Protein 6KJG (pdb70)

Solvent-accessible surface area: 41870 Å² total; per-residue (Å²): 73,122,52,43,4,21,61,2,73,0,13,36,118,63,2,57,78,34,169,16,110,12,62,0,77,186,51,67,20,78,50,35,71,2,2,88,58,0,9,18,5,0,0,16,35,2,43,88,4,2,108,66,0,76,60,146,40,53,59,18,107,20,15,58,38,11,8,0,23,39,17,0,37,96,26,33,90,69,22,68,2,105,124,26,44,115,127,112,84,146,100,18,125,152,34,18,78,114,0,30,22,0,1,65,0,0,50,30,0,5,78,34,1,14,48,1,0,32,44,169,21,128,8,76,57,33,0,72,126,100,81,0,16,44,69,8,97,80,1,15,9,17,38,26,1,13,47,1,0,0,26,0,0,88,16,2,13,62,97,110,192,103,1,56,0,0,2,2,24,8,12,35,1,11,12,0,28,31,0,1,67,37,14,0,77,129,26,79,82,27,22,58,34,1,17,0,0,12,114,47,84,68,50,22,118,54,0,84,93,81,0,141,131,3,96,91,71,7,38,42,51,54,3,38,7,59,74,65,0,44,75,44,56,10,145,71,82,28,4,14,0,0,0,0,13,38,26,0,10,40,5,42,136,3,55,40,0,0,43,8,0,21,76,0,2,75,75,27,3,1,0,0,1,1,0,6,16,92,37,3,24,1,14,5,0,0,26,0,0,26,69,34,11,14,33,0,10,110,74,35,15,28,109,9,0,16,22,34,15,122,87,1,43,49,25,0,26,46,13,12,0,1,0,29,32,5,19,0,39,8,12,103,52,120,26,83,3,2,1,0,0,0,1,19,1,6,45,171,117,111,49,41,3,15,60,3,72,0,15,48,132,60,2,60,78,32,169,16,93,9,78,1,73,168,51,67,18,80,48,30,73,5,4,82,55,0,17,18,4,0,0,36,36,3,52,109,5,3,105,67,1,63,69,146,31,53,56,22,109,21,23,63,39,11,9,0,23,36,21,1,39,91,12,37,90,82,32,67,4,117,136,18,53,124,131,145,121,126,80,44,122,152,42,20,77,98,0,34,37,1,0,72,0,0,48,32,0,3,82,29,1,13,58,1,0,28,41,160,23,128,9,82,62,13,0,64,131,104,82,0,19,65,70,9,110,94,3,15,11,17,62,27,0,19,40,1,0,0,26,0,0,91,21,0,11,77,106,97,193,81,1,82,0,0,2,3,21,6,14,51,3,24,12,0,38,34,0,0,68,40,14,0,67,121,23,78,90,18,14,47,21,0,17,0,0,11,113,43,81,64,48,20,113,52,0,92,83,90,4,106,108,10,119,109,21,19,34,52,53,54,3,40,6,60,75,64,0,44,73,46,59,10,154,70,82,38,8,6,0,0,0,0,14,38,28,0,12,48,7,36,161,4,59,65,0,0,43,7,0,30,77,0,1,79,75,27,4,1,0,0,1,2,0,8,12,99,32,3,20,0,13,3,0,0,27,0,0,24,70,42,13,12,32,0,21,107,72,36,14,26,109,7,0,14,22,34,15,123,88,1,42,51,27,0,27,54,14,20,0,0,0,29,30,4,18,0,38,8,16,102,49,107,24,84,2,1,1,0,1,0,1,19,0,5,31,152,114,124,121,51,43,3,13,59,2,73,0,15,48,135,63,2,60,84,33,163,15,99,15,67,1,79,189,50,67,11,80,49,33,81,2,3,70,54,0,12,18,5,0,0,24,32,2,51,109,5,2,103,67,1,62,63,144,30,54,56,17,106,21,16,44,39,10,8,0,23,34,16,0,35,91,15,34,90,81,25,75,4,105,124,20,80,131,117,140,178,111,29,145,124,26,20,86,60,0,32,26,0,0,64,0,0,47,45,0,3,79,33,0,16,50,2,0,32,43,167,19,121,7,78,52,48,0,71,167,114,79,0,16,55,70,8,102,88,1,16,8,18,71,31,1,14,44,1,0,0,21,0,0,90,19,0,9,74,100,86,203,100,2,96,0,0,1,2,22,7,15,49,2,16,12,0,38,22,0,0,62,38,14,0,68,127,21,74,102,18,18,48,28,0,16,0,0,12,113,45,78,71,46,18,104,56,0,76,69,92,4,144,109,11,80,113,37,17,36,42,53,55,3,43,7,57,72,64,0,45,74,45,56,11,158,73,85,39,7,10,0,0,0,0,16,36,29,0,11,44,5,33,102,4,59,62,0,0,42,6,0,32,74,0,2,77,71,25,3,1,0,0,1,2,0,7,11,94,33,3,19,0,11,4,0,0,23,0,0,23,66,39,14,8,35,0,20,74,65,35,14,30,107,8,0,16,25,34,15,124,87,1,44,48,26,0,24,49,12,20,0,1,0,27,31,4,18,0,37,9,12,103,49,114,23,88,4,1,0,0,0,0,0,20,1,6,33,153,118

Structure (mmCIF, N/CA/C/O backbone):
data_6KJG
#
_entry.id   6KJG
#
_cell.length_a   189.238
_cell.length_b   44.102
_cell.length_c   142.616
_cell.angle_alpha   90.00
_cell.angle_beta   93.59
_cell.angle_gamma   90.00
#
_symmetry.space_group_name_H-M   'C 1 2 1'
#
loop_
_entity.id
_entity.type
_entity.pdbx_description
1 polymer 'Dual-functional monooxygenase/methyltransferase psoF'
2 water water
#
loop_
_atom_site.group_PDB
_atom_site.id
_atom_site.type_symbol
_atom_site.label_atom_id
_atom_site.label_alt_id
_atom_site.label_comp_id
_atom_site.label_asym_id
_atom_site.label_entity_id
_atom_site.label_seq_id
_atom_site.pdbx_PDB_ins_code
_atom_site.Cartn_x
_atom_site.Cartn_y
_atom_site.Cartn_z
_atom_site.occupancy
_atom_site.B_iso_or_equiv
_atom_site.auth_seq_id
_atom_site.auth_comp_id
_atom_site.auth_asym_id
_atom_site.auth_atom_id
_atom_site.pdbx_PDB_model_num
ATOM 1 N N . SER A 1 12 ? -49.120 -13.930 16.801 1.00 60.18 548 SER A N 1
ATOM 2 C CA . SER A 1 12 ? -50.428 -13.827 17.436 1.00 66.28 548 SER A CA 1
ATOM 3 C C . SER A 1 12 ? -51.419 -13.064 16.575 1.00 62.80 548 SER A C 1
ATOM 4 O O . SER A 1 12 ? -51.571 -13.309 15.369 1.00 64.85 548 SER A O 1
ATOM 7 N N . LYS A 1 13 ? -52.148 -12.172 17.235 1.00 63.10 549 LYS A N 1
ATOM 8 C CA . LYS A 1 13 ? -52.905 -11.130 16.556 1.00 58.01 549 LYS A CA 1
ATOM 9 C C . LYS A 1 13 ? -52.159 -9.870 16.971 1.00 58.11 549 LYS A C 1
ATOM 10 O O . LYS A 1 13 ? -52.728 -8.775 17.057 1.00 54.78 549 LYS A O 1
ATOM 16 N N . GLN A 1 14 ? -50.867 -10.064 17.234 1.00 57.51 550 GLN A N 1
ATOM 17 C CA . GLN A 1 14 ? -49.965 -9.017 17.705 1.00 55.38 550 GLN A CA 1
ATOM 18 C C . GLN A 1 14 ? -49.979 -7.800 16.795 1.00 49.14 550 GLN A C 1
ATOM 19 O O . GLN A 1 14 ? -49.892 -7.929 15.574 1.00 50.38 550 GLN A O 1
ATOM 25 N N . THR A 1 15 ? -50.110 -6.623 17.401 1.00 45.29 551 THR A N 1
ATOM 26 C CA . THR A 1 15 ? -50.011 -5.382 16.661 1.00 44.65 551 THR A CA 1
ATOM 27 C C . THR A 1 15 ? -48.822 -4.532 17.135 1.00 39.67 551 THR A C 1
ATOM 28 O O . THR A 1 15 ? -48.389 -4.607 18.284 1.00 36.51 551 THR A O 1
ATOM 32 N N . VAL A 1 16 ? -48.298 -3.739 16.214 1.00 37.48 552 VAL A N 1
ATOM 33 C CA . VAL A 1 16 ? -47.280 -2.739 16.495 1.00 34.84 552 VAL A CA 1
ATOM 34 C C . VAL A 1 16 ? -47.700 -1.502 15.724 1.00 32.91 552 VAL A C 1
ATOM 35 O O . VAL A 1 16 ? -47.875 -1.568 14.517 1.00 34.43 552 VAL A O 1
ATOM 39 N N . GLY A 1 17 ? -47.857 -0.378 16.405 1.00 30.86 553 GLY A N 1
ATOM 40 C CA . GLY A 1 17 ? -48.342 0.818 15.744 1.00 34.04 553 GLY A CA 1
ATOM 41 C C . GLY A 1 17 ? -49.758 0.617 15.224 1.00 36.68 553 GLY A C 1
ATOM 42 O O . GLY A 1 17 ? -50.167 1.250 14.247 1.00 38.08 553 GLY A O 1
ATOM 43 N N . GLY A 1 18 ? -50.505 -0.271 15.877 1.00 35.49 554 GLY A N 1
ATOM 44 C CA . GLY A 1 18 ? -51.906 -0.464 15.550 1.00 42.67 554 GLY A CA 1
ATOM 45 C C . GLY A 1 18 ? -52.179 -1.437 14.415 1.00 42.95 554 GLY A C 1
ATOM 46 O O . GLY A 1 18 ? -53.330 -1.762 14.158 1.00 45.38 554 GLY A O 1
ATOM 47 N N . VAL A 1 19 ? -51.135 -1.914 13.741 1.00 41.54 555 VAL A N 1
ATOM 48 C CA . VAL A 1 19 ? -51.329 -2.879 12.658 1.00 40.77 555 VAL A CA 1
ATOM 49 C C . VAL A 1 19 ? -50.764 -4.244 13.044 1.00 43.76 555 VAL A C 1
ATOM 50 O O . VAL A 1 19 ? -49.795 -4.339 13.806 1.00 42.99 555 VAL A O 1
ATOM 54 N N . HIS A 1 20 ? -51.400 -5.300 12.546 1.00 44.87 556 HIS A N 1
ATOM 55 C CA . HIS A 1 20 ? -51.008 -6.668 12.874 1.00 47.59 556 HIS A CA 1
ATOM 56 C C . HIS A 1 20 ? -49.699 -7.070 12.198 1.00 46.84 556 HIS A C 1
ATOM 57 O O . HIS A 1 20 ? -49.571 -6.972 10.983 1.00 43.63 556 HIS A O 1
ATOM 64 N N . VAL A 1 21 ? -48.733 -7.528 12.988 1.00 46.57 557 VAL A N 1
ATOM 65 C CA . VAL A 1 21 ? -47.455 -7.980 12.440 1.00 42.04 557 VAL A CA 1
ATOM 66 C C . VAL A 1 21 ? -46.848 -9.016 13.385 1.00 40.82 557 VAL A C 1
ATOM 67 O O . VAL A 1 21 ? -47.028 -8.935 14.598 1.00 40.37 557 VAL A O 1
ATOM 71 N N . THR A 1 22 ? -46.179 -10.020 12.821 1.00 41.78 558 THR A N 1
ATOM 72 C CA . THR A 1 22 ? -45.515 -11.062 13.598 1.00 38.17 558 THR A CA 1
ATOM 73 C C . THR A 1 22 ? -44.112 -11.279 13.059 1.00 36.85 558 THR A C 1
ATOM 74 O O . THR A 1 22 ? -43.851 -10.997 11.887 1.00 40.48 558 THR A O 1
ATOM 78 N N . PRO A 1 23 ? -43.207 -11.807 13.893 1.00 36.78 559 PRO A N 1
ATOM 79 C CA . PRO A 1 23 ? -41.887 -12.139 13.339 1.00 38.62 559 PRO A CA 1
ATOM 80 C C . PRO A 1 23 ? -41.982 -13.113 12.155 1.00 44.21 559 PRO A C 1
ATOM 81 O O . PRO A 1 23 ? -41.291 -12.931 11.150 1.00 38.27 559 PRO A O 1
ATOM 85 N N . GLU A 1 24 ? -42.850 -14.117 12.276 1.00 44.16 560 GLU A N 1
ATOM 86 C CA . GLU A 1 24 ? -43.007 -15.149 11.253 1.00 41.71 560 GLU A CA 1
ATOM 87 C C . GLU A 1 24 ? -43.503 -14.540 9.953 1.00 41.23 560 GLU A C 1
ATOM 88 O O . GLU A 1 24 ? -43.112 -14.966 8.873 1.00 45.85 560 GLU A O 1
ATOM 94 N N . MET A 1 25 ? -44.361 -13.533 10.068 1.00 40.35 561 MET A N 1
ATOM 95 C CA . MET A 1 25 ? -44.843 -12.795 8.911 1.00 42.06 561 MET A CA 1
ATOM 96 C C . MET A 1 25 ? -43.710 -12.206 8.079 1.00 42.12 561 MET A C 1
ATOM 97 O O . MET A 1 25 ? -43.679 -12.356 6.860 1.00 44.79 561 MET A O 1
ATOM 102 N N . LEU A 1 26 ? -42.776 -11.531 8.743 1.00 40.75 562 LEU A N 1
ATOM 103 C CA . LEU A 1 26 ? -41.693 -10.855 8.036 1.00 39.88 562 LEU A CA 1
ATOM 104 C C . LEU A 1 26 ? -40.620 -11.844 7.645 1.00 35.40 562 LEU A C 1
ATOM 105 O O . LEU A 1 26 ? -40.152 -11.844 6.514 1.00 34.56 562 LEU A O 1
ATOM 110 N N . GLU A 1 27 ? -40.240 -12.692 8.589 1.00 36.76 563 GLU A N 1
ATOM 111 C CA . GLU A 1 27 ? -39.108 -13.595 8.389 1.00 38.39 563 GLU A CA 1
ATOM 112 C C . GLU A 1 27 ? -39.366 -14.635 7.290 1.00 47.76 563 GLU A C 1
ATOM 113 O O . GLU A 1 27 ? -38.426 -15.231 6.741 1.00 41.52 563 GLU A O 1
ATOM 119 N N . SER A 1 28 ? -40.640 -14.858 6.985 1.00 41.07 564 SER A N 1
ATOM 120 C CA . SER A 1 28 ? -41.020 -15.876 6.010 1.00 46.96 564 SER A CA 1
ATOM 121 C C . SER A 1 28 ? -40.842 -15.394 4.585 1.00 46.56 564 SER A C 1
ATOM 122 O O . SER A 1 28 ? -40.705 -16.200 3.661 1.00 56.03 564 SER A O 1
ATOM 125 N N . VAL A 1 29 ? -40.891 -14.078 4.413 1.00 40.64 565 VAL A N 1
ATOM 126 C CA . VAL A 1 29 ? -40.816 -13.460 3.100 1.00 45.49 565 VAL A CA 1
ATOM 127 C C . VAL A 1 29 ? -39.574 -13.926 2.346 1.00 53.41 565 VAL A C 1
ATOM 128 O O . VAL A 1 29 ? -38.472 -13.996 2.904 1.00 44.95 565 VAL A O 1
ATOM 132 N N . GLN A 1 30 ? -39.771 -14.284 1.083 1.00 54.10 566 GLN A N 1
ATOM 133 C CA . GLN A 1 30 ? -38.675 -14.706 0.229 1.00 53.31 566 GLN A CA 1
ATOM 134 C C . GLN A 1 30 ? -38.419 -13.621 -0.794 1.00 55.05 566 GLN A C 1
ATOM 135 O O . GLN A 1 30 ? -39.344 -13.152 -1.460 1.00 55.38 566 GLN A O 1
ATOM 141 N N . ILE A 1 31 ? -37.167 -13.196 -0.904 1.00 51.68 567 ILE A N 1
ATOM 142 C CA . ILE A 1 31 ? -36.825 -12.154 -1.857 1.00 53.87 567 ILE A CA 1
ATOM 143 C C . ILE A 1 31 ? -35.679 -12.624 -2.734 1.00 52.64 567 ILE A C 1
ATOM 144 O O . ILE A 1 31 ? -34.904 -13.504 -2.343 1.00 51.84 567 ILE A O 1
ATOM 149 N N . PRO A 1 32 ? -35.576 -12.052 -3.937 1.00 55.93 568 PRO A N 1
ATOM 150 C CA . PRO A 1 32 ? -34.454 -12.437 -4.793 1.00 56.54 568 PRO A CA 1
ATOM 151 C C . PRO A 1 32 ? -33.128 -11.998 -4.182 1.00 54.99 568 PRO A C 1
ATOM 152 O O . PRO A 1 32 ? -33.022 -10.887 -3.665 1.00 59.20 568 PRO A O 1
ATOM 156 N N . LEU A 1 33 ? -32.140 -12.881 -4.210 1.00 51.74 569 LEU A N 1
ATOM 157 C CA . LEU A 1 33 ? -30.799 -12.543 -3.756 1.00 51.16 569 LEU A CA 1
ATOM 158 C C . LEU A 1 33 ? -29.805 -12.868 -4.860 1.00 53.29 569 LEU A C 1
ATOM 159 O O . LEU A 1 33 ? -30.057 -13.763 -5.677 1.00 48.43 569 LEU A O 1
ATOM 164 N N . GLU A 1 34 ? -28.680 -12.158 -4.883 1.00 50.07 570 GLU A N 1
ATOM 165 C CA . GLU A 1 34 ? -27.616 -12.482 -5.824 1.00 48.78 570 GLU A CA 1
ATOM 166 C C . GLU A 1 34 ? -27.207 -13.940 -5.630 1.00 51.04 570 GLU A C 1
ATOM 167 O O . GLU A 1 34 ? -26.831 -14.619 -6.588 1.00 53.85 570 GLU A O 1
ATOM 173 N N . ALA A 1 35 ? -27.305 -14.415 -4.389 1.00 43.80 571 ALA A N 1
ATOM 174 C CA . ALA A 1 35 ? -27.006 -15.803 -4.046 1.00 50.13 571 ALA A CA 1
ATOM 175 C C . ALA A 1 35 ? -27.795 -16.821 -4.887 1.00 55.16 571 ALA A C 1
ATOM 176 O O . ALA A 1 35 ? -27.337 -17.950 -5.099 1.00 53.18 571 ALA A O 1
ATOM 178 N N . ASP A 1 36 ? -28.980 -16.420 -5.346 1.00 52.82 572 ASP A N 1
ATOM 179 C CA . ASP A 1 36 ? -29.842 -17.298 -6.124 1.00 53.26 572 ASP A CA 1
ATOM 180 C C . ASP A 1 36 ? -29.141 -17.704 -7.409 1.00 55.91 572 ASP A C 1
ATOM 181 O O . ASP A 1 36 ? -29.110 -18.881 -7.777 1.00 56.60 572 ASP A O 1
ATOM 186 N N . LYS A 1 37 ? -28.554 -16.716 -8.073 1.00 56.71 573 LYS A N 1
ATOM 187 C CA . LYS A 1 37 ? -27.970 -16.904 -9.393 1.00 57.06 573 LYS A CA 1
ATOM 188 C C . LYS A 1 37 ? -26.775 -17.848 -9.358 1.00 56.84 573 LYS A C 1
ATOM 189 O O . LYS A 1 37 ? -26.293 -18.292 -10.395 1.00 65.35 573 LYS A O 1
ATOM 195 N N . VAL A 1 38 ? -26.305 -18.153 -8.157 1.00 52.89 574 VAL A N 1
ATOM 196 C CA . VAL A 1 38 ? -25.171 -19.043 -7.968 1.00 55.96 574 VAL A CA 1
ATOM 197 C C . VAL A 1 38 ? -25.661 -20.321 -7.281 1.00 56.23 574 VAL A C 1
ATOM 198 O O . VAL A 1 38 ? -24.893 -21.242 -7.008 1.00 58.16 574 VAL A O 1
ATOM 202 N N . GLY A 1 39 ? -26.961 -20.377 -7.013 1.00 56.34 575 GLY A N 1
ATOM 203 C CA . GLY A 1 39 ? -27.556 -21.558 -6.409 1.00 52.21 575 GLY A CA 1
ATOM 204 C C . GLY A 1 39 ? -27.123 -21.797 -4.975 1.00 55.86 575 GLY A C 1
ATOM 205 O O . GLY A 1 39 ? -27.003 -22.943 -4.529 1.00 54.61 575 GLY A O 1
ATOM 206 N N . MET A 1 40 ? -26.885 -20.711 -4.247 1.00 52.96 576 MET A N 1
ATOM 207 C CA . MET A 1 40 ? -26.554 -20.797 -2.828 1.00 54.89 576 MET A CA 1
ATOM 208 C C . MET A 1 40 ? -27.745 -20.397 -1.974 1.00 46.60 576 MET A C 1
ATOM 209 O O . MET A 1 40 ? -28.532 -19.538 -2.370 1.00 43.22 576 MET A O 1
ATOM 214 N N . THR A 1 41 ? -27.872 -21.026 -0.807 1.00 49.49 577 THR A N 1
ATOM 215 C CA . THR A 1 41 ? -28.820 -20.574 0.208 1.00 45.01 577 THR A CA 1
ATOM 216 C C . THR A 1 41 ? -28.189 -19.375 0.898 1.00 50.03 577 THR A C 1
ATOM 217 O O . THR A 1 41 ? -26.958 -19.269 0.942 1.00 50.02 577 THR A O 1
ATOM 221 N N . PRO A 1 42 ? -29.017 -18.454 1.413 1.00 50.58 578 PRO A N 1
ATOM 222 C CA . PRO A 1 42 ? -28.445 -17.246 2.015 1.00 49.03 578 PRO A CA 1
ATOM 223 C C . PRO A 1 42 ? -27.482 -17.591 3.138 1.00 48.09 578 PRO A C 1
ATOM 224 O O . PRO A 1 42 ? -26.430 -16.966 3.229 1.00 46.89 578 PRO A O 1
ATOM 228 N N . ALA A 1 43 ? -27.826 -18.582 3.955 1.00 47.13 579 ALA A N 1
ATOM 229 C CA . ALA A 1 43 ? -26.941 -19.018 5.032 1.00 49.08 579 ALA A CA 1
ATOM 230 C C . ALA A 1 43 ? -25.649 -19.579 4.457 1.00 51.09 579 ALA A C 1
ATOM 231 O O . ALA A 1 43 ? -24.573 -19.350 4.992 1.00 46.43 579 ALA A O 1
ATOM 233 N N . GLU A 1 44 ? -25.770 -20.322 3.362 1.00 51.88 580 GLU A N 1
ATOM 234 C CA . GLU A 1 44 ? -24.601 -20.866 2.686 1.00 50.16 580 GLU A CA 1
ATOM 235 C C . GLU A 1 44 ? -23.685 -19.739 2.209 1.00 47.76 580 GLU A C 1
ATOM 236 O O . GLU A 1 44 ? -22.496 -19.741 2.514 1.00 47.00 580 GLU A O 1
ATOM 242 N N . LYS A 1 45 ? -24.245 -18.780 1.472 1.00 46.54 581 LYS A N 1
ATOM 243 C CA . LYS A 1 45 ? -23.468 -17.650 0.969 1.00 47.18 581 LYS A CA 1
ATOM 244 C C . LYS A 1 45 ? -22.834 -16.851 2.104 1.00 49.49 581 LYS A C 1
ATOM 245 O O . LYS A 1 45 ? -21.633 -16.569 2.074 1.00 47.14 581 LYS A O 1
ATOM 251 N N . SER A 1 46 ? -23.641 -16.489 3.101 1.00 45.26 582 SER A N 1
ATOM 252 C CA . SER A 1 46 ? -23.138 -15.735 4.239 1.00 45.28 582 SER A CA 1
ATOM 253 C C . SER A 1 46 ? -21.970 -16.485 4.886 1.00 45.92 582 SER A C 1
ATOM 254 O O . SER A 1 46 ? -20.958 -15.882 5.258 1.00 42.34 582 SER A O 1
ATOM 257 N N . LYS A 1 47 ? -22.102 -17.805 4.991 1.00 44.62 583 LYS A N 1
ATOM 258 C CA . LYS A 1 47 ? -21.017 -18.646 5.490 1.00 48.67 583 LYS A CA 1
ATOM 259 C C . LYS A 1 47 ? -19.755 -18.423 4.679 1.00 43.80 583 LYS A C 1
ATOM 260 O O . LYS A 1 47 ? -18.695 -18.123 5.222 1.00 47.69 583 LYS A O 1
ATOM 266 N N . LEU A 1 48 ? -19.900 -18.556 3.369 1.00 45.39 584 LEU A N 1
ATOM 267 C CA . LEU A 1 48 ? -18.785 -18.467 2.442 1.00 46.75 584 LEU A CA 1
ATOM 268 C C . LEU A 1 48 ? -18.193 -17.070 2.432 1.00 43.21 584 LEU A C 1
ATOM 269 O O . LEU A 1 48 ? -16.975 -16.913 2.382 1.00 44.72 584 LEU A O 1
ATOM 274 N N . VAL A 1 49 ? -19.063 -16.064 2.449 1.00 40.98 585 VAL A N 1
ATOM 275 C CA . VAL A 1 49 ? -18.620 -14.675 2.511 1.00 44.89 585 VAL A CA 1
ATOM 276 C C . VAL A 1 49 ? -17.676 -14.474 3.681 1.00 41.20 585 VAL A C 1
ATOM 277 O O . VAL A 1 49 ? -16.607 -13.883 3.545 1.00 35.83 585 VAL A O 1
ATOM 281 N N . ASN A 1 50 ? -18.054 -15.003 4.835 1.00 41.06 586 ASN A N 1
ATOM 282 C CA . ASN A 1 50 ? -17.235 -14.805 6.012 1.00 39.02 586 ASN A CA 1
ATOM 283 C C . ASN A 1 50 ? -16.028 -15.736 6.040 1.00 41.89 586 ASN A C 1
ATOM 284 O O . ASN A 1 50 ? -15.018 -15.438 6.687 1.00 40.40 586 ASN A O 1
ATOM 289 N N . ALA A 1 51 ? -16.111 -16.845 5.312 1.00 42.67 587 ALA A N 1
ATOM 290 C CA . ALA A 1 51 ? -14.960 -17.728 5.185 1.00 37.31 587 ALA A CA 1
ATOM 291 C C . ALA A 1 51 ? -13.930 -17.111 4.232 1.00 35.70 587 ALA A C 1
ATOM 292 O O . ALA A 1 51 ? -12.735 -17.118 4.508 1.00 37.54 587 ALA A O 1
ATOM 294 N N . ALA A 1 52 ? -14.399 -16.591 3.105 1.00 32.13 588 ALA A N 1
ATOM 295 C CA . ALA A 1 52 ? -13.524 -15.869 2.192 1.00 37.39 588 ALA A CA 1
ATOM 296 C C . ALA A 1 52 ? -12.906 -14.661 2.908 1.00 37.76 588 ALA A C 1
ATOM 297 O O . ALA A 1 52 ? -11.737 -14.348 2.720 1.00 35.92 588 ALA A O 1
ATOM 299 N N . THR A 1 53 ? -13.685 -14.014 3.767 1.00 35.69 589 THR A N 1
ATOM 300 C CA . THR A 1 53 ? -13.184 -12.871 4.516 1.00 30.62 589 THR A CA 1
ATOM 301 C C . THR A 1 53 ? -12.114 -13.317 5.498 1.00 35.74 589 THR A C 1
ATOM 302 O O . THR A 1 53 ? -11.065 -12.676 5.627 1.00 33.86 589 THR A O 1
ATOM 306 N N . ALA A 1 54 ? -12.370 -14.437 6.173 1.00 35.27 590 ALA A N 1
ATOM 307 C CA . ALA A 1 54 ? -11.454 -14.951 7.181 1.00 36.72 590 ALA A CA 1
ATOM 308 C C . ALA A 1 54 ? -10.060 -15.211 6.609 1.00 34.27 590 ALA A C 1
ATOM 309 O O . ALA A 1 54 ? -9.055 -15.033 7.295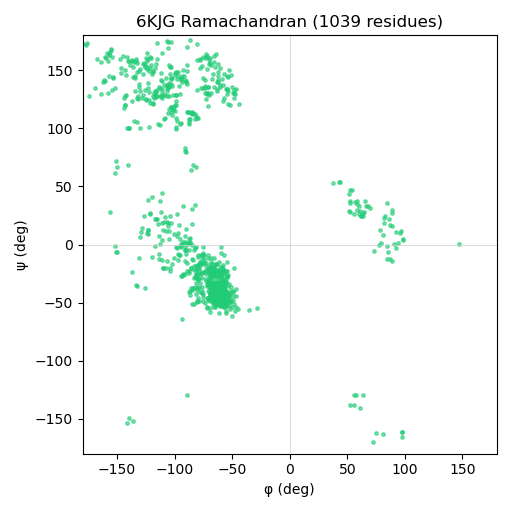 1.00 35.70 590 ALA A O 1
ATOM 311 N N . VAL A 1 55 ? -10.010 -15.662 5.361 1.00 35.90 591 VAL A N 1
ATOM 312 C CA . VAL A 1 55 ? -8.736 -15.907 4.690 1.00 35.14 591 VAL A CA 1
ATOM 313 C C . VAL A 1 55 ? -7.913 -14.631 4.653 1.00 34.40 591 VAL A C 1
ATOM 314 O O . VAL A 1 55 ? -6.741 -14.616 5.039 1.00 36.00 591 VAL A O 1
ATOM 318 N N . TYR A 1 56 ? -8.545 -13.553 4.202 1.00 33.94 592 TYR A N 1
ATOM 319 C CA . TYR A 1 56 ? -7.856 -12.272 4.087 1.00 34.58 592 TYR A CA 1
ATOM 320 C C . TYR A 1 56 ? -7.493 -11.698 5.438 1.00 32.28 592 TYR A C 1
ATOM 321 O O . TYR A 1 56 ? -6.441 -11.085 5.579 1.00 32.60 592 TYR A O 1
ATOM 330 N N . ILE A 1 57 ? -8.355 -11.903 6.435 1.00 33.63 593 ILE A N 1
ATOM 331 C CA . ILE A 1 57 ? -8.032 -11.477 7.783 1.00 31.46 593 ILE A CA 1
ATOM 332 C C . ILE A 1 57 ? -6.806 -12.230 8.241 1.00 30.97 593 ILE A C 1
ATOM 333 O O . ILE A 1 57 ? -5.842 -11.645 8.730 1.00 28.64 593 ILE A O 1
ATOM 338 N N . ASP A 1 58 ? -6.835 -13.546 8.063 1.00 35.49 594 ASP A N 1
ATOM 339 C CA . ASP A 1 58 ? -5.726 -14.364 8.536 1.00 33.89 594 ASP A CA 1
ATOM 340 C C . ASP A 1 58 ? -4.437 -13.956 7.850 1.00 32.32 594 ASP A C 1
ATOM 341 O O . ASP A 1 58 ? -3.374 -13.829 8.485 1.00 33.74 594 ASP A O 1
ATOM 346 N N . MET A 1 59 ? -4.539 -13.723 6.549 1.00 35.61 595 MET A N 1
ATOM 347 C CA . MET A 1 59 ? -3.385 -13.310 5.783 1.00 36.25 595 MET A CA 1
ATOM 348 C C . MET A 1 59 ? -2.830 -11.995 6.290 1.00 32.05 595 MET A C 1
ATOM 349 O O . MET A 1 59 ? -1.625 -11.846 6.424 1.00 34.45 595 MET A O 1
ATOM 354 N N . ALA A 1 60 ? -3.714 -11.044 6.587 1.00 32.51 596 ALA A N 1
ATOM 355 C CA . ALA A 1 60 ? -3.264 -9.733 7.044 1.00 29.69 596 ALA A CA 1
ATOM 356 C C . ALA A 1 60 ? -2.614 -9.828 8.422 1.00 30.00 596 ALA A C 1
ATOM 357 O O . ALA A 1 60 ? -1.572 -9.216 8.668 1.00 31.20 596 ALA A O 1
ATOM 359 N N . VAL A 1 61 ? -3.225 -10.596 9.322 1.00 30.82 597 VAL A N 1
ATOM 360 C CA . VAL A 1 61 ? -2.654 -10.769 10.651 1.00 26.29 597 VAL A CA 1
ATOM 361 C C . VAL A 1 61 ? -1.257 -11.393 10.570 1.00 29.29 597 VAL A C 1
ATOM 362 O O . VAL A 1 61 ? -0.310 -10.890 11.166 1.00 31.23 597 VAL A O 1
ATOM 366 N N . GLU A 1 62 ? -1.126 -12.462 9.804 1.00 33.81 598 GLU A N 1
ATOM 367 C CA . GLU A 1 62 ? 0.178 -13.089 9.641 1.00 38.08 598 GLU A CA 1
ATOM 368 C C . GLU A 1 62 ? 1.168 -12.152 8.959 1.00 34.83 598 GLU A C 1
ATOM 369 O O . GLU A 1 62 ? 2.337 -12.092 9.347 1.00 36.02 598 GLU A O 1
ATOM 375 N N . GLU A 1 63 ? 0.711 -11.415 7.946 1.00 33.29 599 GLU A N 1
ATOM 376 C CA . GLU A 1 63 ? 1.606 -10.474 7.287 1.00 31.69 599 GLU A CA 1
ATOM 377 C C . GLU A 1 63 ? 2.077 -9.367 8.221 1.00 31.41 599 GLU A C 1
ATOM 378 O O . GLU A 1 63 ? 3.268 -9.041 8.233 1.00 30.86 599 GLU A O 1
ATOM 384 N N . MET A 1 64 ? 1.153 -8.770 8.986 1.00 28.14 600 MET A N 1
ATOM 385 C CA . MET A 1 64 ? 1.529 -7.718 9.942 1.00 31.69 600 MET A CA 1
ATOM 386 C C . MET A 1 64 ? 2.572 -8.265 10.919 1.00 33.67 600 MET A C 1
ATOM 387 O O . MET A 1 64 ? 3.570 -7.610 11.241 1.00 30.94 600 MET A O 1
ATOM 392 N N . ARG A 1 65 ? 2.335 -9.485 11.377 1.00 32.56 601 ARG A N 1
ATOM 393 C CA . ARG A 1 65 ? 3.229 -10.086 12.352 1.00 37.90 601 ARG A CA 1
ATOM 394 C C . ARG A 1 65 ? 4.582 -10.442 11.727 1.00 35.18 601 ARG A C 1
ATOM 395 O O . ARG A 1 65 ? 5.626 -10.123 12.298 1.00 38.40 601 ARG A O 1
ATOM 403 N N . SER A 1 66 ? 4.563 -11.051 10.543 1.00 35.07 602 SER A N 1
ATOM 404 C CA . SER A 1 66 ? 5.803 -11.440 9.866 1.00 36.98 602 SER A CA 1
ATOM 405 C C . SER A 1 66 ? 6.708 -10.253 9.535 1.00 38.27 602 SER A C 1
ATOM 406 O O . SER A 1 66 ? 7.935 -10.366 9.582 1.00 38.77 602 SER A O 1
ATOM 409 N N . ARG A 1 67 ? 6.109 -9.114 9.206 1.00 31.28 603 ARG A N 1
ATOM 410 C CA . ARG A 1 67 ? 6.882 -7.966 8.739 1.00 32.44 603 ARG A CA 1
ATOM 411 C C . ARG A 1 67 ? 7.206 -7.028 9.884 1.00 34.39 603 ARG A C 1
ATOM 412 O O . ARG A 1 67 ? 7.888 -6.016 9.688 1.00 33.74 603 ARG A O 1
ATOM 420 N N . GLY A 1 68 ? 6.712 -7.367 11.075 1.00 36.34 604 GLY A N 1
ATOM 421 C CA . GLY A 1 68 ? 6.937 -6.558 12.259 1.00 32.71 604 GLY A CA 1
ATOM 422 C C . GLY A 1 68 ? 6.269 -5.207 12.180 1.00 31.75 604 GLY A C 1
ATOM 423 O O . GLY A 1 68 ? 6.768 -4.212 12.719 1.00 31.94 604 GLY A O 1
ATOM 424 N N . LEU A 1 69 ? 5.122 -5.168 11.510 1.00 32.92 605 LEU A N 1
ATOM 425 C CA . LEU A 1 69 ? 4.398 -3.919 11.330 1.00 33.64 605 LEU A CA 1
ATOM 426 C C . LEU A 1 69 ? 3.425 -3.672 12.477 1.00 35.04 605 LEU A C 1
ATOM 427 O O . LEU A 1 69 ? 2.873 -4.609 13.040 1.00 31.26 605 LEU A O 1
ATOM 432 N N . ALA A 1 70 ? 3.193 -2.404 12.785 1.00 32.98 606 ALA A N 1
ATOM 433 C CA . ALA A 1 70 ? 2.134 -2.042 13.714 1.00 38.27 606 ALA A CA 1
ATOM 434 C C . ALA A 1 70 ? 1.205 -1.061 13.008 1.00 34.71 606 ALA A C 1
ATOM 435 O O . ALA A 1 70 ? 1.650 -0.320 12.131 1.00 31.35 606 ALA A O 1
ATOM 437 N N . PRO A 1 71 ? -0.087 -1.052 13.381 1.00 31.38 607 PRO A N 1
ATOM 438 C CA . PRO A 1 71 ? -1.009 -0.097 12.772 1.00 25.33 607 PRO A CA 1
ATOM 439 C C . PRO A 1 71 ? -0.706 1.312 13.205 1.00 29.80 607 PRO A C 1
ATOM 440 O O . PRO A 1 71 ? -0.052 1.501 14.235 1.00 27.09 607 PRO A O 1
ATOM 444 N N . LYS A 1 72 ? -1.185 2.286 12.440 1.00 23.11 608 LYS A N 1
ATOM 445 C CA . LYS A 1 72 ? -1.197 3.671 12.895 1.00 29.03 608 LYS A CA 1
ATOM 446 C C . LYS A 1 72 ? -1.928 3.718 14.236 1.00 28.89 608 LYS A C 1
ATOM 447 O O . LYS A 1 72 ? -2.883 2.966 14.441 1.00 23.51 608 LYS A O 1
ATOM 453 N N . ALA A 1 73 ? -1.490 4.600 15.134 1.00 26.07 609 ALA A N 1
ATOM 454 C CA . ALA A 1 73 ? -2.037 4.630 16.486 1.00 27.36 609 ALA A CA 1
ATOM 455 C C . ALA A 1 73 ? -3.319 5.450 16.563 1.00 23.33 609 ALA A C 1
ATOM 456 O O . ALA A 1 73 ? -3.366 6.532 17.163 1.00 25.53 609 ALA A O 1
ATOM 458 N N . ASP A 1 74 ? -4.369 4.940 15.939 1.00 24.90 610 ASP A N 1
ATOM 459 C CA . ASP A 1 74 ? -5.666 5.563 16.075 1.00 24.51 610 ASP A CA 1
ATOM 460 C C . ASP A 1 74 ? -6.692 4.454 16.148 1.00 22.97 610 ASP A C 1
ATOM 461 O O . ASP A 1 74 ? -6.350 3.341 16.542 1.00 23.77 610 ASP A O 1
ATOM 466 N N . TYR A 1 75 ? -7.933 4.729 15.749 1.00 24.66 611 TYR A N 1
ATOM 467 C CA . TYR A 1 75 ? -9.006 3.739 15.892 1.00 23.13 611 TYR A CA 1
ATOM 468 C C . TYR A 1 75 ? -8.680 2.452 15.164 1.00 26.32 611 TYR A C 1
ATOM 469 O O . TYR A 1 75 ? -9.248 1.400 15.455 1.00 26.49 611 TYR A O 1
ATOM 478 N N . ARG A 1 76 ? -7.763 2.519 14.197 1.00 26.64 612 ARG A N 1
ATOM 479 C CA . ARG A 1 76 ? -7.429 1.332 13.420 1.00 24.31 612 ARG A CA 1
ATOM 480 C C . ARG A 1 76 ? -6.828 0.232 14.250 1.00 24.90 612 ARG A C 1
ATOM 481 O O . ARG A 1 76 ? -6.889 -0.933 13.879 1.00 24.62 612 ARG A O 1
ATOM 489 N N . VAL A 1 77 ? -6.208 0.595 15.370 1.00 24.00 613 VAL A N 1
ATOM 490 C CA . VAL A 1 77 ? -5.700 -0.410 16.296 1.00 20.98 613 VAL A CA 1
ATOM 491 C C . VAL A 1 77 ? -6.846 -1.282 16.819 1.00 20.87 613 VAL A C 1
ATOM 492 O O . VAL A 1 77 ? -6.688 -2.489 17.004 1.00 20.87 613 VAL A O 1
ATOM 496 N N . HIS A 1 78 ? -8.014 -0.676 17.036 1.00 22.68 614 HIS A N 1
ATOM 497 C CA . HIS A 1 78 ? -9.185 -1.456 17.462 1.00 23.18 614 HIS A CA 1
ATOM 498 C C . HIS A 1 78 ? -9.568 -2.486 16.381 1.00 24.57 614 HIS A C 1
ATOM 499 O O . HIS A 1 78 ? -9.900 -3.646 16.659 1.00 24.78 614 HIS A O 1
ATOM 506 N N . TRP A 1 79 ? -9.478 -2.063 15.135 1.00 22.16 615 TRP A N 1
ATOM 507 C CA . TRP A 1 79 ? -9.726 -2.958 14.004 1.00 23.08 615 TRP A CA 1
ATOM 508 C C . TRP A 1 79 ? -8.734 -4.124 13.994 1.00 21.91 615 TRP A C 1
ATOM 509 O O . TRP A 1 79 ? -9.095 -5.295 13.874 1.00 21.68 615 TRP A O 1
ATOM 520 N N . TRP A 1 80 ? -7.463 -3.775 14.132 1.00 21.20 616 TRP A N 1
ATOM 521 C CA . TRP A 1 80 ? -6.384 -4.755 14.246 1.00 22.54 616 TRP A CA 1
ATOM 522 C C . TRP A 1 80 ? -6.593 -5.748 15.403 1.00 23.93 616 TRP A C 1
ATOM 523 O O . TRP A 1 80 ? -6.401 -6.952 15.264 1.00 25.27 616 TRP A O 1
ATOM 534 N N . LYS A 1 81 ? -7.023 -5.237 16.544 1.00 24.63 617 LYS A N 1
ATOM 535 C CA . LYS A 1 81 ? -7.256 -6.099 17.702 1.00 27.70 617 LYS A CA 1
ATOM 536 C C . LYS A 1 81 ? -8.340 -7.129 17.424 1.00 24.46 617 LYS A C 1
ATOM 537 O O . LYS A 1 81 ? -8.209 -8.305 17.767 1.00 28.57 617 LYS A O 1
ATOM 543 N N . VAL A 1 82 ? -9.421 -6.696 16.796 1.00 21.91 618 VAL A N 1
ATOM 544 C CA . VAL A 1 82 ? -10.501 -7.635 16.512 1.00 27.26 618 VAL A CA 1
ATOM 545 C C . VAL A 1 82 ? -9.990 -8.713 15.574 1.00 26.71 618 VAL A C 1
ATOM 546 O O . VAL A 1 82 ? -10.260 -9.901 15.756 1.00 26.76 618 VAL A O 1
ATOM 550 N N . MET A 1 83 ? -9.236 -8.288 14.564 1.00 26.65 619 MET A N 1
ATOM 551 C CA . MET A 1 83 ? -8.668 -9.220 13.605 1.00 21.77 619 MET A CA 1
ATOM 552 C C . MET A 1 83 ? -7.739 -10.187 14.311 1.00 28.34 619 MET A C 1
ATOM 553 O O . MET A 1 83 ? -7.780 -11.386 14.067 1.00 31.87 619 MET A O 1
ATOM 558 N N . GLN A 1 84 ? -6.905 -9.652 15.193 1.00 26.36 620 GLN A N 1
ATOM 559 C CA . GLN A 1 84 ? -5.975 -10.491 15.933 1.00 33.08 620 GLN A CA 1
ATOM 560 C C . GLN A 1 84 ? -6.730 -11.517 16.760 1.00 37.57 620 GLN A C 1
ATOM 561 O O . GLN A 1 84 ? -6.398 -12.700 16.735 1.00 38.03 620 GLN A O 1
ATOM 567 N N . ASP A 1 85 ? -7.754 -11.063 17.482 1.00 33.95 621 ASP A N 1
ATOM 568 C CA . ASP A 1 85 ? -8.539 -11.985 18.308 1.00 38.54 621 ASP A CA 1
ATOM 569 C C . ASP A 1 85 ? -9.235 -13.015 17.467 1.00 42.38 621 ASP A C 1
ATOM 570 O O . ASP A 1 85 ? -9.407 -14.155 17.890 1.00 44.21 621 ASP A O 1
ATOM 575 N N . PHE A 1 86 ? -9.651 -12.612 16.278 1.00 33.71 622 PHE A N 1
ATOM 576 C CA . PHE A 1 86 ? -10.380 -13.520 15.416 1.00 38.90 622 PHE A CA 1
ATOM 577 C C . PHE A 1 86 ? -9.492 -14.693 15.019 1.00 44.75 622 PHE A C 1
ATOM 578 O O . PHE A 1 86 ? -9.950 -15.835 14.923 1.00 47.67 622 PHE A O 1
ATOM 586 N N . VAL A 1 87 ? -8.217 -14.405 14.800 1.00 41.14 623 VAL A N 1
ATOM 587 C CA . VAL A 1 87 ? -7.261 -15.435 14.417 1.00 42.95 623 VAL A CA 1
ATOM 588 C C . VAL A 1 87 ? -6.779 -16.221 15.640 1.00 45.29 623 VAL A C 1
ATOM 589 O O . VAL A 1 87 ? -6.814 -17.448 15.633 1.00 52.42 623 VAL A O 1
ATOM 593 N N . ASP A 1 88 ? -6.359 -15.511 16.688 1.00 44.51 624 ASP A N 1
ATOM 594 C CA . ASP A 1 88 ? -5.785 -16.128 17.886 1.00 47.18 624 ASP A CA 1
ATOM 595 C C . ASP A 1 88 ? -6.770 -16.938 18.731 1.00 47.23 624 ASP A C 1
ATOM 596 O O . ASP A 1 88 ? -6.353 -17.695 19.608 1.00 49.33 624 ASP A O 1
ATOM 601 N N . SER A 1 89 ? -8.063 -16.759 18.496 1.00 45.73 625 SER A N 1
ATOM 602 C CA . SER A 1 89 ? -9.075 -17.460 19.269 1.00 47.79 625 SER A CA 1
ATOM 603 C C . SER A 1 89 ? -9.411 -18.766 18.576 1.00 55.24 625 SER A C 1
ATOM 604 O O . SER A 1 89 ? -10.198 -19.569 19.079 1.00 58.47 625 SER A O 1
ATOM 607 N N . GLY A 1 90 ? -8.818 -18.963 17.404 1.00 49.65 626 GLY A N 1
ATOM 608 C CA . GLY A 1 90 ? -9.051 -20.162 16.629 1.00 55.58 626 GLY A CA 1
ATOM 609 C C . GLY A 1 90 ? -10.363 -20.079 15.887 1.00 60.74 626 GLY A C 1
ATOM 610 O O . GLY A 1 90 ? -10.759 -21.021 15.188 1.00 64.40 626 GLY A O 1
ATOM 611 N N . GLU A 1 91 ? -11.045 -18.947 16.046 1.00 57.47 627 GLU A N 1
ATOM 612 C CA . GLU A 1 91 ? -12.283 -18.701 15.321 1.00 57.39 627 GLU A CA 1
ATOM 613 C C . GLU A 1 91 ? -11.993 -18.723 13.835 1.00 59.20 627 GLU A C 1
ATOM 614 O O . GLU A 1 91 ? -12.805 -19.195 13.041 1.00 64.27 627 GLU A O 1
ATOM 620 N N . GLY A 1 92 ? -10.820 -18.214 13.471 1.00 55.27 628 GLY A N 1
ATOM 621 C CA . GLY A 1 92 ? -10.366 -18.245 12.094 1.00 60.45 628 GLY A CA 1
ATOM 622 C C . GLY A 1 92 ? -10.376 -19.664 11.559 1.00 61.54 628 GLY A C 1
ATOM 623 O O . GLY A 1 92 ? -11.058 -19.956 10.578 1.00 63.05 628 GLY A O 1
ATOM 624 N N . GLN A 1 93 ? -9.647 -20.550 12.234 1.00 65.20 629 GLN A N 1
ATOM 625 C CA . GLN A 1 93 ? -9.566 -21.956 11.841 1.00 67.19 629 GLN A CA 1
ATOM 626 C C . GLN A 1 93 ? -10.950 -22.600 11.698 1.00 70.32 629 GLN A C 1
ATOM 627 O O . GLN A 1 93 ? -11.228 -23.285 10.706 1.00 68.14 629 GLN A O 1
ATOM 633 N N . ARG A 1 94 ? -11.818 -22.352 12.674 1.00 69.21 630 ARG A N 1
ATOM 634 C CA . ARG A 1 94 ? -13.169 -22.900 12.663 1.00 68.61 630 ARG A CA 1
ATOM 635 C C . ARG A 1 94 ? -13.942 -22.482 11.425 1.00 71.32 630 ARG A C 1
ATOM 636 O O . ARG A 1 94 ? -14.578 -23.308 10.770 1.00 73.74 630 ARG A O 1
ATOM 644 N N . VAL A 1 95 ? -13.890 -21.192 11.112 1.00 68.70 631 VAL A N 1
ATOM 645 C CA . VAL A 1 95 ? -14.590 -20.670 9.950 1.00 64.99 631 VAL A CA 1
ATOM 646 C C . VAL A 1 95 ? -13.968 -21.239 8.668 1.00 66.65 631 VAL A C 1
ATOM 647 O O . VAL A 1 95 ? -14.677 -21.547 7.704 1.00 67.71 631 VAL A O 1
ATOM 651 N N . LEU A 1 96 ? -12.647 -21.405 8.672 1.00 64.58 632 LEU A N 1
ATOM 652 C CA . LEU A 1 96 ? -11.938 -21.905 7.497 1.00 68.31 632 LEU A CA 1
ATOM 653 C C . LEU A 1 96 ? -12.250 -23.375 7.189 1.00 73.88 632 LEU A C 1
ATOM 654 O O . LEU A 1 96 ? -12.347 -23.767 6.016 1.00 75.52 632 LEU A O 1
ATOM 659 N N . GLN A 1 97 ? -12.414 -24.184 8.235 1.00 73.83 633 GLN A N 1
ATOM 660 C CA . GLN A 1 97 ? -12.548 -25.634 8.064 1.00 74.35 633 GLN A CA 1
ATOM 661 C C . GLN A 1 97 ? -13.916 -26.071 7.532 1.00 77.94 633 GLN A C 1
ATOM 662 O O . GLN A 1 97 ? -14.144 -27.261 7.299 1.00 79.70 633 GLN A O 1
ATOM 668 N N . GLU A 1 98 ? -14.821 -25.115 7.339 1.00 76.09 634 GLU A N 1
ATOM 669 C CA . GLU A 1 98 ? -16.111 -25.417 6.725 1.00 74.13 634 GLU A CA 1
ATOM 670 C C . GLU A 1 98 ? -16.235 -24.804 5.331 1.00 74.73 634 GLU A C 1
ATOM 671 O O . GLU A 1 98 ? -15.277 -24.795 4.551 1.00 76.37 634 GLU A O 1
ATOM 677 N N . THR A 1 102 ? -9.613 -25.990 1.241 1.00 81.69 638 THR A N 1
ATOM 678 C CA . THR A 1 102 ? -10.705 -25.080 0.875 1.00 80.34 638 THR A CA 1
ATOM 679 C C . THR A 1 102 ? -10.263 -23.788 0.120 1.00 81.61 638 THR A C 1
ATOM 680 O O . THR A 1 102 ? -11.108 -22.957 -0.234 1.00 82.70 638 THR A O 1
ATOM 684 N N . ASN A 1 103 ? -8.960 -23.619 -0.131 1.00 79.08 639 ASN A N 1
ATOM 685 C CA . ASN A 1 103 ? -8.403 -22.269 -0.266 1.00 78.24 639 ASN A CA 1
ATOM 686 C C . ASN A 1 103 ? -7.635 -21.841 -1.572 1.00 80.26 639 ASN A C 1
ATOM 687 O O . ASN A 1 103 ? -6.627 -21.143 -1.450 1.00 82.47 639 ASN A O 1
ATOM 692 N N . GLN A 1 104 ? -8.061 -22.249 -2.778 1.00 78.49 640 GLN A N 1
ATOM 693 C CA . GLN A 1 104 ? -7.844 -21.419 -3.961 1.00 76.97 640 GLN A CA 1
ATOM 694 C C . GLN A 1 104 ? -8.904 -21.803 -5.004 1.00 73.98 640 GLN A C 1
ATOM 695 O O . GLN A 1 104 ? -8.715 -21.523 -6.223 1.00 72.07 640 GLN A O 1
ATOM 701 N N . GLU A 1 105 ? -10.061 -22.287 -4.508 1.00 72.21 641 GLU A N 1
ATOM 702 C CA . GLU A 1 105 ? -11.319 -21.964 -5.173 1.00 74.18 641 GLU A CA 1
ATOM 703 C C . GLU A 1 105 ? -11.692 -20.575 -4.640 1.00 69.30 641 GLU A C 1
ATOM 704 O O . GLU A 1 105 ? -12.702 -19.990 -5.045 1.00 65.36 641 GLU A O 1
ATOM 710 N N . LEU A 1 106 ? -10.855 -20.074 -3.718 1.00 70.99 642 LEU A N 1
ATOM 711 C CA . LEU A 1 106 ? -11.038 -18.766 -3.072 1.00 67.00 642 LEU A CA 1
ATOM 712 C C . LEU A 1 106 ? -11.412 -17.668 -4.073 1.00 61.95 642 LEU A C 1
ATOM 713 O O . LEU A 1 106 ? -12.453 -17.022 -3.938 1.00 63.08 642 LEU A O 1
ATOM 718 N N . GLU A 1 107 ? -10.590 -17.479 -5.096 1.00 60.41 643 GLU A N 1
ATOM 719 C CA . GLU A 1 107 ? -10.904 -16.460 -6.087 1.00 63.09 643 GLU A CA 1
ATOM 720 C C . GLU A 1 107 ? -12.122 -16.858 -6.915 1.00 62.71 643 GLU A C 1
ATOM 721 O O . GLU A 1 107 ? -12.848 -15.992 -7.408 1.00 60.28 643 GLU A O 1
ATOM 727 N N . ARG A 1 108 ? -12.358 -18.160 -7.050 1.00 58.43 644 ARG A N 1
ATOM 728 C CA . ARG A 1 108 ? -13.494 -18.618 -7.825 1.00 62.87 644 ARG A CA 1
ATOM 729 C C . ARG A 1 108 ? -14.751 -18.500 -6.973 1.00 56.80 644 ARG A C 1
ATOM 730 O O . ARG A 1 108 ? -15.821 -18.151 -7.470 1.00 55.88 644 ARG A O 1
ATOM 738 N N . VAL A 1 109 ? -14.615 -18.779 -5.681 1.00 59.69 645 VAL A N 1
ATOM 739 C CA . VAL A 1 109 ? -15.699 -18.521 -4.741 1.00 54.77 645 VAL A CA 1
ATOM 740 C C . VAL A 1 109 ? -16.049 -17.038 -4.752 1.00 54.18 645 VAL A C 1
ATOM 741 O O . VAL A 1 109 ? -17.202 -16.669 -4.957 1.00 54.13 645 VAL A O 1
ATOM 745 N N . ILE A 1 110 ? -15.037 -16.194 -4.563 1.00 52.24 646 ILE A N 1
ATOM 746 C CA . ILE A 1 110 ? -15.235 -14.751 -4.487 1.00 50.91 646 ILE A CA 1
ATOM 747 C C . ILE A 1 110 ? -15.935 -14.215 -5.733 1.00 50.43 646 ILE A C 1
ATOM 748 O O . ILE A 1 110 ? -16.783 -13.325 -5.646 1.00 46.06 646 ILE A O 1
ATOM 753 N N . ALA A 1 111 ? -15.616 -14.791 -6.887 1.00 51.65 647 ALA A N 1
ATOM 754 C CA . ALA A 1 111 ? -16.223 -14.359 -8.139 1.00 51.04 647 ALA A CA 1
ATOM 755 C C . ALA A 1 111 ? -17.731 -14.598 -8.143 1.00 49.03 647 ALA A C 1
ATOM 756 O O . ALA A 1 111 ? -18.476 -13.919 -8.849 1.00 46.52 647 ALA A O 1
ATOM 758 N N . LYS A 1 112 ? -18.172 -15.565 -7.349 1.00 49.86 648 LYS A N 1
ATOM 759 C CA . LYS A 1 112 ? -19.586 -15.911 -7.280 1.00 53.13 648 LYS A CA 1
ATOM 760 C C . LYS A 1 112 ? -20.294 -15.273 -6.076 1.00 52.26 648 LYS A C 1
ATOM 761 O O . LYS A 1 112 ? -21.505 -15.434 -5.907 1.00 51.09 648 LYS A O 1
ATOM 767 N N . LEU A 1 113 ? -19.550 -14.539 -5.252 1.00 46.75 649 LEU A N 1
ATOM 768 C CA . LEU A 1 113 ? -20.135 -13.942 -4.046 1.00 46.37 649 LEU A CA 1
ATOM 769 C C . LEU A 1 113 ? -20.712 -12.542 -4.260 1.00 43.97 649 LEU A C 1
ATOM 770 O O . LEU A 1 113 ? -21.004 -11.841 -3.288 1.00 42.45 649 LEU A O 1
ATOM 775 N N . GLY A 1 114 ? -20.876 -12.141 -5.521 1.00 43.41 650 GLY A N 1
ATOM 776 C CA . GLY A 1 114 ? -21.451 -10.847 -5.865 1.00 40.52 650 GLY A CA 1
ATOM 777 C C . GLY A 1 114 ? -20.808 -9.641 -5.184 1.00 45.14 650 GLY A C 1
ATOM 778 O O . GLY A 1 114 ? -19.582 -9.554 -5.069 1.00 42.90 650 GLY A O 1
ATOM 779 N N . ILE A 1 115 ? -21.645 -8.708 -4.738 1.00 44.31 651 ILE A N 1
ATOM 780 C CA . ILE A 1 115 ? -21.193 -7.475 -4.081 1.00 45.49 651 ILE A CA 1
ATOM 781 C C . ILE A 1 115 ? -20.273 -7.736 -2.888 1.00 38.18 651 ILE A C 1
ATOM 782 O O . ILE A 1 115 ? -19.260 -7.048 -2.724 1.00 42.09 651 ILE A O 1
ATOM 787 N N . GLU A 1 116 ? -20.607 -8.737 -2.076 1.00 34.17 652 GLU A N 1
ATOM 788 C CA . GLU A 1 116 ? -19.762 -9.119 -0.953 1.00 39.60 652 GLU A CA 1
ATOM 789 C C . GLU A 1 116 ? -18.408 -9.581 -1.451 1.00 40.78 652 GLU A C 1
ATOM 790 O O . GLU A 1 116 ? -17.396 -9.286 -0.832 1.00 36.98 652 GLU A O 1
ATOM 796 N N . GLY A 1 117 ? -18.397 -10.319 -2.561 1.00 38.76 653 GLY A N 1
ATOM 797 C CA . GLY A 1 117 ? -17.152 -10.778 -3.146 1.00 39.02 653 GLY A CA 1
ATOM 798 C C . GLY A 1 117 ? -16.346 -9.589 -3.627 1.00 38.00 653 GLY A C 1
ATOM 799 O O . GLY A 1 117 ? -15.122 -9.572 -3.549 1.00 38.31 653 GLY A O 1
ATOM 800 N N . GLU A 1 118 ? -17.047 -8.586 -4.135 1.00 33.77 654 GLU A N 1
ATOM 801 C CA . GLU A 1 118 ? -16.401 -7.374 -4.602 1.00 41.86 654 GLU A CA 1
ATOM 802 C C . GLU A 1 118 ? -15.746 -6.592 -3.459 1.00 39.18 654 GLU A C 1
ATOM 803 O O . GLU A 1 118 ? -14.640 -6.054 -3.593 1.00 34.06 654 GLU A O 1
ATOM 809 N N . VAL A 1 119 ? -16.447 -6.530 -2.335 1.00 35.80 655 VAL A N 1
ATOM 810 C CA . VAL A 1 119 ? -15.940 -5.856 -1.160 1.00 31.33 655 VAL A CA 1
ATOM 811 C C . VAL A 1 119 ? -14.734 -6.595 -0.658 1.00 31.65 655 VAL A C 1
ATOM 812 O O . VAL A 1 119 ? -13.709 -5.995 -0.327 1.00 32.41 655 VAL A O 1
ATOM 816 N N . ILE A 1 120 ? -14.862 -7.913 -0.595 1.00 30.48 656 ILE A N 1
ATOM 817 C CA . ILE A 1 120 ? -13.774 -8.734 -0.128 1.00 31.38 656 ILE A CA 1
ATOM 818 C C . ILE A 1 120 ? -12.576 -8.569 -1.059 1.00 30.61 656 ILE A C 1
ATOM 819 O O . ILE A 1 120 ? -11.443 -8.420 -0.604 1.00 32.37 656 ILE A O 1
ATOM 824 N N . ALA A 1 121 ? -12.838 -8.579 -2.359 1.00 32.81 657 ALA A N 1
ATOM 825 C CA . ALA A 1 121 ? -11.766 -8.443 -3.339 1.00 35.50 657 ALA A CA 1
ATOM 826 C C . ALA A 1 121 ? -11.120 -7.078 -3.214 1.00 35.03 657 ALA A C 1
ATOM 827 O O . ALA A 1 121 ? -9.908 -6.948 -3.374 1.00 37.55 657 ALA A O 1
ATOM 829 N N . ARG A 1 122 ? -11.918 -6.056 -2.919 1.00 32.59 658 ARG A N 1
ATOM 830 C CA . ARG A 1 122 ? -11.346 -4.726 -2.798 1.00 35.39 658 ARG A CA 1
ATOM 831 C C . ARG A 1 122 ? -10.647 -4.478 -1.473 1.00 36.04 658 ARG A C 1
ATOM 832 O O . ARG A 1 122 ? -9.520 -3.968 -1.457 1.00 32.95 658 ARG A O 1
ATOM 840 N N . MET A 1 123 ? -11.316 -4.815 -0.366 1.00 31.57 659 MET A N 1
ATOM 841 C CA . MET A 1 123 ? -10.812 -4.465 0.953 1.00 27.55 659 MET A CA 1
ATOM 842 C C . MET A 1 123 ? -9.814 -5.460 1.499 1.00 27.50 659 MET A C 1
ATOM 843 O O . MET A 1 123 ? -8.842 -5.065 2.152 1.00 26.33 659 MET A O 1
ATOM 848 N N . GLY A 1 124 ? -10.064 -6.747 1.264 1.00 25.62 660 GLY A N 1
ATOM 849 C CA . GLY A 1 124 ? -9.214 -7.797 1.802 1.00 26.35 660 GLY A CA 1
ATOM 850 C C . GLY A 1 124 ? -7.732 -7.638 1.527 1.00 27.66 660 GLY A C 1
ATOM 851 O O . GLY A 1 124 ? -6.912 -7.740 2.447 1.00 29.44 660 GLY A O 1
ATOM 852 N N . PRO A 1 125 ? -7.366 -7.392 0.258 1.00 27.21 661 PRO A N 1
ATOM 853 C CA . PRO A 1 125 ? -5.945 -7.185 -0.049 1.00 28.04 661 PRO A CA 1
ATOM 854 C C . PRO A 1 125 ? -5.390 -5.865 0.476 1.00 25.90 661 PRO A C 1
ATOM 855 O O . PRO A 1 125 ? -4.179 -5.675 0.417 1.00 29.36 661 PRO A O 1
ATOM 859 N N . GLU A 1 126 ? -6.243 -4.975 0.981 1.00 23.57 662 GLU A N 1
ATOM 860 C CA . GLU A 1 126 ? -5.803 -3.647 1.428 1.00 25.03 662 GLU A CA 1
ATOM 861 C C . GLU A 1 126 ? -5.729 -3.514 2.956 1.00 24.33 662 GLU A C 1
ATOM 862 O O . GLU A 1 126 ? -5.467 -2.424 3.468 1.00 23.26 662 GLU A O 1
ATOM 868 N N . ILE A 1 127 ? -5.972 -4.601 3.681 1.00 25.67 663 ILE A N 1
ATOM 869 C CA . ILE A 1 127 ? -6.003 -4.518 5.136 1.00 23.24 663 ILE A CA 1
ATOM 870 C C . ILE A 1 127 ? -4.713 -3.955 5.687 1.00 21.80 663 ILE A C 1
ATOM 871 O O . ILE A 1 127 ? -4.727 -3.010 6.468 1.00 25.20 663 ILE A O 1
ATOM 876 N N . VAL A 1 128 ? -3.592 -4.531 5.271 1.00 22.31 664 VAL A N 1
ATOM 877 C CA . VAL A 1 128 ? -2.309 -4.067 5.767 1.00 28.32 664 VAL A CA 1
ATOM 878 C C . VAL A 1 128 ? -2.077 -2.610 5.403 1.00 26.53 664 VAL A C 1
ATOM 879 O O . VAL A 1 128 ? -1.598 -1.829 6.226 1.00 25.48 664 VAL A O 1
ATOM 883 N N . ASN A 1 129 ? -2.440 -2.233 4.178 1.00 24.15 665 ASN A N 1
ATOM 884 C CA . ASN A 1 129 ? -2.262 -0.854 3.727 1.00 24.19 665 ASN A CA 1
ATOM 885 C C . ASN A 1 129 ? -3.091 0.115 4.538 1.00 22.87 665 ASN A C 1
ATOM 886 O O . ASN A 1 129 ? -2.653 1.220 4.850 1.00 26.83 665 ASN A O 1
ATOM 891 N N . ILE A 1 130 ? -4.304 -0.290 4.860 1.00 21.33 666 ILE A N 1
ATOM 892 C CA . ILE A 1 130 ? -5.147 0.567 5.673 1.00 23.99 666 ILE A CA 1
ATOM 893 C C . ILE A 1 130 ? -4.551 0.664 7.075 1.00 25.76 666 ILE A C 1
ATOM 894 O O . ILE A 1 130 ? -4.366 1.769 7.601 1.00 25.72 666 ILE A O 1
ATOM 899 N N . LEU A 1 131 ? -4.203 -0.477 7.663 1.00 27.54 667 LEU A N 1
ATOM 900 C CA . LEU A 1 131 ? -3.617 -0.459 9.008 1.00 25.15 667 LEU A CA 1
ATOM 901 C C . LEU A 1 131 ? -2.418 0.456 9.097 1.00 29.68 667 LEU A C 1
ATOM 902 O O . LEU A 1 131 ? -2.263 1.190 10.081 1.00 29.48 667 LEU A O 1
ATOM 907 N N . THR A 1 132 ? -1.564 0.398 8.073 1.00 25.05 668 THR A N 1
ATOM 908 C CA . THR A 1 132 ? -0.287 1.078 8.109 1.00 25.46 668 THR A CA 1
ATOM 909 C C . THR A 1 132 ? -0.369 2.474 7.508 1.00 27.58 668 THR A C 1
ATOM 910 O O . THR A 1 132 ? 0.634 3.167 7.437 1.00 29.97 668 THR A O 1
ATOM 914 N N . GLY A 1 133 ? -1.558 2.898 7.091 1.00 25.84 669 GLY A N 1
ATOM 915 C CA . GLY A 1 133 ? -1.728 4.254 6.586 1.00 26.99 669 GLY A CA 1
ATOM 916 C C . GLY A 1 133 ? -1.329 4.500 5.128 1.00 35.23 669 GLY A C 1
ATOM 917 O O . GLY A 1 133 ? -1.124 5.645 4.721 1.00 31.63 669 GLY A O 1
ATOM 918 N N . LYS A 1 134 ? -1.220 3.441 4.329 1.00 31.69 670 LYS A N 1
ATOM 919 C CA . LYS A 1 134 ? -0.941 3.622 2.905 1.00 33.36 670 LYS A CA 1
ATOM 920 C C . LYS A 1 134 ? -2.213 3.729 2.070 1.00 34.53 670 LYS A C 1
ATOM 921 O O . LYS A 1 134 ? -2.170 4.159 0.915 1.00 33.96 670 LYS A O 1
ATOM 927 N N . THR A 1 135 ? -3.345 3.357 2.653 1.00 29.24 671 THR A N 1
ATOM 928 C CA . THR A 1 135 ? -4.613 3.454 1.951 1.00 30.12 671 THR A CA 1
ATOM 929 C C . THR A 1 135 ? -5.642 4.152 2.811 1.00 32.53 671 THR A C 1
ATOM 930 O O . THR A 1 135 ? -5.806 3.825 3.979 1.00 32.10 671 THR A O 1
ATOM 934 N N . HIS A 1 136 ? -6.333 5.119 2.228 1.00 31.35 672 HIS A N 1
ATOM 935 C CA . HIS A 1 136 ? -7.429 5.786 2.904 1.00 33.06 672 HIS A CA 1
ATOM 936 C C . HIS A 1 136 ? -8.640 4.882 2.735 1.00 30.32 672 HIS A C 1
ATOM 937 O O . HIS A 1 136 ? -9.158 4.746 1.634 1.00 31.48 672 HIS A O 1
ATOM 944 N N . ALA A 1 137 ? -9.050 4.226 3.817 1.00 28.74 673 ALA A N 1
ATOM 945 C CA . ALA A 1 137 ? -10.098 3.209 3.763 1.00 27.77 673 ALA A CA 1
ATOM 946 C C . ALA A 1 137 ? -11.393 3.746 3.181 1.00 27.04 673 ALA A C 1
ATOM 947 O O . ALA A 1 137 ? -12.009 3.111 2.331 1.00 30.87 673 ALA A O 1
ATOM 949 N N . LEU A 1 138 ? -11.808 4.916 3.631 1.00 27.12 674 LEU A N 1
ATOM 950 C CA . LEU A 1 138 ? -13.077 5.458 3.164 1.00 27.56 674 LEU A CA 1
ATOM 951 C C . LEU A 1 138 ? -13.018 5.769 1.653 1.00 29.48 674 LEU A C 1
ATOM 952 O O . LEU A 1 138 ? -13.869 5.326 0.890 1.00 28.05 674 LEU A O 1
ATOM 957 N N . ALA A 1 139 ? -11.988 6.496 1.235 1.00 33.12 675 ALA A N 1
ATOM 958 C CA . ALA A 1 139 ? -11.749 6.746 -0.184 1.00 34.43 675 ALA A CA 1
ATOM 959 C C . ALA A 1 139 ? -11.723 5.438 -0.976 1.00 33.12 675 ALA A C 1
ATOM 960 O O . ALA A 1 139 ? -12.335 5.334 -2.036 1.00 33.55 675 ALA A O 1
ATOM 962 N N . HIS A 1 140 ? -11.041 4.431 -0.435 1.00 33.40 676 HIS A N 1
ATOM 963 C CA . HIS A 1 140 ? -10.875 3.162 -1.142 1.00 29.49 676 HIS A CA 1
ATOM 964 C C . HIS A 1 140 ? -12.186 2.441 -1.384 1.00 34.83 676 HIS A C 1
ATOM 965 O O . HIS A 1 140 ? -12.448 1.953 -2.485 1.00 32.92 676 HIS A O 1
ATOM 972 N N . ILE A 1 141 ? -13.019 2.365 -0.352 1.00 33.30 677 ILE A N 1
ATOM 973 C CA . ILE A 1 141 ? -14.241 1.595 -0.468 1.00 30.19 677 ILE A CA 1
ATOM 974 C C . ILE A 1 141 ? -15.356 2.397 -1.139 1.00 30.40 677 ILE A C 1
ATOM 975 O O . ILE A 1 141 ? -16.326 1.825 -1.637 1.00 31.93 677 ILE A O 1
ATOM 980 N N . MET A 1 142 ? -15.223 3.716 -1.165 1.00 31.75 678 MET A N 1
ATOM 981 C CA . MET A 1 142 ? -16.233 4.542 -1.825 1.00 36.30 678 MET A CA 1
ATOM 982 C C . MET A 1 142 ? -16.050 4.573 -3.335 1.00 39.97 678 MET A C 1
ATOM 983 O O . MET A 1 142 ? -16.985 4.883 -4.066 1.00 43.89 678 MET A O 1
ATOM 988 N N . ARG A 1 143 ? -14.845 4.252 -3.795 1.00 40.27 679 ARG A N 1
ATOM 989 C CA . ARG A 1 143 ? -14.552 4.212 -5.225 1.00 39.61 679 ARG A CA 1
ATOM 990 C C . ARG A 1 143 ? -15.620 3.385 -5.944 1.00 46.16 679 ARG A C 1
ATOM 991 O O . ARG A 1 143 ? -16.019 2.333 -5.451 1.00 43.46 679 ARG A O 1
ATOM 999 N N . ASP A 1 144 ? -16.116 3.879 -7.079 1.00 46.76 680 ASP A N 1
ATOM 1000 C CA . ASP A 1 144 ? -17.136 3.161 -7.848 1.00 45.60 680 ASP A CA 1
ATOM 1001 C C . ASP A 1 144 ? -18.410 2.936 -7.027 1.00 48.32 680 ASP A C 1
ATOM 1002 O O . ASP A 1 144 ? -19.132 1.961 -7.255 1.00 44.98 680 ASP A O 1
ATOM 1007 N N . ASP A 1 145 ? -18.652 3.816 -6.052 1.00 46.53 681 ASP A N 1
ATOM 1008 C CA . ASP A 1 145 ? -19.802 3.713 -5.148 1.00 46.94 681 ASP A CA 1
ATOM 1009 C C . ASP A 1 145 ? -19.938 2.340 -4.495 1.00 50.41 681 ASP A C 1
ATOM 1010 O O . ASP A 1 145 ? -21.055 1.917 -4.191 1.00 50.12 681 ASP A O 1
ATOM 1015 N N . LEU A 1 146 ? -18.821 1.639 -4.296 1.00 43.73 682 LEU A N 1
ATOM 1016 C CA . LEU A 1 146 ? -18.877 0.290 -3.744 1.00 42.29 682 LEU A CA 1
ATOM 1017 C C . LEU A 1 146 ? -19.468 0.303 -2.339 1.00 42.40 682 LEU A C 1
ATOM 1018 O O . LEU A 1 146 ? -20.292 -0.544 -1.999 1.00 43.90 682 LEU A O 1
ATOM 1023 N N . LEU A 1 147 ? -19.046 1.271 -1.533 1.00 40.18 683 LEU A N 1
ATOM 1024 C CA . LEU A 1 147 ? -19.538 1.394 -0.164 1.00 41.64 683 LEU A CA 1
ATOM 1025 C C . LEU A 1 147 ? -21.052 1.494 -0.160 1.00 46.03 683 LEU A C 1
ATOM 1026 O O . LEU A 1 147 ? -21.726 0.841 0.630 1.00 44.53 683 LEU A O 1
ATOM 1031 N N . PHE A 1 148 ? -21.577 2.316 -1.057 1.00 46.66 684 PHE A N 1
ATOM 1032 C CA . PHE A 1 148 ? -23.015 2.523 -1.141 1.00 51.43 684 PHE A CA 1
ATOM 1033 C C . PHE A 1 148 ? -23.711 1.241 -1.597 1.00 49.00 684 PHE A C 1
ATOM 1034 O O . PHE A 1 148 ? -24.813 0.925 -1.143 1.00 50.43 684 PHE A O 1
ATOM 1042 N N . ARG A 1 149 ? -23.054 0.488 -2.473 1.00 46.12 685 ARG A N 1
ATOM 1043 C CA . ARG A 1 149 ? -23.644 -0.737 -3.003 1.00 48.69 685 ARG A CA 1
ATOM 1044 C C . ARG A 1 149 ? -23.638 -1.878 -1.988 1.00 45.24 685 ARG A C 1
ATOM 1045 O O . ARG A 1 149 ? -24.453 -2.800 -2.089 1.00 45.65 685 ARG A O 1
ATOM 1053 N N . VAL A 1 150 ? -22.739 -1.820 -1.007 1.00 44.26 686 VAL A N 1
ATOM 1054 C CA . VAL A 1 150 ? -22.670 -2.885 -0.013 1.00 40.56 686 VAL A CA 1
ATOM 1055 C C . VAL A 1 150 ? -23.939 -2.865 0.820 1.00 41.57 686 VAL A C 1
ATOM 1056 O O . VAL A 1 150 ? -24.334 -3.891 1.364 1.00 40.58 686 VAL A O 1
ATOM 1060 N N . TYR A 1 151 ? -24.595 -1.707 0.887 1.00 40.09 687 TYR A N 1
ATOM 1061 C CA . TYR A 1 151 ? -25.847 -1.582 1.624 1.00 48.38 687 TYR A CA 1
ATOM 1062 C C . TYR A 1 151 ? -26.989 -2.258 0.890 1.00 46.41 687 TYR A C 1
ATOM 1063 O O . TYR A 1 151 ? -28.019 -2.565 1.477 1.00 51.94 687 TYR A O 1
ATOM 1072 N N . LEU A 1 152 ? -26.792 -2.489 -0.402 1.00 49.99 688 LEU A N 1
ATOM 1073 C CA . LEU A 1 152 ? -27.794 -3.136 -1.235 1.00 51.00 688 LEU A CA 1
ATOM 1074 C C . LEU A 1 152 ? -27.510 -4.625 -1.321 1.00 50.02 688 LEU A C 1
ATOM 1075 O O . LEU A 1 152 ? -28.249 -5.367 -1.964 1.00 52.20 688 LEU A O 1
ATOM 1080 N N . SER A 1 153 ? -26.433 -5.067 -0.679 1.00 45.73 689 SER A N 1
ATOM 1081 C CA . SER A 1 153 ? -25.995 -6.450 -0.850 1.00 47.77 689 SER A CA 1
ATOM 1082 C C . SER A 1 153 ? -26.907 -7.448 -0.127 1.00 47.04 689 SER A C 1
ATOM 1083 O O . SER A 1 153 ? -27.667 -7.078 0.778 1.00 41.80 689 SER A O 1
ATOM 1086 N N . ASP A 1 154 ? -26.824 -8.710 -0.551 1.00 45.49 690 ASP A N 1
ATOM 1087 C CA . ASP A 1 154 ? -27.592 -9.800 0.047 1.00 43.25 690 ASP A CA 1
ATOM 1088 C C . ASP A 1 154 ? -27.453 -9.845 1.566 1.00 44.14 690 ASP A C 1
ATOM 1089 O O . ASP A 1 154 ? -28.400 -10.171 2.281 1.00 39.61 690 ASP A O 1
ATOM 1094 N N . GLU A 1 155 ? -26.260 -9.527 2.053 1.00 41.52 691 GLU A N 1
ATOM 1095 C CA . GLU A 1 155 ? -25.953 -9.676 3.469 1.00 43.40 691 GLU A CA 1
ATOM 1096 C C . GLU A 1 155 ? -26.832 -8.790 4.362 1.00 39.16 691 GLU A C 1
ATOM 1097 O O . GLU A 1 155 ? -27.002 -9.076 5.551 1.00 43.90 691 GLU A O 1
ATOM 1103 N N . GLY A 1 156 ? -27.400 -7.729 3.789 1.00 36.01 692 GLY A N 1
ATOM 1104 C CA . GLY A 1 156 ? -28.272 -6.841 4.530 1.00 34.24 692 GLY A CA 1
ATOM 1105 C C . GLY A 1 156 ? -29.621 -6.532 3.907 1.00 39.18 692 GLY A C 1
ATOM 1106 O O . GLY A 1 156 ? -30.340 -5.647 4.380 1.00 39.81 692 GLY A O 1
ATOM 1107 N N . ARG A 1 157 ? -30.006 -7.245 2.852 1.00 40.72 693 ARG A N 1
ATOM 1108 C CA . ARG A 1 157 ? -31.224 -6.839 2.177 1.00 36.34 693 ARG A CA 1
ATOM 1109 C C . ARG A 1 157 ? -32.484 -7.387 2.850 1.00 33.35 693 ARG A C 1
ATOM 1110 O O . ARG A 1 157 ? -33.537 -6.755 2.778 1.00 35.19 693 ARG A O 1
ATOM 1118 N N . ARG A 1 158 ? -32.384 -8.538 3.515 1.00 34.25 694 ARG A N 1
ATOM 1119 C CA . ARG A 1 158 ? -33.571 -9.119 4.149 1.00 36.39 694 ARG A CA 1
ATOM 1120 C C . ARG A 1 158 ? -34.102 -8.259 5.291 1.00 34.79 694 ARG A C 1
ATOM 1121 O O . ARG A 1 158 ? -35.316 -8.054 5.412 1.00 30.17 694 ARG A O 1
ATOM 1129 N N . ALA A 1 159 ? -33.211 -7.731 6.128 1.00 34.89 695 ALA A N 1
ATOM 1130 C CA . ALA A 1 159 ? -33.675 -6.876 7.221 1.00 34.08 695 ALA A CA 1
ATOM 1131 C C . ALA A 1 159 ? -34.271 -5.578 6.670 1.00 31.98 695 ALA A C 1
ATOM 1132 O O . ALA A 1 159 ? -35.241 -5.049 7.220 1.00 28.22 695 ALA A O 1
ATOM 1134 N N . ASN A 1 160 ? -33.706 -5.068 5.579 1.00 32.57 696 ASN A N 1
ATOM 1135 C CA . ASN A 1 160 ? -34.238 -3.861 4.947 1.00 31.75 696 ASN A CA 1
ATOM 1136 C C . ASN A 1 160 ? -35.624 -4.115 4.368 1.00 32.20 696 ASN A C 1
ATOM 1137 O O . ASN A 1 160 ? -36.493 -3.248 4.383 1.00 33.22 696 ASN A O 1
ATOM 1142 N N . ARG A 1 161 ? -35.808 -5.310 3.833 1.00 38.71 697 ARG A N 1
ATOM 1143 C CA . ARG A 1 161 ? -37.102 -5.719 3.309 1.00 33.17 697 ARG A CA 1
ATOM 1144 C C . ARG A 1 161 ? -38.091 -5.892 4.464 1.00 32.72 697 ARG A C 1
ATOM 1145 O O . ARG A 1 161 ? -39.262 -5.551 4.325 1.00 33.44 697 ARG A O 1
ATOM 1153 N N . TYR A 1 162 ? -37.626 -6.394 5.613 1.00 33.08 698 TYR A N 1
ATOM 1154 C CA . TYR A 1 162 ? -38.515 -6.489 6.774 1.00 30.65 698 TYR A CA 1
ATOM 1155 C C . TYR A 1 162 ? -39.064 -5.110 7.097 1.00 27.85 698 TYR A C 1
ATOM 1156 O O . TYR A 1 162 ? -40.242 -4.947 7.367 1.00 28.63 698 TYR A O 1
ATOM 1165 N N . MET A 1 163 ? -38.181 -4.121 7.073 1.00 30.34 699 MET A N 1
ATOM 1166 C CA . MET A 1 163 ? -38.551 -2.751 7.394 1.00 26.28 699 MET A CA 1
ATOM 1167 C C . MET A 1 163 ? -39.554 -2.220 6.378 1.00 29.97 699 MET A C 1
ATOM 1168 O O . MET A 1 163 ? -40.536 -1.580 6.745 1.00 29.95 699 MET A O 1
ATOM 1173 N N . ALA A 1 164 ? -39.275 -2.488 5.101 1.00 33.76 700 ALA A N 1
ATOM 1174 C CA . ALA A 1 164 ? -40.154 -2.093 4.010 1.00 35.98 700 ALA A CA 1
ATOM 1175 C C . ALA A 1 164 ? -41.524 -2.712 4.208 1.00 31.10 700 ALA A C 1
ATOM 1176 O O . ALA A 1 164 ? -42.532 -2.011 4.157 1.00 35.12 700 ALA A O 1
ATOM 1178 N N . GLU A 1 165 ? -41.542 -4.022 4.449 1.00 34.56 701 GLU A N 1
ATOM 1179 C CA . GLU A 1 165 ? -42.785 -4.747 4.681 1.00 35.63 701 GLU A CA 1
ATOM 1180 C C . GLU A 1 165 ? -43.564 -4.138 5.831 1.00 37.08 701 GLU A C 1
ATOM 1181 O O . GLU A 1 165 ? -44.784 -3.983 5.736 1.00 38.26 701 GLU A O 1
ATOM 1187 N N . TYR A 1 166 ? -42.882 -3.788 6.925 1.00 32.63 702 TYR A N 1
ATOM 1188 C CA . TYR A 1 166 ? -43.617 -3.211 8.042 1.00 29.72 702 TYR A CA 1
ATOM 1189 C C . TYR A 1 166 ? -44.124 -1.827 7.681 1.00 33.65 702 TYR A C 1
ATOM 1190 O O . TYR A 1 166 ? -45.222 -1.441 8.084 1.00 35.14 702 TYR A O 1
ATOM 1199 N N . ALA A 1 167 ? -43.321 -1.058 6.954 1.00 30.86 703 ALA A N 1
ATOM 1200 C CA . ALA A 1 167 ? -43.768 0.279 6.560 1.00 35.29 703 ALA A CA 1
ATOM 1201 C C . ALA A 1 167 ? -44.982 0.177 5.607 1.00 36.35 703 ALA A C 1
ATOM 1202 O O . ALA A 1 167 ? -45.888 1.012 5.651 1.00 34.65 703 ALA A O 1
ATOM 1204 N N . ARG A 1 168 ? -44.994 -0.865 4.782 1.00 39.37 704 ARG A N 1
ATOM 1205 C CA . ARG A 1 168 ? -46.120 -1.126 3.887 1.00 39.46 704 ARG A CA 1
ATOM 1206 C C . ARG A 1 168 ? -47.364 -1.482 4.703 1.00 44.02 704 ARG A C 1
ATOM 1207 O O . ARG A 1 168 ? -48.420 -0.885 4.500 1.00 46.01 704 ARG A O 1
ATOM 1215 N N . LEU A 1 169 ? -47.239 -2.445 5.620 1.00 38.35 705 LEU A N 1
ATOM 1216 C CA . LEU A 1 169 ? -48.348 -2.785 6.524 1.00 44.05 705 LEU A CA 1
ATOM 1217 C C . LEU A 1 169 ? -48.942 -1.547 7.164 1.00 45.36 705 LEU A C 1
ATOM 1218 O O . LEU A 1 169 ? -50.155 -1.332 7.146 1.00 48.57 705 LEU A O 1
ATOM 1223 N N . LEU A 1 170 ? -48.071 -0.731 7.736 1.00 40.44 706 LEU A N 1
ATOM 1224 C CA . LEU A 1 170 ? -48.498 0.451 8.459 1.00 38.89 706 LEU A CA 1
ATOM 1225 C C . LEU A 1 170 ? -49.244 1.437 7.563 1.00 44.87 706 LEU A C 1
ATOM 1226 O O . LEU A 1 170 ? -50.407 1.769 7.815 1.00 42.98 706 LEU A O 1
ATOM 1231 N N . THR A 1 171 ? -48.570 1.886 6.508 1.00 41.00 707 THR A N 1
ATOM 1232 C CA . THR A 1 171 ? -49.091 2.935 5.634 1.00 46.26 707 THR A CA 1
ATOM 1233 C C . THR A 1 171 ? -50.282 2.510 4.767 1.00 49.99 707 THR A C 1
ATOM 1234 O O . THR A 1 171 ? -51.051 3.354 4.296 1.00 49.36 707 THR A O 1
ATOM 1238 N N . SER A 1 172 ? -50.413 1.211 4.530 1.00 45.30 708 SER A N 1
ATOM 1239 C CA . SER A 1 172 ? -51.524 0.707 3.744 1.00 48.19 708 SER A CA 1
ATOM 1240 C C . SER A 1 172 ? -52.768 0.635 4.619 1.00 54.17 708 SER A C 1
ATOM 1241 O O . SER A 1 172 ? -53.891 0.815 4.134 1.00 54.93 708 SER A O 1
ATOM 1244 N N . GLN A 1 173 ? -52.560 0.405 5.915 1.00 49.77 709 GLN A N 1
ATOM 1245 C CA . GLN A 1 173 ? -53.664 0.266 6.863 1.00 47.79 709 GLN A CA 1
ATOM 1246 C C . GLN A 1 173 ? -53.982 1.547 7.621 1.00 49.84 709 GLN A C 1
ATOM 1247 O O . GLN A 1 173 ? -55.022 1.646 8.281 1.00 49.98 709 GLN A O 1
ATOM 1253 N N . ARG A 1 174 ? -53.087 2.524 7.544 1.00 46.06 710 ARG A N 1
ATOM 1254 C CA . ARG A 1 174 ? -53.297 3.792 8.232 1.00 46.83 710 ARG A CA 1
ATOM 1255 C C . ARG A 1 174 ? -52.972 4.916 7.276 1.00 52.21 710 ARG A C 1
ATOM 1256 O O . ARG A 1 174 ? -52.056 4.800 6.461 1.00 49.10 710 ARG A O 1
ATOM 1264 N N . ARG A 1 175 ? -53.711 6.011 7.390 1.00 49.83 711 ARG A N 1
ATOM 1265 C CA . ARG A 1 175 ? -53.558 7.116 6.462 1.00 54.59 711 ARG A CA 1
ATOM 1266 C C . ARG A 1 175 ? -52.801 8.251 7.096 1.00 49.17 711 ARG A C 1
ATOM 1267 O O . ARG A 1 175 ? -52.837 8.426 8.312 1.00 49.38 711 ARG A O 1
ATOM 1275 N N . ASP A 1 176 ? -52.122 9.020 6.254 1.00 46.01 712 ASP A N 1
ATOM 1276 C CA . ASP A 1 176 ? -51.383 10.197 6.687 1.00 48.78 712 ASP A CA 1
ATOM 1277 C C . ASP A 1 176 ? -50.319 9.878 7.739 1.00 45.31 712 ASP A C 1
ATOM 1278 O O . ASP A 1 176 ? -50.057 10.680 8.630 1.00 46.07 712 ASP A O 1
ATOM 1283 N N . ILE A 1 177 ? -49.711 8.703 7.618 1.00 47.28 713 ILE A N 1
ATOM 1284 C CA . ILE A 1 177 ? -48.583 8.340 8.469 1.00 46.64 713 ILE A CA 1
ATOM 1285 C C . ILE A 1 177 ? -47.435 9.297 8.194 1.00 48.94 713 ILE A C 1
ATOM 1286 O O . ILE A 1 177 ? -47.146 9.591 7.033 1.00 47.93 713 ILE A O 1
ATOM 1291 N N . ARG A 1 178 ? -46.803 9.812 9.246 1.00 45.14 714 ARG A N 1
ATOM 1292 C CA . ARG A 1 178 ? -45.594 10.606 9.064 1.00 45.10 714 ARG A CA 1
ATOM 1293 C C . ARG A 1 178 ? -44.337 9.763 9.341 1.00 47.71 714 ARG A C 1
ATOM 1294 O O . ARG A 1 178 ? -44.162 9.218 10.439 1.00 38.07 714 ARG A O 1
ATOM 1302 N N . ILE A 1 179 ? -43.486 9.640 8.325 1.00 43.88 715 ILE A N 1
ATOM 1303 C CA . ILE A 1 179 ? -42.271 8.839 8.414 1.00 41.19 715 ILE A CA 1
ATOM 1304 C C . ILE A 1 179 ? -41.017 9.691 8.359 1.00 43.70 715 ILE A C 1
ATOM 1305 O O . ILE A 1 179 ? -40.905 10.585 7.512 1.00 43.18 715 ILE A O 1
ATOM 1310 N N . LEU A 1 180 ? -40.067 9.410 9.248 1.00 39.63 716 LEU A N 1
ATOM 1311 C CA . LEU A 1 180 ? -38.734 9.987 9.136 1.00 36.09 716 LEU A CA 1
ATOM 1312 C C . LEU A 1 180 ? -37.672 8.873 9.065 1.00 39.36 716 LEU A C 1
ATOM 1313 O O . LEU A 1 180 ? -37.717 7.899 9.826 1.00 35.07 716 LEU A O 1
ATOM 1318 N N . GLU A 1 181 ? -36.724 9.010 8.145 1.00 32.63 717 GLU A N 1
ATOM 1319 C CA . GLU A 1 181 ? -35.595 8.092 8.113 1.00 34.98 717 GLU A CA 1
ATOM 1320 C C . GLU A 1 181 ? -34.289 8.772 8.516 1.00 36.36 717 GLU A C 1
ATOM 1321 O O . GLU A 1 181 ? -33.898 9.799 7.935 1.00 33.86 717 GLU A O 1
ATOM 1327 N N . ILE A 1 182 ? -33.624 8.176 9.510 1.00 31.93 718 ILE A N 1
ATOM 1328 C CA . ILE A 1 182 ? -32.322 8.624 10.022 1.00 26.44 718 ILE A CA 1
ATOM 1329 C C . ILE A 1 182 ? -31.221 7.940 9.232 1.00 29.49 718 ILE A C 1
ATOM 1330 O O . ILE A 1 182 ? -31.325 6.749 8.929 1.00 28.06 718 ILE A O 1
ATOM 1335 N N . GLY A 1 183 ? -30.172 8.682 8.884 1.00 30.95 719 GLY A N 1
ATOM 1336 C CA . GLY A 1 183 ? -29.073 8.129 8.109 1.00 28.92 719 GLY A CA 1
ATOM 1337 C C . GLY A 1 183 ? -29.510 7.418 6.856 1.00 31.19 719 GLY A C 1
ATOM 1338 O O . GLY A 1 183 ? -29.017 6.337 6.536 1.00 28.92 719 GLY A O 1
ATOM 1339 N N . ALA A 1 184 ? -30.450 8.024 6.140 1.00 30.72 720 ALA A N 1
ATOM 1340 C CA . ALA A 1 184 ? -30.969 7.439 4.913 1.00 32.06 720 ALA A CA 1
ATOM 1341 C C . ALA A 1 184 ? -29.860 7.171 3.890 1.00 35.19 720 ALA A C 1
ATOM 1342 O O . ALA A 1 184 ? -29.928 6.203 3.120 1.00 36.93 720 ALA A O 1
ATOM 1344 N N . GLY A 1 185 ? -28.832 8.010 3.911 1.00 31.60 721 GLY A N 1
ATOM 1345 C CA . GLY A 1 185 ? -27.688 7.848 3.029 1.00 40.98 721 GLY A CA 1
ATOM 1346 C C . GLY A 1 185 ? -28.059 7.984 1.569 1.00 46.93 721 GLY A C 1
ATOM 1347 O O . GLY A 1 185 ? -28.720 8.948 1.181 1.00 48.71 721 GLY A O 1
ATOM 1348 N N . THR A 1 186 ? -27.645 7.015 0.758 1.00 48.31 722 THR A N 1
ATOM 1349 C CA . THR A 1 186 ? -27.978 7.017 -0.665 1.00 49.69 722 THR A CA 1
ATOM 1350 C C . THR A 1 186 ? -29.324 6.332 -0.902 1.00 51.86 722 THR A C 1
ATOM 1351 O O . THR A 1 186 ? -29.737 6.139 -2.042 1.00 49.43 722 THR A O 1
ATOM 1355 N N . GLY A 1 187 ? -29.989 5.948 0.186 1.00 47.02 723 GLY A N 1
ATOM 1356 C CA . GLY A 1 187 ? -31.373 5.509 0.133 1.00 45.41 723 GLY A CA 1
ATOM 1357 C C . GLY A 1 187 ? -31.629 4.058 -0.217 1.00 44.19 723 GLY A C 1
ATOM 1358 O O . GLY A 1 187 ? -32.615 3.742 -0.886 1.00 45.86 723 GLY A O 1
ATOM 1359 N N . GLY A 1 188 ? -30.751 3.169 0.236 1.00 46.50 724 GLY A N 1
ATOM 1360 C CA . GLY A 1 188 ? -30.928 1.745 0.016 1.00 44.84 724 GLY A CA 1
ATOM 1361 C C . GLY A 1 188 ? -32.152 1.192 0.729 1.00 47.52 724 GLY A C 1
ATOM 1362 O O . GLY A 1 188 ? -32.965 0.470 0.128 1.00 43.35 724 GLY A O 1
ATOM 1363 N N . THR A 1 189 ? -32.284 1.510 2.016 1.00 41.00 725 THR A N 1
ATOM 1364 C CA . THR A 1 189 ? -33.482 1.118 2.756 1.00 38.91 725 THR A CA 1
ATOM 1365 C C . THR A 1 189 ? -34.685 1.857 2.196 1.00 42.26 725 THR A C 1
ATOM 1366 O O . THR A 1 189 ? -35.732 1.257 1.945 1.00 37.37 725 THR A O 1
ATOM 1370 N N . THR A 1 190 ? -34.511 3.163 2.004 1.00 39.23 726 THR A N 1
ATOM 1371 C CA . THR A 1 190 ? -35.524 4.019 1.407 1.00 43.55 726 THR A CA 1
ATOM 1372 C C . THR A 1 190 ? -36.071 3.419 0.122 1.00 41.62 726 THR A C 1
ATOM 1373 O O . THR A 1 190 ? -37.277 3.399 -0.089 1.00 43.19 726 THR A O 1
ATOM 1377 N N . SER A 1 191 ? -35.174 2.912 -0.719 1.00 42.34 727 SER A N 1
ATOM 1378 C CA . SER A 1 191 ? -35.573 2.329 -1.994 1.00 48.47 727 SER A CA 1
ATOM 1379 C C . SER A 1 191 ? -36.418 1.068 -1.799 1.00 50.08 727 SER A C 1
ATOM 1380 O O . SER A 1 191 ? -37.445 0.908 -2.456 1.00 46.77 727 SER A O 1
ATOM 1383 N N . GLU A 1 192 ? -35.992 0.178 -0.903 1.00 42.36 728 GLU A N 1
ATOM 1384 C CA . GLU A 1 192 ? -36.784 -1.016 -0.588 1.00 45.77 728 GLU A CA 1
ATOM 1385 C C . GLU A 1 192 ? -38.170 -0.638 -0.084 1.00 44.61 728 GLU A C 1
ATOM 1386 O O . GLU A 1 192 ? -39.180 -1.252 -0.457 1.00 44.39 728 GLU A O 1
ATOM 1392 N N . VAL A 1 193 ? -38.205 0.398 0.744 1.00 40.36 729 VAL A N 1
ATOM 1393 C CA . VAL A 1 193 ? -39.447 0.884 1.325 1.00 42.57 729 VAL A CA 1
ATOM 1394 C C . VAL A 1 193 ? -40.368 1.445 0.240 1.00 46.05 729 VAL A C 1
ATOM 1395 O O . VAL A 1 193 ? -41.525 1.032 0.134 1.00 46.49 729 VAL A O 1
ATOM 1399 N N . LEU A 1 194 ? -39.855 2.375 -0.560 1.00 46.01 730 LEU A N 1
ATOM 1400 C CA . LEU A 1 194 ? -40.661 3.024 -1.595 1.00 46.75 730 LEU A CA 1
ATOM 1401 C C . LEU A 1 194 ? -41.166 2.033 -2.643 1.00 51.73 730 LEU A C 1
ATOM 1402 O O . LEU A 1 194 ? -42.344 2.045 -2.995 1.00 56.22 730 LEU A O 1
ATOM 1407 N N . ASN A 1 195 ? -40.278 1.165 -3.119 1.00 48.86 731 ASN A N 1
ATOM 1408 C CA . ASN A 1 195 ? -40.649 0.118 -4.062 1.00 50.81 731 ASN A CA 1
ATOM 1409 C C . ASN A 1 195 ? -41.786 -0.761 -3.548 1.00 57.56 731 ASN A C 1
ATOM 1410 O O . ASN A 1 195 ? -42.602 -1.251 -4.328 1.00 53.24 731 ASN A O 1
ATOM 1415 N N . LEU A 1 196 ? -41.844 -0.950 -2.232 1.00 51.95 732 LEU A N 1
ATOM 1416 C CA . LEU A 1 196 ? -42.901 -1.754 -1.625 1.00 51.98 732 LEU A CA 1
ATOM 1417 C C . LEU A 1 196 ? -44.158 -0.949 -1.300 1.00 51.29 732 LEU A C 1
ATOM 1418 O O . LEU A 1 196 ? -45.272 -1.424 -1.517 1.00 58.79 732 LEU A O 1
ATOM 1423 N N . CYS A 1 197 ? -43.988 0.264 -0.785 1.00 47.93 733 CYS A N 1
ATOM 1424 C CA . CYS A 1 197 ? -45.128 1.081 -0.363 1.00 50.62 733 CYS A CA 1
ATOM 1425 C C . CYS A 1 197 ? -45.754 1.899 -1.485 1.00 58.59 733 CYS A C 1
ATOM 1426 O O . CYS A 1 197 ? -46.890 2.364 -1.373 1.00 57.85 733 CYS A O 1
ATOM 1429 N N . SER A 1 198 ? -44.994 2.101 -2.550 1.00 55.98 734 SER A N 1
ATOM 1430 C CA . SER A 1 198 ? -45.399 3.023 -3.597 1.00 60.45 734 SER A CA 1
ATOM 1431 C C . SER A 1 198 ? -44.791 2.584 -4.922 1.00 60.76 734 SER A C 1
ATOM 1432 O O . SER A 1 198 ? -44.013 3.324 -5.519 1.00 58.10 734 SER A O 1
ATOM 1435 N N . PRO A 1 199 ? -45.154 1.369 -5.386 1.00 63.28 735 PRO A N 1
ATOM 1436 C CA . PRO A 1 199 ? -44.459 0.686 -6.489 1.00 63.30 735 PRO A CA 1
ATOM 1437 C C . PRO A 1 199 ? -44.476 1.452 -7.810 1.00 66.27 735 PRO A C 1
ATOM 1438 O O . PRO A 1 199 ? -43.617 1.200 -8.661 1.00 63.43 735 PRO A O 1
ATOM 1442 N N . ASN A 1 200 ? -45.444 2.349 -7.978 1.00 61.37 736 ASN A N 1
ATOM 1443 C CA . ASN A 1 200 ? -45.422 3.323 -9.067 1.00 66.00 736 ASN A CA 1
ATOM 1444 C C . ASN A 1 200 ? -45.928 4.691 -8.603 1.00 65.89 736 ASN A C 1
ATOM 1445 O O . ASN A 1 200 ? -47.015 5.137 -9.005 1.00 61.78 736 ASN A O 1
ATOM 1450 N N . GLY A 1 201 ? -45.141 5.342 -7.746 1.00 58.29 737 GLY A N 1
ATOM 1451 C CA . GLY A 1 201 ? -45.377 6.731 -7.386 1.00 53.71 737 GLY A CA 1
ATOM 1452 C C . GLY A 1 201 ? -46.558 6.988 -6.473 1.00 56.01 737 GLY A C 1
ATOM 1453 O O . GLY A 1 201 ? -46.749 8.126 -6.022 1.00 54.40 737 GLY A O 1
ATOM 1454 N N . GLU A 1 202 ? -47.327 5.934 -6.190 1.00 57.18 738 GLU A N 1
ATOM 1455 C CA . GLU A 1 202 ? -48.474 6.006 -5.292 1.00 56.22 738 GLU A CA 1
ATOM 1456 C C . GLU A 1 202 ? -48.093 6.811 -4.058 1.00 62.99 738 GLU A C 1
ATOM 1457 O O . GLU A 1 202 ? -47.120 6.465 -3.398 1.00 64.12 738 GLU A O 1
ATOM 1463 N N . SER A 1 203 ? -48.794 7.912 -3.780 1.00 63.53 739 SER A N 1
ATOM 1464 C CA . SER A 1 203 ? -48.432 8.744 -2.633 1.00 61.97 739 SER A CA 1
ATOM 1465 C C . SER A 1 203 ? -49.108 8.141 -1.408 1.00 64.66 739 SER A C 1
ATOM 1466 O O . SER A 1 203 ? -50.337 8.152 -1.313 1.00 58.98 739 SER A O 1
ATOM 1469 N N . PHE A 1 204 ? -48.297 7.636 -0.476 1.00 62.90 740 PHE A N 1
ATOM 1470 C CA . PHE A 1 204 ? -48.731 6.647 0.514 1.00 58.58 740 PHE A CA 1
ATOM 1471 C C . PHE A 1 204 ? -48.673 7.096 1.973 1.00 57.93 740 PHE A C 1
ATOM 1472 O O . PHE A 1 204 ? -49.024 6.328 2.873 1.00 60.08 740 PHE A O 1
ATOM 1480 N N . CYS A 1 205 ? -48.225 8.319 2.223 1.00 53.14 741 CYS A N 1
ATOM 1481 C CA . CYS A 1 205 ? -48.096 8.789 3.593 1.00 53.16 741 CYS A CA 1
ATOM 1482 C C . CYS A 1 205 ? -48.178 10.290 3.608 1.00 48.53 741 CYS A C 1
ATOM 1483 O O . CYS A 1 205 ? -48.088 10.918 2.568 1.00 55.37 741 CYS A O 1
ATOM 1486 N N . ALA A 1 206 ? -48.332 10.874 4.785 1.00 49.40 742 ALA A N 1
ATOM 1487 C CA . ALA A 1 206 ? -48.384 12.326 4.882 1.00 55.81 742 ALA A CA 1
ATOM 1488 C C . ALA A 1 206 ? -47.026 12.940 4.610 1.00 61.35 742 ALA A C 1
ATOM 1489 O O . ALA A 1 206 ? -46.928 14.107 4.227 1.00 58.87 742 ALA A O 1
ATOM 1491 N N . GLU A 1 207 ? -45.979 12.147 4.811 1.00 56.65 743 GLU A N 1
ATOM 1492 C CA . GLU A 1 207 ? -44.629 12.679 4.789 1.00 53.32 743 GLU A CA 1
ATOM 1493 C C . GLU A 1 207 ? -43.580 11.588 4.907 1.00 54.14 743 GLU A C 1
ATOM 1494 O O . GLU A 1 207 ? -43.625 10.763 5.823 1.00 46.32 743 GLU A O 1
ATOM 1500 N N . TYR A 1 208 ? -42.635 11.580 3.977 1.00 47.16 744 TYR A N 1
ATOM 1501 C CA . TYR A 1 208 ? -41.422 10.814 4.175 1.00 49.44 744 TYR A CA 1
ATOM 1502 C C . TYR A 1 208 ? -40.273 11.778 4.319 1.00 47.73 744 TYR A C 1
ATOM 1503 O O . TYR A 1 208 ? -39.807 12.337 3.328 1.00 48.43 744 TYR A O 1
ATOM 1512 N N . MET A 1 209 ? -39.825 11.982 5.553 1.00 44.84 745 MET A N 1
ATOM 1513 C CA . MET A 1 209 ? -38.686 12.846 5.818 1.00 42.14 745 MET A CA 1
ATOM 1514 C C . MET A 1 209 ? -37.356 12.075 5.729 1.00 45.41 745 MET A C 1
ATOM 1515 O O . MET A 1 209 ? -37.011 11.268 6.603 1.00 38.45 745 MET A O 1
ATOM 1520 N N . TYR A 1 210 ? -36.627 12.358 4.656 1.00 40.47 746 TYR A N 1
ATOM 1521 C CA . TYR A 1 210 ? -35.347 11.743 4.332 1.00 40.33 746 TYR A CA 1
ATOM 1522 C C . TYR A 1 210 ? -34.230 12.542 4.965 1.00 40.01 746 TYR A C 1
ATOM 1523 O O . TYR A 1 210 ? -34.014 13.694 4.607 1.00 42.87 746 TYR A O 1
ATOM 1532 N N . THR A 1 211 ? -33.529 11.950 5.928 1.00 35.86 747 THR A N 1
ATOM 1533 C CA . THR A 1 211 ? -32.495 12.691 6.627 1.00 34.27 747 THR A CA 1
ATOM 1534 C C . THR A 1 211 ? -31.135 12.003 6.601 1.00 38.87 747 THR A C 1
ATOM 1535 O O . THR A 1 211 ? -31.034 10.780 6.460 1.00 33.88 747 THR A O 1
ATOM 1539 N N . ASP A 1 212 ? -30.094 12.815 6.722 1.00 40.08 748 ASP A N 1
ATOM 1540 C CA . ASP A 1 212 ? -28.758 12.303 6.952 1.00 40.87 748 ASP A CA 1
ATOM 1541 C C . ASP A 1 212 ? -27.889 13.338 7.626 1.00 44.58 748 ASP A C 1
ATOM 1542 O O . ASP A 1 212 ? -28.268 14.505 7.730 1.00 46.72 748 ASP A O 1
ATOM 1547 N N . LEU A 1 213 ? -26.727 12.894 8.093 1.00 42.85 749 LEU A N 1
ATOM 1548 C CA . LEU A 1 213 ? -25.770 13.752 8.781 1.00 47.93 749 LEU A CA 1
ATOM 1549 C C . LEU A 1 213 ? -25.214 14.820 7.848 1.00 45.80 749 LEU A C 1
ATOM 1550 O O . LEU A 1 213 ? -24.935 15.940 8.267 1.00 49.88 749 LEU A O 1
ATOM 1555 N N . SER A 1 214 ? -25.043 14.451 6.589 1.00 47.40 750 SER A N 1
ATOM 1556 C CA . SER A 1 214 ? -24.519 15.363 5.576 1.00 54.35 750 SER A CA 1
ATOM 1557 C C . SER A 1 214 ? -25.492 15.482 4.414 1.00 48.85 750 SER A C 1
ATOM 1558 O O . SER A 1 214 ? -26.062 14.483 3.985 1.00 47.41 750 SER A O 1
ATOM 1561 N N . PRO A 1 215 ? -25.676 16.708 3.897 1.00 54.01 751 PRO A N 1
ATOM 1562 C CA . PRO A 1 215 ? -26.564 16.990 2.757 1.00 51.39 751 PRO A CA 1
ATOM 1563 C C . PRO A 1 215 ? -26.014 16.498 1.417 1.00 52.27 751 PRO A C 1
ATOM 1564 O O . PRO A 1 215 ? -26.764 16.406 0.444 1.00 54.78 751 PRO A O 1
ATOM 1568 N N . GLY A 1 216 ? -24.722 16.184 1.375 1.00 54.67 752 GLY A N 1
ATOM 1569 C CA . GLY A 1 216 ? -24.076 15.734 0.155 1.00 50.98 752 GLY A CA 1
ATOM 1570 C C . GLY A 1 216 ? -24.751 14.561 -0.528 1.00 55.58 752 GLY A C 1
ATOM 1571 O O . GLY A 1 216 ? -24.619 14.393 -1.739 1.00 57.53 752 GLY A O 1
ATOM 1572 N N . PHE A 1 217 ? -25.468 13.746 0.243 1.00 56.06 753 PHE A N 1
ATOM 1573 C CA . PHE A 1 217 ? -26.212 12.612 -0.304 1.00 54.00 753 PHE A CA 1
ATOM 1574 C C . PHE A 1 217 ? -27.428 13.006 -1.135 1.00 51.73 753 PHE A C 1
ATOM 1575 O O . PHE A 1 217 ? -27.805 12.284 -2.054 1.00 57.95 753 PHE A O 1
ATOM 1583 N N . PHE A 1 218 ? -28.055 14.129 -0.794 1.00 51.39 754 PHE A N 1
ATOM 1584 C CA . PHE A 1 218 ? -29.430 14.404 -1.234 1.00 54.42 754 PHE A CA 1
ATOM 1585 C C . PHE A 1 218 ? -29.617 14.444 -2.761 1.00 54.02 754 PHE A C 1
ATOM 1586 O O . PHE A 1 218 ? -30.566 13.852 -3.296 1.00 52.58 754 PHE A O 1
ATOM 1594 N N . ASN A 1 219 ? -28.710 15.121 -3.461 1.00 56.30 755 ASN A N 1
ATOM 1595 C CA . ASN A 1 219 ? -28.799 15.205 -4.915 1.00 54.47 755 ASN A CA 1
ATOM 1596 C C . ASN A 1 219 ? -28.793 13.814 -5.532 1.00 56.67 755 ASN A C 1
ATOM 1597 O O . ASN A 1 219 ? -29.649 13.482 -6.356 1.00 54.99 755 ASN A O 1
ATOM 1602 N N . ALA A 1 220 ? -27.834 12.996 -5.110 1.00 54.13 756 ALA A N 1
ATOM 1603 C CA . ALA A 1 220 ? -27.741 11.622 -5.597 1.00 57.17 756 ALA A CA 1
ATOM 1604 C C . ALA A 1 220 ? -29.018 10.856 -5.260 1.00 56.75 756 ALA A C 1
ATOM 1605 O O . ALA A 1 220 ? -29.511 10.056 -6.063 1.00 54.41 756 ALA A O 1
ATOM 1607 N N . ALA A 1 221 ? -29.545 11.121 -4.067 1.00 55.97 757 ALA A N 1
ATOM 1608 C CA . ALA A 1 221 ? -30.753 10.464 -3.579 1.00 55.07 757 ALA A CA 1
ATOM 1609 C C . ALA A 1 221 ? -31.947 10.838 -4.440 1.00 55.74 757 ALA A C 1
ATOM 1610 O O . ALA A 1 221 ? -32.647 9.959 -4.955 1.00 56.64 757 ALA A O 1
ATOM 1612 N N . LYS A 1 222 ? -32.169 12.143 -4.596 1.00 54.85 758 LYS A N 1
ATOM 1613 C CA . LYS A 1 222 ? -33.218 12.644 -5.487 1.00 59.72 758 LYS A CA 1
ATOM 1614 C C . LYS A 1 222 ? -33.147 11.989 -6.865 1.00 59.01 758 LYS A C 1
ATOM 1615 O O . LYS A 1 222 ? -34.170 11.644 -7.449 1.00 60.94 758 LYS A O 1
ATOM 1621 N N . THR A 1 223 ? -31.935 11.793 -7.371 1.00 57.41 759 THR A N 1
ATOM 1622 C CA . THR A 1 223 ? -31.766 11.169 -8.676 1.00 59.87 759 THR A CA 1
ATOM 1623 C C . THR A 1 223 ? -32.135 9.684 -8.651 1.00 61.02 759 THR A C 1
ATOM 1624 O O . THR A 1 223 ? -32.855 9.204 -9.526 1.00 62.49 759 THR A O 1
ATOM 1628 N N . THR A 1 224 ? -31.642 8.964 -7.646 1.00 61.40 760 THR A N 1
ATOM 1629 C CA . THR A 1 224 ? -31.904 7.533 -7.519 1.00 57.41 760 THR A CA 1
ATOM 1630 C C . THR A 1 224 ? -33.376 7.291 -7.201 1.00 55.99 760 THR A C 1
ATOM 1631 O O . THR A 1 224 ? -33.957 6.277 -7.597 1.00 57.75 760 THR A O 1
ATOM 1635 N N . LEU A 1 225 ? -33.987 8.243 -6.509 1.00 51.37 761 LEU A N 1
ATOM 1636 C CA . LEU A 1 225 ? -35.371 8.092 -6.091 1.00 55.15 761 LEU A CA 1
ATOM 1637 C C . LEU A 1 225 ? -36.295 9.074 -6.802 1.00 56.87 761 LEU A C 1
ATOM 1638 O O . LEU A 1 225 ? -37.244 9.579 -6.197 1.00 54.00 761 LEU A O 1
ATOM 1643 N N . LYS A 1 226 ? -36.033 9.344 -8.079 1.00 56.69 762 LYS A N 1
ATOM 1644 C CA . LYS A 1 226 ? -36.759 10.413 -8.762 1.00 58.68 762 LYS A CA 1
ATOM 1645 C C . LYS A 1 226 ? -38.253 10.093 -8.877 1.00 53.71 762 LYS A C 1
ATOM 1646 O O . LYS A 1 226 ? -39.086 10.999 -8.904 1.00 56.68 762 LYS A O 1
ATOM 1652 N N . LYS A 1 227 ? -38.584 8.805 -8.898 1.00 51.47 763 LYS A N 1
ATOM 1653 C CA . LYS A 1 227 ? -39.974 8.359 -8.908 1.00 53.36 763 LYS A CA 1
ATOM 1654 C C . LYS A 1 227 ? -40.775 8.938 -7.747 1.00 56.41 763 LYS A C 1
ATOM 1655 O O . LYS A 1 227 ? -41.987 9.099 -7.855 1.00 57.31 763 LYS A O 1
ATOM 1661 N N . TRP A 1 228 ? -40.096 9.263 -6.646 1.00 55.96 764 TRP A N 1
ATOM 1662 C CA . TRP A 1 228 ? -40.770 9.725 -5.438 1.00 53.12 764 TRP A CA 1
ATOM 1663 C C . TRP A 1 228 ? -40.294 11.094 -4.977 1.00 56.19 764 TRP A C 1
ATOM 1664 O O . TRP A 1 228 ? -40.600 11.509 -3.863 1.00 59.76 764 TRP A O 1
ATOM 1675 N N . GLU A 1 229 ? -39.554 11.775 -5.853 1.00 59.64 765 GLU A N 1
ATOM 1676 C CA . GLU A 1 229 ? -39.012 13.127 -5.647 1.00 63.47 765 GLU A CA 1
ATOM 1677 C C . GLU A 1 229 ? -39.799 14.045 -4.720 1.00 63.19 765 GLU A C 1
ATOM 1678 O O . GLU A 1 229 ? -39.256 14.609 -3.759 1.00 65.83 765 GLU A O 1
ATOM 1684 N N . SER A 1 230 ? -41.080 14.204 -5.032 1.00 66.14 766 SER A N 1
ATOM 1685 C CA . SER A 1 230 ? -41.915 15.230 -4.418 1.00 66.04 766 SER A CA 1
ATOM 1686 C C . SER A 1 230 ? -42.339 14.875 -3.001 1.00 65.05 766 SER A C 1
ATOM 1687 O O . SER A 1 230 ? -42.380 15.731 -2.116 1.00 65.16 766 SER A O 1
ATOM 1690 N N . HIS A 1 231 ? -42.665 13.600 -2.810 1.00 66.41 767 HIS A N 1
ATOM 1691 C CA . HIS A 1 231 ? -43.196 13.084 -1.552 1.00 63.92 767 HIS A CA 1
ATOM 1692 C C . HIS A 1 231 ? -42.094 12.953 -0.515 1.00 62.90 767 HIS A C 1
ATOM 1693 O O . HIS A 1 231 ? -42.351 12.969 0.688 1.00 63.91 767 HIS A O 1
ATOM 1700 N N . LEU A 1 232 ? -40.857 12.831 -0.984 1.00 57.87 768 LEU A N 1
ATOM 1701 C CA . LEU A 1 232 ? -39.717 12.866 -0.083 1.00 55.93 768 LEU A CA 1
ATOM 1702 C C . LEU A 1 232 ? -39.405 14.304 0.249 1.00 52.59 768 LEU A C 1
ATOM 1703 O O . LEU A 1 232 ? -39.350 15.145 -0.638 1.00 53.84 768 LEU A O 1
ATOM 1708 N N . ALA A 1 233 ? -39.215 14.589 1.525 1.00 43.83 769 ALA A N 1
ATOM 1709 C CA . ALA A 1 233 ? -38.586 15.831 1.922 1.00 44.42 769 ALA A CA 1
ATOM 1710 C C . ALA A 1 233 ? -37.148 15.504 2.315 1.00 52.21 769 ALA A C 1
ATOM 1711 O O . ALA A 1 233 ? -36.849 14.375 2.724 1.00 48.17 769 ALA A O 1
ATOM 1713 N N . PHE A 1 234 ? -36.261 16.481 2.179 1.00 48.86 770 PHE A N 1
ATOM 1714 C CA . PHE A 1 234 ? -34.855 16.274 2.484 1.00 48.40 770 PHE A CA 1
ATOM 1715 C C . PHE A 1 234 ? -34.391 17.304 3.490 1.00 48.70 770 PHE A C 1
ATOM 1716 O O . PHE A 1 234 ? -34.538 18.505 3.278 1.00 49.26 770 PHE A O 1
ATOM 1724 N N . GLN A 1 235 ? -33.839 16.826 4.598 1.00 41.01 771 GLN A N 1
ATOM 1725 C CA . GLN A 1 235 ? -33.352 17.717 5.634 1.00 36.44 771 GLN A CA 1
ATOM 1726 C C . GLN A 1 235 ? -32.245 17.030 6.404 1.00 44.14 771 GLN A C 1
ATOM 1727 O O . GLN A 1 235 ? -32.295 15.823 6.627 1.00 43.69 771 GLN A O 1
ATOM 1733 N N . VAL A 1 236 ? -31.238 17.798 6.797 1.00 41.62 772 VAL A N 1
ATOM 1734 C CA . VAL A 1 236 ? -30.133 17.260 7.562 1.00 43.01 772 VAL A CA 1
ATOM 1735 C C . VAL A 1 236 ? -30.571 16.923 8.977 1.00 48.10 772 VAL A C 1
ATOM 1736 O O . VAL A 1 236 ? -31.281 17.692 9.626 1.00 43.83 772 VAL A O 1
ATOM 1740 N N . LEU A 1 237 ? -30.149 15.761 9.454 1.00 36.72 773 LEU A N 1
ATOM 1741 C CA . LEU A 1 237 ? -30.391 15.419 10.837 1.00 41.75 773 LEU A CA 1
ATOM 1742 C C . LEU A 1 237 ? -29.205 14.648 11.353 1.00 40.36 773 LEU A C 1
ATOM 1743 O O . LEU A 1 237 ? -28.847 13.587 10.826 1.00 34.31 773 LEU A O 1
ATOM 1748 N N . ASN A 1 238 ? -28.572 15.255 12.340 1.00 32.50 774 ASN A N 1
ATOM 1749 C CA . ASN A 1 238 ? -27.602 14.605 13.175 1.00 38.83 774 ASN A CA 1
ATOM 1750 C C . ASN A 1 238 ? -28.314 14.104 14.419 1.00 37.94 774 ASN A C 1
ATOM 1751 O O . ASN A 1 238 ? -28.635 14.877 15.313 1.00 35.92 774 ASN A O 1
ATOM 1756 N N . ILE A 1 239 ? -28.548 12.803 14.473 1.00 35.84 775 ILE A N 1
ATOM 1757 C CA . ILE A 1 239 ? -29.345 12.232 15.552 1.00 37.18 775 ILE A CA 1
ATOM 1758 C C . ILE A 1 239 ? -28.645 12.319 16.911 1.00 35.52 775 ILE A C 1
ATOM 1759 O O . ILE A 1 239 ? -29.292 12.201 17.951 1.00 37.43 775 ILE A O 1
ATOM 1764 N N . GLU A 1 240 ? -27.333 12.554 16.926 1.00 33.65 776 GLU A N 1
ATOM 1765 C CA . GLU A 1 240 ? -26.639 12.700 18.204 1.00 34.54 776 GLU A CA 1
ATOM 1766 C C . GLU A 1 240 ? -26.896 14.055 18.866 1.00 37.28 776 GLU A C 1
ATOM 1767 O O . GLU A 1 240 ? -26.586 14.252 20.039 1.00 37.08 776 GLU A O 1
ATOM 1773 N N . ASP A 1 241 ? -27.470 14.985 18.116 1.00 41.61 777 ASP A N 1
ATOM 1774 C CA . ASP A 1 241 ? -27.809 16.292 18.673 1.00 42.78 777 ASP A CA 1
ATOM 1775 C C . ASP A 1 241 ? -29.319 16.432 18.774 1.00 38.24 777 ASP A C 1
ATOM 1776 O O . ASP A 1 241 ? -30.048 15.673 18.148 1.00 37.01 777 ASP A O 1
ATOM 1781 N N . ASP A 1 242 ? -29.782 17.414 19.535 1.00 45.23 778 ASP A N 1
ATOM 1782 C CA . ASP A 1 242 ? -31.218 17.666 19.660 1.00 39.78 778 ASP A CA 1
ATOM 1783 C C . ASP A 1 242 ? -31.893 17.936 18.326 1.00 43.70 778 ASP A C 1
ATOM 1784 O O . ASP A 1 242 ? -31.496 18.834 17.595 1.00 48.35 778 ASP A O 1
ATOM 1789 N N . PRO A 1 243 ? -32.919 17.140 17.996 1.00 41.50 779 PRO A N 1
ATOM 1790 C CA . PRO A 1 243 ? -33.623 17.249 16.716 1.00 43.62 779 PRO A CA 1
ATOM 1791 C C . PRO A 1 243 ? -34.375 18.576 16.553 1.00 46.63 779 PRO A C 1
ATOM 1792 O O . PRO A 1 243 ? -34.554 19.035 15.425 1.00 46.58 779 PRO A O 1
ATOM 1796 N N . ALA A 1 244 ? -34.813 19.173 17.659 1.00 48.28 780 ALA A N 1
ATOM 1797 C CA . ALA A 1 244 ? -35.577 20.413 17.588 1.00 49.86 780 ALA A CA 1
ATOM 1798 C C . ALA A 1 244 ? -34.713 21.513 16.978 1.00 44.97 780 ALA A C 1
ATOM 1799 O O . ALA A 1 244 ? -35.116 22.154 16.001 1.00 48.06 780 ALA A O 1
ATOM 1801 N N . GLY A 1 245 ? -33.514 21.692 17.533 1.00 47.13 781 GLY A N 1
ATOM 1802 C CA . GLY A 1 245 ? -32.549 22.666 17.037 1.00 47.58 781 GLY A CA 1
ATOM 1803 C C . GLY A 1 245 ? -32.191 22.540 15.559 1.00 50.03 781 GLY A C 1
ATOM 1804 O O . GLY A 1 245 ? -31.626 23.463 14.972 1.00 50.55 781 GLY A O 1
ATOM 1805 N N . GLN A 1 246 ? -32.536 21.409 14.951 1.00 46.60 782 GLN A N 1
ATOM 1806 C CA . GLN A 1 246 ? -32.229 21.153 13.548 1.00 46.54 782 GLN A CA 1
ATOM 1807 C C . GLN A 1 246 ? -33.488 21.267 12.699 1.00 45.21 782 GLN A C 1
ATOM 1808 O O . GLN A 1 246 ? -33.537 20.813 11.546 1.00 44.45 782 GLN A O 1
ATOM 1814 N N . GLY A 1 247 ? -34.517 21.877 13.281 1.00 47.97 783 GLY A N 1
ATOM 1815 C CA . GLY A 1 247 ? -35.716 22.217 12.539 1.00 46.62 783 GLY A CA 1
ATOM 1816 C C . GLY A 1 247 ? -36.736 21.107 12.375 1.00 50.15 783 GLY A C 1
ATOM 1817 O O . GLY A 1 247 ? -37.534 21.128 11.430 1.00 50.35 783 GLY A O 1
ATOM 1818 N N . PHE A 1 248 ? -36.728 20.140 13.288 1.00 45.25 784 PHE A N 1
ATOM 1819 C CA . PHE A 1 248 ? -37.746 19.090 13.253 1.00 47.00 784 PHE A CA 1
ATOM 1820 C C . PHE A 1 248 ? -38.807 19.338 14.320 1.00 38.87 784 PHE A C 1
ATOM 1821 O O . PHE A 1 248 ? -38.501 19.808 15.402 1.00 42.47 784 PHE A O 1
ATOM 1829 N N . LYS A 1 249 ? -40.062 19.053 13.995 1.00 49.88 785 LYS A N 1
ATOM 1830 C CA . LYS A 1 249 ? -41.123 19.202 14.977 1.00 48.00 785 LYS A CA 1
ATOM 1831 C C . LYS A 1 249 ? -41.196 17.948 15.829 1.00 44.05 785 LYS A C 1
ATOM 1832 O O . LYS A 1 249 ? -41.546 16.867 15.345 1.00 48.86 785 LYS A O 1
ATOM 1838 N N . GLU A 1 250 ? -40.870 18.105 17.100 1.00 38.69 786 GLU A N 1
ATOM 1839 C CA . GLU A 1 250 ? -40.910 17.011 18.047 1.00 44.37 786 GLU A CA 1
ATOM 1840 C C . GLU A 1 250 ? -42.238 16.288 18.055 1.00 50.66 786 GLU A C 1
ATOM 1841 O O . GLU A 1 250 ? -43.282 16.869 17.753 1.00 43.63 786 GLU A O 1
ATOM 1847 N N . HIS A 1 251 ? -42.170 15.002 18.377 1.00 47.26 787 HIS A N 1
ATOM 1848 C CA . HIS A 1 251 ? -43.351 14.207 18.658 1.00 45.31 787 HIS A CA 1
ATOM 1849 C C . HIS A 1 251 ? -44.395 14.294 17.575 1.00 44.34 787 HIS A C 1
ATOM 1850 O O . HIS A 1 251 ? -45.587 14.275 17.859 1.00 47.70 787 HIS A O 1
ATOM 1857 N N . THR A 1 252 ? -43.945 14.383 16.327 1.00 44.04 788 THR A N 1
ATOM 1858 C CA . THR A 1 252 ? -44.864 14.504 15.218 1.00 41.30 788 THR A CA 1
ATOM 1859 C C . THR A 1 252 ? -44.836 13.283 14.329 1.00 44.02 788 THR A C 1
ATOM 1860 O O . THR A 1 252 ? -45.710 13.108 13.493 1.00 41.76 788 THR A O 1
ATOM 1864 N N . TYR A 1 253 ? -43.841 12.424 14.523 1.00 38.29 789 TYR A N 1
ATOM 1865 C CA . TYR A 1 253 ? -43.696 11.281 13.642 1.00 38.51 789 TYR A CA 1
ATOM 1866 C C . TYR A 1 253 ? -44.363 10.015 14.182 1.00 35.15 789 TYR A C 1
ATOM 1867 O O . TYR A 1 253 ? -44.363 9.763 15.385 1.00 38.60 789 TYR A O 1
ATOM 1876 N N . ASP A 1 254 ? -44.944 9.241 13.266 1.00 38.26 790 ASP A N 1
ATOM 1877 C CA . ASP A 1 254 ? -45.553 7.952 13.579 1.00 39.49 790 ASP A CA 1
ATOM 1878 C C . ASP A 1 254 ? -44.584 6.806 13.387 1.00 37.10 790 ASP A C 1
ATOM 1879 O O . ASP A 1 254 ? -44.753 5.753 13.991 1.00 31.02 790 ASP A O 1
ATOM 1884 N N . LEU A 1 255 ? -43.617 6.990 12.493 1.00 30.26 791 LEU A N 1
ATOM 1885 C CA . LEU A 1 255 ? -42.640 5.947 12.224 1.00 32.67 791 LEU A CA 1
ATOM 1886 C C . LEU A 1 255 ? -41.274 6.540 11.981 1.00 32.70 791 LEU A C 1
ATOM 1887 O O . LEU A 1 255 ? -41.104 7.451 11.168 1.00 37.47 791 LEU A O 1
ATOM 1892 N N . ILE A 1 256 ? -40.292 6.033 12.700 1.00 27.70 792 ILE A N 1
ATOM 1893 C CA . ILE A 1 256 ? -38.915 6.421 12.426 1.00 26.57 792 ILE A CA 1
ATOM 1894 C C . ILE A 1 256 ? -38.161 5.204 11.965 1.00 29.16 792 ILE A C 1
ATOM 1895 O O . ILE A 1 256 ? -38.269 4.127 12.557 1.00 28.31 792 ILE A O 1
ATOM 1900 N N . ILE A 1 257 ? -37.449 5.360 10.858 1.00 23.80 793 ILE A N 1
ATOM 1901 C CA . ILE A 1 257 ? -36.678 4.275 10.301 1.00 26.03 793 ILE A CA 1
ATOM 1902 C C . ILE A 1 257 ? -35.216 4.603 10.503 1.00 28.50 793 ILE A C 1
ATOM 1903 O O . ILE A 1 257 ? -34.767 5.700 10.185 1.00 28.34 793 ILE A O 1
ATOM 1908 N N . ALA A 1 258 ? -34.473 3.668 11.061 1.00 24.07 794 ALA A N 1
ATOM 1909 C CA . ALA A 1 258 ? -33.048 3.892 11.257 1.00 26.59 794 ALA A CA 1
ATOM 1910 C C . ALA A 1 258 ? -32.332 2.604 10.972 1.00 28.03 794 ALA A C 1
ATOM 1911 O O . ALA A 1 258 ? -32.323 1.708 11.810 1.00 24.61 794 ALA A O 1
ATOM 1913 N N . ALA A 1 259 ? -31.758 2.501 9.778 1.00 24.81 795 ALA A N 1
ATOM 1914 C CA . ALA A 1 259 ? -31.136 1.269 9.339 1.00 26.43 795 ALA A CA 1
ATOM 1915 C C . ALA A 1 259 ? -29.623 1.384 9.435 1.00 28.04 795 ALA A C 1
ATOM 1916 O O . ALA A 1 259 ? -28.997 2.176 8.724 1.00 26.26 795 ALA A O 1
ATOM 1918 N N . ASN A 1 260 ? -29.058 0.582 10.324 1.00 27.24 796 ASN A N 1
ATOM 1919 C CA . ASN A 1 260 ? -27.628 0.557 10.601 1.00 28.60 796 ASN A CA 1
ATOM 1920 C C . ASN A 1 260 ? -26.983 1.926 10.690 1.00 25.00 796 ASN A C 1
ATOM 1921 O O . ASN A 1 260 ? -25.991 2.229 10.016 1.00 28.85 796 ASN A O 1
ATOM 1926 N N . VAL A 1 261 ? -27.555 2.748 11.550 1.00 23.16 797 VAL A N 1
ATOM 1927 C CA . VAL A 1 261 ? -27.024 4.078 11.760 1.00 26.88 797 VAL A CA 1
ATOM 1928 C C . VAL A 1 261 ? -26.926 4.338 13.254 1.00 24.43 797 VAL A C 1
ATOM 1929 O O . VAL A 1 261 ? -25.972 4.953 13.718 1.00 23.70 797 VAL A O 1
ATOM 1933 N N . ILE A 1 262 ? -27.878 3.828 14.029 1.00 22.82 798 ILE A N 1
ATOM 1934 C CA . ILE A 1 262 ? -27.916 4.161 15.448 1.00 21.42 798 ILE A CA 1
ATOM 1935 C C . ILE A 1 262 ? -26.640 3.700 16.170 1.00 24.19 798 ILE A C 1
ATOM 1936 O O . ILE A 1 262 ? -26.127 4.409 17.011 1.00 20.75 798 ILE A O 1
ATOM 1941 N N . HIS A 1 263 ? -26.102 2.544 15.799 1.00 22.15 799 HIS A N 1
ATOM 1942 C CA . HIS A 1 263 ? -24.881 2.066 16.439 1.00 25.71 799 HIS A CA 1
ATOM 1943 C C . HIS A 1 263 ? -23.678 2.975 16.165 1.00 25.78 799 HIS A C 1
ATOM 1944 O O . HIS A 1 263 ? -22.738 3.012 16.953 1.00 26.59 799 HIS A O 1
ATOM 1951 N N . ALA A 1 264 ? -23.709 3.706 15.055 1.00 25.32 800 ALA A N 1
ATOM 1952 C CA . ALA A 1 264 ? -22.577 4.549 14.651 1.00 26.34 800 ALA A CA 1
ATOM 1953 C C . ALA A 1 264 ? -22.604 5.890 15.389 1.00 28.18 800 ALA A C 1
ATOM 1954 O O . ALA A 1 264 ? -22.245 6.928 14.852 1.00 31.47 800 ALA A O 1
ATOM 1956 N N . THR A 1 265 ? -23.063 5.875 16.625 1.00 30.76 801 THR A N 1
ATOM 1957 C CA . THR A 1 265 ? -23.093 7.089 17.403 1.00 30.71 801 THR A CA 1
ATOM 1958 C C . THR A 1 265 ? -22.327 6.848 18.692 1.00 27.67 801 THR A C 1
ATOM 1959 O O . THR A 1 265 ? -22.044 5.700 19.047 1.00 28.63 801 THR A O 1
ATOM 1963 N N . ALA A 1 266 ? -21.983 7.924 19.394 1.00 30.21 802 ALA A N 1
ATOM 1964 C CA . ALA A 1 266 ? -21.096 7.829 20.538 1.00 29.34 802 ALA A CA 1
ATOM 1965 C C . ALA A 1 266 ? -21.766 7.274 21.780 1.00 28.77 802 ALA A C 1
ATOM 1966 O O . ALA A 1 266 ? -21.171 6.486 22.513 1.00 29.01 802 ALA A O 1
ATOM 1968 N N . ARG A 1 267 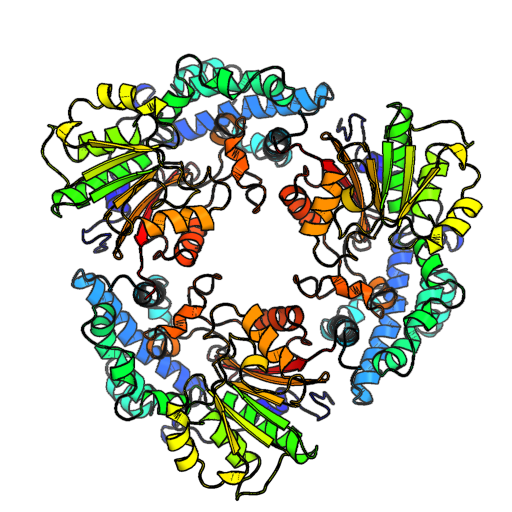? -22.992 7.700 22.043 1.00 28.53 803 ARG A N 1
ATOM 1969 C CA . ARG A 1 267 ? -23.659 7.290 23.273 1.00 30.75 803 ARG A CA 1
ATOM 1970 C C . ARG A 1 267 ? -25.084 6.893 22.954 1.00 25.96 803 ARG A C 1
ATOM 1971 O O . ARG A 1 267 ? -25.938 7.729 22.683 1.00 24.62 803 ARG A O 1
ATOM 1979 N N . LEU A 1 268 ? -25.316 5.595 22.984 1.00 24.62 804 LEU A N 1
ATOM 1980 C CA . LEU A 1 268 ? -26.586 5.055 22.518 1.00 25.73 804 LEU A CA 1
ATOM 1981 C C . LEU A 1 268 ? -27.795 5.601 23.274 1.00 27.01 804 LEU A C 1
ATOM 1982 O O . LEU A 1 268 ? -28.806 5.885 22.660 1.00 26.59 804 LEU A O 1
ATOM 1987 N N . THR A 1 269 ? -27.712 5.768 24.592 1.00 24.44 805 THR A N 1
ATOM 1988 C CA . THR A 1 269 ? -28.889 6.289 25.294 1.00 27.20 805 THR A CA 1
ATOM 1989 C C . THR A 1 269 ? -29.169 7.736 24.877 1.00 28.47 805 THR A C 1
ATOM 1990 O O . THR A 1 269 ? -30.331 8.151 24.789 1.00 29.55 805 THR A O 1
ATOM 1994 N N . ASN A 1 270 ? -28.123 8.504 24.584 1.00 30.08 806 ASN A N 1
ATOM 1995 C CA . ASN A 1 270 ? -28.328 9.866 24.086 1.00 32.11 806 ASN A CA 1
ATOM 1996 C C . ASN A 1 270 ? -28.975 9.868 22.708 1.00 31.32 806 ASN A C 1
ATOM 1997 O O . ASN A 1 270 ? -29.930 10.599 22.449 1.00 31.70 806 ASN A O 1
ATOM 2002 N N . THR A 1 271 ? -28.440 9.041 21.819 1.00 28.78 807 THR A N 1
ATOM 2003 C CA . THR A 1 271 ? -29.005 8.870 20.492 1.00 28.94 807 THR A CA 1
ATOM 2004 C C . THR A 1 271 ? -30.470 8.446 20.557 1.00 30.21 807 THR A C 1
ATOM 2005 O O . THR A 1 271 ? -31.326 9.024 19.884 1.00 24.21 807 THR A O 1
ATOM 2009 N N . LEU A 1 272 ? -30.749 7.427 21.362 1.00 28.20 808 LEU A N 1
ATOM 2010 C CA . LEU A 1 272 ? -32.109 6.899 21.424 1.00 29.37 808 LEU A CA 1
ATOM 2011 C C . LEU A 1 272 ? -33.059 7.927 22.021 1.00 26.98 808 LEU A C 1
ATOM 2012 O O . LEU A 1 272 ? -34.213 8.038 21.597 1.00 25.41 808 LEU A O 1
ATOM 2017 N N . SER A 1 273 ? -32.569 8.679 23.007 1.00 28.62 809 SER A N 1
ATOM 2018 C CA . SER A 1 273 ? -33.370 9.737 23.616 1.00 33.70 809 SER A CA 1
ATOM 2019 C C . SER A 1 273 ? -33.787 10.725 22.556 1.00 33.29 809 SER A C 1
ATOM 2020 O O . SER A 1 273 ? -34.922 11.209 22.550 1.00 34.43 809 SER A O 1
ATOM 2023 N N . ASN A 1 274 ? -32.877 11.006 21.628 1.00 31.28 810 ASN A N 1
ATOM 2024 C CA . ASN A 1 274 ? -33.197 11.934 20.552 1.00 29.68 810 ASN A CA 1
ATOM 2025 C C . ASN A 1 274 ? -34.177 11.363 19.566 1.00 31.94 810 ASN A C 1
ATOM 2026 O O . ASN A 1 274 ? -34.990 12.096 18.977 1.00 33.40 810 ASN A O 1
ATOM 2031 N N . VAL A 1 275 ? -34.111 10.054 19.369 1.00 27.76 811 VAL A N 1
ATOM 2032 C CA . VAL A 1 275 ? -35.092 9.411 18.510 1.00 26.39 811 VAL A CA 1
ATOM 2033 C C . VAL A 1 275 ? -36.454 9.573 19.163 1.00 29.12 811 VAL A C 1
ATOM 2034 O O . VAL A 1 275 ? -37.449 9.883 18.502 1.00 30.83 811 VAL A O 1
ATOM 2038 N N . HIS A 1 276 ? -36.476 9.403 20.478 1.00 30.64 812 HIS A N 1
ATOM 2039 C CA . HIS A 1 276 ? -37.720 9.485 21.234 1.00 35.32 812 HIS A CA 1
ATOM 2040 C C . HIS A 1 276 ? -38.372 10.855 21.075 1.00 36.12 812 HIS A C 1
ATOM 2041 O O . HIS A 1 276 ? -39.583 10.964 20.897 1.00 35.20 812 HIS A O 1
ATOM 2048 N N . LYS A 1 277 ? -37.558 11.898 21.118 1.00 33.85 813 LYS A N 1
ATOM 2049 C CA . LYS A 1 277 ? -38.058 13.265 20.961 1.00 40.55 813 LYS A CA 1
ATOM 2050 C C . LYS A 1 277 ? -38.843 13.506 19.679 1.00 37.74 813 LYS A C 1
ATOM 2051 O O . LYS A 1 277 ? -39.687 14.393 19.628 1.00 43.01 813 LYS A O 1
ATOM 2057 N N . LEU A 1 278 ? -38.573 12.718 18.647 1.00 34.27 814 LEU A N 1
ATOM 2058 C CA . LEU A 1 278 ? -39.194 12.925 17.354 1.00 37.15 814 LEU A CA 1
ATOM 2059 C C . LEU A 1 278 ? -40.521 12.206 17.223 1.00 41.78 814 LEU A C 1
ATOM 2060 O O . LEU A 1 278 ? -41.375 12.593 16.420 1.00 35.69 814 LEU A O 1
ATOM 2065 N N . LEU A 1 279 ? -40.688 11.153 18.014 1.00 36.70 815 LEU A N 1
ATOM 2066 C CA . LEU A 1 279 ? -41.833 10.278 17.874 1.00 37.31 815 LEU A CA 1
ATOM 2067 C C . LEU A 1 279 ? -42.991 10.746 18.729 1.00 34.56 815 LEU A C 1
ATOM 2068 O O . LEU A 1 279 ? -42.811 11.208 19.851 1.00 34.94 815 LEU A O 1
ATOM 2073 N N . LYS A 1 280 ? -44.188 10.641 1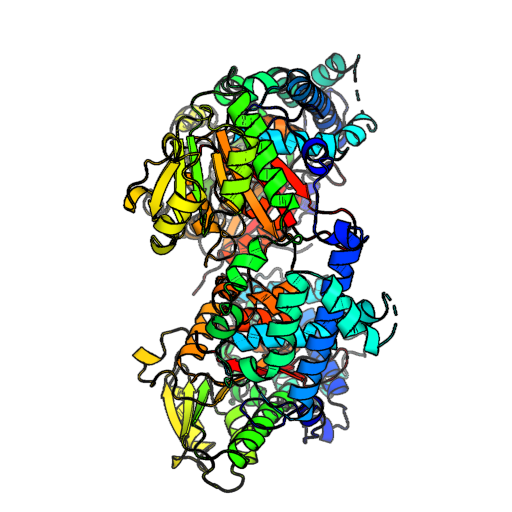8.191 1.00 37.96 816 LYS A N 1
ATOM 2074 C CA . LYS A 1 280 ? -45.331 10.897 19.030 1.00 42.74 816 LYS A CA 1
ATOM 2075 C C . LYS A 1 280 ? -45.515 9.665 19.919 1.00 35.39 816 LYS A C 1
ATOM 2076 O O . LYS A 1 280 ? -45.077 8.566 19.558 1.00 29.82 816 LYS A O 1
ATOM 2082 N N . PRO A 1 281 ? -46.112 9.854 21.100 1.00 39.12 817 PRO A N 1
ATOM 2083 C CA . PRO A 1 281 ? -46.483 8.705 21.935 1.00 35.36 817 PRO A CA 1
ATOM 2084 C C . PRO A 1 281 ? -47.244 7.677 21.112 1.00 34.29 817 PRO A C 1
ATOM 2085 O O . PRO A 1 281 ? -48.171 8.025 20.381 1.00 38.43 817 PRO A O 1
ATOM 2089 N N . GLY A 1 282 ? -46.829 6.420 21.191 1.00 30.43 818 GLY A N 1
ATOM 2090 C CA . GLY A 1 282 ? -47.406 5.395 20.337 1.00 30.50 818 GLY A CA 1
ATOM 2091 C C . GLY A 1 282 ? -46.755 5.241 18.975 1.00 26.48 818 GLY A C 1
ATOM 2092 O O . GLY A 1 282 ? -47.026 4.273 18.270 1.00 28.86 818 GLY A O 1
ATOM 2093 N N . GLY A 1 283 ? -45.907 6.184 18.584 1.00 29.52 819 GLY A N 1
ATOM 2094 C CA . GLY A 1 283 ? -45.189 6.041 17.325 1.00 29.40 819 GLY A CA 1
ATOM 2095 C C . GLY A 1 283 ? -44.204 4.874 17.341 1.00 28.02 819 GLY A C 1
ATOM 2096 O O . GLY A 1 283 ? -43.777 4.412 18.413 1.00 27.35 819 GLY A O 1
ATOM 2097 N N . VAL A 1 284 ? -43.859 4.377 16.159 1.00 27.99 820 VAL A N 1
ATOM 2098 C CA . VAL A 1 284 ? -43.029 3.184 16.070 1.00 26.89 820 VAL A CA 1
ATOM 2099 C C . VAL A 1 284 ? -41.615 3.544 15.629 1.00 27.73 820 VAL A C 1
ATOM 2100 O O . VAL A 1 284 ? -41.406 4.399 14.754 1.00 27.33 820 VAL A O 1
ATOM 2104 N N . PHE A 1 285 ? -40.644 2.922 16.285 1.00 23.17 821 PHE A N 1
ATOM 2105 C CA . PHE A 1 285 ? -39.243 3.067 15.925 1.00 23.13 821 PHE A CA 1
ATOM 2106 C C . PHE A 1 285 ? -38.862 1.785 15.218 1.00 23.64 821 PHE A C 1
ATOM 2107 O O . PHE A 1 285 ? -38.923 0.708 15.815 1.00 25.31 821 PHE A O 1
ATOM 2115 N N . GLY A 1 286 ? -38.495 1.902 13.943 1.00 21.51 822 GLY A N 1
ATOM 2116 C CA . GLY A 1 286 ? -38.004 0.783 13.170 1.00 23.27 822 GLY A CA 1
ATOM 2117 C C . GLY A 1 286 ? -36.492 0.808 13.151 1.00 28.20 822 GLY A C 1
ATOM 2118 O O . GLY A 1 286 ? -35.875 1.633 12.472 1.00 24.99 822 GLY A O 1
ATOM 2119 N N . LEU A 1 287 ? -35.901 -0.108 13.911 1.00 23.34 823 LEU A N 1
ATOM 2120 C CA . LEU A 1 287 ? -34.470 -0.156 14.108 1.00 24.82 823 LEU A CA 1
ATOM 2121 C C . LEU A 1 287 ? -33.923 -1.362 13.380 1.00 24.83 823 LEU A C 1
ATOM 2122 O O . LEU A 1 287 ? -34.172 -2.500 13.791 1.00 26.98 823 LEU A O 1
ATOM 2127 N N . VAL A 1 288 ? -33.216 -1.114 12.279 1.00 23.18 824 VAL A N 1
ATOM 2128 C CA . VAL A 1 288 ? -32.558 -2.170 11.532 1.00 24.04 824 VAL A CA 1
ATOM 2129 C C . VAL A 1 288 ? -31.091 -2.191 11.926 1.00 27.35 824 VAL A C 1
ATOM 2130 O O . VAL A 1 288 ? -30.365 -1.188 11.762 1.00 26.69 824 VAL A O 1
ATOM 2134 N N . GLU A 1 289 ? -30.652 -3.326 12.460 1.00 23.76 825 GLU A N 1
ATOM 2135 C CA . GLU A 1 289 ? -29.324 -3.394 13.065 1.00 25.00 825 GLU A CA 1
ATOM 2136 C C . GLU A 1 289 ? -28.728 -4.766 12.859 1.00 28.36 825 GLU A C 1
ATOM 2137 O O . GLU A 1 289 ? -29.455 -5.751 12.749 1.00 30.65 825 GLU A O 1
ATOM 2143 N N . LEU A 1 290 ? -27.405 -4.823 12.809 1.00 25.00 826 LEU A N 1
ATOM 2144 C CA . LEU A 1 290 ? -26.694 -6.091 12.876 1.00 26.04 826 LEU A CA 1
ATOM 2145 C C . LEU A 1 290 ? -26.884 -6.694 14.257 1.00 27.88 826 LEU A C 1
ATOM 2146 O O . LEU A 1 290 ? -26.907 -5.972 15.266 1.00 29.90 826 LEU A O 1
ATOM 2151 N N . THR A 1 291 ? -27.030 -8.011 14.327 1.00 30.37 827 THR A N 1
ATOM 2152 C CA . THR A 1 291 ? -27.240 -8.640 15.631 1.00 30.99 827 THR A CA 1
ATOM 2153 C C . THR A 1 291 ? -25.913 -8.998 16.280 1.00 29.29 827 THR A C 1
ATOM 2154 O O . THR A 1 291 ? -25.841 -9.184 17.489 1.00 30.15 827 THR A O 1
ATOM 2158 N N . ARG A 1 292 ? -24.882 -9.140 15.464 1.00 31.13 828 ARG A N 1
ATOM 2159 C CA . ARG A 1 292 ? -23.588 -9.597 15.949 1.00 38.39 828 ARG A CA 1
ATOM 2160 C C . ARG A 1 292 ? -22.494 -9.306 14.946 1.00 33.40 828 ARG A C 1
ATOM 2161 O O . ARG A 1 292 ? -22.735 -9.185 13.743 1.00 30.57 828 ARG A O 1
ATOM 2169 N N . LEU A 1 293 ? -21.280 -9.230 15.456 1.00 32.53 829 LEU A N 1
ATOM 2170 C CA . LEU A 1 293 ? -20.129 -8.999 14.617 1.00 32.93 829 LEU A CA 1
ATOM 2171 C C . LEU A 1 293 ? -19.811 -10.239 13.793 1.00 36.57 829 LEU A C 1
ATOM 2172 O O . LEU A 1 293 ? -19.750 -11.341 14.318 1.00 39.23 829 LEU A O 1
ATOM 2177 N N . THR A 1 294 ? -19.626 -10.067 12.495 1.00 29.39 830 THR A N 1
ATOM 2178 C CA . THR A 1 294 ? -19.141 -11.163 11.667 1.00 35.57 830 THR A CA 1
ATOM 2179 C C . THR A 1 294 ? -17.835 -10.705 11.027 1.00 38.38 830 THR A C 1
ATOM 2180 O O . THR A 1 294 ? -17.567 -9.502 10.984 1.00 31.76 830 THR A O 1
ATOM 2184 N N . PRO A 1 295 ? -17.005 -11.650 10.562 1.00 40.30 831 PRO A N 1
ATOM 2185 C CA . PRO A 1 295 ? -15.749 -11.215 9.945 1.00 37.49 831 PRO A CA 1
ATOM 2186 C C . PRO A 1 295 ? -15.996 -10.255 8.784 1.00 35.30 831 PRO A C 1
ATOM 2187 O O . PRO A 1 295 ? -15.284 -9.261 8.666 1.00 36.18 831 PRO A O 1
ATOM 2191 N N . PHE A 1 296 ? -17.017 -10.516 7.975 1.00 35.33 832 PHE A N 1
ATOM 2192 C CA . PHE A 1 296 ? -17.307 -9.654 6.840 1.00 33.77 832 PHE A CA 1
ATOM 2193 C C . PHE A 1 296 ? -17.600 -8.215 7.253 1.00 36.06 832 PHE A C 1
ATOM 2194 O O . PHE A 1 296 ? -17.108 -7.264 6.625 1.00 30.43 832 PHE A O 1
ATOM 2202 N N . TYR A 1 297 ? -18.408 -8.048 8.294 1.00 31.64 833 TYR A N 1
ATOM 2203 C CA . TYR A 1 297 ? -18.698 -6.698 8.762 1.00 32.68 833 TYR A CA 1
ATOM 2204 C C . TYR A 1 297 ? -17.466 -6.041 9.363 1.00 27.01 833 TYR A C 1
ATOM 2205 O O . TYR A 1 297 ? -17.254 -4.853 9.143 1.00 23.63 833 TYR A O 1
ATOM 2214 N N . ASN A 1 298 ? -16.638 -6.790 10.090 1.00 26.47 834 ASN A N 1
ATOM 2215 C CA . ASN A 1 298 ? -15.420 -6.173 10.606 1.00 29.30 834 ASN A CA 1
ATOM 2216 C C . ASN A 1 298 ? -14.503 -5.733 9.456 1.00 27.12 834 ASN A C 1
ATOM 2217 O O . ASN A 1 298 ? -13.932 -4.652 9.495 1.00 26.50 834 ASN A O 1
ATOM 2222 N N . LEU A 1 299 ? -14.369 -6.572 8.439 1.00 27.86 835 LEU A N 1
ATOM 2223 C CA . LEU A 1 299 ? -13.579 -6.200 7.253 1.00 29.63 835 LEU A CA 1
ATOM 2224 C C . LEU A 1 299 ? -14.087 -4.920 6.587 1.00 27.12 835 LEU A C 1
ATOM 2225 O O . LEU A 1 299 ? -13.335 -3.983 6.315 1.00 25.56 835 LEU A O 1
ATOM 2230 N N . THR A 1 300 ? -15.382 -4.895 6.349 1.00 25.96 836 THR A N 1
ATOM 2231 C CA . THR A 1 300 ? -16.010 -3.884 5.521 1.00 26.54 836 THR A CA 1
ATOM 2232 C C . THR A 1 300 ? -16.148 -2.538 6.222 1.00 28.32 836 THR A C 1
ATOM 2233 O O . THR A 1 300 ? -15.899 -1.497 5.631 1.00 25.26 836 THR A O 1
ATOM 2237 N N . PHE A 1 301 ? -16.552 -2.557 7.487 1.00 24.87 837 PHE A N 1
ATOM 2238 C CA . PHE A 1 301 ? -16.827 -1.312 8.171 1.00 27.28 837 PHE A CA 1
ATOM 2239 C C . PHE A 1 301 ? -15.814 -1.002 9.246 1.00 25.70 837 PHE A C 1
ATOM 2240 O O . PHE A 1 301 ? -15.687 0.146 9.655 1.00 28.22 837 PHE A O 1
ATOM 2248 N N . GLY A 1 302 ? -15.089 -2.009 9.715 1.00 25.46 838 GLY A N 1
ATOM 2249 C CA . GLY A 1 302 ? -14.145 -1.774 10.803 1.00 28.97 838 GLY A CA 1
ATOM 2250 C C . GLY A 1 302 ? -12.988 -0.838 10.453 1.00 28.18 838 GLY A C 1
ATOM 2251 O O . GLY A 1 302 ? -12.377 -0.248 11.330 1.00 29.66 838 GLY A O 1
ATOM 2252 N N . SER A 1 303 ? -12.695 -0.682 9.168 1.00 27.43 839 SER A N 1
ATOM 2253 C CA . SER A 1 303 ? -11.640 0.242 8.737 1.00 27.39 839 SER A CA 1
ATOM 2254 C C . SER A 1 303 ? -12.066 1.708 8.811 1.00 31.71 839 SER A C 1
ATOM 2255 O O . SER A 1 303 ? -11.246 2.612 8.603 1.00 31.55 839 SER A O 1
ATOM 2258 N N . LEU A 1 304 ? -13.349 1.937 9.095 1.00 30.23 840 LEU A N 1
ATOM 2259 C CA . LEU A 1 304 ? -13.929 3.277 9.071 1.00 28.40 840 LEU A CA 1
ATOM 2260 C C . LEU A 1 304 ? -14.116 3.818 10.475 1.00 30.70 840 LEU A C 1
ATOM 2261 O O . LEU A 1 304 ? -14.578 3.099 11.353 1.00 28.75 840 LEU A O 1
ATOM 2266 N N . SER A 1 305 ? -13.790 5.089 10.677 1.00 33.66 841 SER A N 1
ATOM 2267 C CA . SER A 1 305 ? -13.753 5.648 12.025 1.00 35.09 841 SER A CA 1
ATOM 2268 C C . SER A 1 305 ? -15.082 5.496 12.761 1.00 31.81 841 SER A C 1
ATOM 2269 O O . SER A 1 305 ? -15.089 5.207 13.957 1.00 30.73 841 SER A O 1
ATOM 2272 N N . GLY A 1 306 ? -16.196 5.649 12.046 1.00 27.64 842 GLY A N 1
ATOM 2273 C CA . GLY A 1 306 ? -17.521 5.591 12.656 1.00 29.13 842 GLY A CA 1
ATOM 2274 C C . GLY A 1 306 ? -17.899 4.292 13.348 1.00 27.12 842 GLY A C 1
ATOM 2275 O O . GLY A 1 306 ? -18.749 4.265 14.232 1.00 29.85 842 GLY A O 1
ATOM 2276 N N . TRP A 1 307 ? -17.263 3.202 12.949 1.00 27.28 843 TRP A N 1
ATOM 2277 C CA . TRP A 1 307 ? -17.451 1.897 13.586 1.00 26.05 843 TRP A CA 1
ATOM 2278 C C . TRP A 1 307 ? -16.996 1.908 15.043 1.00 25.74 843 TRP A C 1
ATOM 2279 O O . TRP A 1 307 ? -17.429 1.074 15.856 1.00 25.32 843 TRP A O 1
ATOM 2290 N N . TRP A 1 308 ? -16.119 2.851 15.372 1.00 24.58 844 TRP A N 1
ATOM 2291 C CA . TRP A 1 308 ? -15.494 2.874 16.701 1.00 27.84 844 TRP A CA 1
ATOM 2292 C C . TRP A 1 308 ? -16.021 4.037 17.510 1.00 26.12 844 TRP A C 1
ATOM 2293 O O . TRP A 1 308 ? -15.420 4.443 18.487 1.00 25.28 844 TRP A O 1
ATOM 2304 N N . ALA A 1 309 ? -17.169 4.563 17.099 1.00 24.77 845 ALA A N 1
ATOM 2305 C CA . ALA A 1 309 ? -17.779 5.687 17.799 1.00 28.16 845 ALA A CA 1
ATOM 2306 C C . ALA A 1 309 ? -18.172 5.363 19.241 1.00 25.13 845 ALA A C 1
ATOM 2307 O O . ALA A 1 309 ? -18.283 6.260 20.058 1.00 26.53 845 ALA A O 1
ATOM 2309 N N . GLY A 1 310 ? -18.392 4.090 19.555 1.00 24.61 846 GLY A N 1
ATOM 2310 C CA . GLY A 1 310 ? -18.919 3.735 20.872 1.00 25.06 846 GLY A CA 1
ATOM 2311 C C . GLY A 1 310 ? -17.846 3.295 21.861 1.00 26.85 846 GLY A C 1
ATOM 2312 O O . GLY A 1 310 ? -18.134 2.836 22.981 1.00 23.18 846 GLY A O 1
ATOM 2313 N N . VAL A 1 311 ? -16.595 3.440 21.447 1.00 24.77 847 VAL A N 1
ATOM 2314 C CA . VAL A 1 311 ? -15.475 2.936 22.234 1.00 26.14 847 VAL A CA 1
ATOM 2315 C C . VAL A 1 311 ? -15.445 3.538 23.643 1.00 26.37 847 VAL A C 1
ATOM 2316 O O . VAL A 1 311 ? -15.221 2.831 24.626 1.00 25.42 847 VAL A O 1
ATOM 2320 N N . ASP A 1 312 ? -15.715 4.832 23.742 1.00 26.05 848 ASP A N 1
ATOM 2321 C CA . ASP A 1 312 ? -15.657 5.510 25.029 1.00 28.53 848 ASP A CA 1
ATOM 2322 C C . ASP A 1 312 ? -16.708 4.997 26.009 1.00 33.86 848 ASP A C 1
ATOM 2323 O O . ASP A 1 312 ? -16.513 5.088 27.224 1.00 32.26 848 ASP A O 1
ATOM 2328 N N . GLU A 1 313 ? -17.811 4.431 25.513 1.00 28.25 849 GLU A N 1
ATOM 2329 C CA . GLU A 1 313 ? -18.784 3.865 26.451 1.00 29.00 849 GLU A CA 1
ATOM 2330 C C . GLU A 1 313 ? -18.747 2.343 26.466 1.00 29.29 849 GLU A C 1
ATOM 2331 O O . GLU A 1 313 ? -19.677 1.707 26.941 1.00 33.93 849 GLU A O 1
ATOM 2337 N N . GLY A 1 314 ? -17.656 1.757 25.980 1.00 24.92 850 GLY A N 1
ATOM 2338 C CA . GLY A 1 314 ? -17.424 0.334 26.150 1.00 26.23 850 GLY A CA 1
ATOM 2339 C C . GLY A 1 314 ? -17.803 -0.540 24.968 1.00 29.96 850 GLY A C 1
ATOM 2340 O O . GLY A 1 314 ? -17.723 -1.776 25.029 1.00 26.54 850 GLY A O 1
ATOM 2341 N N . ARG A 1 315 ? -18.207 0.088 23.870 1.00 25.53 851 ARG A N 1
ATOM 2342 C CA . ARG A 1 315 ? -18.437 -0.668 22.645 1.00 23.65 851 ARG A CA 1
ATOM 2343 C C . ARG A 1 315 ? -17.146 -0.704 21.837 1.00 25.09 851 ARG A C 1
ATOM 2344 O O . ARG A 1 315 ? -16.965 0.079 20.896 1.00 22.97 851 ARG A O 1
ATOM 2352 N N . THR A 1 316 ? -16.271 -1.645 22.189 1.00 25.83 852 THR A N 1
ATOM 2353 C CA . THR A 1 316 ? -14.875 -1.633 21.740 1.00 27.09 852 THR A CA 1
ATOM 2354 C C . THR A 1 316 ? -14.539 -2.724 20.752 1.00 23.01 852 THR A C 1
ATOM 2355 O O . THR A 1 316 ? -13.561 -2.623 20.025 1.00 27.57 852 THR A O 1
ATOM 2359 N N . GLU A 1 317 ? -15.341 -3.777 20.716 1.00 24.82 853 GLU A N 1
ATOM 2360 C CA . GLU A 1 317 ? -15.143 -4.805 19.720 1.00 26.28 853 GLU A CA 1
ATOM 2361 C C . GLU A 1 317 ? -15.762 -4.364 18.394 1.00 25.08 853 GLU A C 1
ATOM 2362 O O . GLU A 1 317 ? -15.316 -4.745 17.309 1.00 21.95 853 GLU A O 1
ATOM 2368 N N . SER A 1 318 ? -16.792 -3.541 18.511 1.00 24.72 854 SER A N 1
ATOM 2369 C CA . SER A 1 318 ? -17.599 -3.094 17.381 1.00 24.66 854 SER A CA 1
ATOM 2370 C C . SER A 1 318 ? -18.588 -2.126 17.998 1.00 22.93 854 SER A C 1
ATOM 2371 O O . SER A 1 318 ? -18.687 -2.065 19.219 1.00 22.52 854 SER A O 1
ATOM 2374 N N . PRO A 1 319 ? -19.361 -1.412 17.173 1.00 23.17 855 PRO A N 1
ATOM 2375 C CA . PRO A 1 319 ? -20.342 -0.500 17.763 1.00 21.84 855 PRO A CA 1
ATOM 2376 C C . PRO A 1 319 ? -21.650 -1.215 18.069 1.00 20.22 855 PRO A C 1
ATOM 2377 O O . PRO A 1 319 ? -22.606 -0.601 18.536 1.00 20.09 855 PRO A O 1
ATOM 2381 N N . LEU A 1 320 ? -21.694 -2.510 17.791 1.00 19.91 856 LEU A N 1
ATOM 2382 C CA . LEU A 1 320 ? -22.970 -3.207 17.730 1.00 22.88 856 LEU A CA 1
ATOM 2383 C C . LEU A 1 320 ? -23.509 -3.588 19.101 1.00 26.02 856 LEU A C 1
ATOM 2384 O O . LEU A 1 320 ? -22.767 -3.667 20.084 1.00 23.37 856 LEU A O 1
ATOM 2389 N N . GLN A 1 321 ? -24.819 -3.805 19.149 1.00 21.06 857 GLN A N 1
ATOM 2390 C CA . GLN A 1 321 ? -25.482 -4.309 20.351 1.00 22.36 857 GLN A CA 1
ATOM 2391 C C . GLN A 1 321 ? -26.350 -5.496 19.952 1.00 24.48 857 GLN A C 1
ATOM 2392 O O . GLN A 1 321 ? -26.830 -5.570 18.817 1.00 23.64 857 GLN A O 1
ATOM 2398 N N . SER A 1 322 ? -26.555 -6.420 20.880 1.00 25.21 858 SER A N 1
ATOM 2399 C CA . SER A 1 322 ? -27.468 -7.525 20.652 1.00 24.49 858 SER A CA 1
ATOM 2400 C C . SER A 1 322 ? -28.910 -7.022 20.756 1.00 21.24 858 SER A C 1
ATOM 2401 O O . SER A 1 322 ? -29.164 -5.964 21.347 1.00 21.98 858 SER A O 1
ATOM 2404 N N . PRO A 1 323 ? -29.859 -7.783 20.205 1.00 25.84 859 PRO A N 1
ATOM 2405 C CA . PRO A 1 323 ? -31.273 -7.418 20.370 1.00 24.67 859 PRO A CA 1
ATOM 2406 C C . PRO A 1 323 ? -31.643 -7.242 21.845 1.00 24.80 859 PRO A C 1
ATOM 2407 O O . PRO A 1 323 ? -32.422 -6.362 22.205 1.00 23.23 859 PRO A O 1
ATOM 2411 N N . GLN A 1 324 ? -31.050 -8.062 22.712 1.00 25.89 860 GLN A N 1
ATOM 2412 C CA . GLN A 1 324 ? -31.337 -7.976 24.140 1.00 26.14 860 GLN A CA 1
ATOM 2413 C C . GLN A 1 324 ? -30.819 -6.662 24.724 1.00 24.27 860 GLN A C 1
ATOM 2414 O O . GLN A 1 324 ? -31.451 -6.037 25.578 1.00 22.62 860 GLN A O 1
ATOM 2420 N N . GLN A 1 325 ? -29.655 -6.238 24.248 1.00 25.24 861 GLN A N 1
ATOM 2421 C CA . GLN A 1 325 ? -29.115 -4.974 24.698 1.00 24.65 861 GLN A CA 1
ATOM 2422 C C . GLN A 1 325 ? -29.957 -3.819 24.175 1.00 20.72 861 GLN A C 1
ATOM 2423 O O . GLN A 1 325 ? -30.264 -2.892 24.910 1.00 22.05 861 GLN A O 1
ATOM 2429 N N . TRP A 1 326 ? -30.371 -3.885 22.909 1.00 22.93 862 TRP A N 1
ATOM 2430 C CA . TRP A 1 326 ? -31.224 -2.811 22.395 1.00 20.22 862 TRP A CA 1
ATOM 2431 C C . TRP A 1 326 ? -32.513 -2.750 23.178 1.00 18.86 862 TRP A C 1
ATOM 2432 O O . TRP A 1 326 ? -33.030 -1.676 23.459 1.00 22.14 862 TRP A O 1
ATOM 2443 N N . ASN A 1 327 ? -33.053 -3.916 23.507 1.00 20.54 863 ASN A N 1
ATOM 2444 C CA . ASN A 1 327 ? -34.282 -3.959 24.288 1.00 22.26 863 ASN A CA 1
ATOM 2445 C C . ASN A 1 327 ? -34.148 -3.143 25.576 1.00 23.54 863 ASN A C 1
ATOM 2446 O O . ASN A 1 327 ? -34.999 -2.293 25.909 1.00 19.58 863 ASN A O 1
ATOM 2451 N N . SER A 1 328 ? -33.051 -3.362 26.295 1.00 24.26 864 SER A N 1
ATOM 2452 C CA . SER A 1 328 ? -32.869 -2.665 27.559 1.00 23.44 864 SER A CA 1
ATOM 2453 C C . SER A 1 328 ? -32.652 -1.181 27.347 1.00 23.47 864 SER A C 1
ATOM 2454 O O . SER A 1 328 ? -33.200 -0.369 28.085 1.00 22.36 864 SER A O 1
ATOM 2457 N N . LEU A 1 329 ? -31.856 -0.834 26.335 1.00 24.30 865 LEU A N 1
ATOM 2458 C CA . LEU A 1 329 ? -31.580 0.565 26.011 1.00 22.93 865 LEU A CA 1
ATOM 2459 C C . LEU A 1 329 ? -32.847 1.305 25.610 1.00 22.38 865 LEU A C 1
ATOM 2460 O O . LEU A 1 329 ? -33.060 2.447 26.006 1.00 21.46 865 LEU A O 1
ATOM 2465 N N . LEU A 1 330 ? -33.670 0.656 24.785 1.00 19.68 866 LEU A N 1
ATOM 2466 C CA . LEU A 1 330 ? -34.977 1.210 24.435 1.00 20.26 866 LEU A CA 1
ATOM 2467 C C . LEU A 1 330 ? -35.833 1.511 25.674 1.00 22.77 866 LEU A C 1
ATOM 2468 O O . LEU A 1 330 ? -36.357 2.607 25.803 1.00 26.26 866 LEU A O 1
ATOM 2473 N N . LYS A 1 331 ? -35.956 0.562 26.596 1.00 21.08 867 LYS A N 1
ATOM 2474 C CA . LYS A 1 331 ? -36.800 0.802 27.775 1.00 26.40 867 LYS A CA 1
ATOM 2475 C C . LYS A 1 331 ? -36.247 1.976 28.601 1.00 28.84 867 LYS A C 1
ATOM 2476 O O . LYS A 1 331 ? -37.014 2.812 29.121 1.00 29.41 867 LYS A O 1
ATOM 2482 N N . GLN A 1 332 ? -34.917 2.073 28.660 1.00 26.79 868 GLN A N 1
ATOM 2483 C CA . GLN A 1 332 ? -34.266 3.144 29.416 1.00 28.69 868 GLN A CA 1
ATOM 2484 C C . GLN A 1 332 ? -34.450 4.511 28.801 1.00 25.76 868 GLN A C 1
ATOM 2485 O O . GLN A 1 332 ? -34.226 5.515 29.466 1.00 31.02 868 GLN A O 1
ATOM 2491 N N . THR A 1 333 ? -34.831 4.566 27.533 1.00 25.64 869 THR A N 1
ATOM 2492 C CA . THR A 1 333 ? -34.870 5.850 26.839 1.00 24.97 869 THR A CA 1
ATOM 2493 C C . THR A 1 333 ? -36.278 6.224 26.396 1.00 28.74 869 THR A C 1
ATOM 2494 O O . THR A 1 333 ? -36.457 7.026 25.483 1.00 29.00 869 THR A O 1
ATOM 2498 N N . GLY A 1 334 ? -37.274 5.640 27.059 1.00 28.76 870 GLY A N 1
ATOM 2499 C CA . GLY A 1 334 ? -38.658 6.036 26.867 1.00 28.04 870 GLY A CA 1
ATOM 2500 C C . GLY A 1 334 ? -39.439 5.194 25.877 1.00 29.30 870 GLY A C 1
ATOM 2501 O O . GLY A 1 334 ? -40.550 5.569 25.498 1.00 26.70 870 GLY A O 1
ATOM 2502 N N . PHE A 1 335 ? -38.861 4.073 25.440 1.00 26.28 871 PHE A N 1
ATOM 2503 C CA . PHE A 1 335 ? -39.567 3.163 24.537 1.00 25.65 871 PHE A CA 1
ATOM 2504 C C . PHE A 1 335 ? -40.094 1.934 25.286 1.00 26.67 871 PHE A C 1
ATOM 2505 O O . PHE A 1 335 ? -39.804 1.751 26.476 1.00 24.69 871 PHE A O 1
ATOM 2513 N N . SER A 1 336 ? -40.848 1.103 24.568 1.00 23.80 872 SER A N 1
ATOM 2514 C CA . SER A 1 336 ? -41.414 -0.147 25.085 1.00 27.09 872 SER A CA 1
ATOM 2515 C C . SER A 1 336 ? -40.386 -1.263 25.196 1.00 28.42 872 SER A C 1
ATOM 2516 O O . SER A 1 336 ? -40.612 -2.266 25.874 1.00 28.09 872 SER A O 1
ATOM 2519 N N . GLY A 1 337 ? -39.256 -1.082 24.515 1.00 24.44 873 GLY A N 1
ATOM 2520 C CA . GLY A 1 337 ? -38.295 -2.146 24.324 1.00 21.73 873 GLY A CA 1
ATOM 2521 C C . GLY A 1 337 ? -38.533 -2.761 22.966 1.00 24.09 873 GLY A C 1
ATOM 2522 O O . GLY A 1 337 ? -39.172 -2.151 22.111 1.00 24.36 873 GLY A O 1
ATOM 2523 N N . VAL A 1 338 ? -38.031 -3.966 22.740 1.00 26.27 874 VAL A N 1
ATOM 2524 C CA . VAL A 1 338 ? -38.257 -4.584 21.441 1.00 21.79 874 VAL A CA 1
ATOM 2525 C C . VAL A 1 338 ? -39.639 -5.234 21.444 1.00 26.61 874 VAL A C 1
ATOM 2526 O O . VAL A 1 338 ? -39.873 -6.192 22.178 1.00 24.60 874 VAL A O 1
ATOM 2530 N N . ASP A 1 339 ? -40.560 -4.690 20.655 1.00 26.05 875 ASP A N 1
ATOM 2531 C CA . ASP A 1 339 ? -41.904 -5.267 20.557 1.00 30.38 875 ASP A CA 1
ATOM 2532 C C . ASP A 1 339 ? -41.913 -6.428 19.598 1.00 30.88 875 ASP A C 1
ATOM 2533 O O . ASP A 1 339 ? -42.740 -7.329 19.686 1.00 31.78 875 ASP A O 1
ATOM 2538 N N . LEU A 1 340 ? -40.979 -6.398 18.665 1.00 26.58 876 LEU A N 1
ATOM 2539 C CA . LEU A 1 340 ? -40.917 -7.414 17.641 1.00 29.12 876 LEU A CA 1
ATOM 2540 C C . LEU A 1 340 ? -39.518 -7.458 17.070 1.00 25.93 876 LEU A C 1
ATOM 2541 O O . LEU A 1 340 ? -38.962 -6.434 16.678 1.00 27.32 876 LEU A O 1
ATOM 2546 N N . ALA A 1 341 ? -38.959 -8.650 17.000 1.00 25.30 877 ALA A N 1
ATOM 2547 C CA . ALA A 1 341 ? -37.683 -8.839 16.325 1.00 28.37 877 ALA A CA 1
ATOM 2548 C C . ALA A 1 341 ? -37.887 -9.763 15.129 1.00 29.19 877 ALA A C 1
ATOM 2549 O O . ALA A 1 341 ? -38.474 -10.838 15.266 1.00 29.47 877 ALA A O 1
ATOM 2551 N N . ALA A 1 342 ? -37.420 -9.345 13.958 1.00 26.00 878 ALA A N 1
ATOM 2552 C CA . ALA A 1 342 ? -37.436 -10.214 12.790 1.00 29.15 878 ALA A CA 1
ATOM 2553 C C . ALA A 1 342 ? -36.010 -10.381 12.295 1.00 33.02 878 ALA A C 1
ATOM 2554 O O . ALA A 1 342 ? -35.350 -9.389 11.977 1.00 26.94 878 ALA A O 1
ATOM 2556 N N . TYR A 1 343 ? -35.537 -11.624 12.237 1.00 30.20 879 TYR A N 1
ATOM 2557 C CA . TYR A 1 343 ? -34.132 -11.896 11.942 1.00 32.33 879 TYR A CA 1
ATOM 2558 C C . TYR A 1 343 ? -33.943 -12.288 10.490 1.00 36.67 879 TYR A C 1
ATOM 2559 O O . TYR A 1 343 ? -34.839 -12.884 9.857 1.00 40.29 879 TYR A O 1
ATOM 2568 N N . ASP A 1 344 ? -32.791 -11.924 9.940 1.00 31.85 880 ASP A N 1
ATOM 2569 C CA . ASP A 1 344 ? -32.567 -12.182 8.539 1.00 31.33 880 ASP A CA 1
ATOM 2570 C C . ASP A 1 344 ? -32.533 -13.684 8.292 1.00 34.29 880 ASP A C 1
ATOM 2571 O O . ASP A 1 344 ? -33.128 -14.165 7.335 1.00 37.31 880 ASP A O 1
ATOM 2576 N N . LEU A 1 345 ? -31.883 -14.421 9.180 1.00 35.04 881 LEU A N 1
ATOM 2577 C CA . LEU A 1 345 ? -31.710 -15.862 8.995 1.00 40.35 881 LEU A CA 1
ATOM 2578 C C . LEU A 1 345 ? -31.864 -16.604 10.307 1.00 39.57 881 LEU A C 1
ATOM 2579 O O . LEU A 1 345 ? -31.698 -16.019 11.372 1.00 39.34 881 LEU A O 1
ATOM 2584 N N . PRO A 1 346 ? -32.177 -17.907 10.235 1.00 41.23 882 PRO A N 1
ATOM 2585 C CA . PRO A 1 346 ? -32.075 -18.745 11.430 1.00 39.31 882 PRO A CA 1
ATOM 2586 C C . PRO A 1 346 ? -30.676 -19.342 11.534 1.00 44.50 882 PRO A C 1
ATOM 2587 O O . PRO A 1 346 ? -29.886 -19.231 10.599 1.00 45.49 882 PRO A O 1
ATOM 2591 N N . GLY A 1 347 ? -30.359 -19.964 12.657 1.00 47.11 883 GLY A N 1
ATOM 2592 C CA . GLY A 1 347 ? -29.128 -20.722 12.744 1.00 47.78 883 GLY A CA 1
ATOM 2593 C C . GLY A 1 347 ? -27.910 -19.865 13.017 1.00 51.63 883 GLY A C 1
ATOM 2594 O O . GLY A 1 347 ? -28.029 -18.709 13.434 1.00 51.05 883 GLY A O 1
ATOM 2595 N N . PRO A 1 348 ? -26.722 -20.428 12.769 1.00 50.78 884 PRO A N 1
ATOM 2596 C CA . PRO A 1 348 ? -25.460 -19.764 13.105 1.00 52.15 884 PRO A CA 1
ATOM 2597 C C . PRO A 1 348 ? -25.200 -18.510 12.269 1.00 48.45 884 PRO A C 1
ATOM 2598 O O . PRO A 1 348 ? -24.526 -17.606 12.761 1.00 46.15 884 PRO A O 1
ATOM 2602 N N . GLU A 1 349 ? -25.733 -18.453 11.048 1.00 45.02 885 GLU A N 1
ATOM 2603 C CA . GLU A 1 349 ? -25.416 -17.363 10.135 1.00 45.50 885 GLU A CA 1
ATOM 2604 C C . GLU A 1 349 ? -26.239 -16.098 10.359 1.00 44.51 885 GLU A C 1
ATOM 2605 O O . GLU A 1 349 ? -26.014 -15.086 9.694 1.00 43.66 885 GLU A O 1
ATOM 2611 N N . ARG A 1 350 ? -27.197 -16.158 11.278 1.00 41.25 886 ARG A N 1
ATOM 2612 C CA . ARG A 1 350 ? -28.026 -14.999 11.581 1.00 40.36 886 ARG A CA 1
ATOM 2613 C C . ARG A 1 350 ? -27.135 -13.818 11.963 1.00 37.70 886 ARG A C 1
ATOM 2614 O O . ARG A 1 350 ? -26.199 -13.983 12.741 1.00 38.22 886 ARG A O 1
ATOM 2622 N N . HIS A 1 351 ? -27.395 -12.640 11.408 1.00 34.68 887 HIS A N 1
ATOM 2623 C CA . HIS A 1 351 ? -26.524 -11.508 11.729 1.00 39.72 887 HIS A CA 1
ATOM 2624 C C . HIS A 1 351 ? -27.195 -10.145 11.673 1.00 35.09 887 HIS A C 1
ATOM 2625 O O . HIS A 1 351 ? -26.575 -9.144 12.013 1.00 30.01 887 HIS A O 1
ATOM 2632 N N . SER A 1 352 ? -28.442 -10.087 11.227 1.00 29.78 888 SER A N 1
ATOM 2633 C CA . SER A 1 352 ? -29.115 -8.799 11.145 1.00 28.19 888 SER A CA 1
ATOM 2634 C C . SER A 1 352 ? -30.589 -8.937 11.466 1.00 32.54 888 SER A C 1
ATOM 2635 O O . SER A 1 352 ? -31.140 -10.034 11.426 1.00 30.55 888 SER A O 1
ATOM 2638 N N . CYS A 1 353 ? -31.228 -7.817 11.785 1.00 26.18 889 CYS A N 1
ATOM 2639 C CA . CYS A 1 353 ? -32.624 -7.863 12.183 1.00 25.98 889 CYS A CA 1
ATOM 2640 C C . CYS A 1 353 ? -33.330 -6.536 12.029 1.00 30.48 889 CYS A C 1
ATOM 2641 O O . CYS A 1 353 ? -32.706 -5.466 11.938 1.00 25.75 889 CYS A O 1
ATOM 2644 N N . LEU A 1 354 ? -34.652 -6.633 11.989 1.00 28.85 890 LEU A N 1
ATOM 2645 C CA . LEU A 1 354 ? -35.526 -5.518 12.260 1.00 23.41 890 LEU A CA 1
ATOM 2646 C C . LEU A 1 354 ? -36.020 -5.606 13.700 1.00 26.24 890 LEU A C 1
ATOM 2647 O O . LEU A 1 354 ? -36.524 -6.648 14.145 1.00 23.29 890 LEU A O 1
ATOM 2652 N N . LEU A 1 355 ? -35.872 -4.518 14.437 1.00 22.27 891 LEU A N 1
ATOM 2653 C CA . LEU A 1 355 ? -36.477 -4.420 15.755 1.00 23.74 891 LEU A CA 1
ATOM 2654 C C . LEU A 1 355 ? -37.485 -3.312 15.711 1.00 21.94 891 LEU A C 1
ATOM 2655 O O . LEU A 1 355 ? -37.146 -2.193 15.338 1.00 23.12 891 LEU A O 1
ATOM 2660 N N . LEU A 1 356 ? -38.711 -3.601 16.122 1.00 22.79 892 LEU A N 1
ATOM 2661 C CA . LEU A 1 356 ? -39.709 -2.561 16.256 1.00 22.37 892 LEU A CA 1
ATOM 2662 C C . LEU A 1 356 ? -39.944 -2.229 17.716 1.00 25.21 892 LEU A C 1
ATOM 2663 O O . LEU A 1 356 ? -40.044 -3.117 18.565 1.00 22.97 892 LEU A O 1
ATOM 2668 N N . SER A 1 357 ? -40.034 -0.935 18.000 1.00 20.20 893 SER A N 1
ATOM 2669 C CA . SER A 1 357 ? -40.249 -0.468 19.346 1.00 23.05 893 SER A CA 1
ATOM 2670 C C . SER A 1 357 ? -41.295 0.627 19.359 1.00 23.72 893 SER A C 1
ATOM 2671 O O . SER A 1 357 ? -41.477 1.337 18.374 1.00 26.16 893 SER A O 1
ATOM 2674 N N . THR A 1 358 ? -41.997 0.760 20.476 1.00 23.37 894 THR A N 1
ATOM 2675 C CA . THR A 1 358 ? -42.981 1.827 20.607 1.00 20.92 894 THR A CA 1
ATOM 2676 C C . THR A 1 358 ? -42.500 2.927 21.535 1.00 25.24 894 THR A C 1
ATOM 2677 O O . THR A 1 358 ? -41.999 2.666 22.632 1.00 23.43 894 THR A O 1
ATOM 2681 N N . ALA A 1 359 ? -42.636 4.166 21.081 1.00 21.99 895 ALA A N 1
ATOM 2682 C CA . ALA A 1 359 ? -42.336 5.310 21.905 1.00 23.92 895 ALA A CA 1
ATOM 2683 C C . ALA A 1 359 ? -43.422 5.498 22.952 1.00 27.71 895 ALA A C 1
ATOM 2684 O O . ALA A 1 359 ? -44.613 5.494 22.632 1.00 27.97 895 ALA A O 1
ATOM 2686 N N . LEU A 1 360 ? -43.000 5.653 24.205 1.00 28.16 896 LEU A N 1
ATOM 2687 C CA . LEU A 1 360 ? -43.924 5.849 25.314 1.00 33.17 896 LEU A CA 1
ATOM 2688 C C . LEU A 1 360 ? -43.925 7.297 25.785 1.00 35.96 896 LEU A C 1
ATOM 2689 O O . LEU A 1 360 ? -42.881 7.939 25.874 1.00 32.52 896 LEU A O 1
ATOM 2694 N N . SER A 1 361 ? -45.111 7.809 26.079 1.00 31.33 897 SER A N 1
ATOM 2695 C CA . SER A 1 361 ? -45.225 9.068 26.793 1.00 37.37 897 SER A CA 1
ATOM 2696 C C . SER A 1 361 ? -44.700 8.895 28.204 1.00 41.64 897 SER A C 1
ATOM 2697 O O . SER A 1 361 ? -44.847 7.822 28.781 1.00 42.43 897 SER A O 1
ATOM 2700 N N . ASN A 1 362 ? -44.098 9.941 28.765 1.00 49.29 898 ASN A N 1
ATOM 2701 C CA . ASN A 1 362 ? -43.672 9.899 30.166 1.00 55.25 898 ASN A CA 1
ATOM 2702 C C . ASN A 1 362 ? -44.129 11.118 30.971 1.00 56.00 898 ASN A C 1
ATOM 2703 O O . ASN A 1 362 ? -45.325 11.387 31.090 1.00 55.08 898 ASN A O 1
ATOM 2708 N N . SER B 1 12 ? -24.251 -15.188 66.025 1.00 67.50 548 SER B N 1
ATOM 2709 C CA . SER B 1 12 ? -23.054 -14.359 66.135 1.00 64.75 548 SER B CA 1
ATOM 2710 C C . SER B 1 12 ? -23.192 -13.365 67.295 1.00 57.47 548 SER B C 1
ATOM 2711 O O . SER B 1 12 ? -24.159 -13.421 68.055 1.00 56.30 548 SER B O 1
ATOM 2714 N N . LYS B 1 13 ? -22.222 -12.463 67.429 1.00 57.18 549 LYS B N 1
ATOM 2715 C CA . LYS B 1 13 ? -22.290 -11.394 68.425 1.00 51.76 549 LYS B CA 1
ATOM 2716 C C . LYS B 1 13 ? -22.373 -10.030 67.709 1.00 47.86 549 LYS B C 1
ATOM 2717 O O . LYS B 1 13 ? -22.064 -8.978 68.275 1.00 47.43 549 LYS B O 1
ATOM 2723 N N . GLN B 1 14 ? -22.817 -10.075 66.454 1.00 54.51 550 GLN B N 1
ATOM 2724 C CA . GLN B 1 14 ? -22.954 -8.900 65.582 1.00 43.65 550 GLN B CA 1
ATOM 2725 C C . GLN B 1 14 ? -23.644 -7.712 66.262 1.00 44.76 550 GLN B C 1
ATOM 2726 O O . GLN B 1 14 ? -24.647 -7.888 66.957 1.00 45.09 550 GLN B O 1
ATOM 2732 N N . THR B 1 15 ? -23.082 -6.513 66.107 1.00 43.79 551 THR B N 1
ATOM 2733 C CA . THR B 1 15 ? -23.805 -5.296 66.482 1.00 38.92 551 THR B CA 1
ATOM 2734 C C . THR B 1 15 ? -24.034 -4.357 65.293 1.00 38.70 551 THR B C 1
ATOM 2735 O O . THR B 1 15 ? -23.236 -4.295 64.355 1.00 35.82 551 THR B O 1
ATOM 2739 N N . VAL B 1 16 ? -25.143 -3.633 65.357 1.00 35.83 552 VAL B N 1
ATOM 2740 C CA . VAL B 1 16 ? -25.477 -2.592 64.397 1.00 34.02 552 VAL B CA 1
ATOM 2741 C C . VAL B 1 16 ? -25.893 -1.364 65.185 1.00 32.92 552 VAL B C 1
ATOM 2742 O O . VAL B 1 16 ? -26.758 -1.444 66.075 1.00 32.71 552 VAL B O 1
ATOM 2746 N N . GLY B 1 17 ? -25.274 -0.231 64.880 1.00 27.31 553 GLY B N 1
ATOM 2747 C CA . GLY B 1 17 ? -25.507 0.972 65.656 1.00 32.50 553 GLY B CA 1
ATOM 2748 C C . GLY B 1 17 ? -25.156 0.757 67.131 1.00 37.54 553 GLY B C 1
ATOM 2749 O O . GLY B 1 17 ? -25.762 1.359 68.020 1.00 35.70 553 GLY B O 1
ATOM 2750 N N . GLY B 1 18 ? -24.200 -0.130 67.390 1.00 32.83 554 GLY B N 1
ATOM 2751 C CA . GLY B 1 18 ? -23.699 -0.326 68.738 1.00 34.91 554 GLY B CA 1
ATOM 2752 C C . GLY B 1 18 ? -24.556 -1.210 69.619 1.00 40.77 554 GLY B C 1
ATOM 2753 O O . GLY B 1 18 ? -24.306 -1.305 70.824 1.00 42.66 554 GLY B O 1
ATOM 2754 N N . VAL B 1 19 ? -25.577 -1.845 69.050 1.00 36.84 555 VAL B N 1
ATOM 2755 C CA . VAL B 1 19 ? -26.371 -2.794 69.824 1.00 35.82 555 VAL B CA 1
ATOM 2756 C C . VAL B 1 19 ? -26.333 -4.134 69.133 1.00 41.79 555 VAL B C 1
ATOM 2757 O O . VAL B 1 19 ? -26.217 -4.197 67.910 1.00 36.99 555 VAL B O 1
ATOM 2761 N N . HIS B 1 20 ? -26.426 -5.198 69.925 1.00 34.27 556 HIS B N 1
ATOM 2762 C CA . HIS B 1 20 ? -26.401 -6.568 69.421 1.00 38.73 556 HIS B CA 1
ATOM 2763 C C . HIS B 1 20 ? -27.699 -6.878 68.696 1.00 38.49 556 HIS B C 1
ATOM 2764 O O . HIS B 1 20 ? -28.775 -6.641 69.233 1.00 36.65 556 HIS B O 1
ATOM 2771 N N . VAL B 1 21 ? -27.590 -7.395 67.476 1.00 37.91 557 VAL B N 1
ATOM 2772 C CA . VAL B 1 21 ? -28.752 -7.764 66.673 1.00 31.80 557 VAL B CA 1
ATOM 2773 C C . VAL B 1 21 ? -28.285 -8.703 65.554 1.00 36.23 557 VAL B C 1
ATOM 2774 O O . VAL B 1 21 ? -27.215 -8.512 65.001 1.00 34.33 557 VAL B O 1
ATOM 2778 N N . THR B 1 22 ? -29.072 -9.730 65.252 1.00 36.07 558 THR B N 1
ATOM 2779 C CA . THR B 1 22 ? -28.741 -10.715 64.221 1.00 35.85 558 THR B CA 1
ATOM 2780 C C . THR B 1 22 ? -29.971 -10.928 63.366 1.00 32.46 558 THR B C 1
ATOM 2781 O O . THR B 1 22 ? -31.078 -10.670 63.832 1.00 35.97 558 THR B O 1
ATOM 2785 N N . PRO B 1 23 ? -29.792 -11.409 62.122 1.00 34.49 559 PRO B N 1
ATOM 2786 C CA . PRO B 1 23 ? -30.969 -11.759 61.329 1.00 35.29 559 PRO B CA 1
ATOM 2787 C C . PRO B 1 23 ? -31.876 -12.714 62.098 1.00 39.63 559 PRO B C 1
ATOM 2788 O O . PRO B 1 23 ? -33.083 -12.483 62.174 1.00 36.60 559 PRO B O 1
ATOM 2792 N N . GLU B 1 24 ? -31.293 -13.761 62.675 1.00 38.12 560 GLU B N 1
ATOM 2793 C CA . GLU B 1 24 ? -32.081 -14.771 63.388 1.00 41.81 560 GLU B CA 1
ATOM 2794 C C . GLU B 1 24 ? -32.905 -14.145 64.507 1.00 36.43 560 GLU B C 1
ATOM 2795 O O . GLU B 1 24 ? -34.056 -14.518 64.726 1.00 41.87 560 GLU B O 1
ATOM 2801 N N . MET B 1 25 ? -32.308 -13.181 65.195 1.00 36.96 561 MET B N 1
ATOM 2802 C CA . MET B 1 25 ? -32.977 -12.456 66.265 1.00 38.51 561 MET B CA 1
ATOM 2803 C C . MET B 1 25 ? -34.279 -11.834 65.778 1.00 42.73 561 MET B C 1
ATOM 2804 O O . MET B 1 25 ? -35.311 -11.932 66.435 1.00 41.18 561 MET B O 1
ATOM 2809 N N . LEU B 1 26 ? -34.230 -11.187 64.617 1.00 36.94 562 LEU B N 1
ATOM 2810 C CA . LEU B 1 26 ? -35.415 -10.527 64.093 1.00 38.18 562 LEU B CA 1
ATOM 2811 C C . LEU B 1 26 ? -36.343 -11.523 63.405 1.00 35.93 562 LEU B C 1
ATOM 2812 O O . LEU B 1 26 ? -37.562 -11.433 63.527 1.00 35.68 562 LEU B O 1
ATOM 2817 N N . GLU B 1 27 ? -35.772 -12.478 62.675 1.00 36.91 563 GLU B N 1
ATOM 2818 C CA . GLU B 1 27 ? -36.595 -13.382 61.864 1.00 38.35 563 GLU B CA 1
ATOM 2819 C C . GLU B 1 27 ? -37.370 -14.402 62.709 1.00 39.94 563 GLU B C 1
ATOM 2820 O O . GLU B 1 27 ? -38.374 -14.954 62.259 1.00 40.45 563 GLU B O 1
ATOM 2826 N N . SER B 1 28 ? -36.900 -14.650 63.928 1.00 42.10 564 SER B N 1
ATOM 2827 C CA . SER B 1 28 ? -37.542 -15.623 64.811 1.00 40.37 564 SER B CA 1
ATOM 2828 C C . SER B 1 28 ? -38.778 -15.043 65.490 1.00 46.57 564 SER B C 1
ATOM 2829 O O . SER B 1 28 ? -39.608 -15.784 66.021 1.00 47.98 564 SER B O 1
ATOM 2832 N N . VAL B 1 29 ? -38.890 -13.718 65.495 1.00 46.66 565 VAL B N 1
ATOM 2833 C CA . VAL B 1 29 ? -40.055 -13.070 66.080 1.00 46.32 565 VAL B CA 1
ATOM 2834 C C . VAL B 1 29 ? -41.338 -13.563 65.416 1.00 49.43 565 VAL B C 1
ATOM 2835 O O . VAL B 1 29 ? -41.475 -13.550 64.194 1.00 50.32 565 VAL B O 1
ATOM 2839 N N . GLN B 1 30 ? -42.271 -14.029 66.235 1.00 55.24 566 GLN B N 1
ATOM 2840 C CA . GLN B 1 30 ? -43.544 -14.524 65.731 1.00 56.39 566 GLN B CA 1
ATOM 2841 C C . GLN B 1 30 ? -44.627 -13.466 65.927 1.00 58.09 566 GLN B C 1
ATOM 2842 O O . GLN B 1 30 ? -44.770 -12.917 67.015 1.00 57.89 566 GLN B O 1
ATOM 2848 N N . ILE B 1 31 ? -45.363 -13.144 64.865 1.00 56.34 567 ILE B N 1
ATOM 2849 C CA . ILE B 1 31 ? -46.409 -12.125 64.965 1.00 59.12 567 ILE B CA 1
ATOM 2850 C C . ILE B 1 31 ? -47.693 -12.537 64.255 1.00 52.57 567 ILE B C 1
ATOM 2851 O O . ILE B 1 31 ? -47.657 -13.172 63.202 1.00 53.78 567 ILE B O 1
ATOM 2856 N N . PRO B 1 32 ? -48.843 -12.156 64.827 1.00 59.10 568 PRO B N 1
ATOM 2857 C CA . PRO B 1 32 ? -50.127 -12.520 64.220 1.00 60.57 568 PRO B CA 1
ATOM 2858 C C . PRO B 1 32 ? -50.323 -11.919 62.826 1.00 55.17 568 PRO B C 1
ATOM 2859 O O . PRO B 1 32 ? -49.924 -10.791 62.553 1.00 53.51 568 PRO B O 1
ATOM 2863 N N . LEU B 1 33 ? -50.917 -12.710 61.940 1.00 51.74 569 LEU B N 1
ATOM 2864 C CA . LEU B 1 33 ? -51.209 -12.275 60.581 1.00 50.61 569 LEU B CA 1
ATOM 2865 C C . LEU B 1 33 ? -52.598 -12.746 60.221 1.00 49.24 569 LEU B C 1
ATOM 2866 O O . LEU B 1 33 ? -53.095 -13.707 60.801 1.00 46.65 569 LEU B O 1
ATOM 2871 N N . GLU B 1 34 ? -53.211 -12.100 59.240 1.00 47.95 570 GLU B N 1
ATOM 2872 C CA . GLU B 1 34 ? -54.550 -12.482 58.816 1.00 52.21 570 GLU B CA 1
ATOM 2873 C C . GLU B 1 34 ? -54.586 -13.918 58.294 1.00 50.87 570 GLU B C 1
ATOM 2874 O O . GLU B 1 34 ? -55.623 -14.583 58.359 1.00 49.13 570 GLU B O 1
ATOM 2880 N N . ALA B 1 35 ? -53.452 -14.400 57.794 1.00 42.22 571 ALA B N 1
ATOM 2881 C CA . ALA B 1 35 ? -53.368 -15.781 57.319 1.00 48.19 571 ALA B CA 1
ATOM 2882 C C . ALA B 1 35 ? -53.677 -16.780 58.448 1.00 42.87 571 ALA B C 1
ATOM 2883 O O . ALA B 1 35 ? -54.215 -17.865 58.200 1.00 45.44 571 ALA B O 1
ATOM 2885 N N . ASP B 1 36 ? -53.318 -16.405 59.672 1.00 43.36 572 ASP B N 1
ATOM 2886 C CA . ASP B 1 36 ? -53.567 -17.240 60.851 1.00 48.97 572 ASP B CA 1
ATOM 2887 C C . ASP B 1 36 ? -55.048 -17.558 60.977 1.00 49.10 572 ASP B C 1
ATOM 2888 O O . ASP B 1 36 ? -55.447 -18.721 61.047 1.00 50.04 572 ASP B O 1
ATOM 2893 N N . LYS B 1 37 ? -55.858 -16.505 60.974 1.00 47.59 573 LYS B N 1
ATOM 2894 C CA . LYS B 1 37 ? -57.297 -16.620 61.170 1.00 47.70 573 LYS B CA 1
ATOM 2895 C C . LYS B 1 37 ? -57.945 -17.529 60.138 1.00 51.75 573 LYS B C 1
ATOM 2896 O O . LYS B 1 37 ? -59.049 -18.022 60.337 1.00 55.57 573 LYS B O 1
ATOM 2902 N N . VAL B 1 38 ? -57.234 -17.770 59.045 1.00 46.42 574 VAL B N 1
ATOM 2903 C CA . VAL B 1 38 ? -57.733 -18.593 57.968 1.00 41.26 574 VAL B CA 1
ATOM 2904 C C . VAL B 1 38 ? -56.930 -19.900 57.925 1.00 46.78 574 VAL B C 1
ATOM 2905 O O . VAL B 1 38 ? -57.129 -20.757 57.062 1.00 50.51 574 VAL B O 1
ATOM 2909 N N . GLY B 1 39 ? -56.030 -20.053 58.892 1.00 48.23 575 GLY B N 1
ATOM 2910 C CA . GLY B 1 39 ? -55.285 -21.290 59.058 1.00 51.38 575 GLY B CA 1
ATOM 2911 C C . GLY B 1 39 ? -54.271 -21.556 57.963 1.00 52.82 575 GLY B C 1
ATOM 2912 O O . GLY B 1 39 ? -54.001 -22.709 57.613 1.00 50.71 575 GLY B O 1
ATOM 2913 N N . MET B 1 40 ? -53.715 -20.482 57.410 1.00 50.77 576 MET B N 1
ATOM 2914 C CA . MET B 1 40 ? -52.682 -20.601 56.394 1.00 44.96 576 MET B CA 1
ATOM 2915 C C . MET B 1 40 ? -51.353 -20.135 56.964 1.00 43.28 576 MET B C 1
ATOM 2916 O O . MET B 1 40 ? -51.308 -19.155 57.710 1.00 38.57 576 MET B O 1
ATOM 2921 N N . THR B 1 41 ? -50.270 -20.825 56.616 1.00 41.04 577 THR B N 1
ATOM 2922 C CA . THR B 1 41 ? -48.949 -20.331 56.975 1.00 44.68 577 THR B CA 1
ATOM 2923 C C . THR B 1 41 ? -48.696 -19.083 56.130 1.00 43.79 577 THR B C 1
ATOM 2924 O O . THR B 1 41 ? -49.334 -18.903 55.096 1.00 41.79 577 THR B O 1
ATOM 2928 N N . PRO B 1 42 ? -47.807 -18.193 56.589 1.00 42.82 578 PRO B N 1
ATOM 2929 C CA . PRO B 1 42 ? -47.558 -16.978 55.800 1.00 48.19 578 PRO B CA 1
ATOM 2930 C C . PRO B 1 42 ? -47.117 -17.295 54.373 1.00 42.31 578 PRO B C 1
ATOM 2931 O O . PRO B 1 42 ? -47.584 -16.650 53.435 1.00 45.25 578 PRO B O 1
ATOM 2935 N N . ALA B 1 43 ? -46.257 -18.299 54.218 1.00 45.80 579 ALA B N 1
ATOM 2936 C CA . ALA B 1 43 ? -45.756 -18.704 52.903 1.00 46.54 579 ALA B CA 1
ATOM 2937 C C . ALA B 1 43 ? -46.865 -19.295 52.049 1.00 47.57 579 ALA B C 1
ATOM 2938 O O . ALA B 1 43 ? -46.920 -19.072 50.840 1.00 40.78 579 ALA B O 1
ATOM 2940 N N . GLU B 1 44 ? -47.737 -20.069 52.686 1.00 44.83 580 GLU B N 1
ATOM 2941 C CA . GLU B 1 44 ? -48.901 -20.628 52.017 1.00 43.69 580 GLU B CA 1
ATOM 2942 C C . GLU B 1 44 ? -49.806 -19.521 51.476 1.00 41.21 580 GLU B C 1
ATOM 2943 O O . GLU B 1 44 ? -50.286 -19.597 50.337 1.00 41.19 580 GLU B O 1
ATOM 2949 N N . LYS B 1 45 ? -50.044 -18.502 52.299 1.00 38.40 581 LYS B N 1
ATOM 2950 C CA . LYS B 1 45 ? -50.885 -17.388 51.880 1.00 43.43 581 LYS B CA 1
ATOM 2951 C C . LYS B 1 45 ? -50.220 -16.624 50.738 1.00 41.16 581 LYS B C 1
ATOM 2952 O O . LYS B 1 45 ? -50.840 -16.376 49.707 1.00 35.56 581 LYS B O 1
ATOM 2958 N N . SER B 1 46 ? -48.955 -16.261 50.930 1.00 40.37 582 SER B N 1
ATOM 2959 C CA . SER B 1 46 ? -48.224 -15.508 49.917 1.00 44.07 582 SER B CA 1
ATOM 2960 C C . SER B 1 46 ? -48.300 -16.230 48.563 1.00 41.84 582 SER B C 1
ATOM 2961 O O . SER B 1 46 ? -48.545 -15.601 47.516 1.00 40.97 582 SER B O 1
ATOM 2964 N N . LYS B 1 47 ? -48.151 -17.555 48.588 1.00 41.64 583 LYS B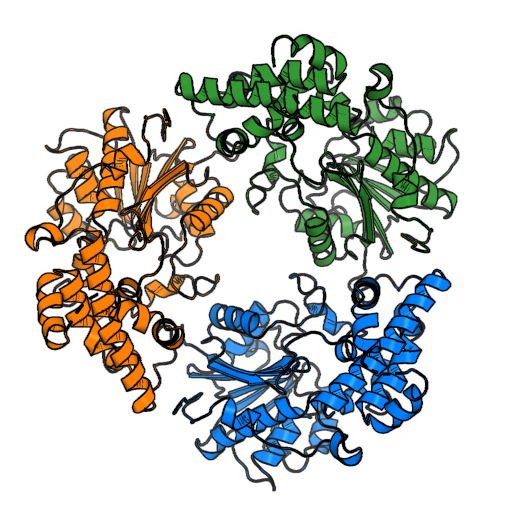 N 1
ATOM 2965 C CA . LYS B 1 47 ? -48.240 -18.350 47.364 1.00 40.37 583 LYS B CA 1
ATOM 2966 C C . LYS B 1 47 ? -49.632 -18.316 46.746 1.00 42.29 583 LYS B C 1
ATOM 2967 O O . LYS B 1 47 ? -49.774 -18.189 45.530 1.00 47.30 583 LYS B O 1
ATOM 2973 N N . LEU B 1 48 ? -50.661 -18.451 47.575 1.00 43.61 584 LEU B N 1
ATOM 2974 C CA . LEU B 1 48 ? -52.033 -18.402 47.077 1.00 41.83 584 LEU B CA 1
ATOM 2975 C C . LEU B 1 48 ? -52.360 -17.021 46.524 1.00 37.19 584 LEU B C 1
ATOM 2976 O O . LEU B 1 48 ? -53.103 -16.904 45.551 1.00 37.90 584 LEU B O 1
ATOM 2981 N N . VAL B 1 49 ? -51.836 -15.985 47.175 1.00 33.97 585 VAL B N 1
ATOM 2982 C CA . VAL B 1 49 ? -52.017 -14.615 46.708 1.00 38.91 585 VAL B CA 1
ATOM 2983 C C . VAL B 1 49 ? -51.499 -14.474 45.281 1.00 41.51 585 VAL B C 1
ATOM 2984 O O . VAL B 1 49 ? -52.146 -13.880 44.408 1.00 38.18 585 VAL B O 1
ATOM 2988 N N . ASN B 1 50 ? -50.335 -15.054 45.026 1.00 39.23 586 ASN B N 1
ATOM 2989 C CA . ASN B 1 50 ? -49.751 -14.915 43.707 1.00 37.90 586 ASN B CA 1
ATOM 2990 C C . ASN B 1 50 ? -50.339 -15.888 42.695 1.00 38.31 586 ASN B C 1
ATOM 2991 O O . ASN B 1 50 ? -50.360 -15.601 41.499 1.00 41.00 586 ASN B O 1
ATOM 2996 N N . ALA B 1 51 ? -50.866 -17.014 43.169 1.00 41.08 587 ALA B N 1
ATOM 2997 C CA . ALA B 1 51 ? -51.580 -17.930 42.285 1.00 43.52 587 ALA B CA 1
ATOM 2998 C C . ALA B 1 51 ? -52.886 -17.298 41.802 1.00 37.58 587 ALA B C 1
ATOM 2999 O O . ALA B 1 51 ? -53.210 -17.339 40.615 1.00 41.63 587 ALA B O 1
ATOM 3001 N N . ALA B 1 52 ? -53.631 -16.709 42.730 1.00 37.56 588 ALA B N 1
ATOM 3002 C CA . ALA B 1 52 ? -54.859 -16.001 42.383 1.00 38.79 588 ALA B CA 1
ATOM 3003 C C . ALA B 1 52 ? -54.563 -14.808 41.479 1.00 39.99 588 ALA B C 1
ATOM 3004 O O . ALA B 1 52 ? -55.333 -14.489 40.574 1.00 40.39 588 ALA B O 1
ATOM 3006 N N . THR B 1 53 ? -53.460 -14.121 41.739 1.00 38.61 589 THR B N 1
ATOM 3007 C CA . THR B 1 53 ? -53.079 -13.024 40.868 1.00 38.14 589 THR B CA 1
ATOM 3008 C C . THR B 1 53 ? -52.829 -13.566 39.469 1.00 35.50 589 THR B C 1
ATOM 3009 O O . THR B 1 53 ? -53.273 -12.977 38.486 1.00 38.60 589 THR B O 1
ATOM 3013 N N . ALA B 1 54 ? -52.136 -14.700 39.386 1.00 37.55 590 ALA B N 1
ATOM 3014 C CA . ALA B 1 54 ? -51.724 -15.246 38.093 1.00 40.86 590 ALA B CA 1
ATOM 3015 C C . ALA B 1 54 ? -52.935 -15.524 37.213 1.00 41.52 590 ALA B C 1
ATOM 3016 O O . ALA B 1 54 ? -52.923 -15.229 36.022 1.00 42.04 590 ALA B O 1
ATOM 3018 N N . VAL B 1 55 ? -53.980 -16.080 37.818 1.00 43.38 591 VAL B N 1
ATOM 3019 C CA . VAL B 1 55 ? -55.235 -16.332 37.121 1.00 42.63 591 VAL B CA 1
ATOM 3020 C C . VAL B 1 55 ? -55.669 -15.109 36.315 1.00 40.77 591 VAL B C 1
ATOM 3021 O O . VAL B 1 55 ? -55.901 -15.201 35.110 1.00 43.70 591 VAL B O 1
ATOM 3025 N N . TYR B 1 56 ? -55.741 -13.964 36.987 1.00 37.60 592 TYR B N 1
ATOM 3026 C CA . TYR B 1 56 ? -56.189 -12.723 36.369 1.00 39.97 592 TYR B CA 1
ATOM 3027 C C . TYR B 1 56 ? -55.199 -12.148 35.352 1.00 40.71 592 TYR B C 1
ATOM 3028 O O . TYR B 1 56 ? -55.602 -11.538 34.355 1.00 37.64 592 TYR B O 1
ATOM 3037 N N . ILE B 1 57 ? -53.908 -12.340 35.592 1.00 39.28 593 ILE B N 1
ATOM 3038 C CA . ILE B 1 57 ? -52.914 -11.910 34.615 1.00 36.90 593 ILE B CA 1
ATOM 3039 C C . ILE B 1 57 ? -53.084 -12.713 33.344 1.00 39.18 593 ILE B C 1
ATOM 3040 O O . ILE B 1 57 ? -53.138 -12.160 32.241 1.00 41.17 593 ILE B O 1
ATOM 3045 N N . ASP B 1 58 ? -53.165 -14.030 33.512 1.00 40.68 594 ASP B N 1
ATOM 3046 C CA . ASP B 1 58 ? -53.337 -14.944 32.396 1.00 43.82 594 ASP B CA 1
ATOM 3047 C C . ASP B 1 58 ? -54.580 -14.576 31.586 1.00 45.87 594 ASP B C 1
ATOM 3048 O O . ASP B 1 58 ? -54.535 -14.534 30.356 1.00 42.07 594 ASP B O 1
ATOM 3053 N N . MET B 1 59 ? -55.671 -14.287 32.294 1.00 43.30 595 MET B N 1
ATOM 3054 C CA . MET B 1 59 ? -56.922 -13.862 31.674 1.00 46.07 595 MET B CA 1
ATOM 3055 C C . MET B 1 59 ? -56.735 -12.573 30.884 1.00 45.90 595 MET B C 1
ATOM 3056 O O . MET B 1 59 ? -57.161 -12.457 29.730 1.00 44.80 595 MET B O 1
ATOM 3061 N N . ALA B 1 60 ? -56.108 -11.601 31.535 1.00 41.36 596 ALA B N 1
ATOM 3062 C CA . ALA B 1 60 ? -55.866 -10.291 30.949 1.00 41.43 596 ALA B CA 1
ATOM 3063 C C . ALA B 1 60 ? -55.023 -10.400 29.685 1.00 40.59 596 ALA B C 1
ATOM 3064 O O . ALA B 1 60 ? -55.348 -9.806 28.657 1.00 43.12 596 ALA B O 1
ATOM 3066 N N . VAL B 1 61 ? -53.944 -11.167 29.763 1.00 39.37 597 VAL B N 1
ATOM 3067 C CA . VAL B 1 61 ? -53.082 -11.364 28.605 1.00 43.67 597 VAL B CA 1
ATOM 3068 C C . VAL B 1 61 ? -53.873 -12.023 27.483 1.00 47.26 597 VAL B C 1
ATOM 3069 O O . VAL B 1 61 ? -53.741 -11.652 26.316 1.00 44.45 597 VAL B O 1
ATOM 3073 N N . GLU B 1 62 ? -54.699 -12.998 27.846 1.00 47.38 598 GLU B N 1
ATOM 3074 C CA . GLU B 1 62 ? -55.531 -13.681 26.860 1.00 49.83 598 GLU B CA 1
ATOM 3075 C C . GLU B 1 62 ? -56.499 -12.715 26.187 1.00 45.91 598 GLU B C 1
ATOM 3076 O O . GLU B 1 62 ? -56.611 -12.696 24.961 1.00 47.53 598 GLU B O 1
ATOM 3082 N N . GLU B 1 63 ? -57.186 -11.908 26.986 1.00 42.52 599 GLU B N 1
ATOM 3083 C CA . GLU B 1 63 ? -58.145 -10.958 26.441 1.00 43.59 599 GLU B CA 1
ATOM 3084 C C . GLU B 1 63 ? -57.480 -9.920 25.533 1.00 50.68 599 GLU B C 1
ATOM 3085 O O . GLU B 1 63 ? -57.953 -9.674 24.419 1.00 49.08 599 GLU B O 1
ATOM 3091 N N . MET B 1 64 ? -56.395 -9.308 26.004 1.00 45.42 600 MET B N 1
ATOM 3092 C CA . MET B 1 64 ? -55.662 -8.347 25.176 1.00 46.32 600 MET B CA 1
ATOM 3093 C C . MET B 1 64 ? -55.267 -8.959 23.836 1.00 43.33 600 MET B C 1
ATOM 3094 O O . MET B 1 64 ? -55.440 -8.338 22.791 1.00 46.92 600 MET B O 1
ATOM 3099 N N . ARG B 1 65 ? -54.753 -10.184 23.862 1.00 42.07 601 ARG B N 1
ATOM 3100 C CA . ARG B 1 65 ? -54.276 -10.832 22.641 1.00 43.76 601 ARG B CA 1
ATOM 3101 C C . ARG B 1 65 ? -55.412 -11.292 21.718 1.00 52.35 601 ARG B C 1
ATOM 3102 O O . ARG B 1 65 ? -55.408 -10.989 20.515 1.00 50.02 601 ARG B O 1
ATOM 3110 N N . SER B 1 66 ? -56.382 -12.010 22.279 1.00 49.61 602 SER B N 1
ATOM 3111 C CA . SER B 1 66 ? -57.536 -12.469 21.510 1.00 49.36 602 SER B CA 1
ATOM 3112 C C . SER B 1 66 ? -58.289 -11.310 20.855 1.00 51.11 602 SER B C 1
ATOM 3113 O O . SER B 1 66 ? -58.728 -11.423 19.710 1.00 54.44 602 SER B O 1
ATOM 3116 N N . ARG B 1 67 ? -58.443 -10.204 21.581 1.00 49.17 603 ARG B N 1
ATOM 3117 C CA . ARG B 1 67 ? -59.175 -9.048 21.062 1.00 47.61 603 ARG B CA 1
ATOM 3118 C C . ARG B 1 67 ? -58.284 -8.081 20.271 1.00 54.39 603 ARG B C 1
ATOM 3119 O O . ARG B 1 67 ? -58.760 -7.052 19.782 1.00 51.58 603 ARG B O 1
ATOM 3127 N N . GLY B 1 68 ? -57.000 -8.411 20.151 1.00 54.92 604 GLY B N 1
ATOM 3128 C CA . GLY B 1 68 ? -56.064 -7.578 19.409 1.00 53.40 604 GLY B CA 1
ATOM 3129 C C . GLY B 1 68 ? -55.972 -6.162 19.949 1.00 50.21 604 GLY B C 1
ATOM 3130 O O . GLY B 1 68 ? -55.842 -5.208 19.183 1.00 50.11 604 GLY B O 1
ATOM 3131 N N . LEU B 1 69 ? -56.042 -6.027 21.272 1.00 46.23 605 LEU B N 1
ATOM 3132 C CA . LEU B 1 69 ? -55.967 -4.726 21.925 1.00 43.05 605 LEU B CA 1
ATOM 3133 C C . LEU B 1 69 ? -54.533 -4.343 22.248 1.00 42.69 605 LEU B C 1
ATOM 3134 O O . LEU B 1 69 ? -53.675 -5.207 22.429 1.00 39.04 605 LEU B O 1
ATOM 3139 N N . ALA B 1 70 ? -54.285 -3.041 22.337 1.00 45.14 606 ALA B N 1
ATOM 3140 C CA . ALA B 1 70 ? -52.987 -2.542 22.773 1.00 43.53 606 ALA B CA 1
ATOM 3141 C C . ALA B 1 70 ? -53.182 -1.555 23.914 1.00 40.91 606 ALA B C 1
ATOM 3142 O O . ALA B 1 70 ? -54.188 -0.842 23.969 1.00 40.84 606 ALA B O 1
ATOM 3144 N N . PRO B 1 71 ? -52.224 -1.519 24.851 1.00 34.91 607 PRO B N 1
ATOM 3145 C CA . PRO B 1 71 ? -52.358 -0.540 25.928 1.00 32.68 607 PRO B CA 1
ATOM 3146 C C . PRO B 1 71 ? -52.092 0.884 25.444 1.00 38.10 607 PRO B C 1
ATOM 3147 O O . PRO B 1 71 ? -51.543 1.073 24.354 1.00 37.98 607 PRO B O 1
ATOM 3151 N N . LYS B 1 72 ? -52.498 1.871 26.234 1.00 32.91 608 LYS B N 1
ATOM 3152 C CA . LYS B 1 72 ? -52.078 3.236 25.985 1.00 35.23 608 LYS B CA 1
ATOM 3153 C C . LYS B 1 72 ? -50.551 3.279 26.029 1.00 36.54 608 LYS B C 1
ATOM 3154 O O . LYS B 1 72 ? -49.921 2.583 26.836 1.00 30.25 608 LYS B O 1
ATOM 3160 N N . ALA B 1 73 ? -49.956 4.086 25.156 1.00 37.68 609 ALA B N 1
ATOM 3161 C CA . ALA B 1 73 ? -48.502 4.112 25.035 1.00 34.09 609 ALA B CA 1
ATOM 3162 C C . ALA B 1 73 ? -47.865 4.988 26.116 1.00 32.60 609 ALA B C 1
ATOM 3163 O O . ALA B 1 73 ? -47.314 6.051 25.827 1.00 36.01 609 ALA B O 1
ATOM 3165 N N . ASP B 1 74 ? -47.976 4.558 27.370 1.00 31.72 610 ASP B N 1
ATOM 3166 C CA . ASP B 1 74 ? -47.218 5.196 28.445 1.00 33.17 610 ASP B CA 1
ATOM 3167 C C . ASP B 1 74 ? -46.627 4.121 29.337 1.00 26.75 610 ASP B C 1
ATOM 3168 O O . ASP B 1 74 ? -46.370 3.013 28.872 1.00 30.20 610 ASP B O 1
ATOM 3173 N N . TYR B 1 75 ? -46.413 4.428 30.611 1.00 27.01 611 TYR B N 1
ATOM 3174 C CA . TYR B 1 75 ? -45.789 3.456 31.510 1.00 33.78 611 TYR B CA 1
ATOM 3175 C C . TYR B 1 75 ? -46.590 2.151 31.585 1.00 32.21 611 TYR B C 1
ATOM 3176 O O . TYR B 1 75 ? -46.057 1.118 31.960 1.00 31.66 611 TYR B O 1
ATOM 3185 N N . ARG B 1 76 ? -47.876 2.203 31.238 1.00 29.50 612 ARG B N 1
ATOM 3186 C CA . ARG B 1 76 ? -48.729 1.022 31.317 1.00 30.45 612 ARG B CA 1
ATOM 3187 C C . ARG B 1 76 ? -48.226 -0.088 30.434 1.00 30.60 612 ARG B C 1
ATOM 3188 O O . ARG B 1 76 ? -48.509 -1.252 30.678 1.00 32.38 612 ARG B O 1
ATOM 3196 N N . VAL B 1 77 ? -47.503 0.281 29.377 1.00 27.44 613 VAL B N 1
ATOM 3197 C CA . VAL B 1 77 ? -46.882 -0.719 28.527 1.00 25.74 613 VAL B CA 1
ATOM 3198 C C . VAL B 1 77 ? -45.889 -1.562 29.321 1.00 25.34 613 VAL B C 1
ATOM 3199 O O . VAL B 1 77 ? -45.776 -2.766 29.105 1.00 26.35 613 VAL B O 1
ATOM 3203 N N . HIS B 1 78 ? -45.169 -0.937 30.244 1.00 26.89 614 HIS B N 1
ATOM 3204 C CA . HIS B 1 78 ? -44.243 -1.692 31.101 1.00 27.36 614 HIS B CA 1
ATOM 3205 C C . HIS B 1 78 ? -45.014 -2.689 31.977 1.00 28.75 614 HIS B C 1
ATOM 3206 O O . HIS B 1 78 ? -44.593 -3.836 32.200 1.00 25.74 614 HIS B O 1
ATOM 3213 N N . TRP B 1 79 ? -46.143 -2.225 32.485 1.00 26.50 615 TRP B N 1
ATOM 3214 C CA . TRP B 1 79 ? -47.025 -3.071 33.270 1.00 27.08 615 TRP B CA 1
ATOM 3215 C C . TRP B 1 79 ? -47.433 -4.265 32.405 1.00 30.11 615 TRP B C 1
ATOM 3216 O O . TRP B 1 79 ? -47.266 -5.425 32.798 1.00 27.11 615 TRP B O 1
ATOM 3227 N N . TRP B 1 80 ? -47.922 -3.968 31.203 1.00 27.07 616 TRP B N 1
ATOM 3228 C CA . TRP B 1 80 ? -48.281 -4.991 30.223 1.00 29.20 616 TRP B CA 1
ATOM 3229 C C . TRP B 1 80 ? -47.116 -5.937 29.903 1.00 29.40 616 TRP B C 1
ATOM 3230 O O . TRP B 1 80 ? -47.296 -7.148 29.824 1.00 28.00 616 TRP B O 1
ATOM 3241 N N . LYS B 1 81 ? -45.914 -5.392 29.728 1.00 27.19 617 LYS B N 1
ATOM 3242 C CA . LYS B 1 81 ? -44.773 -6.241 29.390 1.00 30.33 617 LYS B CA 1
ATOM 3243 C C . LYS B 1 81 ? -44.493 -7.272 30.494 1.00 27.03 617 LYS B C 1
ATOM 3244 O O . LYS B 1 81 ? -44.191 -8.430 30.224 1.00 27.58 617 LYS B O 1
ATOM 3250 N N . VAL B 1 82 ? -44.605 -6.854 31.746 1.00 28.33 618 VAL B N 1
ATOM 3251 C CA . VAL B 1 82 ? -44.374 -7.789 32.845 1.00 26.68 618 VAL B CA 1
ATOM 3252 C C . VAL B 1 82 ? -45.414 -8.904 32.790 1.00 27.11 618 VAL B C 1
ATOM 3253 O O . VAL B 1 82 ? -45.103 -10.079 32.961 1.00 27.14 618 VAL B O 1
ATOM 3257 N N . MET B 1 83 ? -46.650 -8.533 32.503 1.00 29.28 619 MET B N 1
ATOM 3258 C CA . MET B 1 83 ? -47.721 -9.517 32.460 1.00 28.40 619 MET B CA 1
ATOM 3259 C C . MET B 1 83 ? -47.486 -10.492 31.313 1.00 30.66 619 MET B C 1
ATOM 3260 O O . MET B 1 83 ? -47.628 -11.700 31.476 1.00 35.25 619 MET B O 1
ATOM 3265 N N . GLN B 1 84 ? -47.083 -9.963 30.161 1.00 33.25 620 GLN B N 1
ATOM 3266 C CA . GLN B 1 84 ? -46.783 -10.813 29.013 1.00 36.89 620 GLN B CA 1
ATOM 3267 C C . GLN B 1 84 ? -45.653 -11.795 29.311 1.00 39.43 620 GLN B C 1
ATOM 3268 O O . GLN B 1 84 ? -45.749 -12.988 28.991 1.00 40.50 620 GLN B O 1
ATOM 3274 N N . ASP B 1 85 ? -44.579 -11.294 29.914 1.00 34.72 621 ASP B N 1
ATOM 3275 C CA . ASP B 1 85 ? -43.421 -12.144 30.200 1.00 35.98 621 ASP B CA 1
ATOM 3276 C C . ASP B 1 85 ? -43.806 -13.224 31.191 1.00 40.47 621 ASP B C 1
ATOM 3277 O O . ASP B 1 85 ? -43.340 -14.362 31.118 1.00 40.68 621 ASP B O 1
ATOM 3282 N N . PHE B 1 86 ? -44.668 -12.850 32.123 1.00 37.40 622 PHE B N 1
ATOM 3283 C CA . PHE B 1 86 ? -45.118 -13.770 33.146 1.00 43.19 622 PHE B CA 1
ATOM 3284 C C . PHE B 1 86 ? -45.848 -14.948 32.499 1.00 41.34 622 PHE B C 1
ATOM 3285 O O . PHE B 1 86 ? -45.718 -16.087 32.939 1.00 47.49 622 PHE B O 1
ATOM 3293 N N . VAL B 1 87 ? -46.590 -14.675 31.433 1.00 43.32 623 VAL B N 1
ATOM 3294 C CA . VAL B 1 87 ? -47.291 -15.742 30.719 1.00 45.73 623 VAL B CA 1
ATOM 3295 C C . VAL B 1 87 ? -46.377 -16.462 29.727 1.00 45.37 623 VAL B C 1
ATOM 3296 O O . VAL B 1 87 ? -46.275 -17.684 29.749 1.00 51.01 623 VAL B O 1
ATOM 3300 N N . ASP B 1 88 ? -45.691 -15.708 28.878 1.00 46.73 624 ASP B N 1
ATOM 3301 C CA . ASP B 1 88 ? -44.869 -16.296 27.816 1.00 46.49 624 ASP B CA 1
ATOM 3302 C C . ASP B 1 88 ? -43.710 -17.150 28.318 1.00 53.14 624 ASP B C 1
ATOM 3303 O O . ASP B 1 88 ? -43.214 -18.015 27.592 1.00 51.99 624 ASP B O 1
ATOM 3308 N N . SER B 1 89 ? -43.269 -16.890 29.546 1.00 51.30 625 SER B N 1
ATOM 3309 C CA . SER B 1 89 ? -42.140 -17.596 30.129 1.00 49.45 625 SER B CA 1
ATOM 3310 C C . SER B 1 89 ? -42.594 -18.898 30.760 1.00 52.46 625 SER B C 1
ATOM 3311 O O . SER B 1 89 ? -41.779 -19.750 31.106 1.00 52.27 625 SER B O 1
ATOM 3314 N N . GLY B 1 90 ? -43.905 -19.043 30.913 1.00 53.56 626 GLY B N 1
ATOM 3315 C CA . GLY B 1 90 ? -44.461 -20.203 31.577 1.00 53.77 626 GLY B CA 1
ATOM 3316 C C . GLY B 1 90 ? -44.492 -20.070 33.085 1.00 59.83 626 GLY B C 1
ATOM 3317 O O . GLY B 1 90 ? -44.949 -20.987 33.782 1.00 63.15 626 GLY B O 1
ATOM 3318 N N . GLU B 1 91 ? -43.998 -18.939 33.592 1.00 60.20 627 GLU B N 1
ATOM 3319 C CA . GLU B 1 91 ? -44.046 -18.658 35.025 1.00 53.64 627 GLU B CA 1
ATOM 3320 C C . GLU B 1 91 ? -45.473 -18.782 35.521 1.00 57.57 627 GLU B C 1
ATOM 3321 O O . GLU B 1 91 ? -45.728 -19.369 36.567 1.00 60.16 627 GLU B O 1
ATOM 3327 N N . GLY B 1 92 ? -46.405 -18.233 34.747 1.00 57.70 628 GLY B N 1
ATOM 3328 C CA . GLY B 1 92 ? -47.823 -18.311 35.062 1.00 56.04 628 GLY B CA 1
ATOM 3329 C C . GLY B 1 92 ? -48.332 -19.728 35.276 1.00 63.49 628 GLY B C 1
ATOM 3330 O O . GLY B 1 92 ? -48.952 -20.025 36.302 1.00 64.70 628 GLY B O 1
ATOM 3331 N N . GLN B 1 93 ? -48.070 -20.606 34.310 1.00 65.90 629 GLN B N 1
ATOM 3332 C CA . GLN B 1 93 ? -48.567 -21.980 34.379 1.00 69.09 629 GLN B CA 1
ATOM 3333 C C . GLN B 1 93 ? -47.902 -22.799 35.481 1.00 68.82 629 GLN B C 1
ATOM 3334 O O . GLN B 1 93 ? -48.536 -23.660 36.078 1.00 72.73 629 GLN B O 1
ATOM 3340 N N . ARG B 1 94 ? -46.633 -22.529 35.763 1.00 67.18 630 ARG B N 1
ATOM 3341 C CA . ARG B 1 94 ? -45.984 -23.215 36.868 1.00 67.43 630 ARG B CA 1
ATOM 3342 C C . ARG B 1 94 ? -46.657 -22.770 38.173 1.00 70.75 630 ARG B C 1
ATOM 3343 O O . ARG B 1 94 ? -46.919 -23.593 39.058 1.00 70.00 630 ARG B O 1
ATOM 3351 N N . VAL B 1 95 ? -46.972 -21.477 38.268 1.00 68.93 631 VAL B N 1
ATOM 3352 C CA . VAL B 1 95 ? -47.576 -20.927 39.472 1.00 65.13 631 VAL B CA 1
ATOM 3353 C C . VAL B 1 95 ? -48.963 -21.522 39.715 1.00 67.89 631 VAL B C 1
ATOM 3354 O O . VAL B 1 95 ? -49.332 -21.828 40.857 1.00 69.12 631 VAL B O 1
ATOM 3358 N N . LEU B 1 96 ? -49.710 -21.714 38.633 1.00 67.14 632 LEU B N 1
ATOM 3359 C CA . LEU B 1 96 ? -51.077 -22.212 38.734 1.00 70.27 632 LEU B CA 1
ATOM 3360 C C . LEU B 1 96 ? -51.147 -23.664 39.241 1.00 74.53 632 LEU B C 1
ATOM 3361 O O . LEU B 1 96 ? -52.018 -23.997 40.056 1.00 74.10 632 LEU B O 1
ATOM 3366 N N . GLN B 1 97 ? -50.211 -24.504 38.793 1.00 72.93 633 GLN B N 1
ATOM 3367 C CA . GLN B 1 97 ? -50.242 -25.924 39.127 1.00 72.15 633 GLN B CA 1
ATOM 3368 C C . GLN B 1 97 ? -49.282 -26.273 40.256 1.00 70.32 633 GLN B C 1
ATOM 3369 O O . GLN B 1 97 ? -49.082 -27.464 40.546 1.00 72.97 633 GLN B O 1
ATOM 3375 N N . GLU B 1 98 ? -48.704 -25.252 40.893 1.00 68.65 634 GLU B N 1
ATOM 3376 C CA . GLU B 1 98 ? -48.114 -25.437 42.208 1.00 66.05 634 GLU B CA 1
ATOM 3377 C C . GLU B 1 98 ? -49.168 -25.108 43.257 1.00 68.07 634 GLU B C 1
ATOM 3378 O O . GLU B 1 98 ? -50.360 -25.008 42.952 1.00 70.95 634 GLU B O 1
ATOM 3384 N N . THR B 1 102 ? -59.749 -26.518 43.009 1.00 85.36 638 THR B N 1
ATOM 3385 C CA . THR B 1 102 ? -59.898 -26.520 41.560 1.00 89.43 638 THR B CA 1
ATOM 3386 C C . THR B 1 102 ? -60.123 -25.075 41.054 1.00 90.17 638 THR B C 1
ATOM 3387 O O . THR B 1 102 ? -59.367 -24.171 41.422 1.00 88.79 638 THR B O 1
ATOM 3391 N N . ASN B 1 103 ? -61.160 -24.867 40.243 1.00 87.72 639 ASN B N 1
ATOM 3392 C CA . ASN B 1 103 ? -61.424 -23.620 39.532 1.00 85.17 639 ASN B CA 1
ATOM 3393 C C . ASN B 1 103 ? -62.367 -22.687 40.301 1.00 83.15 639 ASN B C 1
ATOM 3394 O O . ASN B 1 103 ? -61.976 -21.580 40.665 1.00 80.90 639 ASN B O 1
ATOM 3399 N N . GLN B 1 104 ? -63.610 -23.126 40.507 1.00 83.90 640 GLN B N 1
ATOM 3400 C CA . GLN B 1 104 ? -64.627 -22.350 41.229 1.00 82.74 640 GLN B CA 1
ATOM 3401 C C . GLN B 1 104 ? -64.046 -21.783 42.514 1.00 81.80 640 GLN B C 1
ATOM 3402 O O . GLN B 1 104 ? -64.228 -20.602 42.819 1.00 80.99 640 GLN B O 1
ATOM 3408 N N . GLU B 1 105 ? -63.303 -22.617 43.231 1.00 82.25 641 GLU B N 1
ATOM 3409 C CA . GLU B 1 105 ? -62.701 -22.230 44.500 1.00 78.79 641 GLU B CA 1
ATOM 3410 C C . GLU B 1 105 ? -61.729 -21.040 44.419 1.00 75.01 641 GLU B C 1
ATOM 3411 O O . GLU B 1 105 ? -61.178 -20.610 45.433 1.00 70.36 641 GLU B O 1
ATOM 3417 N N . LEU B 1 106 ? -61.501 -20.526 43.213 1.00 74.39 642 LEU B N 1
ATOM 3418 C CA . LEU B 1 106 ? -60.731 -19.297 43.055 1.00 68.76 642 LEU B CA 1
ATOM 3419 C C . LEU B 1 106 ? -61.343 -18.180 43.881 1.00 66.97 642 LEU B C 1
ATOM 3420 O O . LEU B 1 106 ? -60.640 -17.500 44.623 1.00 63.41 642 LEU B O 1
ATOM 3425 N N . GLU B 1 107 ? -62.657 -18.004 43.762 1.00 68.54 643 GLU B N 1
ATOM 3426 C CA . GLU B 1 107 ? -63.340 -16.946 44.500 1.00 66.75 643 GLU B CA 1
ATOM 3427 C C . GLU B 1 107 ? -63.315 -17.249 45.993 1.00 63.57 643 GLU B C 1
ATOM 3428 O O . GLU B 1 107 ? -63.182 -16.342 46.816 1.00 63.86 643 GLU B O 1
ATOM 3434 N N . ARG B 1 108 ? -63.441 -18.529 46.335 1.00 65.08 644 ARG B N 1
ATOM 3435 C CA . ARG B 1 108 ? -63.371 -18.952 47.728 1.00 62.65 644 ARG B CA 1
ATOM 3436 C C . ARG B 1 108 ? -61.987 -18.662 48.301 1.00 59.58 644 ARG B C 1
ATOM 3437 O O . ARG B 1 108 ? -61.867 -18.168 49.424 1.00 57.28 644 ARG B O 1
ATOM 3445 N N . VAL B 1 109 ? -60.946 -18.967 47.531 1.00 58.92 645 VAL B N 1
ATOM 3446 C CA . VAL B 1 109 ? -59.585 -18.642 47.943 1.00 54.80 645 VAL B CA 1
ATOM 3447 C C . VAL B 1 109 ? -59.442 -17.139 48.156 1.00 52.86 645 VAL B C 1
ATOM 3448 O O . VAL B 1 109 ? -58.968 -16.707 49.207 1.00 51.16 645 VAL B O 1
ATOM 3452 N N . ILE B 1 110 ? -59.882 -16.352 47.174 1.00 51.27 646 ILE B N 1
ATOM 3453 C CA . ILE B 1 110 ? -59.788 -14.898 47.261 1.00 48.85 646 ILE B CA 1
ATOM 3454 C C . ILE B 1 110 ? -60.463 -14.374 48.524 1.00 50.55 646 ILE B C 1
ATOM 3455 O O . ILE B 1 110 ? -59.917 -13.512 49.210 1.00 46.90 646 ILE B O 1
ATOM 3460 N N . ALA B 1 111 ? -61.635 -14.922 48.842 1.00 54.25 647 ALA B N 1
ATOM 3461 C CA . ALA B 1 111 ? -62.383 -14.542 50.040 1.00 50.70 647 ALA B CA 1
ATOM 3462 C C . ALA B 1 111 ? -61.552 -14.733 51.303 1.00 49.35 647 ALA B C 1
ATOM 3463 O O . ALA B 1 111 ? -61.697 -13.997 52.280 1.00 45.56 647 ALA B O 1
ATOM 3465 N N . LYS B 1 112 ? -60.670 -15.726 51.266 1.00 49.44 648 LYS B N 1
ATOM 3466 C CA . LYS B 1 112 ? -59.834 -16.065 52.409 1.00 47.49 648 LYS B CA 1
ATOM 3467 C C . LYS B 1 112 ? -58.486 -15.324 52.422 1.00 50.97 648 LYS B C 1
ATOM 3468 O O . LYS B 1 112 ? -57.727 -15.432 53.389 1.00 47.85 648 LYS B O 1
ATOM 3474 N N . LEU B 1 113 ? -58.197 -14.561 51.367 1.00 46.00 649 LEU B N 1
ATOM 3475 C CA . LEU B 1 113 ? -56.890 -13.903 51.242 1.00 42.54 649 LEU B CA 1
ATOM 3476 C C . LEU B 1 113 ? -56.820 -12.499 51.830 1.00 44.25 649 LEU B C 1
ATOM 3477 O O . LEU B 1 113 ? -55.810 -11.813 51.673 1.00 44.87 649 LEU B O 1
ATOM 3482 N N . GLY B 1 114 ? -57.873 -12.075 52.522 1.00 43.80 650 GLY B N 1
ATOM 3483 C CA . GLY B 1 114 ? -57.852 -10.794 53.212 1.00 40.21 650 GLY B CA 1
ATOM 3484 C C . GLY B 1 114 ? -57.654 -9.582 52.314 1.00 40.97 650 GLY B C 1
ATOM 3485 O O . GLY B 1 114 ? -58.203 -9.509 51.215 1.00 39.41 650 GLY B O 1
ATOM 3486 N N . ILE B 1 115 ? -56.871 -8.623 52.794 1.00 42.31 651 ILE B N 1
ATOM 3487 C CA . ILE B 1 115 ? -56.628 -7.381 52.071 1.00 44.42 651 ILE B CA 1
ATOM 3488 C C . ILE B 1 115 ? -55.994 -7.629 50.692 1.00 42.00 651 ILE B C 1
ATOM 3489 O O . ILE B 1 115 ? -56.395 -7.013 49.703 1.00 40.98 651 ILE B O 1
ATOM 3494 N N . GLU B 1 116 ? -55.024 -8.537 50.624 1.00 43.43 652 GLU B N 1
ATOM 3495 C CA . GLU B 1 116 ? -54.421 -8.907 49.342 1.00 42.88 652 GLU B CA 1
ATOM 3496 C C . GLU B 1 116 ? -55.503 -9.450 48.417 1.00 44.62 652 GLU B C 1
ATOM 3497 O O . GLU B 1 116 ? -55.536 -9.142 47.218 1.00 38.71 652 GLU B O 1
ATOM 3503 N N . GLY B 1 117 ? -56.401 -10.254 48.982 1.00 43.10 653 GLY B N 1
ATOM 3504 C CA . GLY B 1 117 ? -57.519 -10.778 48.215 1.00 39.79 653 GLY B CA 1
ATOM 3505 C C . GLY B 1 117 ? -58.431 -9.662 47.732 1.00 39.76 653 GLY B C 1
ATOM 3506 O O . GLY B 1 117 ? -58.964 -9.721 46.622 1.00 39.47 653 GLY B O 1
ATOM 3507 N N . GLU B 1 118 ? -58.611 -8.642 48.570 1.00 40.80 654 GLU B N 1
ATOM 3508 C CA . GLU B 1 118 ? -59.363 -7.450 48.175 1.00 42.67 654 GLU B CA 1
ATOM 3509 C C . GLU B 1 118 ? -58.710 -6.775 46.971 1.00 41.74 654 GLU B C 1
ATOM 3510 O O . GLU B 1 118 ? -59.366 -6.470 45.972 1.00 38.32 654 GLU B O 1
ATOM 3516 N N . VAL B 1 119 ? -57.409 -6.533 47.081 1.00 41.81 655 VAL B N 1
ATOM 3517 C CA . VAL B 1 119 ? -56.664 -5.949 45.973 1.00 39.69 655 VAL B CA 1
ATOM 3518 C C . VAL B 1 119 ? -56.852 -6.763 44.696 1.00 38.05 655 VAL B C 1
ATOM 3519 O O . VAL B 1 119 ? -57.150 -6.203 43.629 1.00 40.24 655 VAL B O 1
ATOM 3523 N N . ILE B 1 120 ? -56.694 -8.081 44.801 1.00 35.86 656 ILE B N 1
ATOM 3524 C CA . ILE B 1 120 ? -56.797 -8.945 43.633 1.00 35.57 656 ILE B CA 1
ATOM 3525 C C . ILE B 1 120 ? -58.169 -8.828 42.965 1.00 43.23 656 ILE B C 1
ATOM 3526 O O . ILE B 1 120 ? -58.269 -8.786 41.733 1.00 38.18 656 ILE B O 1
ATOM 3531 N N . ALA B 1 121 ? -59.217 -8.766 43.785 1.00 42.61 657 ALA B N 1
ATOM 3532 C CA . ALA B 1 121 ? -60.589 -8.661 43.296 1.00 41.92 657 ALA B CA 1
ATOM 3533 C C . ALA B 1 121 ? -60.874 -7.288 42.686 1.00 36.75 657 ALA B C 1
ATOM 3534 O O . ALA B 1 121 ? -61.633 -7.163 41.732 1.00 43.79 657 ALA B O 1
ATOM 3536 N N . ARG B 1 122 ? -60.269 -6.255 43.242 1.00 39.23 658 ARG B N 1
ATOM 3537 C CA . ARG B 1 122 ? -60.394 -4.925 42.662 1.00 43.24 658 ARG B CA 1
ATOM 3538 C C . ARG B 1 122 ? -59.617 -4.775 41.340 1.00 44.51 658 ARG B C 1
ATOM 3539 O O . ARG B 1 122 ? -60.180 -4.390 40.303 1.00 40.01 658 ARG B O 1
ATOM 3547 N N . MET B 1 123 ? -58.324 -5.092 41.380 1.00 41.55 659 MET B N 1
ATOM 3548 C CA . MET B 1 123 ? -57.427 -4.824 40.255 1.00 37.74 659 MET B CA 1
ATOM 3549 C C . MET B 1 123 ? -57.499 -5.862 39.151 1.00 37.74 659 MET B C 1
ATOM 3550 O O . MET B 1 123 ? -57.492 -5.517 37.964 1.00 40.11 659 MET B O 1
ATOM 3555 N N . GLY B 1 124 ? -57.554 -7.134 39.532 1.00 35.14 660 GLY B N 1
ATOM 3556 C CA . GLY B 1 124 ? -57.537 -8.231 38.577 1.00 32.78 660 GLY B CA 1
ATOM 3557 C C . GLY B 1 124 ? -58.463 -8.138 37.371 1.00 41.27 660 GLY B C 1
ATOM 3558 O O . GLY B 1 124 ? -58.016 -8.229 36.217 1.00 40.09 660 GLY B O 1
ATOM 3559 N N . PRO B 1 125 ? -59.770 -7.992 37.613 1.00 40.84 661 PRO B N 1
ATOM 3560 C CA . PRO B 1 125 ? -60.671 -7.890 36.454 1.00 40.34 661 PRO B CA 1
ATOM 3561 C C . PRO B 1 125 ? -60.599 -6.531 35.753 1.00 38.26 661 PRO B C 1
ATOM 3562 O O . PRO B 1 125 ? -61.153 -6.384 34.669 1.00 42.17 661 PRO B O 1
ATOM 3566 N N . GLU B 1 126 ? -59.912 -5.567 36.355 1.00 39.35 662 GLU B N 1
ATOM 3567 C CA . GLU B 1 126 ? -59.830 -4.222 35.807 1.00 37.89 662 GLU B CA 1
ATOM 3568 C C . GLU B 1 126 ? -58.596 -4.005 34.914 1.00 41.12 662 GLU B C 1
ATOM 3569 O O . GLU B 1 126 ? -58.383 -2.906 34.378 1.00 39.07 662 GLU B O 1
ATOM 3575 N N . ILE B 1 127 ? -57.797 -5.052 34.749 1.00 35.61 663 ILE B N 1
ATOM 3576 C CA . ILE B 1 127 ? -56.539 -4.935 34.032 1.00 38.08 663 ILE B CA 1
ATOM 3577 C C . ILE B 1 127 ? -56.726 -4.414 32.607 1.00 36.76 663 ILE B C 1
ATOM 3578 O O . ILE B 1 127 ? -56.106 -3.431 32.219 1.00 34.25 663 ILE B O 1
ATOM 3583 N N . VAL B 1 128 ? -57.588 -5.061 31.835 1.00 39.40 664 VAL B N 1
ATOM 3584 C CA . VAL B 1 128 ? -57.748 -4.664 30.442 1.00 39.98 664 VAL B CA 1
ATOM 3585 C C . VAL B 1 128 ? -58.276 -3.236 30.329 1.00 38.72 664 VAL B C 1
ATOM 3586 O O . VAL B 1 128 ? -57.881 -2.486 29.421 1.00 40.27 664 VAL B O 1
ATOM 3590 N N . ASN B 1 129 ? -59.140 -2.848 31.260 1.00 36.64 665 ASN B N 1
ATOM 3591 C CA . ASN B 1 129 ? -59.718 -1.504 31.261 1.00 40.91 665 ASN B CA 1
ATOM 3592 C C . ASN B 1 129 ? -58.672 -0.437 31.534 1.00 42.43 665 ASN B C 1
ATOM 3593 O O . ASN B 1 129 ? -58.655 0.627 30.898 1.00 40.34 665 ASN B O 1
ATOM 3598 N N . ILE B 1 130 ? -57.828 -0.707 32.522 1.00 36.94 666 ILE B N 1
ATOM 3599 C CA . ILE B 1 130 ? -56.753 0.209 32.855 1.00 38.46 666 ILE B CA 1
ATOM 3600 C C . ILE B 1 130 ? -55.769 0.308 31.684 1.00 35.37 666 ILE B C 1
ATOM 3601 O O . ILE B 1 130 ? -55.354 1.403 31.309 1.00 36.28 666 ILE B O 1
ATOM 3606 N N . LEU B 1 131 ? -55.419 -0.834 31.096 1.00 35.05 667 LEU B N 1
ATOM 3607 C CA . LEU B 1 131 ? -54.460 -0.853 29.992 1.00 34.77 667 LEU B CA 1
ATOM 3608 C C . LEU B 1 131 ? -54.964 -0.045 28.798 1.00 43.68 667 LEU B C 1
ATOM 3609 O O . LEU B 1 131 ? -54.210 0.726 28.188 1.00 37.95 667 LEU B O 1
ATOM 3614 N N . THR B 1 132 ? -56.242 -0.227 28.470 1.00 38.60 668 THR B N 1
ATOM 3615 C CA . THR B 1 132 ? -56.832 0.414 27.303 1.00 39.85 668 THR B CA 1
ATOM 3616 C C . THR B 1 132 ? -57.345 1.810 27.621 1.00 41.38 668 THR B C 1
ATOM 3617 O O . THR B 1 132 ? -57.970 2.453 26.778 1.00 46.64 668 THR B O 1
ATOM 3621 N N . GLY B 1 133 ? -57.083 2.283 28.832 1.00 36.06 669 GLY B N 1
ATOM 3622 C CA . GLY B 1 133 ? -57.460 3.638 29.200 1.00 40.05 669 GLY B CA 1
ATOM 3623 C C . GLY B 1 133 ? -58.928 3.845 29.547 1.00 46.11 669 GLY B C 1
ATOM 3624 O O . GLY B 1 133 ? -59.377 4.982 29.666 1.00 47.64 669 GLY B O 1
ATOM 3625 N N . LYS B 1 134 ? -59.673 2.755 29.732 1.00 45.92 670 LYS B N 1
ATOM 3626 C CA . LYS B 1 134 ? -61.078 2.842 30.152 1.00 49.15 670 LYS B CA 1
ATOM 3627 C C . LYS B 1 134 ? -61.243 3.125 31.648 1.00 49.69 670 LYS B C 1
ATOM 3628 O O . LYS B 1 134 ? -62.316 3.549 32.087 1.00 50.01 670 LYS B O 1
ATOM 3634 N N . THR B 1 135 ? -60.187 2.894 32.426 1.00 48.38 671 THR B N 1
ATOM 3635 C CA . THR B 1 135 ? -60.252 3.038 33.881 1.00 42.77 671 THR B CA 1
ATOM 3636 C C . THR B 1 135 ? -59.061 3.785 34.450 1.00 47.39 671 THR B C 1
ATOM 3637 O O . THR B 1 135 ? -57.919 3.479 34.114 1.00 43.17 671 THR B O 1
ATOM 3641 N N . HIS B 1 136 ? -59.319 4.761 35.318 1.00 45.24 672 HIS B N 1
ATOM 3642 C CA . HIS B 1 136 ? -58.230 5.479 35.970 1.00 49.39 672 HIS B CA 1
ATOM 3643 C C . HIS B 1 136 ? -57.706 4.655 37.152 1.00 50.18 672 HIS B C 1
ATOM 3644 O O . HIS B 1 136 ? -58.381 4.528 38.176 1.00 46.48 672 HIS B O 1
ATOM 3651 N N . ALA B 1 137 ? -56.497 4.111 36.997 1.00 46.05 673 ALA B N 1
ATOM 3652 C CA . ALA B 1 137 ? -55.938 3.147 37.944 1.00 41.17 673 ALA B CA 1
ATOM 3653 C C . ALA B 1 137 ? -55.872 3.657 39.381 1.00 43.03 673 ALA B C 1
ATOM 3654 O O . ALA B 1 137 ? -56.282 2.954 40.303 1.00 39.51 673 ALA B O 1
ATOM 3656 N N . LEU B 1 138 ? -55.353 4.867 39.573 1.00 42.30 674 LEU B N 1
ATOM 3657 C CA . LEU B 1 138 ? -55.183 5.407 40.917 1.00 43.77 674 LEU B CA 1
ATOM 3658 C C . LEU B 1 138 ? -56.523 5.609 41.628 1.00 47.84 674 LEU B C 1
ATOM 3659 O O . LEU B 1 138 ? -56.686 5.174 42.764 1.00 46.61 674 LEU B O 1
ATOM 3664 N N . ALA B 1 139 ? -57.474 6.261 40.963 1.00 47.23 675 ALA B N 1
ATOM 3665 C CA . ALA B 1 139 ? -58.808 6.438 41.543 1.00 49.11 675 ALA B CA 1
ATOM 3666 C C . ALA B 1 139 ? -59.438 5.088 41.851 1.00 49.10 675 ALA B C 1
ATOM 3667 O O . ALA B 1 139 ? -60.097 4.918 42.875 1.00 50.77 675 ALA B O 1
ATOM 3669 N N . HIS B 1 140 ? -59.213 4.125 40.964 1.00 47.31 676 HIS B N 1
ATOM 3670 C CA . HIS B 1 140 ? -59.767 2.788 41.127 1.00 50.10 676 HIS B CA 1
ATOM 3671 C C . HIS B 1 140 ? -59.238 2.093 42.385 1.00 48.84 676 HIS B C 1
ATOM 3672 O O . HIS B 1 140 ? -60.015 1.547 43.165 1.00 49.38 676 HIS B O 1
ATOM 3679 N N . ILE B 1 141 ? -57.925 2.117 42.589 1.00 45.25 677 ILE B N 1
ATOM 3680 C CA . ILE B 1 141 ? -57.341 1.443 43.750 1.00 46.13 677 ILE B CA 1
ATOM 3681 C C . ILE B 1 141 ? -57.424 2.281 45.036 1.00 49.27 677 ILE B C 1
ATOM 3682 O O . ILE B 1 141 ? -57.351 1.738 46.146 1.00 45.56 677 ILE B O 1
ATOM 3687 N N . MET B 1 142 ? -57.571 3.599 44.893 1.00 50.33 678 MET B N 1
ATOM 3688 C CA . MET B 1 142 ? -57.733 4.474 46.055 1.00 51.94 678 MET B CA 1
ATOM 3689 C C . MET B 1 142 ? -59.110 4.307 46.694 1.00 54.60 678 MET B C 1
ATOM 3690 O O . MET B 1 142 ? -59.301 4.652 47.860 1.00 55.85 678 MET B O 1
ATOM 3695 N N . ARG B 1 143 ? -60.066 3.802 45.915 1.00 54.03 679 ARG B N 1
ATOM 3696 C CA . ARG B 1 143 ? -61.413 3.508 46.408 1.00 55.37 679 ARG B CA 1
ATOM 3697 C C . ARG B 1 143 ? -61.373 2.711 47.708 1.00 58.09 679 ARG B C 1
ATOM 3698 O O . ARG B 1 143 ? -60.671 1.701 47.791 1.00 57.51 679 ARG B O 1
ATOM 3706 N N . ASP B 1 144 ? -62.122 3.172 48.712 1.00 59.88 680 ASP B N 1
ATOM 3707 C CA . ASP B 1 144 ? -62.181 2.536 50.035 1.00 59.40 680 ASP B CA 1
ATOM 3708 C C . ASP B 1 144 ? -60.829 2.526 50.744 1.00 59.63 680 ASP B C 1
ATOM 3709 O O . ASP B 1 144 ? -60.589 1.676 51.599 1.00 58.60 680 ASP B O 1
ATOM 3714 N N . ASP B 1 145 ? -59.957 3.466 50.383 1.00 59.36 681 ASP B N 1
ATOM 3715 C CA . ASP B 1 145 ? -58.606 3.560 50.948 1.00 60.27 681 ASP B CA 1
ATOM 3716 C C . ASP B 1 145 ? -57.809 2.266 50.784 1.00 54.44 681 ASP B C 1
ATOM 3717 O O . ASP B 1 145 ? -56.899 1.986 51.565 1.00 56.57 681 ASP B O 1
ATOM 3722 N N . LEU B 1 146 ? -58.160 1.486 49.768 1.00 53.31 682 LEU B N 1
ATOM 3723 C CA . LEU B 1 146 ? -57.565 0.176 49.554 1.00 49.57 682 LEU B CA 1
ATOM 3724 C C . LEU B 1 146 ? -56.057 0.255 49.326 1.00 49.81 682 LEU B C 1
ATOM 3725 O O . LEU B 1 146 ? -55.310 -0.593 49.814 1.00 48.58 682 LEU B O 1
ATOM 3730 N N . LEU B 1 147 ? -55.607 1.270 48.593 1.00 47.11 683 LEU B N 1
ATOM 3731 C CA . LEU B 1 147 ? -54.174 1.446 48.345 1.00 49.62 683 LEU B CA 1
ATOM 3732 C C . LEU B 1 147 ? -53.419 1.692 49.646 1.00 51.48 683 LEU B C 1
ATOM 3733 O O . LEU B 1 147 ? -52.320 1.173 49.845 1.00 49.89 683 LEU B O 1
ATOM 3738 N N . PHE B 1 148 ? -54.003 2.484 50.537 1.00 52.01 684 PHE B N 1
ATOM 3739 C CA . PHE B 1 148 ? -53.369 2.726 51.827 1.00 54.53 684 PHE B CA 1
ATOM 3740 C C . PHE B 1 148 ? -53.411 1.470 52.673 1.00 50.91 684 PHE B C 1
ATOM 3741 O O . PHE B 1 148 ? -52.470 1.168 53.406 1.00 51.87 684 PHE B O 1
ATOM 3749 N N . ARG B 1 149 ? -54.504 0.727 52.559 1.00 49.16 685 ARG B N 1
ATOM 3750 C CA . ARG B 1 149 ? -54.673 -0.466 53.373 1.00 52.58 685 ARG B CA 1
ATOM 3751 C C . ARG B 1 149 ? -53.726 -1.593 52.969 1.00 49.78 685 ARG B C 1
ATOM 3752 O O . ARG B 1 149 ? -53.317 -2.386 53.816 1.00 45.90 685 ARG B O 1
ATOM 3760 N N . VAL B 1 150 ? -53.335 -1.649 51.697 1.00 44.94 686 VAL B N 1
ATOM 3761 C CA . VAL B 1 150 ? -52.471 -2.737 51.259 1.00 45.82 686 VAL B CA 1
ATOM 3762 C C . VAL B 1 150 ? -51.111 -2.659 51.971 1.00 41.91 686 VAL B C 1
ATOM 3763 O O . VAL B 1 150 ? -50.453 -3.672 52.186 1.00 40.47 686 VAL B O 1
ATOM 3767 N N . TYR B 1 151 ? -50.723 -1.458 52.387 1.00 45.14 687 TYR B N 1
ATOM 3768 C CA . TYR B 1 151 ? -49.494 -1.274 53.151 1.00 47.48 687 TYR B CA 1
ATOM 3769 C C . TYR B 1 151 ? -49.556 -1.944 54.527 1.00 50.89 687 TYR B C 1
ATOM 3770 O O . TYR B 1 151 ? -48.520 -2.208 55.145 1.00 47.51 687 TYR B O 1
ATOM 3779 N N . LEU B 1 152 ? -50.771 -2.217 54.995 1.00 48.00 688 LEU B N 1
ATOM 3780 C CA . LEU B 1 152 ? -50.988 -2.806 56.318 1.00 51.41 688 LEU B CA 1
ATOM 3781 C C . LEU B 1 152 ? -51.144 -4.327 56.233 1.00 52.05 688 LEU B C 1
ATOM 3782 O O . LEU B 1 152 ? -51.147 -5.025 57.245 1.00 49.92 688 LEU B O 1
ATOM 3787 N N . SER B 1 153 ? -51.255 -4.835 55.012 1.00 46.24 689 SER B N 1
ATOM 3788 C CA . SER B 1 153 ? -51.491 -6.250 54.791 1.00 46.39 689 SER B CA 1
ATOM 3789 C C . SER B 1 153 ? -50.333 -7.123 55.277 1.00 48.50 689 SER B C 1
ATOM 3790 O O . SER B 1 153 ? -49.229 -6.633 55.537 1.00 49.00 689 SER B O 1
ATOM 3793 N N . ASP B 1 154 ? -50.606 -8.419 55.411 1.00 44.81 690 ASP B N 1
ATOM 3794 C CA . ASP B 1 154 ? -49.611 -9.409 55.820 1.00 41.72 690 ASP B CA 1
ATOM 3795 C C . ASP B 1 154 ? -48.307 -9.310 55.030 1.00 46.01 690 ASP B C 1
ATOM 3796 O O . ASP B 1 154 ? -47.203 -9.430 55.588 1.00 42.69 690 ASP B O 1
ATOM 3801 N N . GLU B 1 155 ? -48.457 -9.083 53.727 1.00 45.94 691 GLU B N 1
ATOM 3802 C CA . GLU B 1 155 ? -47.360 -9.147 52.768 1.00 45.17 691 GLU B CA 1
ATOM 3803 C C . GLU B 1 155 ? -46.190 -8.231 53.177 1.00 46.99 691 GLU B C 1
ATOM 3804 O O . GLU B 1 155 ? -45.047 -8.478 52.787 1.00 45.52 691 GLU B O 1
ATOM 3810 N N . GLY B 1 156 ? -46.467 -7.206 53.991 1.00 40.11 692 GLY B N 1
ATOM 3811 C CA . GLY B 1 156 ? -45.421 -6.322 54.489 1.00 38.52 692 GLY B CA 1
ATOM 3812 C C . GLY B 1 156 ? -45.304 -6.184 56.003 1.00 43.54 692 GLY B C 1
ATOM 3813 O O . GLY B 1 156 ? -44.568 -5.334 56.511 1.00 40.02 692 GLY B O 1
ATOM 3814 N N . ARG B 1 157 ? -46.010 -7.022 56.753 1.00 43.69 693 ARG B N 1
ATOM 3815 C CA . ARG B 1 157 ? -46.072 -6.804 58.197 1.00 42.21 693 ARG B CA 1
ATOM 3816 C C . ARG B 1 157 ? -44.814 -7.293 58.925 1.00 39.93 693 ARG B C 1
ATOM 3817 O O . ARG B 1 157 ? -44.361 -6.660 59.883 1.00 35.14 693 ARG B O 1
ATOM 3825 N N . ARG B 1 158 ? -44.232 -8.398 58.471 1.00 35.38 694 ARG B N 1
ATOM 3826 C CA . ARG B 1 158 ? -43.067 -8.940 59.169 1.00 37.26 694 ARG B CA 1
ATOM 3827 C C . ARG B 1 158 ? -41.854 -8.004 59.068 1.00 35.30 694 ARG B C 1
ATOM 3828 O O . ARG B 1 158 ? -41.144 -7.810 60.051 1.00 31.45 694 ARG B O 1
ATOM 3836 N N . ALA B 1 159 ? -41.629 -7.412 57.895 1.00 30.67 695 ALA B N 1
ATOM 3837 C CA . ALA B 1 159 ? -40.475 -6.526 57.709 1.00 31.46 695 ALA B CA 1
ATOM 3838 C C . ALA B 1 159 ? -40.630 -5.253 58.538 1.00 32.47 695 ALA B C 1
ATOM 3839 O O . ALA B 1 159 ? -39.648 -4.708 59.051 1.00 31.31 695 ALA B O 1
ATOM 3841 N N . ASN B 1 160 ? -41.869 -4.788 58.682 1.00 35.93 696 ASN B N 1
ATOM 3842 C CA . ASN B 1 160 ? -42.153 -3.626 59.518 1.00 36.52 696 ASN B CA 1
ATOM 3843 C C . ASN B 1 160 ? -41.851 -3.943 60.978 1.00 33.13 696 ASN B C 1
ATOM 3844 O O . ASN B 1 160 ? -41.221 -3.159 61.707 1.00 30.43 696 ASN B O 1
ATOM 3849 N N . ARG B 1 161 ? -42.282 -5.123 61.399 1.00 36.92 697 ARG B N 1
ATOM 3850 C CA . ARG B 1 161 ? -41.960 -5.611 62.729 1.00 34.49 697 ARG B CA 1
ATOM 3851 C C . ARG B 1 161 ? -40.448 -5.674 62.918 1.00 31.10 697 ARG B C 1
ATOM 3852 O O . ARG B 1 161 ? -39.938 -5.303 63.979 1.00 32.16 697 ARG B O 1
ATOM 3860 N N . TYR B 1 162 ? -39.725 -6.139 61.897 1.00 31.03 698 TYR B N 1
ATOM 3861 C CA . TYR B 1 162 ? -38.269 -6.224 62.031 1.00 30.21 698 TYR B CA 1
ATOM 3862 C C . TYR B 1 162 ? -37.722 -4.840 62.326 1.00 24.87 698 TYR B C 1
ATOM 3863 O O . TYR B 1 162 ? -36.908 -4.675 63.216 1.00 29.27 698 TYR B O 1
ATOM 3872 N N . MET B 1 163 ? -38.204 -3.843 61.588 1.00 25.49 699 MET B N 1
ATOM 3873 C CA . MET B 1 163 ? -37.725 -2.473 61.737 1.00 24.13 699 MET B CA 1
ATOM 3874 C C . MET B 1 163 ? -38.017 -1.996 63.156 1.00 29.29 699 MET B C 1
ATOM 3875 O O . MET B 1 163 ? -37.155 -1.409 63.815 1.00 29.85 699 MET B O 1
ATOM 3880 N N . ALA B 1 164 ? -39.233 -2.285 63.616 1.00 28.81 700 ALA B N 1
ATOM 3881 C CA . ALA B 1 164 ? -39.655 -1.928 64.969 1.00 33.70 700 ALA B CA 1
ATOM 3882 C C . ALA B 1 164 ? -38.794 -2.622 66.016 1.00 28.30 700 ALA B C 1
ATOM 3883 O O . ALA B 1 164 ? -38.353 -1.991 66.968 1.00 33.39 700 ALA B O 1
ATOM 3885 N N . GLU B 1 165 ? -38.562 -3.923 65.845 1.00 33.88 701 GLU B N 1
ATOM 3886 C CA . GLU B 1 165 ? -37.708 -4.668 66.775 1.00 32.22 701 GLU B CA 1
ATOM 3887 C C . GLU B 1 165 ? -36.330 -4.045 66.839 1.00 34.21 701 GLU B C 1
ATOM 3888 O O . GLU B 1 165 ? -35.789 -3.880 67.917 1.00 35.14 701 GLU B O 1
ATOM 3894 N N . TYR B 1 166 ? -35.747 -3.682 65.698 1.00 30.50 702 TYR B N 1
ATOM 3895 C CA . TYR B 1 166 ? -34.404 -3.117 65.771 1.00 29.07 702 TYR B CA 1
ATOM 3896 C C . TYR B 1 166 ? -34.460 -1.769 66.463 1.00 28.68 702 TYR B C 1
ATOM 3897 O O . TYR B 1 166 ? -33.604 -1.452 67.300 1.00 30.22 702 TYR B O 1
ATOM 3906 N N . ALA B 1 167 ? -35.474 -0.980 66.126 1.00 30.77 703 ALA B N 1
ATOM 3907 C CA . ALA B 1 167 ? -35.610 0.342 66.728 1.00 33.94 703 ALA B CA 1
ATOM 3908 C C . ALA B 1 167 ? -35.811 0.220 68.262 1.00 34.17 703 ALA B C 1
ATOM 3909 O O . ALA B 1 167 ? -35.289 1.029 69.029 1.00 30.00 703 ALA B O 1
ATOM 3911 N N . ARG B 1 168 ? -36.521 -0.818 68.694 1.00 32.95 704 ARG B N 1
ATOM 3912 C CA . ARG B 1 168 ? -36.669 -1.089 70.125 1.00 35.26 704 ARG B CA 1
ATOM 3913 C C . ARG B 1 168 ? -35.303 -1.439 70.740 1.00 40.28 704 ARG B C 1
ATOM 3914 O O . ARG B 1 168 ? -34.929 -0.903 71.784 1.00 36.32 704 ARG B O 1
ATOM 3922 N N . LEU B 1 169 ? -34.559 -2.334 70.088 1.00 36.68 705 LEU B N 1
ATOM 3923 C CA . LEU B 1 169 ? -33.219 -2.682 70.555 1.00 36.17 705 LEU B CA 1
ATOM 3924 C C . LEU B 1 169 ? -32.360 -1.439 70.675 1.00 39.39 705 LEU B C 1
ATOM 3925 O O . LEU B 1 169 ? -31.646 -1.257 71.659 1.00 39.88 705 LEU B O 1
ATOM 3930 N N . LEU B 1 170 ? -32.444 -0.568 69.681 1.00 31.91 706 LEU B N 1
ATOM 3931 C CA . LEU B 1 170 ? -31.592 0.604 69.661 1.00 35.51 706 LEU B CA 1
ATOM 3932 C C . LEU B 1 170 ? -31.976 1.593 70.758 1.00 37.71 706 LEU B C 1
ATOM 3933 O O . LEU B 1 170 ? -31.154 1.933 71.604 1.00 41.39 706 LEU B O 1
ATOM 3938 N N . THR B 1 171 ? -33.222 2.051 70.746 1.00 36.11 707 THR B N 1
ATOM 3939 C CA . THR B 1 171 ? -33.624 3.156 71.619 1.00 39.76 707 THR B CA 1
ATOM 3940 C C . THR B 1 171 ? -33.683 2.769 73.102 1.00 43.38 707 THR B C 1
ATOM 3941 O O . THR B 1 171 ? -33.558 3.634 73.981 1.00 44.57 707 THR B O 1
ATOM 3945 N N . SER B 1 172 ? -33.865 1.478 73.373 1.00 45.82 708 SER B N 1
ATOM 3946 C CA . SER B 1 172 ? -33.886 0.974 74.744 1.00 44.70 708 SER B CA 1
ATOM 3947 C C . SER B 1 172 ? -32.481 0.864 75.337 1.00 48.73 708 SER B C 1
ATOM 3948 O O . SER B 1 172 ? -32.319 0.934 76.554 1.00 47.33 708 SER B O 1
ATOM 3951 N N . GLN B 1 173 ? -31.467 0.706 74.487 1.00 41.59 709 GLN B N 1
ATOM 3952 C CA . GLN B 1 173 ? -30.096 0.546 74.969 1.00 43.53 709 GLN B CA 1
ATOM 3953 C C . GLN B 1 173 ? -29.255 1.814 74.841 1.00 43.85 709 GLN B C 1
ATOM 3954 O O . GLN B 1 173 ? -28.205 1.931 75.460 1.00 47.39 709 GLN B O 1
ATOM 3960 N N . ARG B 1 174 ? -29.715 2.757 74.037 1.00 42.33 710 ARG B N 1
ATOM 3961 C CA . ARG B 1 174 ? -29.005 4.014 73.834 1.00 44.30 710 ARG B CA 1
ATOM 3962 C C . ARG B 1 174 ? -29.992 5.159 73.997 1.00 47.82 710 ARG B C 1
ATOM 3963 O O . ARG B 1 174 ? -31.126 5.085 73.507 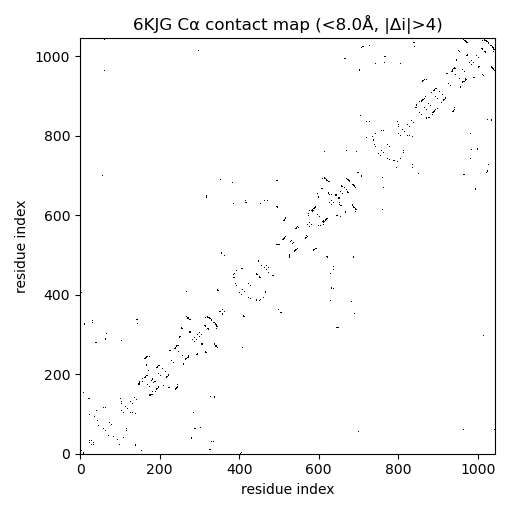1.00 45.64 710 ARG B O 1
ATOM 3971 N N . ARG B 1 175 ? -29.565 6.222 74.669 1.00 50.94 711 ARG B N 1
ATOM 3972 C CA . ARG B 1 175 ? -30.474 7.313 74.995 1.00 49.02 711 ARG B CA 1
ATOM 3973 C C . ARG B 1 175 ? -30.217 8.530 74.104 1.00 50.28 711 ARG B C 1
ATOM 3974 O O . ARG B 1 175 ? -29.124 8.688 73.547 1.00 51.37 711 ARG B O 1
ATOM 3982 N N . ASP B 1 176 ? -31.257 9.349 73.935 1.00 43.09 712 ASP B N 1
ATOM 3983 C CA . ASP B 1 176 ? -31.241 10.522 73.058 1.00 48.25 712 ASP B CA 1
ATOM 3984 C C . ASP B 1 176 ? -31.068 10.179 71.578 1.00 40.30 712 ASP B C 1
ATOM 3985 O O . ASP B 1 176 ? -30.550 10.982 70.818 1.00 38.12 712 ASP B O 1
ATOM 3990 N N . ILE B 1 177 ? -31.504 8.993 71.182 1.00 40.86 713 ILE B N 1
ATOM 3991 C CA . ILE B 1 177 ? -31.449 8.604 69.776 1.00 38.32 713 ILE B CA 1
ATOM 3992 C C . ILE B 1 177 ? -32.344 9.528 68.965 1.00 40.46 713 ILE B C 1
ATOM 3993 O O . ILE B 1 177 ? -33.487 9.784 69.360 1.00 37.87 713 ILE B O 1
ATOM 3998 N N . ARG B 1 178 ? -31.812 10.051 67.858 1.00 35.47 714 ARG B N 1
ATOM 3999 C CA . ARG B 1 178 ? -32.584 10.880 66.942 1.00 37.11 714 ARG B CA 1
ATOM 4000 C C . ARG B 1 178 ? -32.972 10.062 65.714 1.00 39.89 714 ARG B C 1
ATOM 4001 O O . ARG B 1 178 ? -32.101 9.574 64.972 1.00 30.03 714 ARG B O 1
ATOM 4009 N N . ILE B 1 179 ? -34.281 9.919 65.519 1.00 34.67 715 ILE B N 1
ATOM 4010 C CA . ILE B 1 179 ? -34.854 9.120 64.437 1.00 34.85 715 ILE B CA 1
ATOM 4011 C C . ILE B 1 179 ? -35.545 9.984 63.394 1.00 34.75 715 ILE B C 1
ATOM 4012 O O . ILE B 1 179 ? -36.312 10.882 63.756 1.00 35.42 715 ILE B O 1
ATOM 4017 N N . LEU B 1 180 ? -35.286 9.724 62.110 1.00 31.05 716 LEU B N 1
ATOM 4018 C CA . LEU B 1 180 ? -36.087 10.315 61.040 1.00 33.69 716 LEU B CA 1
ATOM 4019 C C . LEU B 1 180 ? -36.686 9.203 60.184 1.00 36.86 716 LEU B C 1
ATOM 4020 O O . LEU B 1 180 ? -35.970 8.287 59.758 1.00 29.60 716 LEU B O 1
ATOM 4025 N N . GLU B 1 181 ? -37.989 9.280 59.922 1.00 29.48 717 GLU B N 1
ATOM 4026 C CA . GLU B 1 181 ? -38.581 8.365 58.963 1.00 31.72 717 GLU B CA 1
ATOM 4027 C C . GLU B 1 181 ? -38.888 9.059 57.633 1.00 34.26 717 GLU B C 1
ATOM 4028 O O . GLU B 1 181 ? -39.527 10.122 57.593 1.00 32.71 717 GLU B O 1
ATOM 4034 N N . ILE B 1 182 ? -38.400 8.455 56.545 1.00 31.14 718 ILE B N 1
ATOM 4035 C CA . ILE B 1 182 ? -38.660 8.932 55.186 1.00 28.97 718 ILE B CA 1
ATOM 4036 C C . ILE B 1 182 ? -39.905 8.244 54.648 1.00 30.08 718 ILE B C 1
ATOM 4037 O O . ILE B 1 182 ? -40.119 7.059 54.906 1.00 29.27 718 ILE B O 1
ATOM 4042 N N . GLY B 1 183 ? -40.730 8.988 53.913 1.00 28.03 719 GLY B N 1
ATOM 4043 C CA . GLY B 1 183 ? -41.943 8.436 53.330 1.00 32.18 719 GLY B CA 1
ATOM 4044 C C . GLY B 1 183 ? -42.844 7.761 54.341 1.00 32.75 719 GLY B C 1
ATOM 4045 O O . GLY B 1 183 ? -43.304 6.645 54.128 1.00 33.21 719 GLY B O 1
ATOM 4046 N N . ALA B 1 184 ? -43.091 8.422 55.464 1.00 32.38 720 ALA B N 1
ATOM 4047 C CA . ALA B 1 184 ? -43.850 7.787 56.537 1.00 35.81 720 ALA B CA 1
ATOM 4048 C C . ALA B 1 184 ? -45.313 7.543 56.142 1.00 37.31 720 ALA B C 1
ATOM 4049 O O . ALA B 1 184 ? -45.992 6.697 56.733 1.00 38.26 720 ALA B O 1
ATOM 4051 N N . GLY B 1 185 ? -45.791 8.276 55.144 1.00 35.49 721 GLY B N 1
ATOM 4052 C CA . GLY B 1 185 ? -47.132 8.054 54.618 1.00 42.57 721 GLY B CA 1
ATOM 4053 C C . GLY B 1 185 ? -48.178 8.159 55.715 1.00 45.24 721 GLY B C 1
ATOM 4054 O O . GLY B 1 185 ? -48.164 9.110 56.497 1.00 43.46 721 GLY B O 1
ATOM 4055 N N . THR B 1 186 ? -49.055 7.162 55.804 1.00 46.45 722 THR B N 1
ATOM 4056 C CA . THR B 1 186 ? -50.093 7.149 56.829 1.00 50.18 722 THR B CA 1
ATOM 4057 C C . THR B 1 186 ? -49.603 6.565 58.151 1.00 48.81 722 THR B C 1
ATOM 4058 O O . THR B 1 186 ? -50.372 6.472 59.103 1.00 46.85 722 THR B O 1
ATOM 4062 N N . GLY B 1 187 ? -48.340 6.144 58.196 1.00 44.58 723 GLY B N 1
ATOM 4063 C CA . GLY B 1 187 ? -47.717 5.731 59.443 1.00 38.70 723 GLY B CA 1
ATOM 4064 C C . GLY B 1 187 ? -47.858 4.273 59.839 1.00 42.15 723 GLY B C 1
ATOM 4065 O O . GLY B 1 187 ? -47.869 3.954 61.032 1.00 43.87 723 GLY B O 1
ATOM 4066 N N . GLY B 1 188 ? -47.959 3.381 58.858 1.00 41.47 724 GLY B N 1
ATOM 4067 C CA . GLY B 1 188 ? -48.006 1.956 59.148 1.00 40.77 724 GLY B CA 1
ATOM 4068 C C . GLY B 1 188 ? -46.737 1.482 59.835 1.00 39.82 724 GLY B C 1
ATOM 4069 O O . GLY B 1 188 ? -46.776 0.810 60.876 1.00 38.66 724 GLY B O 1
ATOM 4070 N N . THR B 1 189 ? -45.592 1.836 59.258 1.00 39.50 725 THR B N 1
ATOM 4071 C CA . THR B 1 189 ? -44.312 1.475 59.867 1.00 39.01 725 THR B CA 1
ATOM 4072 C C . THR B 1 189 ? -44.109 2.195 61.188 1.00 38.31 725 THR B C 1
ATOM 4073 O O . THR B 1 189 ? -43.706 1.590 62.186 1.00 34.90 725 THR B O 1
ATOM 4077 N N . THR B 1 190 ? -44.374 3.497 61.167 1.00 36.72 726 THR B N 1
ATOM 4078 C CA . THR B 1 190 ? -44.328 4.340 62.356 1.00 37.81 726 THR B CA 1
ATOM 4079 C C . THR B 1 190 ? -45.100 3.754 63.527 1.00 37.30 726 THR B C 1
ATOM 4080 O O . THR B 1 190 ? -44.606 3.709 64.656 1.00 40.47 726 THR B O 1
ATOM 4084 N N . SER B 1 191 ? -46.325 3.318 63.258 1.00 37.97 727 SER B N 1
ATOM 4085 C CA . SER B 1 191 ? -47.153 2.756 64.314 1.00 42.12 727 SER B CA 1
ATOM 4086 C C . SER B 1 191 ? -46.479 1.535 64.912 1.00 41.26 727 SER B C 1
ATOM 4087 O O . SER B 1 191 ? -46.445 1.363 66.118 1.00 35.37 727 SER B O 1
ATOM 4090 N N . GLU B 1 192 ? -45.930 0.689 64.055 1.00 41.45 728 GLU B N 1
ATOM 4091 C CA . GLU B 1 192 ? -45.262 -0.507 64.522 1.00 39.21 728 GLU B CA 1
ATOM 4092 C C . GLU B 1 192 ? -44.044 -0.145 65.351 1.00 38.61 728 GLU B C 1
ATOM 4093 O O . GLU B 1 192 ? -43.787 -0.754 66.392 1.00 37.76 728 GLU B O 1
ATOM 4099 N N . VAL B 1 193 ? -43.295 0.850 64.887 1.00 37.67 729 VAL B N 1
ATOM 4100 C CA . VAL B 1 193 ? -42.099 1.276 65.596 1.00 37.12 729 VAL B CA 1
ATOM 4101 C C . VAL B 1 193 ? -42.479 1.857 66.958 1.00 38.58 729 VAL B C 1
ATOM 4102 O O . VAL B 1 193 ? -41.875 1.528 67.974 1.00 33.60 729 VAL B O 1
ATOM 4106 N N . LEU B 1 194 ? -43.483 2.720 66.982 1.00 39.37 730 LEU B N 1
ATOM 4107 C CA . LEU B 1 194 ? -43.838 3.384 68.241 1.00 41.54 730 LEU B CA 1
ATOM 4108 C C . LEU B 1 194 ? -44.421 2.410 69.274 1.00 43.46 730 LEU B C 1
ATOM 4109 O O . LEU B 1 194 ? -44.039 2.432 70.449 1.00 46.27 730 LEU B O 1
ATOM 4114 N N . ASN B 1 195 ? -45.334 1.546 68.842 1.00 42.06 731 ASN B N 1
ATOM 4115 C CA . ASN B 1 195 ? -45.920 0.566 69.757 1.00 43.81 731 ASN B CA 1
ATOM 4116 C C . ASN B 1 195 ? -44.894 -0.367 70.405 1.00 46.55 731 ASN B C 1
ATOM 4117 O O . ASN B 1 195 ? -45.068 -0.785 71.554 1.00 43.68 731 ASN B O 1
ATOM 4122 N N . LEU B 1 196 ? -43.823 -0.691 69.678 1.00 40.99 732 LEU B N 1
ATOM 4123 C CA . LEU B 1 196 ? -42.791 -1.565 70.225 1.00 42.64 732 LEU B CA 1
ATOM 4124 C C . LEU B 1 196 ? -41.769 -0.816 71.081 1.00 44.41 732 LEU B C 1
ATOM 4125 O O . LEU B 1 196 ? -41.291 -1.340 72.088 1.00 42.26 732 LEU B O 1
ATOM 4130 N N . CYS B 1 197 ? -41.423 0.399 70.663 1.00 41.98 733 CYS B N 1
ATOM 4131 C CA . CYS B 1 197 ? -40.438 1.212 71.370 1.00 38.97 733 CYS B CA 1
ATOM 4132 C C . CYS B 1 197 ? -41.003 1.924 72.584 1.00 43.53 733 CYS B C 1
ATOM 4133 O O . CYS B 1 197 ? -40.262 2.265 73.511 1.00 40.98 733 CYS B O 1
ATOM 4136 N N . SER B 1 198 ? -42.309 2.168 72.553 1.00 42.68 734 SER B N 1
ATOM 4137 C CA . SER B 1 198 ? -42.965 2.999 73.557 1.00 50.46 734 SER B CA 1
ATOM 4138 C C . SER B 1 198 ? -44.404 2.531 73.743 1.00 40.30 734 SER B C 1
ATOM 4139 O O . SER B 1 198 ? -45.337 3.240 73.396 1.00 39.29 734 SER B O 1
ATOM 4142 N N . PRO B 1 199 ? -44.581 1.307 74.278 1.00 45.34 735 PRO B N 1
ATOM 4143 C CA . PRO B 1 199 ? -45.913 0.696 74.336 1.00 47.20 735 PRO B CA 1
ATOM 4144 C C . PRO B 1 199 ? -46.920 1.557 75.079 1.00 51.64 735 PRO B C 1
ATOM 4145 O O . PRO B 1 199 ? -48.119 1.429 74.834 1.00 51.29 735 PRO B O 1
ATOM 4149 N N . ASN B 1 200 ? -46.430 2.426 75.956 1.00 49.81 736 ASN B N 1
ATOM 4150 C CA . ASN B 1 200 ? -47.286 3.226 76.824 1.00 53.80 736 ASN B CA 1
ATOM 4151 C C . ASN B 1 200 ? -47.062 4.724 76.676 1.00 53.13 736 ASN B C 1
ATOM 4152 O O . ASN B 1 200 ? -47.579 5.503 77.479 1.00 53.75 736 ASN B O 1
ATOM 4157 N N . GLY B 1 201 ? -46.279 5.130 75.679 1.00 47.68 737 GLY B N 1
ATOM 4158 C CA . GLY B 1 201 ? -45.991 6.542 75.492 1.00 48.49 737 GLY B CA 1
ATOM 4159 C C . GLY B 1 201 ? -44.749 7.019 76.222 1.00 44.35 737 GLY B C 1
ATOM 4160 O O . GLY B 1 201 ? -44.385 8.192 76.136 1.00 48.64 737 GLY B O 1
ATOM 4161 N N . GLU B 1 202 ? -44.080 6.110 76.922 1.00 47.05 738 GLU B N 1
ATOM 4162 C CA . GLU B 1 202 ? -42.932 6.494 77.736 1.00 50.38 738 GLU B CA 1
ATOM 4163 C C . GLU B 1 202 ? -41.848 7.063 76.838 1.00 52.83 738 GLU B C 1
ATOM 4164 O O . GLU B 1 202 ? -41.817 6.750 75.642 1.00 52.32 738 GLU B O 1
ATOM 4170 N N . SER B 1 203 ? -40.977 7.908 77.383 1.00 49.12 739 SER B N 1
ATOM 4171 C CA . SER B 1 203 ? -39.968 8.549 76.544 1.00 51.35 739 SER B CA 1
ATOM 4172 C C . SER B 1 203 ? -38.939 7.508 76.086 1.00 48.62 739 SER B C 1
ATOM 4173 O O . SER B 1 203 ? -38.407 6.746 76.898 1.00 50.84 739 SER B O 1
ATOM 4176 N N . PHE B 1 204 ? -38.684 7.450 74.781 1.00 51.32 740 PHE B N 1
ATOM 4177 C CA . PHE B 1 204 ? -37.792 6.421 74.252 1.00 49.00 740 PHE B CA 1
ATOM 4178 C C . PHE B 1 204 ? -36.719 6.971 73.311 1.00 45.25 740 PHE B C 1
ATOM 4179 O O . PHE B 1 204 ? -35.777 6.262 72.964 1.00 44.93 740 PHE B O 1
ATOM 4187 N N . CYS B 1 205 ? -36.855 8.227 72.900 1.00 45.30 741 CYS B N 1
ATOM 4188 C CA . CYS B 1 205 ? -35.888 8.826 71.985 1.00 44.82 741 CYS B CA 1
ATOM 4189 C C . CYS B 1 205 ? -35.893 10.341 72.126 1.00 41.77 741 CYS B C 1
ATOM 4190 O O . CYS B 1 205 ? -36.807 10.906 72.714 1.00 46.02 741 CYS B O 1
ATOM 4193 N N . ALA B 1 206 ? -34.873 10.992 71.579 1.00 43.13 742 ALA B N 1
ATOM 4194 C CA . ALA B 1 206 ? -34.772 12.448 71.631 1.00 39.48 742 ALA B CA 1
ATOM 4195 C C . ALA B 1 206 ? -35.667 13.090 70.605 1.00 47.26 742 ALA B C 1
ATOM 4196 O O . ALA B 1 206 ? -36.134 14.212 70.787 1.00 46.53 742 ALA B O 1
ATOM 4198 N N . GLU B 1 207 ? -35.897 12.375 69.512 1.00 44.94 743 GLU B N 1
ATOM 4199 C CA . GLU B 1 207 ? -36.655 12.917 68.399 1.00 44.20 743 GLU B CA 1
ATOM 4200 C C . GLU B 1 207 ? -37.120 11.814 67.449 1.00 43.57 743 GLU B C 1
ATOM 4201 O O . GLU B 1 207 ? -36.328 10.967 67.027 1.00 38.49 743 GLU B O 1
ATOM 4207 N N . TYR B 1 208 ? -38.407 11.820 67.130 1.00 39.17 744 TYR B N 1
ATOM 4208 C CA . TYR B 1 208 ? -38.888 11.068 65.990 1.00 37.17 744 TYR B CA 1
ATOM 4209 C C . TYR B 1 208 ? -39.402 12.062 64.975 1.00 39.80 744 TYR B C 1
ATOM 4210 O O . TYR B 1 208 ? -40.489 12.629 65.142 1.00 41.74 744 TYR B O 1
ATOM 4219 N N . MET B 1 209 ? -38.604 12.280 63.932 1.00 34.79 745 MET B N 1
ATOM 4220 C CA . MET B 1 209 ? -38.979 13.141 62.824 1.00 37.70 745 MET B CA 1
ATOM 4221 C C . MET B 1 209 ? -39.753 12.353 61.761 1.00 40.51 745 MET B C 1
ATOM 4222 O O . MET B 1 209 ? -39.178 11.579 60.983 1.00 34.30 745 MET B O 1
ATOM 4227 N N . TYR B 1 210 ? -41.065 12.562 61.753 1.00 35.82 746 TYR B N 1
ATOM 4228 C CA . TYR B 1 210 ? -41.989 11.940 60.819 1.00 37.37 746 TYR B CA 1
ATOM 4229 C C . TYR B 1 210 ? -42.023 12.758 59.534 1.00 38.64 746 TYR B C 1
ATOM 4230 O O . TYR B 1 210 ? -42.485 13.902 59.550 1.00 40.02 746 TYR B O 1
ATOM 4239 N N . THR B 1 211 ? -41.516 12.213 58.427 1.00 33.34 747 THR B N 1
ATOM 4240 C CA . THR B 1 211 ? -41.542 12.979 57.185 1.00 33.18 747 THR B CA 1
ATOM 4241 C C . THR B 1 211 ? -42.239 12.269 56.039 1.00 39.34 747 THR B C 1
ATOM 4242 O O . THR B 1 211 ? -42.382 11.051 56.026 1.00 37.65 747 THR B O 1
ATOM 4246 N N . ASP B 1 212 ? -42.683 13.062 55.073 1.00 39.08 748 ASP B N 1
ATOM 4247 C CA . ASP B 1 212 ? -43.201 12.523 53.836 1.00 40.20 748 ASP B CA 1
ATOM 4248 C C . ASP B 1 212 ? -43.091 13.578 52.767 1.00 40.04 748 ASP B C 1
ATOM 4249 O O . ASP B 1 212 ? -42.900 14.761 53.069 1.00 43.04 748 ASP B O 1
ATOM 4254 N N . LEU B 1 213 ? -43.189 13.143 51.516 1.00 41.63 749 LEU B N 1
ATOM 4255 C CA . LEU B 1 213 ? -43.169 14.048 50.384 1.00 43.81 749 LEU B CA 1
ATOM 4256 C C . LEU B 1 213 ? -44.351 15.004 50.473 1.00 46.02 749 LEU B C 1
ATOM 4257 O O . LEU B 1 213 ? -44.247 16.164 50.092 1.00 45.29 749 LEU B O 1
ATOM 4262 N N . SER B 1 214 ? -45.471 14.514 50.995 1.00 47.01 750 SER B N 1
ATOM 4263 C CA . SER B 1 214 ? -46.683 15.323 51.068 1.00 50.58 750 SER B CA 1
ATOM 4264 C C . SER B 1 214 ? -47.167 15.560 52.490 1.00 49.06 750 SER B C 1
ATOM 4265 O O . SER B 1 214 ? -47.403 14.612 53.242 1.00 46.93 750 SER B O 1
ATOM 4268 N N . PRO B 1 215 ? -47.351 16.841 52.852 1.00 51.15 751 PRO B N 1
ATOM 4269 C CA . PRO B 1 215 ? -47.822 17.225 54.188 1.00 48.07 751 PRO B CA 1
ATOM 4270 C C . PRO B 1 215 ? -49.231 16.731 54.448 1.00 49.38 751 PRO B C 1
ATOM 4271 O O . PRO B 1 215 ? -49.654 16.686 55.597 1.00 51.75 751 PRO B O 1
ATOM 4275 N N . GLY B 1 216 ? -49.937 16.363 53.382 1.00 49.81 752 GLY B N 1
ATOM 4276 C CA . GLY B 1 216 ? -51.324 15.943 53.472 1.00 53.91 752 GLY B CA 1
ATOM 4277 C C . GLY B 1 216 ? -51.572 14.803 54.443 1.00 56.41 752 GLY B C 1
ATOM 4278 O O . GLY B 1 216 ? -52.644 14.724 55.043 1.00 61.61 752 GLY B O 1
ATOM 4279 N N . PHE B 1 217 ? -50.584 13.922 54.603 1.00 53.83 753 PHE B N 1
ATOM 4280 C CA . PHE B 1 217 ? -50.691 12.804 55.539 1.00 54.50 753 PHE B CA 1
ATOM 4281 C C . PHE B 1 217 ? -50.690 13.235 57.006 1.00 50.98 753 PHE B C 1
ATOM 4282 O O . PHE B 1 217 ? -51.261 12.552 57.854 1.00 53.22 753 PHE B O 1
ATOM 4290 N N . PHE B 1 218 ? -50.048 14.364 57.301 1.00 48.97 754 PHE B N 1
ATOM 4291 C CA . PHE B 1 218 ? -49.655 14.685 58.676 1.00 51.43 754 PHE B CA 1
ATOM 4292 C C . PHE B 1 218 ? -50.827 14.811 59.647 1.00 53.22 754 PHE B C 1
ATOM 4293 O O . PHE B 1 218 ? -50.750 14.340 60.777 1.00 52.05 754 PHE B O 1
ATOM 4301 N N . ASN B 1 219 ? -51.912 15.432 59.203 1.00 52.52 755 ASN B N 1
ATOM 4302 C CA . ASN B 1 219 ? -53.092 15.582 60.050 1.00 55.15 755 ASN B CA 1
ATOM 4303 C C . ASN B 1 219 ? -53.585 14.236 60.564 1.00 54.14 755 ASN B C 1
ATOM 4304 O O . ASN B 1 219 ? -53.639 14.003 61.773 1.00 55.75 755 ASN B O 1
ATOM 4309 N N . ALA B 1 220 ? -53.919 13.353 59.629 1.00 52.53 756 ALA B N 1
ATOM 4310 C CA . ALA B 1 220 ? -54.318 11.987 59.944 1.00 53.97 756 ALA B CA 1
ATOM 4311 C C . ALA B 1 220 ? -53.255 11.325 60.798 1.00 57.07 756 ALA B C 1
ATOM 4312 O O . ALA B 1 220 ? -53.558 10.714 61.827 1.00 58.65 756 ALA B O 1
ATOM 4314 N N . ALA B 1 221 ? -52.005 11.483 60.370 1.00 54.86 757 ALA B N 1
ATOM 4315 C CA . ALA B 1 221 ? -50.852 10.885 61.034 1.00 55.19 757 ALA B CA 1
ATOM 4316 C C . ALA B 1 221 ? -50.787 11.302 62.513 1.00 56.11 757 ALA B C 1
ATOM 4317 O O . ALA B 1 221 ? -50.677 10.451 63.411 1.00 59.09 757 ALA B O 1
ATOM 4319 N N . LYS B 1 222 ? -50.877 12.617 62.757 1.00 57.62 758 LYS B N 1
ATOM 4320 C CA . LYS B 1 222 ? -51.001 13.159 64.132 1.00 56.62 758 LYS B CA 1
ATOM 4321 C C . LYS B 1 222 ? -52.120 12.425 64.884 1.00 60.44 758 LYS B C 1
ATOM 4322 O O . LYS B 1 222 ? -51.816 11.761 65.873 1.00 62.84 758 LYS B O 1
ATOM 4328 N N . THR B 1 223 ? -53.375 12.498 64.411 1.00 58.88 759 THR B N 1
ATOM 4329 C CA . THR B 1 223 ? -54.481 11.802 65.092 1.00 61.61 759 THR B CA 1
ATOM 4330 C C . THR B 1 223 ? -54.210 10.309 65.323 1.00 57.63 759 THR B C 1
ATOM 4331 O O . THR B 1 223 ? -54.294 9.806 66.439 1.00 59.23 759 THR B O 1
ATOM 4335 N N . THR B 1 224 ? -53.844 9.602 64.262 1.00 60.67 760 THR B N 1
ATOM 4336 C CA . THR B 1 224 ? -53.626 8.157 64.376 1.00 59.31 760 THR B CA 1
ATOM 4337 C C . THR B 1 224 ? -52.512 7.820 65.379 1.00 58.00 760 THR B C 1
ATOM 4338 O O . THR B 1 224 ? -52.445 6.700 65.882 1.00 61.99 760 THR B O 1
ATOM 4342 N N . LEU B 1 225 ? -51.659 8.798 65.682 1.00 55.60 761 LEU B N 1
ATOM 4343 C CA . LEU B 1 225 ? -50.507 8.586 66.558 1.00 58.47 761 LEU B CA 1
ATOM 4344 C C . LEU B 1 225 ? -50.420 9.558 67.741 1.00 58.18 761 LEU B C 1
ATOM 4345 O O . LEU B 1 225 ? -49.347 9.769 68.248 1.00 55.18 761 LEU B O 1
ATOM 4350 N N . LYS B 1 226 ? -51.531 10.143 68.200 1.00 61.95 762 LYS B N 1
ATOM 4351 C CA . LYS B 1 226 ? -51.402 11.188 69.238 1.00 60.65 762 LYS B CA 1
ATOM 4352 C C . LYS B 1 226 ? -51.001 10.585 70.567 1.00 54.24 762 LYS B C 1
ATOM 4353 O O . LYS B 1 226 ? -50.565 11.338 71.431 1.00 58.70 762 LYS B O 1
ATOM 4359 N N . LYS B 1 227 ? -51.042 9.257 70.716 1.00 52.26 763 LYS B N 1
ATOM 4360 C CA . LYS B 1 227 ? -50.421 8.623 71.890 1.00 51.70 763 LYS B CA 1
ATOM 4361 C C . LYS B 1 227 ? -48.943 9.003 72.020 1.00 55.95 763 LYS B C 1
ATOM 4362 O O . LYS B 1 227 ? -48.368 8.933 73.118 1.00 53.25 763 LYS B O 1
ATOM 4368 N N . TRP B 1 228 ? -48.347 9.399 70.891 1.00 53.85 764 TRP B N 1
ATOM 4369 C CA . TRP B 1 228 ? -46.960 9.846 70.857 1.00 56.22 764 TRP B CA 1
ATOM 4370 C C . TRP B 1 228 ? -46.802 11.283 70.328 1.00 57.43 764 TRP B C 1
ATOM 4371 O O . TRP B 1 228 ? -45.743 11.617 69.801 1.00 61.33 764 TRP B O 1
ATOM 4382 N N . GLU B 1 229 ? -47.843 12.106 70.483 1.00 62.63 765 GLU B N 1
ATOM 4383 C CA . GLU B 1 229 ? -47.782 13.555 70.274 1.00 64.99 765 GLU B CA 1
ATOM 4384 C C . GLU B 1 229 ? -46.463 14.202 70.689 1.00 61.85 765 GLU B C 1
ATOM 4385 O O . GLU B 1 229 ? -45.815 14.893 69.908 1.00 62.12 765 GLU B O 1
ATOM 4391 N N . SER B 1 230 ? -46.097 14.000 71.951 1.00 65.10 766 SER B N 1
ATOM 4392 C CA . SER B 1 230 ? -44.885 14.589 72.523 1.00 67.51 766 SER B CA 1
ATOM 4393 C C . SER B 1 230 ? -43.604 14.169 71.822 1.00 68.20 766 SER B C 1
ATOM 4394 O O . SER B 1 230 ? -42.684 14.971 71.661 1.00 67.55 766 SER B O 1
ATOM 4397 N N . HIS B 1 231 ? -43.551 12.904 71.429 1.00 64.40 767 HIS B N 1
ATOM 4398 C CA . HIS B 1 231 ? -42.385 12.334 70.780 1.00 59.41 767 HIS B CA 1
ATOM 4399 C C . HIS B 1 231 ? -42.183 12.790 69.340 1.00 54.85 767 HIS B C 1
ATOM 4400 O O . HIS B 1 231 ? -41.046 12.860 68.857 1.00 52.21 767 HIS B O 1
ATOM 4407 N N . LEU B 1 232 ? -43.282 13.069 68.647 1.00 50.86 768 LEU B N 1
ATOM 4408 C CA . LEU B 1 232 ? -43.230 13.179 67.195 1.00 48.28 768 LEU B CA 1
ATOM 4409 C C . LEU B 1 232 ? -43.043 14.596 66.714 1.00 50.95 768 LEU B C 1
ATOM 4410 O O . LEU B 1 232 ? -43.559 15.542 67.308 1.00 52.93 768 LEU B O 1
ATOM 4415 N N . ALA B 1 233 ? -42.276 14.730 65.638 1.00 43.25 769 ALA B N 1
ATOM 4416 C CA . ALA B 1 233 ? -42.203 15.973 64.891 1.00 43.18 769 ALA B CA 1
ATOM 4417 C C . ALA B 1 233 ? -42.616 15.685 63.455 1.00 45.74 769 ALA B C 1
ATOM 4418 O O . ALA B 1 233 ? -42.445 14.566 62.972 1.00 45.65 769 ALA B O 1
ATOM 4420 N N . PHE B 1 234 ? -43.155 16.688 62.771 1.00 45.14 770 PHE B N 1
ATOM 4421 C CA . PHE B 1 234 ? -43.675 16.504 61.419 1.00 44.74 770 PHE B CA 1
ATOM 4422 C C . PHE B 1 234 ? -43.115 17.516 60.445 1.00 45.67 770 PHE B C 1
ATOM 4423 O O . PHE B 1 234 ? -43.228 18.719 60.657 1.00 45.95 770 PHE B O 1
ATOM 4431 N N . GLN B 1 235 ? -42.546 17.025 59.352 1.00 41.44 771 GLN B N 1
ATOM 4432 C CA . GLN B 1 235 ? -41.932 17.908 58.384 1.00 37.22 771 GLN B CA 1
ATOM 4433 C C . GLN B 1 235 ? -41.862 17.260 57.020 1.00 45.09 771 GLN B C 1
ATOM 4434 O O . GLN B 1 235 ? -41.673 16.054 56.907 1.00 44.35 771 GLN B O 1
ATOM 4440 N N . VAL B 1 236 ? -42.022 18.064 55.981 1.00 39.94 772 VAL B N 1
ATOM 4441 C CA . VAL B 1 236 ? -41.992 17.570 54.620 1.00 41.73 772 VAL B CA 1
ATOM 4442 C C . VAL B 1 236 ? -40.570 17.267 54.176 1.00 42.48 772 VAL B C 1
ATOM 4443 O O . VAL B 1 236 ? -39.665 18.062 54.414 1.00 42.98 772 VAL B O 1
ATOM 4447 N N . LEU B 1 237 ? -40.376 16.117 53.534 1.00 33.09 773 LEU B N 1
ATOM 4448 C CA . LEU B 1 237 ? -39.076 15.777 52.972 1.00 34.38 773 LEU B CA 1
ATOM 4449 C C . LEU B 1 237 ? -39.239 15.038 51.661 1.00 37.00 773 LEU B C 1
ATOM 4450 O O . LEU B 1 237 ? -39.876 13.988 51.603 1.00 35.27 773 LEU B O 1
ATOM 4455 N N . ASN B 1 238 ? -38.682 15.617 50.608 1.00 33.83 774 ASN B N 1
ATOM 4456 C CA . ASN B 1 238 ? -38.496 14.945 49.342 1.00 38.99 774 ASN B CA 1
ATOM 4457 C C . ASN B 1 238 ? -37.058 14.472 49.309 1.00 37.51 774 ASN B C 1
ATOM 4458 O O . ASN B 1 238 ? -36.154 15.264 49.051 1.00 34.44 774 ASN B O 1
ATOM 4463 N N . ILE B 1 239 ? -36.857 13.184 49.577 1.00 32.98 775 ILE B N 1
ATOM 4464 C CA . ILE B 1 239 ? -35.513 12.613 49.673 1.00 33.84 775 ILE B CA 1
ATOM 4465 C C . ILE B 1 239 ? -34.744 12.708 48.349 1.00 32.99 775 ILE B C 1
ATOM 4466 O O . ILE B 1 239 ? -33.521 12.564 48.314 1.00 36.61 775 ILE B O 1
ATOM 4471 N N . GLU B 1 240 ? -35.436 12.954 47.242 1.00 30.86 776 GLU B N 1
ATOM 4472 C CA . GLU B 1 240 ? -34.703 13.140 45.995 1.00 30.55 776 GLU B CA 1
ATOM 4473 C C . GLU B 1 240 ? -34.051 14.513 45.920 1.00 30.05 776 GLU B C 1
ATOM 4474 O O . GLU B 1 240 ? -33.246 14.763 45.039 1.00 35.55 776 GLU B O 1
ATOM 4480 N N . ASP B 1 241 ? -34.381 15.392 46.860 1.00 35.00 777 ASP B N 1
ATOM 4481 C CA . ASP B 1 241 ? -33.764 16.713 46.891 1.00 39.76 777 ASP B CA 1
ATOM 4482 C C . ASP B 1 241 ? -32.935 16.903 48.160 1.00 41.45 777 ASP B C 1
ATOM 4483 O O . ASP B 1 241 ? -33.177 16.255 49.182 1.00 37.68 777 ASP B O 1
ATOM 4488 N N . ASP B 1 242 ? -31.959 17.799 48.084 1.00 41.39 778 ASP B N 1
ATOM 4489 C CA . ASP B 1 242 ? -31.069 18.056 49.208 1.00 39.97 778 ASP B CA 1
ATOM 4490 C C . ASP B 1 242 ? -31.802 18.342 50.508 1.00 40.09 778 ASP B C 1
ATOM 4491 O O . ASP B 1 242 ? -32.572 19.292 50.589 1.00 42.19 778 ASP B O 1
ATOM 4496 N N . PRO B 1 243 ? -31.565 17.515 51.536 1.00 37.77 779 PRO B N 1
ATOM 4497 C CA . PRO B 1 243 ? -32.313 17.641 52.789 1.00 40.32 779 PRO B CA 1
ATOM 4498 C C . PRO B 1 243 ? -32.076 18.965 53.542 1.00 42.19 779 PRO B C 1
ATOM 4499 O O . PRO B 1 243 ? -32.996 19.457 54.208 1.00 41.08 779 PRO B O 1
ATOM 4503 N N . ALA B 1 244 ? -30.881 19.533 53.436 1.00 40.47 780 ALA B N 1
ATOM 4504 C CA . ALA B 1 244 ? -30.592 20.790 54.129 1.00 44.94 780 ALA B CA 1
ATOM 4505 C C . ALA B 1 244 ? -31.520 21.889 53.610 1.00 45.32 780 ALA B C 1
ATOM 4506 O O . ALA B 1 244 ? -32.138 22.615 54.400 1.00 45.28 780 ALA B O 1
ATOM 4508 N N . GLY B 1 245 ? -31.645 21.961 52.284 1.00 39.35 781 GLY B N 1
ATOM 4509 C CA . GLY B 1 245 ? -32.507 22.919 51.615 1.00 43.73 781 GLY B CA 1
ATOM 4510 C C . GLY B 1 245 ? -33.983 22.821 51.972 1.00 48.70 781 GLY B C 1
ATOM 4511 O O . GLY B 1 245 ? -34.787 23.671 51.573 1.00 46.64 781 GLY B O 1
ATOM 4512 N N . GLN B 1 246 ? -34.338 21.783 52.724 1.00 44.49 782 GLN B N 1
ATOM 4513 C CA . GLN B 1 246 ? -35.711 21.561 53.169 1.00 41.21 782 GLN B CA 1
ATOM 4514 C C . GLN B 1 246 ? -35.790 21.691 54.685 1.00 40.97 782 GLN B C 1
ATOM 4515 O O . GLN B 1 246 ? -36.745 21.234 55.322 1.00 42.26 782 GLN B O 1
ATOM 4521 N N . GLY B 1 247 ? -34.770 22.318 55.265 1.00 44.93 783 GLY B N 1
ATOM 4522 C CA . GLY B 1 247 ? -34.785 22.642 56.680 1.00 41.61 783 GLY B CA 1
ATOM 4523 C C . GLY B 1 247 ? -34.387 21.532 57.629 1.00 42.86 783 GLY B C 1
ATOM 4524 O O . GLY B 1 247 ? -34.749 21.568 58.803 1.00 43.22 783 GLY B O 1
ATOM 4525 N N . PHE B 1 248 ? -33.641 20.545 57.143 1.00 41.16 784 PHE B N 1
ATOM 4526 C CA . PHE B 1 248 ? -33.183 19.479 58.027 1.00 41.58 784 PHE B CA 1
ATOM 4527 C C . PHE B 1 248 ? -31.730 19.700 58.399 1.00 39.53 784 PHE B C 1
ATOM 4528 O O . PHE B 1 248 ? -30.944 20.176 57.591 1.00 38.75 784 PHE B O 1
ATOM 4536 N N . LYS B 1 249 ? -31.380 19.374 59.633 1.00 40.80 785 LYS B N 1
ATOM 4537 C CA . LYS B 1 249 ? -29.995 19.530 60.046 1.00 45.95 785 LYS B CA 1
ATOM 4538 C C . LYS B 1 249 ? -29.195 18.294 59.659 1.00 41.81 785 LYS B C 1
ATOM 4539 O O . LYS B 1 249 ? -29.403 17.199 60.193 1.00 40.28 785 LYS B O 1
ATOM 4545 N N . GLU B 1 250 ? -28.273 18.497 58.727 1.00 35.23 786 GLU B N 1
ATOM 4546 C CA . GLU B 1 250 ? -27.431 17.431 58.220 1.00 42.27 786 GLU B CA 1
ATOM 4547 C C . GLU B 1 250 ? -26.711 16.689 59.330 1.00 41.72 786 GLU B C 1
ATOM 4548 O O . GLU B 1 250 ? -26.319 17.273 60.344 1.00 39.25 786 GLU B O 1
ATOM 4554 N N . HIS B 1 251 ? -26.566 15.384 59.123 1.00 39.45 787 HIS B N 1
ATOM 4555 C CA . HIS B 1 251 ? -25.730 14.541 59.957 1.00 38.04 787 HIS B CA 1
ATOM 4556 C C . HIS B 1 251 ? -26.088 14.581 61.432 1.00 38.29 787 HIS B C 1
ATOM 4557 O O . HIS B 1 251 ? -25.195 14.503 62.270 1.00 38.75 787 HIS B O 1
ATOM 4564 N N . THR B 1 252 ? -27.378 14.682 61.755 1.00 34.31 788 THR B N 1
ATOM 4565 C CA . THR B 1 252 ? -27.797 14.700 63.150 1.00 35.07 788 THR B CA 1
ATOM 4566 C C . THR B 1 252 ? -28.609 13.486 63.575 1.00 37.62 788 THR B C 1
ATOM 4567 O O . THR B 1 252 ? -28.896 13.318 64.758 1.00 35.16 788 THR B O 1
ATOM 4571 N N . TYR B 1 253 ? -28.991 12.627 62.632 1.00 35.38 789 TYR B N 1
ATOM 4572 C CA . TYR B 1 253 ? -29.829 11.494 63.016 1.00 35.51 789 TYR B CA 1
ATOM 4573 C C . TYR B 1 253 ? -29.027 10.219 63.251 1.00 32.19 789 TYR B C 1
ATOM 4574 O O . TYR B 1 253 ? -28.038 9.970 62.572 1.00 33.63 789 TYR B O 1
ATOM 4583 N N . ASP B 1 254 ? -29.476 9.427 64.220 1.00 34.58 790 ASP B N 1
ATOM 4584 C CA . ASP B 1 254 ? -28.862 8.147 64.559 1.00 32.74 790 ASP B CA 1
ATOM 4585 C C . ASP B 1 254 ? -29.505 6.988 63.816 1.00 32.22 790 ASP B C 1
ATOM 4586 O O . ASP B 1 254 ? -28.883 5.947 63.631 1.00 27.56 790 ASP B O 1
ATOM 4591 N N . LEU B 1 255 ? -30.769 7.168 63.451 1.00 28.43 791 LEU B N 1
ATOM 4592 C CA . LEU B 1 255 ? -31.526 6.140 62.742 1.00 27.92 791 LEU B CA 1
ATOM 4593 C C . LEU B 1 255 ? -32.429 6.774 61.719 1.00 31.49 791 LEU B C 1
ATOM 4594 O O . LEU B 1 255 ? -33.192 7.705 62.016 1.00 28.74 791 LEU B O 1
ATOM 4599 N N . ILE B 1 256 ? -32.341 6.282 60.493 1.00 27.02 792 ILE B N 1
ATOM 4600 C CA . ILE B 1 256 ? -33.307 6.682 59.492 1.00 26.43 792 ILE B CA 1
ATOM 4601 C C . ILE B 1 256 ? -34.093 5.463 59.061 1.00 29.84 792 ILE B C 1
ATOM 4602 O O . ILE B 1 256 ? -33.521 4.408 58.788 1.00 25.32 792 ILE B O 1
ATOM 4607 N N . ILE B 1 257 ? -35.408 5.617 59.028 1.00 25.18 793 ILE B N 1
ATOM 4608 C CA . ILE B 1 257 ? -36.305 4.544 58.662 1.00 25.85 793 ILE B CA 1
ATOM 4609 C C . ILE B 1 257 ? -36.936 4.916 57.331 1.00 27.80 793 ILE B C 1
ATOM 4610 O O . ILE B 1 257 ? -37.445 6.031 57.166 1.00 27.14 793 ILE B O 1
ATOM 4615 N N . ALA B 1 258 ? -36.855 3.999 56.371 1.00 23.47 794 ALA B N 1
ATOM 4616 C CA . ALA B 1 258 ? -37.410 4.221 55.040 1.00 25.74 794 ALA B CA 1
ATOM 4617 C C . ALA B 1 258 ? -38.049 2.938 54.586 1.00 26.97 794 ALA B C 1
ATOM 4618 O O . ALA B 1 258 ? -37.364 2.019 54.135 1.00 25.00 794 ALA B O 1
ATOM 4620 N N . ALA B 1 259 ? -39.369 2.874 54.718 1.00 24.29 795 ALA B N 1
ATOM 4621 C CA . ALA B 1 259 ? -40.091 1.652 54.448 1.00 29.10 795 ALA B CA 1
ATOM 4622 C C . ALA B 1 259 ? -40.753 1.738 53.089 1.00 31.71 795 ALA B C 1
ATOM 4623 O O . ALA B 1 259 ? -41.673 2.521 52.878 1.00 27.01 795 ALA B O 1
ATOM 4625 N N . ASN B 1 260 ? -40.257 0.927 52.167 1.00 29.69 796 ASN B N 1
ATOM 4626 C CA . ASN B 1 260 ? -40.767 0.880 50.802 1.00 30.65 796 ASN B CA 1
ATOM 4627 C C . ASN B 1 260 ? -41.039 2.245 50.161 1.00 28.42 796 ASN B C 1
ATOM 4628 O O . ASN B 1 260 ? -42.122 2.516 49.649 1.00 33.53 796 ASN B O 1
ATOM 4633 N N . VAL B 1 261 ? -40.028 3.093 50.183 1.00 27.68 797 VAL B N 1
ATOM 4634 C CA . VAL B 1 261 ? -40.145 4.412 49.600 1.00 26.23 797 VAL B CA 1
ATOM 4635 C C . VAL B 1 261 ? -38.928 4.693 48.750 1.00 28.55 797 VAL B C 1
ATOM 4636 O O . VAL B 1 261 ? -39.037 5.330 47.707 1.00 28.61 797 VAL B O 1
ATOM 4640 N N . ILE B 1 262 ? -37.768 4.192 49.167 1.00 27.13 798 ILE B N 1
ATOM 4641 C CA . ILE B 1 262 ? -36.537 4.515 48.452 1.00 25.47 798 ILE B CA 1
ATOM 4642 C C . ILE B 1 262 ? -36.580 4.035 47.008 1.00 27.64 798 ILE B C 1
ATOM 4643 O O . ILE B 1 262 ? -36.060 4.711 46.121 1.00 26.32 798 ILE B O 1
ATOM 4648 N N . HIS B 1 263 ? -37.206 2.884 46.755 1.00 22.91 799 HIS B N 1
ATOM 4649 C CA . HIS B 1 263 ? -37.273 2.387 45.387 1.00 27.19 799 HIS B CA 1
ATOM 4650 C C . HIS B 1 263 ? -38.171 3.282 44.527 1.00 26.05 799 HIS B C 1
ATOM 4651 O O . HIS B 1 263 ? -38.049 3.295 43.312 1.00 29.00 799 HIS B O 1
ATOM 4658 N N . ALA B 1 264 ? -39.047 4.055 45.162 1.00 28.37 800 ALA B N 1
ATOM 4659 C CA . ALA B 1 264 ? -39.989 4.889 44.409 1.00 29.34 800 ALA B CA 1
ATOM 4660 C C . ALA B 1 264 ? -39.359 6.218 44.010 1.00 31.01 800 ALA B C 1
ATOM 4661 O O . ALA B 1 264 ? -40.063 7.153 43.670 1.00 35.17 800 ALA B O 1
ATOM 4663 N N . THR B 1 265 ? -38.038 6.307 44.045 1.00 30.57 801 THR B N 1
ATOM 4664 C CA . THR B 1 265 ? -37.368 7.518 43.575 1.00 32.54 801 THR B CA 1
ATOM 4665 C C . THR B 1 265 ? -36.740 7.230 42.228 1.00 30.45 801 THR B C 1
ATOM 4666 O O . THR B 1 265 ? -36.681 6.074 41.822 1.00 31.60 801 THR B O 1
ATOM 4670 N N . ALA B 1 266 ? -36.277 8.267 41.532 1.00 29.94 802 ALA B N 1
ATOM 4671 C CA . ALA B 1 266 ? -35.852 8.116 40.144 1.00 30.28 802 ALA B CA 1
ATOM 4672 C C . ALA B 1 266 ? -34.430 7.611 40.004 1.00 27.08 802 ALA B C 1
ATOM 4673 O O . ALA B 1 266 ? -34.141 6.821 39.102 1.00 29.04 802 ALA B O 1
ATOM 4675 N N . ARG B 1 267 ? -33.544 8.068 40.893 1.00 28.59 803 ARG B N 1
ATOM 4676 C CA . ARG B 1 267 ? -32.124 7.707 40.834 1.00 28.90 803 ARG B CA 1
ATOM 4677 C C . ARG B 1 267 ? -31.613 7.277 42.198 1.00 28.24 803 ARG B C 1
ATOM 4678 O O . ARG B 1 267 ? -31.388 8.108 43.076 1.00 26.06 803 ARG B O 1
ATOM 4686 N N . LEU B 1 268 ? -31.423 5.974 42.357 1.00 24.89 804 LEU B N 1
ATOM 4687 C CA . LEU B 1 268 ? -31.158 5.433 43.685 1.00 25.73 804 LEU B CA 1
ATOM 4688 C C . LEU B 1 268 ? -29.891 6.022 44.301 1.00 25.75 804 LEU B C 1
ATOM 4689 O O . LEU B 1 268 ? -29.890 6.327 45.482 1.00 27.62 804 LEU B O 1
ATOM 4694 N N . THR B 1 269 ? -28.824 6.198 43.523 1.00 23.87 805 THR B N 1
ATOM 4695 C CA . THR B 1 269 ? -27.589 6.695 44.134 1.00 27.66 805 THR B CA 1
ATOM 4696 C C . THR B 1 269 ? -27.792 8.133 44.618 1.00 30.44 805 THR B C 1
ATOM 4697 O O . THR B 1 269 ? -27.234 8.536 45.631 1.00 29.60 805 THR B O 1
ATOM 4701 N N . ASN B 1 270 ? -28.600 8.906 43.898 1.00 27.61 806 ASN B N 1
ATOM 4702 C CA . ASN B 1 270 ? -28.928 10.260 44.355 1.00 32.95 806 ASN B CA 1
ATOM 4703 C C . ASN B 1 270 ? -29.745 10.222 45.639 1.00 26.93 806 ASN B C 1
ATOM 4704 O O . ASN B 1 270 ? -29.457 10.933 46.602 1.00 30.44 806 ASN B O 1
ATOM 4709 N N . THR B 1 271 ? -30.752 9.364 45.675 1.00 24.83 807 THR B N 1
ATOM 4710 C CA . THR B 1 271 ? -31.556 9.206 46.882 1.00 28.03 807 THR B CA 1
ATOM 4711 C C . THR B 1 271 ? -30.713 8.800 48.075 1.00 26.14 807 THR B C 1
ATOM 4712 O O . THR B 1 271 ? -30.816 9.389 49.154 1.00 23.59 807 THR B O 1
ATOM 4716 N N . LEU B 1 272 ? -29.876 7.785 47.880 1.00 29.53 808 LEU B N 1
ATOM 4717 C CA . LEU B 1 272 ? -29.060 7.272 48.974 1.00 26.23 808 LEU B CA 1
ATOM 4718 C C . LEU B 1 272 ? -28.065 8.335 49.455 1.00 29.66 808 LEU B C 1
ATOM 4719 O O . LEU B 1 272 ? -27.738 8.406 50.632 1.00 26.18 808 LEU B O 1
ATOM 4724 N N . SER B 1 273 ? -27.582 9.167 48.541 1.00 28.08 809 SER B N 1
ATOM 4725 C CA . SER B 1 273 ? -26.670 10.226 48.935 1.00 28.96 809 SER B CA 1
ATOM 4726 C C . SER B 1 273 ? -27.374 11.216 49.838 1.00 27.58 809 SER B C 1
ATOM 4727 O O . SER B 1 273 ? -26.784 11.744 50.769 1.00 30.98 809 SER B O 1
ATOM 4730 N N . ASN B 1 274 ? -28.650 11.454 49.577 1.00 30.42 810 ASN B N 1
ATOM 4731 C CA . ASN B 1 274 ? -29.412 12.380 50.408 1.00 33.80 810 ASN B CA 1
ATOM 4732 C C . ASN B 1 274 ? -29.710 11.790 51.781 1.00 30.92 810 ASN B C 1
ATOM 4733 O O . ASN B 1 274 ? -29.692 12.496 52.790 1.00 29.53 810 ASN B O 1
ATOM 4738 N N . VAL B 1 275 ? -29.948 10.482 51.828 1.00 28.20 811 VAL B N 1
ATOM 4739 C CA . VAL B 1 275 ? -30.121 9.802 53.102 1.00 25.79 811 VAL B CA 1
ATOM 4740 C C . VAL B 1 275 ? -28.836 9.970 53.911 1.00 28.31 811 VAL B C 1
ATOM 4741 O O . VAL B 1 275 ? -28.855 10.277 55.101 1.00 27.43 811 VAL B O 1
ATOM 4745 N N . HIS B 1 276 ? -27.716 9.797 53.228 1.00 29.44 812 HIS B N 1
ATOM 4746 C CA . HIS B 1 276 ? -26.424 9.877 53.877 1.00 30.19 812 HIS B CA 1
ATOM 4747 C C . HIS B 1 276 ? -26.208 11.241 54.544 1.00 33.91 812 HIS B C 1
ATOM 4748 O O . HIS B 1 276 ? -25.665 11.327 55.649 1.00 33.83 812 HIS B O 1
ATOM 4755 N N . LYS B 1 277 ? -26.667 12.301 53.888 1.00 32.07 813 LYS B N 1
ATOM 4756 C CA . LYS B 1 277 ? -26.500 13.657 54.415 1.00 33.09 813 LYS B CA 1
ATOM 4757 C C . LYS B 1 277 ? -27.243 13.893 55.724 1.00 33.68 813 LYS B C 1
ATOM 4758 O O . LYS B 1 277 ? -26.884 14.775 56.493 1.00 39.73 813 LYS B O 1
ATOM 4764 N N . LEU B 1 278 ? -28.279 13.109 55.983 1.00 31.67 814 LEU B N 1
ATOM 4765 C CA . LEU B 1 278 ? -29.031 13.247 57.221 1.00 35.77 814 LEU B CA 1
ATOM 4766 C C . LEU B 1 278 ? -28.391 12.511 58.402 1.00 38.12 814 LEU B C 1
ATOM 4767 O O . LEU B 1 278 ? -28.659 12.834 59.568 1.00 34.47 814 LEU B O 1
ATOM 4772 N N . LEU B 1 279 ? -27.551 11.520 58.114 1.00 34.88 815 LEU B N 1
ATOM 4773 C CA . LEU B 1 279 ? -27.086 10.627 59.174 1.00 34.60 815 LEU B CA 1
ATOM 4774 C C . LEU B 1 279 ? -25.761 11.058 59.767 1.00 32.16 815 LEU B C 1
ATOM 4775 O O . LEU B 1 279 ? -24.865 11.515 59.056 1.00 32.79 815 LEU B O 1
ATOM 4780 N N . LYS B 1 280 ? -25.645 10.905 61.079 1.00 30.84 816 LYS B N 1
ATOM 4781 C CA . LYS B 1 280 ? -24.343 10.980 61.719 1.00 34.89 816 LYS B CA 1
ATOM 4782 C C . LYS B 1 280 ? -23.515 9.847 61.154 1.00 33.25 816 LYS B C 1
ATOM 4783 O O . LYS B 1 280 ? -24.068 8.797 60.849 1.00 29.17 816 LYS B O 1
ATOM 4789 N N . PRO B 1 281 ? -22.192 10.043 61.044 1.00 37.52 817 PRO B N 1
ATOM 4790 C CA . PRO B 1 281 ? -21.313 8.897 60.809 1.00 32.22 817 PRO B CA 1
ATOM 4791 C C . PRO B 1 281 ? -21.569 7.867 61.902 1.00 31.10 817 PRO B C 1
ATOM 4792 O O . PRO B 1 281 ? -21.684 8.245 63.074 1.00 31.57 817 PRO B O 1
ATOM 4796 N N . GLY B 1 282 ? -21.719 6.599 61.535 1.00 26.88 818 GLY B N 1
ATOM 4797 C CA . GLY B 1 282 ? -22.096 5.584 62.507 1.00 28.24 818 GLY B CA 1
ATOM 4798 C C . GLY B 1 282 ? -23.597 5.449 62.639 1.00 29.06 818 GLY B C 1
ATOM 4799 O O . GLY B 1 282 ? -24.109 4.482 63.209 1.00 29.31 818 GLY B O 1
ATOM 4800 N N . GLY B 1 283 ? -24.319 6.423 62.102 1.00 31.94 819 GLY B N 1
ATOM 4801 C CA . GLY B 1 283 ? -25.772 6.353 62.107 1.00 29.62 819 GLY B CA 1
ATOM 4802 C C . GLY B 1 283 ? -26.274 5.188 61.270 1.00 29.91 819 GLY B C 1
ATOM 4803 O O . GLY B 1 283 ? -25.599 4.750 60.334 1.00 24.93 819 GLY B O 1
ATOM 4804 N N . VAL B 1 284 ? -27.453 4.681 61.614 1.00 2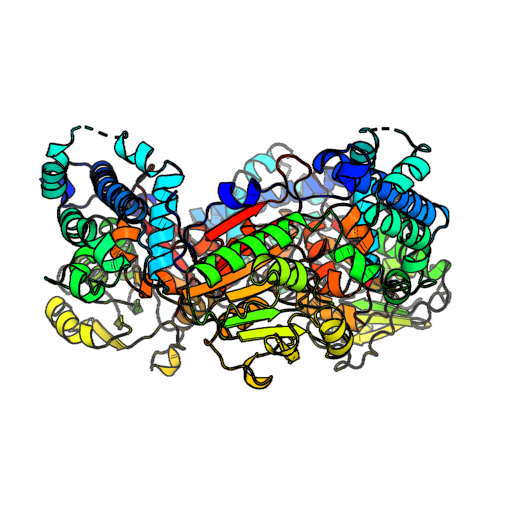5.15 820 VAL B N 1
ATOM 4805 C CA . VAL B 1 284 ? -27.998 3.503 60.962 1.00 27.18 820 VAL B CA 1
ATOM 4806 C C . VAL B 1 284 ? -29.128 3.848 59.999 1.00 26.07 820 VAL B C 1
ATOM 4807 O O . VAL B 1 284 ? -30.011 4.643 60.304 1.00 27.73 820 VAL B O 1
ATOM 4811 N N . PHE B 1 285 ? -29.073 3.256 58.817 1.00 24.61 821 PHE B N 1
ATOM 4812 C CA . PHE B 1 285 ? -30.140 3.354 57.831 1.00 22.15 821 PHE B CA 1
ATOM 4813 C C . PHE B 1 285 ? -30.938 2.050 57.907 1.00 25.63 821 PHE B C 1
ATOM 4814 O O . PHE B 1 285 ? -30.399 0.968 57.651 1.00 25.09 821 PHE B O 1
ATOM 4822 N N . GLY B 1 286 ? -32.208 2.142 58.280 1.00 21.94 822 GLY B N 1
ATOM 4823 C CA . GLY B 1 286 ? -33.083 0.992 58.248 1.00 24.78 822 GLY B CA 1
ATOM 4824 C C . GLY B 1 286 ? -33.904 1.057 56.972 1.00 28.34 822 GLY B C 1
ATOM 4825 O O . GLY B 1 286 ? -34.770 1.919 56.826 1.00 23.93 822 GLY B O 1
ATOM 4826 N N . LEU B 1 287 ? -33.597 0.158 56.038 1.00 24.19 823 LEU B N 1
ATOM 4827 C CA . LEU B 1 287 ? -34.253 0.094 54.751 1.00 24.62 823 LEU B CA 1
ATOM 4828 C C . LEU B 1 287 ? -35.214 -1.088 54.706 1.00 25.12 823 LEU B C 1
ATOM 4829 O O . LEU B 1 287 ? -34.805 -2.250 54.776 1.00 26.96 823 LEU B O 1
ATOM 4834 N N . VAL B 1 288 ? -36.502 -0.803 54.628 1.00 22.42 824 VAL B N 1
ATOM 4835 C CA . VAL B 1 288 ? -37.463 -1.866 54.467 1.00 25.01 824 VAL B CA 1
ATOM 4836 C C . VAL B 1 288 ? -37.889 -1.863 53.001 1.00 29.55 824 VAL B C 1
ATOM 4837 O O . VAL B 1 288 ? -38.441 -0.878 52.495 1.00 24.66 824 VAL B O 1
ATOM 4841 N N . GLU B 1 289 ? -37.612 -2.971 52.321 1.00 22.58 825 GLU B N 1
ATOM 4842 C CA . GLU B 1 289 ? -37.826 -3.059 50.877 1.00 29.20 825 GLU B CA 1
ATOM 4843 C C . GLU B 1 289 ? -38.305 -4.426 50.461 1.00 31.04 825 GLU B C 1
ATOM 4844 O O . GLU B 1 289 ? -37.932 -5.417 51.078 1.00 28.63 825 GLU B O 1
ATOM 4850 N N . LEU B 1 290 ? -39.082 -4.485 49.386 1.00 28.97 826 LEU B N 1
ATOM 4851 C CA . LEU B 1 290 ? -39.310 -5.757 48.708 1.00 31.79 826 LEU B CA 1
ATOM 4852 C C . LEU B 1 290 ? -37.988 -6.315 48.168 1.00 31.85 826 LEU B C 1
ATOM 4853 O O . LEU B 1 290 ? -37.162 -5.566 47.676 1.00 33.95 826 LEU B O 1
ATOM 4858 N N . THR B 1 291 ? -37.772 -7.622 48.278 1.00 33.09 827 THR B N 1
ATOM 4859 C CA . THR B 1 291 ? -36.521 -8.209 47.799 1.00 32.59 827 THR B CA 1
ATOM 4860 C C . THR B 1 291 ? -36.605 -8.549 46.311 1.00 32.86 827 THR B C 1
ATOM 4861 O O . THR B 1 291 ? -35.589 -8.710 45.633 1.00 32.05 827 THR B O 1
ATOM 4865 N N . ARG B 1 292 ? -37.822 -8.668 45.803 1.00 33.73 828 ARG B N 1
ATOM 4866 C CA . ARG B 1 292 ? -38.009 -9.090 44.426 1.00 35.42 828 ARG B CA 1
ATOM 4867 C C . ARG B 1 292 ? -39.439 -8.845 44.008 1.00 33.51 828 ARG B C 1
ATOM 4868 O O . ARG B 1 292 ? -40.346 -8.749 44.841 1.00 28.79 828 ARG B O 1
ATOM 4876 N N . LEU B 1 293 ? -39.629 -8.779 42.704 1.00 25.41 829 LEU B N 1
ATOM 4877 C CA . LEU B 1 293 ? -40.953 -8.631 42.133 1.00 28.32 829 LEU B CA 1
ATOM 4878 C C . LEU B 1 293 ? -41.731 -9.939 42.244 1.00 31.90 829 LEU B C 1
ATOM 4879 O O . LEU B 1 293 ? -41.189 -11.013 41.996 1.00 30.76 829 LEU B O 1
ATOM 4884 N N . THR B 1 294 ? -42.995 -9.838 42.638 1.00 27.15 830 THR B N 1
ATOM 4885 C CA . THR B 1 294 ? -43.932 -10.955 42.576 1.00 33.83 830 THR B CA 1
ATOM 4886 C C . THR B 1 294 ? -45.113 -10.497 41.735 1.00 32.97 830 THR B C 1
ATOM 4887 O O . THR B 1 294 ? -45.312 -9.300 41.569 1.00 31.04 830 THR B O 1
ATOM 4891 N N . PRO B 1 295 ? -45.892 -11.440 41.195 1.00 34.74 831 PRO B N 1
ATOM 4892 C CA . PRO B 1 295 ? -47.036 -11.042 40.369 1.00 35.48 831 PRO B CA 1
ATOM 4893 C C . PRO B 1 295 ? -47.975 -10.097 41.098 1.00 32.57 831 PRO B C 1
ATOM 4894 O O . PRO B 1 295 ? -48.453 -9.137 40.512 1.00 30.80 831 PRO B O 1
ATOM 4898 N N . PHE B 1 296 ? -48.200 -10.354 42.376 1.00 35.24 832 PHE B N 1
ATOM 4899 C CA . PHE B 1 296 ? -49.114 -9.536 43.161 1.00 32.54 832 PHE B CA 1
ATOM 4900 C C . PHE B 1 296 ? -48.664 -8.081 43.195 1.00 33.78 832 PHE B C 1
ATOM 4901 O O . PHE B 1 296 ? -49.483 -7.181 43.047 1.00 34.24 832 PHE B O 1
ATOM 4909 N N . TYR B 1 297 ? -47.368 -7.840 43.382 1.00 30.12 833 TYR B N 1
ATOM 4910 C CA . TYR B 1 297 ? -46.891 -6.460 43.428 1.00 30.32 833 TYR B CA 1
ATOM 4911 C C . TYR B 1 297 ? -46.996 -5.765 42.090 1.00 27.92 833 TYR B C 1
ATOM 4912 O O . TYR B 1 297 ? -47.269 -4.562 42.029 1.00 26.12 833 TYR B O 1
ATOM 4921 N N . ASN B 1 298 ? -46.756 -6.512 41.021 1.00 28.17 834 ASN B N 1
ATOM 4922 C CA . ASN B 1 298 ? -46.901 -5.932 39.700 1.00 29.01 834 ASN B CA 1
ATOM 4923 C C . ASN B 1 298 ? -48.353 -5.558 39.477 1.00 30.05 834 ASN B C 1
ATOM 4924 O O . ASN B 1 298 ? -48.662 -4.494 38.954 1.00 28.70 834 ASN B O 1
ATOM 4929 N N . LEU B 1 299 ? -49.246 -6.453 39.873 1.00 29.84 835 LEU B N 1
ATOM 4930 C CA . LEU B 1 299 ? -50.667 -6.189 39.714 1.00 35.22 835 LEU B CA 1
ATOM 4931 C C . LEU B 1 299 ? -51.050 -4.958 40.532 1.00 33.17 835 LEU B C 1
ATOM 4932 O O . LEU B 1 299 ? -51.688 -4.034 40.035 1.00 33.45 835 LEU B O 1
ATOM 4937 N N . THR B 1 300 ? -50.595 -4.935 41.771 1.00 28.09 836 THR B N 1
ATOM 4938 C CA . THR B 1 300 ? -51.032 -3.937 42.732 1.00 34.17 836 THR B CA 1
ATOM 4939 C C . THR B 1 300 ? -50.493 -2.544 42.448 1.00 35.68 836 THR B C 1
ATOM 4940 O O . THR B 1 300 ? -51.257 -1.571 42.448 1.00 35.35 836 THR B O 1
ATOM 4944 N N . PHE B 1 301 ? -49.192 -2.439 42.194 1.00 27.03 837 PHE B N 1
ATOM 4945 C CA . PHE B 1 301 ? -48.575 -1.130 42.024 1.00 30.72 837 PHE B CA 1
ATOM 4946 C C . PHE B 1 301 ? -48.205 -0.807 40.578 1.00 30.19 837 PHE B C 1
ATOM 4947 O O . PHE B 1 301 ? -47.941 0.353 40.248 1.00 33.02 837 PHE B O 1
ATOM 4955 N N . GLY B 1 302 ? -48.208 -1.815 39.718 1.00 28.30 838 GLY B N 1
ATOM 4956 C CA . GLY B 1 302 ? -47.724 -1.637 38.362 1.00 29.13 838 GLY B CA 1
ATOM 4957 C C . GLY B 1 302 ? -48.559 -0.719 37.491 1.00 31.82 838 GLY B C 1
ATOM 4958 O O . GLY B 1 302 ? -48.051 -0.169 36.525 1.00 29.22 838 GLY B O 1
ATOM 4959 N N . SER B 1 303 ? -49.835 -0.535 37.824 1.00 31.24 839 SER B N 1
ATOM 4960 C CA . SER B 1 303 ? -50.667 0.370 37.044 1.00 32.38 839 SER B CA 1
ATOM 4961 C C . SER B 1 303 ? -50.466 1.818 37.445 1.00 32.28 839 SER B C 1
ATOM 4962 O O . SER B 1 303 ? -51.068 2.715 36.860 1.00 33.46 839 SER B O 1
ATOM 4965 N N . LEU B 1 304 ? -49.624 2.041 38.446 1.00 27.83 840 LEU B N 1
ATOM 4966 C CA . LEU B 1 304 ? -49.368 3.383 38.946 1.00 34.34 840 LEU B CA 1
ATOM 4967 C C . LEU B 1 304 ? -48.034 3.905 38.431 1.00 39.86 840 LEU B C 1
ATOM 4968 O O . LEU B 1 304 ? -47.026 3.183 38.442 1.00 32.53 840 LEU B O 1
ATOM 4973 N N . SER B 1 305 ? -48.026 5.164 38.005 1.00 38.43 841 SER B N 1
ATOM 4974 C CA . SER B 1 305 ? -46.851 5.744 37.360 1.00 39.66 841 SER B CA 1
ATOM 4975 C C . SER B 1 305 ? -45.614 5.661 38.252 1.00 35.17 841 SER B C 1
ATOM 4976 O O . SER B 1 305 ? -44.505 5.467 37.759 1.00 31.63 841 SER B O 1
ATOM 4979 N N . GLY B 1 306 ? -45.813 5.770 39.565 1.00 36.60 842 GLY B N 1
ATOM 4980 C CA . GLY B 1 306 ? -44.718 5.785 40.524 1.00 34.49 842 GLY B CA 1
ATOM 4981 C C . GLY B 1 306 ? -43.851 4.534 40.497 1.00 32.11 842 GLY B C 1
ATOM 4982 O O . GLY B 1 306 ? -42.671 4.585 40.800 1.00 33.04 842 GLY B O 1
ATOM 4983 N N . TRP B 1 307 ? -44.441 3.413 40.101 1.00 31.39 843 TRP B N 1
ATOM 4984 C CA . TRP B 1 307 ? -43.741 2.131 40.050 1.00 32.31 843 TRP B CA 1
ATOM 4985 C C . TRP B 1 307 ? -42.614 2.152 39.026 1.00 31.43 843 TRP B C 1
ATOM 4986 O O . TRP B 1 307 ? -41.665 1.382 39.116 1.00 28.92 843 TRP B O 1
ATOM 4997 N N . TRP B 1 308 ? -42.741 3.026 38.032 1.00 27.49 844 TRP B N 1
ATOM 4998 C CA . TRP B 1 308 ? -41.808 3.034 36.917 1.00 29.25 844 TRP B CA 1
ATOM 4999 C C . TRP B 1 308 ? -40.832 4.193 37.031 1.00 26.47 844 TRP B C 1
ATOM 5000 O O . TRP B 1 308 ? -40.259 4.643 36.047 1.00 27.54 844 TRP B O 1
ATOM 5011 N N . ALA B 1 309 ? -40.623 4.655 38.257 1.00 24.96 845 ALA B N 1
ATOM 5012 C CA . ALA B 1 309 ? -39.791 5.820 38.495 1.00 28.23 845 ALA B CA 1
ATOM 5013 C C . ALA B 1 309 ? -38.345 5.607 38.076 1.00 26.14 845 ALA B C 1
ATOM 5014 O O . ALA B 1 309 ? -37.626 6.563 37.836 1.00 30.71 845 ALA B O 1
ATOM 5016 N N . GLY B 1 310 ? -37.898 4.362 38.010 1.00 25.16 846 GLY B N 1
ATOM 5017 C CA . GLY B 1 310 ? -36.486 4.143 37.750 1.00 27.23 846 GLY B CA 1
ATOM 5018 C C . GLY B 1 310 ? -36.168 3.621 36.367 1.00 26.48 846 GLY B C 1
ATOM 5019 O O . GLY B 1 310 ? -35.033 3.202 36.111 1.00 22.80 846 GLY B O 1
ATOM 5020 N N . VAL B 1 311 ? -37.146 3.633 35.464 1.00 26.26 847 VAL B N 1
ATOM 5021 C CA . VAL B 1 311 ? -36.914 2.988 34.183 1.00 24.15 847 VAL B CA 1
ATOM 5022 C C . VAL B 1 311 ? -35.715 3.636 33.472 1.00 26.60 847 VAL B C 1
ATOM 5023 O O . VAL B 1 311 ? -34.969 2.955 32.793 1.00 27.17 847 VAL B O 1
ATOM 5027 N N . ASP B 1 312 ? -35.509 4.933 33.673 1.00 26.46 848 ASP B N 1
ATOM 5028 C CA . ASP B 1 312 ? -34.425 5.631 32.987 1.00 29.80 848 ASP B CA 1
ATOM 5029 C C . ASP B 1 312 ? -33.070 5.142 33.440 1.00 33.47 848 ASP B C 1
ATOM 5030 O O . ASP B 1 312 ? -32.111 5.250 32.688 1.00 30.87 848 ASP B O 1
ATOM 5035 N N . GLU B 1 313 ? -32.966 4.620 34.667 1.00 27.95 849 GLU B N 1
ATOM 5036 C CA . GLU B 1 313 ? -31.682 4.065 35.072 1.00 25.35 849 GLU B CA 1
ATOM 5037 C C . GLU B 1 313 ? -31.673 2.541 35.037 1.00 29.36 849 GLU B C 1
ATOM 5038 O O . GLU B 1 313 ? -30.804 1.905 35.623 1.00 27.10 849 GLU B O 1
ATOM 5044 N N . GLY B 1 314 ? -32.620 1.953 34.315 1.00 24.34 850 GLY B N 1
ATOM 5045 C CA . GLY B 1 314 ? -32.561 0.526 34.035 1.00 26.69 850 GLY B CA 1
ATOM 5046 C C . GLY B 1 314 ? -33.430 -0.325 34.949 1.00 28.26 850 GLY B C 1
ATOM 5047 O O . GLY B 1 314 ? -33.433 -1.561 34.872 1.00 25.57 850 GLY B O 1
ATOM 5048 N N . ARG B 1 315 ? -34.182 0.324 35.826 1.00 24.00 851 ARG B N 1
ATOM 5049 C CA . ARG B 1 315 ? -35.096 -0.439 36.660 1.00 23.73 851 ARG B CA 1
ATOM 5050 C C . ARG B 1 315 ? -36.411 -0.515 35.919 1.00 26.24 851 ARG B C 1
ATOM 5051 O O . ARG B 1 315 ? -37.330 0.275 36.165 1.00 25.14 851 ARG B O 1
ATOM 5059 N N . THR B 1 316 ? -36.458 -1.431 34.957 1.00 24.58 852 THR B N 1
ATOM 5060 C CA . THR B 1 316 ? -37.513 -1.428 33.944 1.00 26.11 852 THR B CA 1
ATOM 5061 C C . THR B 1 316 ? -38.551 -2.498 34.190 1.00 26.93 852 THR B C 1
ATOM 5062 O O . THR B 1 316 ? -39.679 -2.381 33.722 1.00 30.04 852 THR B O 1
ATOM 5066 N N . GLU B 1 317 ? -38.186 -3.546 34.919 1.00 22.30 853 GLU B N 1
ATOM 5067 C CA . GLU B 1 317 ? -39.153 -4.586 35.239 1.00 30.52 853 GLU B CA 1
ATOM 5068 C C . GLU B 1 317 ? -40.036 -4.113 36.400 1.00 28.63 853 GLU B C 1
ATOM 5069 O O . GLU B 1 317 ? -41.201 -4.488 36.502 1.00 27.81 853 GLU B O 1
ATOM 5075 N N . SER B 1 318 ? -39.455 -3.274 37.254 1.00 29.97 854 SER B N 1
ATOM 5076 C CA . SER B 1 318 ? -40.063 -2.797 38.501 1.00 25.05 854 SER B CA 1
ATOM 5077 C C . SER B 1 318 ? -39.060 -1.801 39.063 1.00 23.37 854 SER B C 1
ATOM 5078 O O . SER B 1 318 ? -37.973 -1.689 38.527 1.00 23.84 854 SER B O 1
ATOM 5081 N N . PRO B 1 319 ? -39.397 -1.096 40.149 1.00 24.22 855 PRO B N 1
ATOM 5082 C CA . PRO B 1 319 ? -38.406 -0.176 40.705 1.00 24.90 855 PRO B CA 1
ATOM 5083 C C . PRO B 1 319 ? -37.512 -0.847 41.739 1.00 23.66 855 PRO B C 1
ATOM 5084 O O . PRO B 1 319 ? -36.661 -0.194 42.330 1.00 24.79 855 PRO B O 1
ATOM 5088 N N . LEU B 1 320 ? -37.739 -2.132 41.962 1.00 25.96 856 LEU B N 1
ATOM 5089 C CA . LEU B 1 320 ? -37.137 -2.855 43.072 1.00 26.16 856 LEU B CA 1
ATOM 5090 C C . LEU B 1 320 ? -35.696 -3.210 42.786 1.00 29.89 856 LEU B C 1
ATOM 5091 O O . LEU B 1 320 ? -35.265 -3.233 41.626 1.00 25.75 856 LEU B O 1
ATOM 5096 N N . GLN B 1 321 ? -34.962 -3.468 43.868 1.00 24.72 857 GLN B N 1
ATOM 5097 C CA . GLN B 1 321 ? -33.611 -3.997 43.823 1.00 24.12 857 GLN B CA 1
ATOM 5098 C C . GLN B 1 321 ? -33.521 -5.179 44.783 1.00 26.72 857 GLN B C 1
ATOM 5099 O O . GLN B 1 321 ? -34.204 -5.206 45.814 1.00 27.48 857 GLN B O 1
ATOM 5105 N N . SER B 1 322 ? -32.666 -6.139 44.447 1.00 27.69 858 SER B N 1
ATOM 5106 C CA . SER B 1 322 ? -32.347 -7.252 45.329 1.00 25.69 858 SER B CA 1
ATOM 5107 C C . SER B 1 322 ? -31.491 -6.775 46.499 1.00 23.23 858 SER B C 1
ATOM 5108 O O . SER B 1 322 ? -30.882 -5.706 46.444 1.00 23.43 858 SER B O 1
ATOM 5111 N N . PRO B 1 323 ? -31.421 -7.574 47.571 1.00 27.54 859 PRO B N 1
ATOM 5112 C CA . PRO B 1 323 ? -30.553 -7.132 48.671 1.00 23.76 859 PRO B CA 1
ATOM 5113 C C . PRO B 1 323 ? -29.115 -6.943 48.224 1.00 25.61 859 PRO B C 1
ATOM 5114 O O . PRO B 1 323 ? -28.437 -6.042 48.718 1.00 22.85 859 PRO B O 1
ATOM 5118 N N . GLN B 1 324 ? -28.662 -7.754 47.266 1.00 25.68 860 GLN B N 1
ATOM 5119 C CA . GLN B 1 324 ? -27.295 -7.650 46.773 1.00 26.54 860 GLN B CA 1
ATOM 5120 C C . GLN B 1 324 ? -27.110 -6.327 46.052 1.00 26.70 860 GLN B C 1
ATOM 5121 O O . GLN B 1 324 ? -26.083 -5.673 46.178 1.00 24.01 860 GLN B O 1
ATOM 5127 N N . GLN B 1 325 ? -28.117 -5.936 45.277 1.00 27.04 861 GLN B N 1
ATOM 5128 C CA . GLN B 1 325 ? -28.046 -4.655 44.591 1.00 25.83 861 GLN B CA 1
ATOM 5129 C C . GLN B 1 325 ? -28.031 -3.500 45.594 1.00 22.35 861 GLN B C 1
ATOM 5130 O O . GLN B 1 325 ? -27.208 -2.593 45.477 1.00 25.78 861 GLN B O 1
ATOM 5136 N N . TRP B 1 326 ? -28.918 -3.536 46.593 1.00 23.38 862 TRP B N 1
ATOM 5137 C CA . TRP B 1 326 ? -28.905 -2.478 47.597 1.00 20.96 862 TRP B CA 1
ATOM 5138 C C . TRP B 1 326 ? -27.539 -2.415 48.269 1.00 20.28 862 TRP B C 1
ATOM 5139 O O . TRP B 1 326 ? -27.000 -1.339 48.505 1.00 22.56 862 TRP B O 1
ATOM 5150 N N . ASN B 1 327 ? -26.961 -3.584 48.527 1.00 22.90 863 ASN B N 1
ATOM 5151 C CA . ASN B 1 327 ? -25.650 -3.656 49.162 1.00 22.70 863 ASN B CA 1
ATOM 5152 C C . ASN B 1 327 ? -24.608 -2.868 48.375 1.00 25.56 863 ASN B C 1
ATOM 5153 O O . ASN B 1 327 ? -23.849 -2.066 48.941 1.00 23.53 863 ASN B O 1
ATOM 5158 N N . SER B 1 328 ? -24.582 -3.065 47.057 1.00 24.54 864 SER B N 1
ATOM 5159 C CA . SER B 1 328 ? -23.596 -2.369 46.238 1.00 23.70 864 SER B CA 1
ATOM 5160 C C . SER B 1 328 ? -23.901 -0.887 46.174 1.00 24.90 864 SER B C 1
ATOM 5161 O O . SER B 1 328 ? -22.995 -0.070 46.256 1.00 23.13 864 SER B O 1
ATOM 5164 N N . LEU B 1 329 ? -25.177 -0.541 46.039 1.00 23.79 865 LEU B N 1
ATOM 5165 C CA . LEU B 1 329 ? -25.577 0.858 45.970 1.00 22.04 865 LEU B CA 1
ATOM 5166 C C . LEU B 1 329 ? -25.192 1.606 47.235 1.00 22.71 865 LEU B C 1
ATOM 5167 O O . LEU B 1 329 ? -24.651 2.719 47.188 1.00 24.09 865 LEU B O 1
ATOM 5172 N N . LEU B 1 330 ? -25.488 0.987 48.367 1.00 22.09 866 LEU B N 1
ATOM 5173 C CA . LEU B 1 330 ? -25.112 1.535 49.663 1.00 22.06 866 LEU B CA 1
ATOM 5174 C C . LEU B 1 330 ? -23.623 1.780 49.748 1.00 23.01 866 LEU B C 1
ATOM 5175 O O . LEU B 1 330 ? -23.191 2.865 50.098 1.00 24.47 866 LEU B O 1
ATOM 5180 N N . LYS B 1 331 ? -22.818 0.789 49.395 1.00 24.36 867 LYS B N 1
ATOM 5181 C CA . LYS B 1 331 ? -21.370 0.991 49.460 1.00 25.20 867 LYS B CA 1
ATOM 5182 C C . LYS B 1 331 ? -20.899 2.147 48.567 1.00 29.59 867 LYS B C 1
ATOM 5183 O O . LYS B 1 331 ? -19.922 2.846 48.900 1.00 28.52 867 LYS B O 1
ATOM 5189 N N . GLN B 1 332 ? -21.596 2.367 47.451 1.00 24.19 868 GLN B N 1
ATOM 5190 C CA . GLN B 1 332 ? -21.201 3.417 46.527 1.00 26.74 868 GLN B CA 1
ATOM 5191 C C . GLN B 1 332 ? -21.637 4.791 46.967 1.00 28.74 868 GLN B C 1
ATOM 5192 O O . GLN B 1 332 ? -21.214 5.791 46.393 1.00 31.04 868 GLN B O 1
ATOM 5198 N N . THR B 1 333 ? -22.485 4.867 47.981 1.00 25.23 869 THR B N 1
ATOM 5199 C CA . THR B 1 333 ? -23.014 6.164 48.340 1.00 21.03 869 THR B CA 1
ATOM 5200 C C . THR B 1 333 ? -22.671 6.513 49.802 1.00 28.83 869 THR B C 1
ATOM 5201 O O . THR B 1 333 ? -23.381 7.263 50.452 1.00 24.34 869 THR B O 1
ATOM 5205 N N . GLY B 1 334 ? -21.567 5.961 50.302 1.00 27.08 870 GLY B N 1
ATOM 5206 C CA . GLY B 1 334 ? -21.034 6.350 51.604 1.00 25.92 870 GLY B CA 1
ATOM 5207 C C . GLY B 1 334 ? -21.498 5.519 52.791 1.00 27.52 870 GLY B C 1
ATOM 5208 O O . GLY B 1 334 ? -21.274 5.907 53.958 1.00 27.43 870 GLY B O 1
ATOM 5209 N N . PHE B 1 335 ? -22.159 4.395 52.513 1.00 22.41 871 PHE B N 1
ATOM 5210 C CA . PHE B 1 335 ? -22.592 3.492 53.569 1.00 26.49 871 PHE B CA 1
ATOM 5211 C C . PHE B 1 335 ? -21.718 2.245 53.620 1.00 25.91 871 PHE B C 1
ATOM 5212 O O . PHE B 1 335 ? -20.891 2.016 52.745 1.00 27.32 871 PHE B O 1
ATOM 5220 N N . SER B 1 336 ? -21.962 1.417 54.627 1.00 23.30 872 SER B N 1
ATOM 5221 C CA . SER B 1 336 ? -21.227 0.168 54.807 1.00 27.85 872 SER B CA 1
ATOM 5222 C C . SER B 1 336 ? -21.693 -0.931 53.876 1.00 25.71 872 SER B C 1
ATOM 5223 O O . SER B 1 336 ? -21.011 -1.943 53.700 1.00 28.70 872 SER B O 1
ATOM 5226 N N . GLY B 1 337 ? -22.867 -0.750 53.281 1.00 24.73 873 GLY B N 1
ATOM 5227 C CA . GLY B 1 337 ? -23.503 -1.841 52.570 1.00 23.60 873 GLY B CA 1
ATOM 5228 C C . GLY B 1 337 ? -24.524 -2.459 53.500 1.00 24.55 873 GLY B C 1
ATOM 5229 O O . GLY B 1 337 ? -24.870 -1.857 54.513 1.00 25.86 873 GLY B O 1
ATOM 5230 N N . VAL B 1 338 ? -25.017 -3.641 53.167 1.00 25.51 874 VAL B N 1
ATOM 5231 C CA . VAL B 1 338 ? -25.990 -4.296 54.022 1.00 23.83 874 VAL B CA 1
ATOM 5232 C C . VAL B 1 338 ? -25.260 -4.965 55.181 1.00 28.86 874 VAL B C 1
ATOM 5233 O O . VAL B 1 338 ? -24.547 -5.946 54.990 1.00 28.73 874 VAL B O 1
ATOM 5237 N N . ASP B 1 339 ? -25.425 -4.405 56.377 1.00 25.81 875 ASP B N 1
ATOM 5238 C CA . ASP B 1 339 ? -24.818 -4.959 57.596 1.00 33.03 875 ASP B CA 1
ATOM 5239 C C . ASP B 1 339 ? -25.611 -6.146 58.067 1.00 31.95 875 ASP B C 1
ATOM 5240 O O . ASP B 1 339 ? -25.076 -7.088 58.651 1.00 31.38 875 ASP B O 1
ATOM 5245 N N . LEU B 1 340 ? -26.909 -6.070 57.827 1.00 26.94 876 LEU B N 1
ATOM 5246 C CA . LEU B 1 340 ? -27.823 -7.088 58.295 1.00 28.91 876 LEU B CA 1
ATOM 5247 C C . LEU B 1 340 ? -29.054 -7.123 57.411 1.00 29.08 876 LEU B C 1
ATOM 5248 O O . LEU B 1 340 ? -29.640 -6.082 57.113 1.00 27.20 876 LEU B O 1
ATOM 5253 N N . ALA B 1 341 ? -29.446 -8.325 57.013 1.00 27.25 877 ALA B N 1
ATOM 5254 C CA . ALA B 1 341 ? -30.663 -8.539 56.251 1.00 28.84 877 ALA B CA 1
ATOM 5255 C C . ALA B 1 341 ? -31.562 -9.504 56.998 1.00 32.52 877 ALA B C 1
ATOM 5256 O O . ALA B 1 341 ? -31.144 -10.620 57.328 1.00 29.02 877 ALA B O 1
ATOM 5258 N N . ALA B 1 342 ? -32.794 -9.079 57.261 1.00 28.59 878 ALA B N 1
ATOM 5259 C CA . ALA B 1 342 ? -33.803 -9.948 57.862 1.00 31.51 878 ALA B CA 1
ATOM 5260 C C . ALA B 1 342 ? -34.975 -10.100 56.905 1.00 30.88 878 ALA B C 1
ATOM 5261 O O . ALA B 1 342 ? -35.608 -9.116 56.514 1.00 26.21 878 ALA B O 1
ATOM 5263 N N . TYR B 1 343 ? -35.264 -11.344 56.544 1.00 29.50 879 TYR B N 1
ATOM 5264 C CA . TYR B 1 343 ? -36.226 -11.655 55.507 1.00 32.42 879 TYR B CA 1
ATOM 5265 C C . TYR B 1 343 ? -37.584 -12.014 56.075 1.00 34.35 879 TYR B C 1
ATOM 5266 O O . TYR B 1 343 ? -37.682 -12.654 57.131 1.00 31.19 879 TYR B O 1
ATOM 5275 N N . ASP B 1 344 ? -38.631 -11.582 55.377 1.00 30.22 880 ASP B N 1
ATOM 5276 C CA . ASP B 1 344 ? -39.973 -11.823 55.854 1.00 32.23 880 ASP B CA 1
ATOM 5277 C C . ASP B 1 344 ? -40.208 -13.328 55.970 1.00 36.03 880 ASP B C 1
ATOM 5278 O O . ASP B 1 344 ? -40.762 -13.784 56.958 1.00 34.72 880 ASP B O 1
ATOM 5283 N N . LEU B 1 345 ? -39.753 -14.084 54.970 1.00 35.25 881 LEU B N 1
ATOM 5284 C CA . LEU B 1 345 ? -39.959 -15.535 54.922 1.00 38.20 881 LEU B CA 1
ATOM 5285 C C . LEU B 1 345 ? -38.708 -16.264 54.420 1.00 38.61 881 LEU B C 1
ATOM 5286 O O . LEU B 1 345 ? -37.868 -15.673 53.744 1.00 37.97 881 LEU B O 1
ATOM 5291 N N . PRO B 1 346 ? -38.578 -17.557 54.751 1.00 40.16 882 PRO B N 1
ATOM 5292 C CA . PRO B 1 346 ? -37.595 -18.395 54.057 1.00 37.60 882 PRO B CA 1
ATOM 5293 C C . PRO B 1 346 ? -38.216 -18.984 52.789 1.00 42.98 882 PRO B C 1
ATOM 5294 O O . PRO B 1 346 ? -39.402 -18.766 52.545 1.00 45.36 882 PRO B O 1
ATOM 5298 N N . GLY B 1 347 ? -37.442 -19.705 51.985 1.00 47.06 883 GLY B N 1
ATOM 5299 C CA . GLY B 1 347 ? -37.997 -20.392 50.828 1.00 43.88 883 GLY B CA 1
ATOM 5300 C C . GLY B 1 347 ? -38.387 -19.475 49.683 1.00 46.26 883 GLY B C 1
ATOM 5301 O O . GLY B 1 347 ? -38.065 -18.287 49.704 1.00 46.39 883 GLY B O 1
ATOM 5302 N N . PRO B 1 348 ? -39.100 -20.025 48.681 1.00 45.36 884 PRO B N 1
ATOM 5303 C CA . PRO B 1 348 ? -39.500 -19.351 47.434 1.00 46.22 884 PRO B CA 1
ATOM 5304 C C . PRO B 1 348 ? -40.383 -18.121 47.626 1.00 46.24 884 PRO B C 1
ATOM 5305 O O . PRO B 1 348 ? -40.387 -17.246 46.759 1.00 46.02 884 PRO B O 1
ATOM 5309 N N . GLU B 1 349 ? -41.112 -18.051 48.733 1.00 40.10 885 GLU B N 1
ATOM 5310 C CA . GLU B 1 349 ? -42.087 -16.986 48.914 1.00 42.16 885 GLU B CA 1
ATOM 5311 C C . GLU B 1 349 ? -41.516 -15.742 49.597 1.00 40.20 885 GLU B C 1
ATOM 5312 O O . GLU B 1 349 ? -42.211 -14.742 49.739 1.00 41.17 885 GLU B O 1
ATOM 5318 N N . ARG B 1 350 ? -40.264 -15.815 50.029 1.00 36.45 886 ARG B N 1
ATOM 5319 C CA . ARG B 1 350 ? -39.535 -14.644 50.498 1.00 38.69 886 ARG B CA 1
ATOM 5320 C C . ARG B 1 350 ? -39.687 -13.479 49.518 1.00 33.37 886 ARG B C 1
ATOM 5321 O O . ARG B 1 350 ? -39.461 -13.652 48.327 1.00 34.20 886 ARG B O 1
ATOM 5329 N N . HIS B 1 351 ? -40.059 -12.302 50.003 1.00 31.03 887 HIS B N 1
ATOM 5330 C CA . HIS B 1 351 ? -40.211 -11.166 49.087 1.00 34.84 887 HIS B CA 1
ATOM 5331 C C . HIS B 1 351 ? -39.970 -9.798 49.729 1.00 34.75 887 HIS B C 1
ATOM 5332 O O . HIS B 1 351 ? -40.075 -8.793 49.049 1.00 32.32 887 HIS B O 1
ATOM 5339 N N . SER B 1 352 ? -39.681 -9.743 51.026 1.00 31.53 888 SER B N 1
ATOM 5340 C CA . SER B 1 352 ? -39.397 -8.453 51.658 1.00 32.25 888 SER B CA 1
ATOM 5341 C C . SER B 1 352 ? -38.379 -8.590 52.780 1.00 35.58 888 SER B C 1
ATOM 5342 O O . SER B 1 352 ? -38.148 -9.680 53.317 1.00 30.85 888 SER B O 1
ATOM 5345 N N . CYS B 1 353 ? -37.747 -7.477 53.118 1.00 24.33 889 CYS B N 1
ATOM 5346 C CA . CYS B 1 353 ? -36.712 -7.516 54.112 1.00 28.19 889 CYS B CA 1
ATOM 5347 C C . CYS B 1 353 ? -36.544 -6.189 54.797 1.00 27.11 889 CYS B C 1
ATOM 5348 O O . CYS B 1 353 ? -37.033 -5.151 54.329 1.00 24.88 889 CYS B O 1
ATOM 5351 N N . LEU B 1 354 ? -35.904 -6.268 55.953 1.00 26.11 890 LEU B N 1
ATOM 5352 C CA . LEU B 1 354 ? -35.243 -5.153 56.582 1.00 24.98 890 LEU B CA 1
ATOM 5353 C C . LEU B 1 354 ? -33.763 -5.262 56.250 1.00 26.95 890 LEU B C 1
ATOM 5354 O O . LEU B 1 354 ? -33.142 -6.316 56.441 1.00 25.21 890 LEU B O 1
ATOM 5359 N N . LEU B 1 355 ? -33.192 -4.175 55.755 1.00 20.19 891 LEU B N 1
ATOM 5360 C CA . LEU B 1 355 ? -31.759 -4.098 55.573 1.00 21.50 891 LEU B CA 1
ATOM 5361 C C . LEU B 1 355 ? -31.253 -2.978 56.446 1.00 23.36 891 LEU B C 1
ATOM 5362 O O . LEU B 1 355 ? -31.806 -1.884 56.400 1.00 26.43 891 LEU B O 1
ATOM 5367 N N . LEU B 1 356 ? -30.217 -3.246 57.237 1.00 20.58 892 LEU B N 1
ATOM 5368 C CA . LEU B 1 356 ? -29.592 -2.223 58.054 1.00 23.24 892 LEU B CA 1
ATOM 5369 C C . LEU B 1 356 ? -28.230 -1.927 57.468 1.00 25.85 892 LEU B C 1
ATOM 5370 O O . LEU B 1 356 ? -27.500 -2.841 57.104 1.00 24.85 892 LEU B O 1
ATOM 5375 N N . SER B 1 357 ? -27.895 -0.645 57.395 1.00 19.56 893 SER B N 1
ATOM 5376 C CA . SER B 1 357 ? -26.625 -0.187 56.869 1.00 21.71 893 SER B CA 1
ATOM 5377 C C . SER B 1 357 ? -26.106 0.901 57.786 1.00 25.17 893 SER B C 1
ATOM 5378 O O . SER B 1 357 ? -26.868 1.511 58.526 1.00 25.44 893 SER B O 1
ATOM 5381 N N . THR B 1 358 ? -24.811 1.144 57.738 1.00 24.39 894 THR B N 1
ATOM 5382 C CA . THR B 1 358 ? -24.183 2.153 58.574 1.00 23.60 894 THR B CA 1
ATOM 5383 C C . THR B 1 358 ? -23.603 3.267 57.708 1.00 27.76 894 THR B C 1
ATOM 5384 O O . THR B 1 358 ? -22.858 3.004 56.762 1.00 24.96 894 THR B O 1
ATOM 5388 N N . ALA B 1 359 ? -23.949 4.511 58.022 1.00 24.56 895 ALA B N 1
ATOM 5389 C CA . ALA B 1 359 ? -23.373 5.649 57.314 1.00 24.29 895 ALA B CA 1
ATOM 5390 C C . ALA B 1 359 ? -21.907 5.826 57.684 1.00 27.12 895 ALA B C 1
ATOM 5391 O O . ALA B 1 359 ? -21.548 5.846 58.865 1.00 27.86 895 ALA B O 1
ATOM 5393 N N . LEU B 1 360 ? -21.063 5.960 56.673 1.00 24.95 896 LEU B N 1
ATOM 5394 C CA . LEU B 1 360 ? -19.638 6.128 56.889 1.00 26.39 896 LEU B CA 1
ATOM 5395 C C . LEU B 1 360 ? -19.233 7.549 56.589 1.00 32.73 896 LEU B C 1
ATOM 5396 O O . LEU B 1 360 ? -19.770 8.185 55.683 1.00 27.76 896 LEU B O 1
ATOM 5401 N N . SER B 1 361 ? -18.296 8.054 57.377 1.00 30.26 897 SER B N 1
ATOM 5402 C CA . SER B 1 361 ? -17.665 9.330 57.088 1.00 36.96 897 SER B CA 1
ATOM 5403 C C . SER B 1 361 ? -16.711 9.176 55.929 1.00 41.96 897 SER B C 1
ATOM 5404 O O . SER B 1 361 ? -16.011 8.167 55.832 1.00 41.77 897 SER B O 1
ATOM 5407 N N . ASN B 1 362 ? -16.657 10.177 55.058 1.00 48.27 898 ASN B N 1
ATOM 5408 C CA . ASN B 1 362 ? -15.765 10.105 53.909 1.00 52.44 898 ASN B CA 1
ATOM 5409 C C . ASN B 1 362 ? -14.462 10.856 54.164 1.00 58.01 898 ASN B C 1
ATOM 5410 O O . ASN B 1 362 ? -13.567 10.852 53.326 1.00 60.50 898 ASN B O 1
ATOM 5415 N N . SER B 1 363 ? -14.348 11.492 55.325 1.00 56.39 899 SER B N 1
ATOM 5416 C CA . SER B 1 363 ? -13.044 11.967 55.755 1.00 58.46 899 SER B CA 1
ATOM 5417 C C . SER B 1 363 ? -12.376 10.852 56.547 1.00 59.33 899 SER B C 1
ATOM 5418 O O . SER B 1 363 ? -11.819 9.900 55.947 1.00 55.70 899 SER B O 1
ATOM 5421 N N . SER C 1 12 ? 4.925 -13.375 19.718 1.00 56.22 548 SER C N 1
ATOM 5422 C CA . SER C 1 12 ? 6.188 -14.009 19.346 1.00 56.55 548 SER C CA 1
ATOM 5423 C C . SER C 1 12 ? 7.024 -13.082 18.468 1.00 59.00 548 SER C C 1
ATOM 5424 O O . SER C 1 12 ? 8.245 -13.003 18.618 1.00 58.97 548 SER C O 1
ATOM 5427 N N . LYS C 1 13 ? 6.369 -12.398 17.530 1.00 56.71 549 LYS C N 1
ATOM 5428 C CA . LYS C 1 13 ? 7.010 -11.299 16.807 1.00 46.47 549 LYS C CA 1
ATOM 5429 C C . LYS C 1 13 ? 6.370 -9.961 17.225 1.00 47.32 549 LYS C C 1
ATOM 5430 O O . LYS C 1 13 ? 6.492 -8.956 16.541 1.00 45.59 549 LYS C O 1
ATOM 5436 N N . GLN C 1 14 ? 5.687 -9.973 18.367 1.00 52.60 550 GLN C N 1
ATOM 5437 C CA . GLN C 1 14 ? 4.958 -8.813 18.889 1.00 46.56 550 GLN C CA 1
ATOM 5438 C C . GLN C 1 14 ? 5.881 -7.596 19.094 1.00 39.75 550 GLN C C 1
ATOM 5439 O O . GLN C 1 14 ? 7.021 -7.755 19.535 1.00 39.33 550 GLN C O 1
ATOM 5445 N N . THR C 1 15 ? 5.427 -6.400 18.705 1.00 39.75 551 THR C N 1
ATOM 5446 C CA . THR C 1 15 ? 6.113 -5.164 19.107 1.00 38.97 551 THR C CA 1
ATOM 5447 C C . THR C 1 15 ? 5.193 -4.253 19.919 1.00 35.34 551 THR C C 1
ATOM 5448 O O . THR C 1 15 ? 3.981 -4.216 19.709 1.00 31.46 551 THR C O 1
ATOM 5452 N N . VAL C 1 16 ? 5.781 -3.534 20.860 1.00 35.32 552 VAL C N 1
ATOM 5453 C CA . VAL C 1 16 ? 5.066 -2.535 21.633 1.00 32.61 552 VAL C CA 1
ATOM 5454 C C . VAL C 1 16 ? 5.961 -1.313 21.603 1.00 32.50 552 VAL C C 1
ATOM 5455 O O . VAL C 1 16 ? 7.139 -1.414 21.939 1.00 35.41 552 VAL C O 1
ATOM 5459 N N . GLY C 1 17 ? 5.420 -0.176 21.177 1.00 28.61 553 GLY C N 1
ATOM 5460 C CA . GLY C 1 17 ? 6.218 1.028 21.050 1.00 32.26 553 GLY C CA 1
ATOM 5461 C C . GLY C 1 17 ? 7.361 0.891 20.050 1.00 37.31 553 GLY C C 1
ATOM 5462 O O . GLY C 1 17 ? 8.366 1.596 20.143 1.00 37.47 553 GLY C O 1
ATOM 5463 N N . GLY C 1 18 ? 7.207 -0.026 19.102 1.00 36.39 554 GLY C N 1
ATOM 5464 C CA . GLY C 1 18 ? 8.153 -0.152 18.011 1.00 39.51 554 GLY C CA 1
ATOM 5465 C C . GLY C 1 18 ? 9.273 -1.142 18.259 1.00 41.41 554 GLY C C 1
ATOM 5466 O O . GLY C 1 18 ? 10.105 -1.365 17.377 1.00 42.01 554 GLY C O 1
ATOM 5467 N N . VAL C 1 19 ? 9.316 -1.739 19.449 1.00 37.81 555 VAL C N 1
ATOM 5468 C CA . VAL C 1 19 ? 10.344 -2.737 19.719 1.00 37.70 555 VAL C CA 1
ATO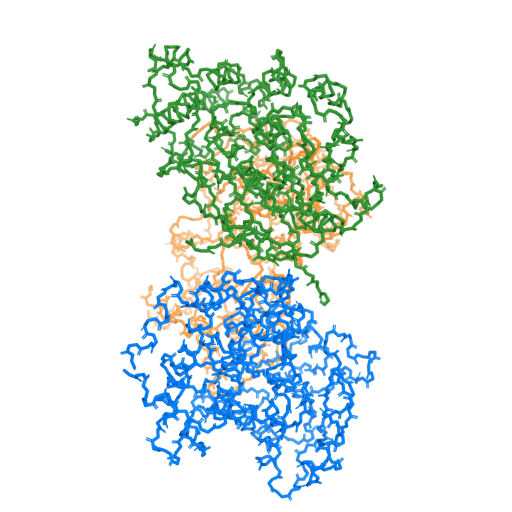M 5469 C C . VAL C 1 19 ? 9.712 -4.082 20.023 1.00 42.74 555 VAL C C 1
ATOM 5470 O O . VAL C 1 19 ? 8.609 -4.166 20.573 1.00 36.75 555 VAL C O 1
ATOM 5474 N N . HIS C 1 20 ? 10.419 -5.141 19.649 1.00 39.39 556 HIS C N 1
ATOM 5475 C CA . HIS C 1 20 ? 9.948 -6.492 19.888 1.00 39.11 556 HIS C CA 1
ATOM 5476 C C . HIS C 1 20 ? 9.954 -6.826 21.383 1.00 40.34 556 HIS C C 1
ATOM 5477 O O . HIS C 1 20 ? 10.952 -6.604 22.070 1.00 41.19 556 HIS C O 1
ATOM 5484 N N . VAL C 1 21 ? 8.835 -7.347 21.883 1.00 39.29 557 VAL C N 1
ATOM 5485 C CA . VAL C 1 21 ? 8.730 -7.747 23.285 1.00 34.89 557 VAL C CA 1
ATOM 5486 C C . VAL C 1 21 ? 7.551 -8.704 23.445 1.00 38.61 557 VAL C C 1
ATOM 5487 O O . VAL C 1 21 ? 6.535 -8.549 22.778 1.00 39.12 557 VAL C O 1
ATOM 5491 N N . THR C 1 22 ? 7.703 -9.720 24.292 1.00 36.67 558 THR C N 1
ATOM 5492 C CA . THR C 1 22 ? 6.649 -10.707 24.518 1.00 35.17 558 THR C CA 1
ATOM 5493 C C . THR C 1 22 ? 6.514 -10.920 26.007 1.00 34.81 558 THR C C 1
ATOM 5494 O O . THR C 1 22 ? 7.436 -10.601 26.744 1.00 37.14 558 THR C O 1
ATOM 5498 N N . PRO C 1 23 ? 5.362 -11.445 26.465 1.00 35.50 559 PRO C N 1
ATOM 5499 C CA . PRO C 1 23 ? 5.286 -11.754 27.894 1.00 35.63 559 PRO C CA 1
ATOM 5500 C C . PRO C 1 23 ? 6.403 -12.709 28.320 1.00 41.74 559 PRO C C 1
ATOM 5501 O O . PRO C 1 23 ? 6.963 -12.521 29.395 1.00 31.77 559 PRO C O 1
ATOM 5505 N N . GLU C 1 24 ? 6.740 -13.695 27.486 1.00 41.66 560 GLU C N 1
ATOM 5506 C CA . GLU C 1 24 ? 7.761 -14.677 27.864 1.00 40.09 560 GLU C CA 1
ATOM 5507 C C . GLU C 1 24 ? 9.116 -14.021 28.007 1.00 37.18 560 GLU C C 1
ATOM 5508 O O . GLU C 1 24 ? 9.918 -14.405 28.847 1.00 38.79 560 GLU C O 1
ATOM 5514 N N . MET C 1 25 ? 9.366 -13.020 27.179 1.00 40.33 561 MET C N 1
ATOM 5515 C CA . MET C 1 25 ? 10.623 -12.300 27.227 1.00 38.07 561 MET C CA 1
ATOM 5516 C C . MET C 1 25 ? 10.824 -11.710 28.617 1.00 44.29 561 MET C C 1
ATOM 5517 O O . MET C 1 25 ? 11.868 -11.891 29.236 1.00 40.92 561 MET C O 1
ATOM 5522 N N . LEU C 1 26 ? 9.799 -11.032 29.122 1.00 38.05 562 LEU C N 1
ATOM 5523 C CA . LEU C 1 26 ? 9.910 -10.395 30.423 1.00 36.04 562 LEU C CA 1
ATOM 5524 C C . LEU C 1 26 ? 9.758 -11.419 31.542 1.00 37.34 562 LEU C C 1
ATOM 5525 O O . LEU C 1 26 ? 10.487 -11.372 32.524 1.00 36.01 562 LEU C O 1
ATOM 5530 N N . GLU C 1 27 ? 8.826 -12.358 31.396 1.00 35.40 563 GLU C N 1
ATOM 5531 C CA . GLU C 1 27 ? 8.562 -13.291 32.488 1.00 33.88 563 GLU C CA 1
ATOM 5532 C C . GLU C 1 27 ? 9.735 -14.239 32.763 1.00 40.82 563 GLU C C 1
ATOM 5533 O O . GLU C 1 27 ? 9.868 -14.749 33.874 1.00 35.14 563 GLU C O 1
ATOM 5539 N N . SER C 1 28 ? 10.586 -14.453 31.758 1.00 39.03 564 SER C N 1
ATOM 5540 C CA . SER C 1 28 ? 11.704 -15.391 31.873 1.00 42.03 564 SER C CA 1
ATOM 5541 C C . SER C 1 28 ? 12.884 -14.821 32.659 1.00 44.19 564 SER C C 1
ATOM 5542 O O . SER C 1 28 ? 13.782 -15.558 33.075 1.00 46.54 564 SER C O 1
ATOM 5545 N N . VAL C 1 29 ? 12.891 -13.505 32.845 1.00 44.74 565 VAL C N 1
ATOM 5546 C CA . VAL C 1 29 ? 14.005 -12.844 33.513 1.00 46.11 565 VAL C CA 1
ATOM 5547 C C . VAL C 1 29 ? 14.171 -13.364 34.945 1.00 46.26 565 VAL C C 1
ATOM 5548 O O . VAL C 1 29 ? 13.184 -13.593 35.657 1.00 44.04 565 VAL C O 1
ATOM 5552 N N . GLN C 1 30 ? 15.424 -13.593 35.337 1.00 50.19 566 GLN C N 1
ATOM 5553 C CA . GLN C 1 30 ? 15.759 -14.023 36.689 1.00 48.55 566 GLN C CA 1
ATOM 5554 C C . GLN C 1 30 ? 16.141 -12.796 37.497 1.00 52.40 566 GLN C C 1
ATOM 5555 O O . GLN C 1 30 ? 16.841 -11.920 36.991 1.00 54.66 566 GLN C O 1
ATOM 5561 N N . ILE C 1 31 ? 15.655 -12.692 38.730 1.00 47.79 567 ILE C N 1
ATOM 5562 C CA . ILE C 1 31 ? 16.176 -11.666 39.627 1.00 49.77 567 ILE C CA 1
ATOM 5563 C C . ILE C 1 31 ? 16.261 -12.191 41.046 1.00 47.04 567 ILE C C 1
ATOM 5564 O O . ILE C 1 31 ? 15.425 -12.988 41.472 1.00 48.19 567 ILE C O 1
ATOM 5569 N N . PRO C 1 32 ? 17.274 -11.734 41.787 1.00 47.82 568 PRO C N 1
ATOM 5570 C CA . PRO C 1 32 ? 17.384 -12.136 43.191 1.00 49.37 568 PRO C CA 1
ATOM 5571 C C . PRO C 1 32 ? 16.196 -11.646 44.019 1.00 47.65 568 PRO C C 1
ATOM 5572 O O . PRO C 1 32 ? 15.698 -10.538 43.814 1.00 49.84 568 PRO C O 1
ATOM 5576 N N . LEU C 1 33 ? 15.724 -12.495 44.922 1.00 45.29 569 LEU C N 1
ATOM 5577 C CA . LEU C 1 33 ? 14.701 -12.105 45.879 1.00 44.93 569 LEU C CA 1
ATOM 5578 C C . LEU C 1 33 ? 15.229 -12.402 47.268 1.00 49.30 569 LEU C C 1
ATOM 5579 O O . LEU C 1 33 ? 16.163 -13.197 47.409 1.00 44.41 569 LEU C O 1
ATOM 5584 N N . GLU C 1 34 ? 14.647 -11.766 48.285 1.00 46.12 570 GLU C N 1
ATOM 5585 C CA . GLU C 1 34 ? 14.935 -12.133 49.667 1.00 43.84 570 GLU C CA 1
ATOM 5586 C C . GLU C 1 34 ? 14.622 -13.626 49.872 1.00 46.54 570 GLU C C 1
ATOM 5587 O O . GLU C 1 34 ? 15.327 -14.320 50.607 1.00 50.48 570 GLU C O 1
ATOM 5593 N N . ALA C 1 35 ? 13.584 -14.117 49.198 1.00 42.18 571 ALA C N 1
ATOM 5594 C CA . ALA C 1 35 ? 13.163 -15.517 49.304 1.00 47.92 571 ALA C CA 1
ATOM 5595 C C . ALA C 1 35 ? 14.299 -16.517 49.056 1.00 47.86 571 ALA C C 1
ATOM 5596 O O . ALA C 1 35 ? 14.318 -17.595 49.657 1.00 48.93 571 ALA C O 1
ATOM 5598 N N . ASP C 1 36 ? 15.224 -16.156 48.165 1.00 50.51 572 ASP C N 1
ATOM 5599 C CA . ASP C 1 36 ? 16.418 -16.960 47.891 1.00 48.79 572 ASP C CA 1
ATOM 5600 C C . ASP C 1 36 ? 17.175 -17.330 49.172 1.00 52.50 572 ASP C C 1
ATOM 5601 O O . ASP C 1 36 ? 17.528 -18.495 49.384 1.00 51.57 572 ASP C O 1
ATOM 5606 N N . LYS C 1 37 ? 17.406 -16.327 50.020 1.00 48.46 573 LYS C N 1
ATOM 5607 C CA . LYS C 1 37 ? 18.202 -16.478 51.240 1.00 52.60 573 LYS C CA 1
ATOM 5608 C C . LYS C 1 37 ? 17.587 -17.438 52.248 1.00 52.14 573 LYS C C 1
ATOM 5609 O O . LYS C 1 37 ? 18.254 -17.893 53.173 1.00 55.60 573 LYS C O 1
ATOM 5615 N N . VAL C 1 38 ? 16.307 -17.729 52.074 1.00 47.00 574 VAL C N 1
ATOM 5616 C CA . VAL C 1 38 ? 15.600 -18.624 52.968 1.00 44.97 574 VAL C CA 1
ATOM 5617 C C . VAL C 1 38 ? 15.225 -19.878 52.169 1.00 48.92 574 VAL C C 1
ATOM 5618 O O . VAL C 1 38 ? 14.503 -20.764 52.639 1.00 49.61 574 VAL C O 1
ATOM 5622 N N . GLY C 1 39 ? 15.742 -19.948 50.947 1.00 46.43 575 GLY C N 1
ATOM 5623 C CA . GLY C 1 39 ? 15.536 -21.107 50.103 1.00 44.42 575 GLY C CA 1
ATOM 5624 C C . GLY C 1 39 ? 14.079 -21.399 49.777 1.00 50.13 575 GLY C C 1
ATOM 5625 O O . GLY C 1 39 ? 13.687 -22.560 49.654 1.00 48.14 575 GLY C O 1
ATOM 5626 N N . MET C 1 40 ? 13.276 -20.344 49.654 1.00 48.09 576 MET C N 1
ATOM 5627 C CA . MET C 1 40 ? 11.880 -20.464 49.234 1.00 48.42 576 MET C CA 1
ATOM 5628 C C . MET C 1 40 ? 11.732 -20.042 47.784 1.00 41.17 576 MET C C 1
ATOM 5629 O O . MET C 1 40 ? 12.383 -19.093 47.357 1.00 42.11 576 MET C O 1
ATOM 5634 N N . THR C 1 41 ? 10.866 -20.714 47.031 1.00 42.48 577 THR C N 1
ATOM 5635 C CA . THR C 1 41 ? 10.494 -20.210 45.707 1.00 40.70 577 THR C CA 1
ATOM 5636 C C . THR C 1 41 ? 9.639 -18.956 45.919 1.00 44.05 577 THR C C 1
ATOM 5637 O O . THR C 1 41 ? 9.026 -18.808 46.981 1.00 42.55 577 THR C O 1
ATOM 5641 N N . PRO C 1 42 ? 9.600 -18.041 44.934 1.00 44.19 578 PRO C N 1
ATOM 5642 C CA . PRO C 1 42 ? 8.792 -16.834 45.168 1.00 44.15 578 PRO C CA 1
ATOM 5643 C C . PRO C 1 42 ? 7.328 -17.150 45.429 1.00 43.75 578 PRO C C 1
ATOM 5644 O O . PRO C 1 42 ? 6.708 -16.459 46.235 1.00 46.82 578 PRO C O 1
ATOM 5648 N N . ALA C 1 43 ? 6.792 -18.180 44.775 1.00 42.50 579 ALA C N 1
ATOM 5649 C CA . ALA C 1 43 ? 5.405 -18.589 44.988 1.00 43.48 579 ALA C CA 1
ATOM 5650 C C . ALA C 1 43 ? 5.216 -19.203 46.375 1.00 46.10 579 ALA C C 1
ATOM 5651 O O . ALA C 1 43 ? 4.170 -19.038 47.019 1.00 41.40 579 ALA C O 1
ATOM 5653 N N . GLU C 1 44 ? 6.225 -19.935 46.821 1.00 42.09 580 GLU C N 1
ATOM 5654 C CA . GLU C 1 44 ? 6.193 -20.546 48.142 1.00 43.75 580 GLU C CA 1
ATOM 5655 C C . GLU C 1 44 ? 6.166 -19.488 49.248 1.00 44.38 580 GLU C C 1
ATOM 5656 O O . GLU C 1 44 ? 5.337 -19.556 50.159 1.00 40.13 580 GLU C O 1
ATOM 5662 N N . LYS C 1 45 ? 7.081 -18.521 49.161 1.00 42.57 581 LYS C N 1
ATOM 5663 C CA . LYS C 1 45 ? 7.130 -17.428 50.125 1.00 43.40 581 LYS C CA 1
ATOM 5664 C C . LYS C 1 45 ? 5.823 -16.636 50.112 1.00 44.75 581 LYS C C 1
ATOM 5665 O O . LYS C 1 45 ? 5.219 -16.416 51.164 1.00 38.79 581 LYS C O 1
ATOM 5671 N N . SER C 1 46 ? 5.386 -16.219 48.921 1.00 41.17 582 SER C N 1
ATOM 5672 C CA . SER C 1 46 ? 4.151 -15.456 48.793 1.00 38.29 582 SER C CA 1
ATOM 5673 C C . SER C 1 46 ? 3.007 -16.182 49.493 1.00 40.64 582 SER C C 1
ATOM 5674 O O . SER C 1 46 ? 2.180 -15.567 50.172 1.00 35.47 582 SER C O 1
ATOM 5677 N N . LYS C 1 47 ? 2.994 -17.504 49.350 1.00 37.90 583 LYS C N 1
ATOM 5678 C CA . LYS C 1 47 ? 1.984 -18.341 49.975 1.00 41.56 583 LYS C CA 1
ATOM 5679 C C . LYS C 1 47 ? 2.049 -18.219 51.488 1.00 41.75 583 LYS C C 1
ATOM 5680 O O . LYS C 1 47 ? 1.026 -18.076 52.161 1.00 39.41 583 LYS C O 1
ATOM 5686 N N . LEU C 1 48 ? 3.271 -18.308 52.007 1.00 41.51 584 LEU C N 1
ATOM 5687 C CA . LEU C 1 48 ? 3.520 -18.244 53.436 1.00 44.15 584 LEU C CA 1
ATOM 5688 C C . LEU C 1 48 ? 3.149 -16.866 53.964 1.00 37.47 584 LEU C C 1
ATOM 5689 O O . LEU C 1 48 ? 2.525 -16.745 55.021 1.00 38.84 584 LEU C O 1
ATOM 5694 N N . VAL C 1 49 ? 3.551 -15.839 53.216 1.00 37.26 585 VAL C N 1
ATOM 5695 C CA . VAL C 1 49 ? 3.240 -14.454 53.551 1.00 39.34 585 VAL C CA 1
ATOM 5696 C C . VAL C 1 49 ? 1.750 -14.307 53.785 1.00 39.28 585 VAL C C 1
ATOM 5697 O O . VAL C 1 49 ? 1.308 -13.767 54.801 1.00 35.56 585 VAL C O 1
ATOM 5701 N N . ASN C 1 50 ? 0.959 -14.837 52.866 1.00 37.05 586 ASN C N 1
ATOM 5702 C CA . ASN C 1 50 ? -0.479 -14.687 52.998 1.00 35.01 586 ASN C CA 1
ATOM 5703 C C . ASN C 1 50 ? -1.107 -15.598 54.051 1.00 36.91 586 ASN C C 1
ATOM 5704 O O . ASN C 1 50 ? -2.106 -15.222 54.679 1.00 35.83 586 ASN C O 1
ATOM 5709 N N . ALA C 1 51 ? -0.504 -16.757 54.299 1.00 36.44 587 ALA C N 1
ATOM 5710 C CA . ALA C 1 51 ? -1.002 -17.635 55.356 1.00 36.56 587 ALA C CA 1
ATOM 5711 C C . ALA C 1 51 ? -0.720 -17.041 56.738 1.00 37.85 587 ALA C C 1
ATOM 5712 O O . ALA C 1 51 ? -1.549 -17.121 57.654 1.00 37.31 587 ALA C O 1
ATOM 5714 N N . ALA C 1 52 ? 0.462 -16.462 56.886 1.00 33.31 588 ALA C N 1
ATOM 5715 C CA . ALA C 1 52 ? 0.808 -15.776 58.122 1.00 37.51 588 ALA C CA 1
ATOM 5716 C C . ALA C 1 52 ? -0.105 -14.580 58.314 1.00 35.31 588 ALA C C 1
ATOM 5717 O O . ALA C 1 52 ? -0.555 -14.309 59.424 1.00 31.69 588 ALA C O 1
ATOM 5719 N N . THR C 1 53 ? -0.375 -13.856 57.227 1.00 31.79 589 THR C N 1
ATOM 5720 C CA . THR C 1 53 ? -1.301 -12.737 57.288 1.00 33.78 589 THR C CA 1
ATOM 5721 C C . THR C 1 53 ? -2.660 -13.218 57.778 1.00 32.91 589 THR C C 1
ATOM 5722 O O . THR C 1 53 ? -3.290 -12.591 58.628 1.00 32.29 589 THR C O 1
ATOM 5726 N N . ALA C 1 54 ? -3.099 -14.355 57.249 1.00 33.56 590 ALA C N 1
ATOM 5727 C CA . ALA C 1 54 ? -4.439 -14.856 57.517 1.00 32.30 590 ALA C CA 1
ATOM 5728 C C . ALA C 1 54 ? -4.643 -15.161 58.996 1.00 29.83 590 ALA C C 1
ATOM 5729 O O . ALA C 1 54 ? -5.749 -15.030 59.518 1.00 34.12 590 ALA C O 1
ATOM 5731 N N . VAL C 1 55 ? -3.577 -15.583 59.666 1.00 33.90 591 VAL C N 1
ATOM 5732 C CA . VAL C 1 55 ? -3.643 -15.856 61.098 1.00 35.29 591 VAL C CA 1
ATOM 5733 C C . VAL C 1 55 ? -4.069 -14.596 61.830 1.00 29.31 591 VAL C C 1
ATOM 5734 O O . VAL C 1 55 ? -5.011 -14.611 62.608 1.00 35.55 591 VAL C O 1
ATOM 5738 N N . TYR C 1 56 ? -3.378 -13.497 61.554 1.00 29.94 592 TYR C N 1
ATOM 5739 C CA . TYR C 1 56 ? -3.682 -12.224 62.210 1.00 30.44 592 TYR C CA 1
ATOM 5740 C C . TYR C 1 56 ? -5.065 -11.696 61.858 1.00 29.22 592 TYR C C 1
ATOM 5741 O O . TYR C 1 56 ? -5.775 -11.164 62.717 1.00 27.13 592 TYR C O 1
ATOM 5750 N N . ILE C 1 57 ? -5.464 -11.866 60.599 1.00 28.52 593 ILE C N 1
ATOM 5751 C CA . ILE C 1 57 ? -6.789 -11.444 60.194 1.00 26.94 593 ILE C CA 1
ATOM 5752 C C . ILE C 1 57 ? -7.842 -12.194 60.982 1.00 25.19 593 ILE C C 1
ATOM 5753 O O . ILE C 1 57 ? -8.791 -11.608 61.485 1.00 28.97 593 ILE C O 1
ATOM 5758 N N . ASP C 1 58 ? -7.666 -13.502 61.080 1.00 28.08 594 ASP C N 1
ATOM 5759 C CA . ASP C 1 58 ? -8.621 -14.342 61.786 1.00 32.86 594 ASP C CA 1
ATOM 5760 C C . ASP C 1 58 ? -8.656 -13.978 63.270 1.00 29.15 594 ASP C C 1
ATOM 5761 O O . ASP C 1 58 ? -9.721 -13.907 63.879 1.00 33.44 594 ASP C O 1
ATOM 5766 N N . MET C 1 59 ? -7.485 -13.723 63.840 1.00 30.08 595 MET C N 1
ATOM 5767 C CA . MET C 1 59 ? -7.412 -13.298 65.236 1.00 32.06 595 MET C CA 1
ATOM 5768 C C . MET C 1 59 ? -8.195 -12.007 65.432 1.00 30.29 595 MET C C 1
ATOM 5769 O O . MET C 1 59 ? -8.970 -11.870 66.379 1.00 31.60 595 MET C O 1
ATOM 5774 N N . ALA C 1 60 ? -8.008 -11.062 64.516 1.00 30.44 596 ALA C N 1
ATOM 5775 C CA . ALA C 1 60 ? -8.640 -9.754 64.647 1.00 28.61 596 ALA C CA 1
ATOM 5776 C C . ALA C 1 60 ? -10.158 -9.847 64.493 1.00 28.01 596 ALA C C 1
ATOM 5777 O O . ALA C 1 60 ? -10.903 -9.222 65.252 1.00 30.37 596 ALA C O 1
ATOM 5779 N N . VAL C 1 61 ? -10.620 -10.632 63.518 1.00 28.01 597 VAL C N 1
ATOM 5780 C CA . VAL C 1 61 ? -12.054 -10.799 63.333 1.00 29.93 597 VAL C CA 1
ATOM 5781 C C . VAL C 1 61 ? -12.664 -11.450 64.578 1.00 28.37 597 VAL C C 1
ATOM 5782 O O . VAL C 1 61 ? -13.706 -11.019 65.079 1.00 28.88 597 VAL C O 1
ATOM 5786 N N . GLU C 1 62 ? -11.994 -12.476 65.080 1.00 30.65 598 GLU C N 1
ATOM 5787 C CA . GLU C 1 62 ? -12.432 -13.123 66.315 1.00 34.65 598 GLU C CA 1
ATOM 5788 C C . GLU C 1 62 ? -12.439 -12.151 67.490 1.00 34.92 598 GLU C C 1
ATOM 5789 O O . GLU C 1 62 ? -13.406 -12.087 68.255 1.00 35.36 598 GLU C O 1
ATOM 5795 N N . GLU C 1 63 ? -11.363 -11.392 67.649 1.00 32.28 599 GLU C N 1
ATOM 5796 C CA . GLU C 1 63 ? -11.331 -10.466 68.775 1.00 35.59 599 GLU C CA 1
ATOM 5797 C C . GLU C 1 63 ? -12.428 -9.399 68.677 1.00 34.15 599 GLU C C 1
ATOM 5798 O O . GLU C 1 63 ? -13.091 -9.097 69.667 1.00 28.56 599 GLU C O 1
ATOM 5804 N N . MET C 1 64 ? -12.613 -8.825 67.487 1.00 26.73 600 MET C N 1
ATOM 5805 C CA . MET C 1 64 ? -13.625 -7.789 67.290 1.00 29.11 600 MET C CA 1
ATOM 5806 C C . MET C 1 64 ? -15.008 -8.316 67.651 1.00 30.30 600 MET C C 1
ATOM 5807 O O . MET C 1 64 ? -15.791 -7.650 68.331 1.00 32.82 600 MET C O 1
ATOM 5812 N N . ARG C 1 65 ? -15.294 -9.530 67.199 1.00 30.23 601 ARG C N 1
ATOM 5813 C CA . ARG C 1 65 ? -16.579 -10.151 67.486 1.00 36.51 601 ARG C CA 1
ATOM 5814 C C . ARG C 1 65 ? -16.706 -10.561 68.967 1.00 34.65 601 ARG C C 1
ATOM 5815 O O . ARG C 1 65 ? -17.721 -10.261 69.598 1.00 33.97 601 ARG C O 1
ATOM 5823 N N . SER C 1 66 ? -15.675 -11.205 69.521 1.00 33.94 602 SER C N 1
ATOM 5824 C CA . SER C 1 66 ? -15.707 -11.616 70.931 1.00 35.68 602 SER C CA 1
ATOM 5825 C C . SER C 1 66 ? -15.960 -10.440 71.864 1.00 38.86 602 SER C C 1
ATOM 5826 O O . SER C 1 66 ? -16.729 -10.548 72.821 1.00 41.84 602 SER C O 1
ATOM 5829 N N . ARG C 1 67 ? -15.316 -9.312 71.583 1.00 34.09 603 ARG C N 1
ATOM 5830 C CA . ARG C 1 67 ? -15.407 -8.174 72.479 1.00 35.00 603 ARG C CA 1
ATOM 5831 C C . ARG C 1 67 ? -16.556 -7.245 72.117 1.00 34.35 603 ARG C C 1
ATOM 5832 O O . ARG C 1 67 ? -16.786 -6.252 72.802 1.00 36.31 603 ARG C O 1
ATOM 5840 N N . GLY C 1 68 ? -17.279 -7.561 71.045 1.00 36.90 604 GLY C N 1
ATOM 5841 C CA . GLY C 1 68 ? -18.411 -6.742 70.639 1.00 33.76 604 GLY C CA 1
ATOM 5842 C C . GLY C 1 68 ? -18.009 -5.347 70.192 1.00 30.95 604 GLY C C 1
ATOM 5843 O O . GLY C 1 68 ? -18.699 -4.365 70.469 1.00 34.32 604 GLY C O 1
ATOM 5844 N N . LEU C 1 69 ? -16.877 -5.268 69.506 1.00 30.42 605 LEU C N 1
ATOM 5845 C CA . LEU C 1 69 ? -16.322 -4.003 69.044 1.00 29.80 605 LEU C CA 1
ATOM 5846 C C . LEU C 1 69 ? -16.805 -3.722 67.631 1.00 31.39 605 LEU C C 1
ATOM 5847 O O . LEU C 1 69 ? -17.046 -4.655 66.889 1.00 28.94 605 LEU C O 1
ATOM 5852 N N . ALA C 1 70 ? -16.939 -2.453 67.259 1.00 30.25 606 ALA C N 1
ATOM 5853 C CA . ALA C 1 70 ? -17.175 -2.114 65.855 1.00 34.98 606 ALA C CA 1
ATOM 5854 C C . ALA C 1 70 ? -16.100 -1.150 65.405 1.00 31.19 606 ALA C C 1
ATOM 5855 O O . ALA C 1 70 ? -15.543 -0.414 66.219 1.00 29.74 606 ALA C O 1
ATOM 5857 N N . PRO C 1 71 ? -15.791 -1.148 64.104 1.00 31.98 607 PRO C N 1
ATOM 5858 C CA . PRO C 1 71 ? -14.802 -0.178 63.645 1.00 27.13 607 PRO C CA 1
ATOM 5859 C C . PRO C 1 71 ? -15.342 1.233 63.697 1.00 25.43 607 PRO C C 1
ATOM 5860 O O . PRO C 1 71 ? -16.563 1.434 63.714 1.00 28.14 607 PRO C O 1
ATOM 5864 N N . LYS C 1 72 ? -14.436 2.202 63.731 1.00 25.96 608 LYS C N 1
ATOM 5865 C CA . LYS C 1 72 ? -14.790 3.589 63.466 1.00 30.94 608 LYS C CA 1
ATOM 5866 C C . LYS C 1 72 ? -15.562 3.645 62.150 1.00 30.30 608 LYS C C 1
ATOM 5867 O O . LYS C 1 72 ? -15.281 2.875 61.239 1.00 26.58 608 LYS C O 1
ATOM 5873 N N . ALA C 1 73 ? -16.526 4.552 62.062 1.00 27.75 609 ALA C N 1
ATOM 5874 C CA . ALA C 1 73 ? -17.450 4.584 60.941 1.00 28.90 609 ALA C CA 1
ATOM 5875 C C . ALA C 1 73 ? -16.891 5.381 59.769 1.00 25.81 609 ALA C C 1
ATOM 5876 O O . ALA C 1 73 ? -17.414 6.437 59.416 1.00 26.09 609 ALA C O 1
ATOM 5878 N N . ASP C 1 74 ? -15.801 4.887 59.195 1.00 24.50 610 ASP C N 1
ATOM 5879 C CA . ASP C 1 74 ? -15.270 5.463 57.974 1.00 27.15 610 ASP C CA 1
ATOM 5880 C C . ASP C 1 74 ? -14.802 4.337 57.071 1.00 23.72 610 ASP C C 1
ATOM 5881 O O . ASP C 1 74 ? -15.364 3.239 57.119 1.00 26.33 610 ASP C O 1
ATOM 5886 N N . TYR C 1 75 ? -13.785 4.599 56.259 1.00 25.20 611 TYR C N 1
ATOM 5887 C CA . TYR C 1 75 ? -13.320 3.622 55.268 1.00 25.53 611 TYR C CA 1
ATOM 5888 C C . TYR C 1 75 ? -12.905 2.329 55.929 1.00 29.12 611 TYR C C 1
ATOM 5889 O O . TYR C 1 75 ? -12.862 1.275 55.290 1.00 27.26 611 TYR C O 1
ATOM 5898 N N . ARG C 1 76 ? -12.567 2.414 57.219 1.00 25.95 612 ARG C N 1
ATOM 5899 C CA . ARG C 1 76 ? -12.115 1.250 57.941 1.00 26.92 612 ARG C CA 1
ATOM 5900 C C . ARG C 1 76 ? -13.179 0.195 58.001 1.00 23.42 612 ARG C C 1
ATOM 5901 O O . ARG C 1 76 ? -12.856 -0.986 58.113 1.00 24.66 612 ARG C O 1
ATOM 5909 N N . VAL C 1 77 ? -14.448 0.609 57.957 1.00 22.25 613 VAL C N 1
ATOM 5910 C CA . VAL C 1 77 ? -15.523 -0.384 57.866 1.00 27.15 613 VAL C CA 1
ATOM 5911 C C . VAL C 1 77 ? -15.363 -1.233 56.594 1.00 22.67 613 VAL C C 1
ATOM 5912 O O . VAL C 1 77 ? -15.614 -2.442 56.608 1.00 24.52 613 VAL C O 1
ATOM 5916 N N . HIS C 1 78 ? -14.893 -0.627 55.506 1.00 27.63 614 HIS C N 1
ATOM 5917 C CA . HIS C 1 78 ? -14.669 -1.405 54.274 1.00 26.52 614 HIS C CA 1
ATOM 5918 C C . HIS C 1 78 ? -13.566 -2.442 54.467 1.00 26.57 614 HIS C C 1
ATOM 5919 O O . HIS C 1 78 ? -13.681 -3.603 54.051 1.00 26.18 614 HIS C O 1
ATOM 5926 N N . TRP C 1 79 ? -12.507 -2.013 55.133 1.00 24.92 615 TRP C N 1
ATOM 5927 C CA . TRP C 1 79 ? -11.416 -2.889 55.503 1.00 25.74 615 TRP C CA 1
ATOM 5928 C C . TRP C 1 79 ? -11.949 -4.041 56.358 1.00 24.20 615 TRP C C 1
ATOM 5929 O O . TRP C 1 79 ? -11.680 -5.211 56.091 1.00 21.09 615 TRP C O 1
ATOM 5940 N N . TRP C 1 80 ? -12.712 -3.691 57.390 1.00 23.87 616 TRP C N 1
ATOM 5941 C CA . TRP C 1 80 ? -13.355 -4.676 58.246 1.00 24.06 616 TRP C CA 1
ATOM 5942 C C . TRP C 1 80 ? -14.215 -5.690 57.459 1.00 27.71 616 TRP C C 1
ATOM 5943 O O . TRP C 1 80 ? -14.150 -6.886 57.704 1.00 24.92 616 TRP C O 1
ATOM 5954 N N . LYS C 1 81 ? -14.999 -5.215 56.494 1.00 28.36 617 LYS C N 1
ATOM 5955 C CA . LYS C 1 81 ? -15.843 -6.121 55.702 1.00 29.75 617 LYS C CA 1
ATOM 5956 C C . LYS C 1 81 ? -15.025 -7.147 54.919 1.00 24.80 617 LYS C C 1
ATOM 5957 O O . LYS C 1 81 ? -15.387 -8.324 54.824 1.00 26.59 617 LYS C O 1
ATOM 5963 N N . VAL C 1 82 ? -13.920 -6.703 54.351 1.00 22.47 618 VAL C N 1
ATOM 5964 C CA . VAL C 1 82 ? -13.087 -7.618 53.580 1.00 23.49 618 VAL C CA 1
ATOM 5965 C C . VAL C 1 82 ? -12.530 -8.701 54.493 1.00 30.78 618 VAL C C 1
ATOM 5966 O O . VAL C 1 82 ? -12.545 -9.885 54.159 1.00 25.94 618 VAL C O 1
ATOM 5970 N N . MET C 1 83 ? -12.046 -8.289 55.661 1.00 24.98 619 MET C N 1
ATOM 5971 C CA . MET C 1 83 ? -11.496 -9.251 56.602 1.00 27.81 619 MET C CA 1
ATOM 5972 C C . MET C 1 83 ? -12.602 -10.212 57.038 1.00 25.20 619 MET C C 1
ATOM 5973 O O . MET C 1 83 ? -12.411 -11.415 57.061 1.00 31.15 619 MET C O 1
ATOM 5978 N N . GLN C 1 84 ? -13.773 -9.675 57.345 1.00 27.59 620 GLN C N 1
ATOM 5979 C CA . GLN C 1 84 ? -14.897 -10.526 57.732 1.00 30.23 620 GLN C CA 1
ATOM 5980 C C . GLN C 1 84 ? -15.215 -11.542 56.646 1.00 37.26 620 GLN C C 1
ATOM 5981 O O . GLN C 1 84 ? -15.374 -12.734 56.925 1.00 38.63 620 GLN C O 1
ATOM 5987 N N . ASP C 1 85 ? -15.322 -11.060 55.407 1.00 30.09 621 ASP C N 1
ATOM 5988 C CA . ASP C 1 85 ? -15.635 -11.948 54.288 1.00 34.14 621 ASP C CA 1
ATOM 5989 C C . ASP C 1 85 ? -14.540 -12.994 54.157 1.00 40.23 621 ASP C C 1
ATOM 5990 O O . ASP C 1 85 ? -14.811 -14.166 53.894 1.00 37.60 621 ASP C O 1
ATOM 5995 N N . PHE C 1 86 ? -13.297 -12.570 54.358 1.00 33.84 622 PHE C N 1
ATOM 5996 C CA . PHE C 1 86 ? -12.178 -13.475 54.176 1.00 35.68 622 PHE C CA 1
ATOM 5997 C C . PHE C 1 86 ? -12.271 -14.626 55.168 1.00 38.49 622 PHE C C 1
ATOM 5998 O O . PHE C 1 86 ? -11.865 -15.748 54.874 1.00 44.26 622 PHE C O 1
ATOM 6006 N N . VAL C 1 87 ? -12.823 -14.346 56.341 1.00 39.34 623 VAL C N 1
ATOM 6007 C CA . VAL C 1 87 ? -12.993 -15.380 57.353 1.00 39.97 623 VAL C CA 1
ATOM 6008 C C . VAL C 1 87 ? -14.278 -16.166 57.123 1.00 38.36 623 VAL C C 1
ATOM 6009 O O . VAL C 1 87 ? -14.247 -17.391 57.083 1.00 47.43 623 VAL C O 1
ATOM 6013 N N . ASP C 1 88 ? -15.397 -15.465 56.962 1.00 37.81 624 ASP C N 1
ATOM 6014 C CA . ASP C 1 88 ? -16.706 -16.117 56.881 1.00 42.58 624 ASP C CA 1
ATOM 6015 C C . ASP C 1 88 ? -16.885 -16.954 55.619 1.00 46.88 624 ASP C C 1
ATOM 6016 O O . ASP C 1 88 ? -17.775 -17.800 55.553 1.00 49.19 624 ASP C O 1
ATOM 6021 N N . SER C 1 89 ? -16.064 -16.694 54.610 1.00 46.06 625 SER C N 1
ATOM 6022 C CA . SER C 1 89 ? -16.191 -17.387 53.335 1.00 46.20 625 SER C CA 1
ATOM 6023 C C . SER C 1 89 ? -15.382 -18.659 53.405 1.00 48.21 625 SER C C 1
ATOM 6024 O O . SER C 1 89 ? -15.361 -19.454 52.469 1.00 48.88 625 SER C O 1
ATOM 6027 N N . GLY C 1 90 ? -14.680 -18.821 54.516 1.00 45.70 626 GLY C N 1
ATOM 6028 C CA . GLY C 1 90 ? -13.819 -19.968 54.703 1.00 50.98 626 GLY C CA 1
ATOM 6029 C C . GLY C 1 90 ? -12.520 -19.825 53.945 1.00 54.95 626 GLY C C 1
ATOM 6030 O O . GLY C 1 90 ? -11.671 -20.716 53.998 1.00 60.09 626 GLY C O 1
ATOM 6031 N N . GLU C 1 91 ? -12.360 -18.710 53.235 1.00 49.48 627 GLU C N 1
ATOM 6032 C CA . GLU C 1 91 ? -11.137 -18.469 52.479 1.00 49.14 627 GLU C CA 1
ATOM 6033 C C . GLU C 1 91 ? -9.940 -18.547 53.417 1.00 54.09 627 GLU C C 1
ATOM 6034 O O . GLU C 1 91 ? -8.907 -19.122 53.070 1.00 59.85 627 GLU C O 1
ATOM 6040 N N . GLY C 1 92 ? -10.100 -17.995 54.620 1.00 51.44 628 GLY C N 1
ATOM 6041 C CA . GLY C 1 92 ? -9.070 -18.070 55.648 1.00 56.12 628 GLY C CA 1
ATOM 6042 C C . GLY C 1 92 ? -8.836 -19.485 56.187 1.00 60.24 628 GLY C C 1
ATOM 6043 O O . GLY C 1 92 ? -7.694 -19.901 56.396 1.00 58.35 628 GLY C O 1
ATOM 6044 N N . GLN C 1 93 ? -9.929 -20.219 56.411 1.00 62.06 629 GLN C N 1
ATOM 6045 C CA . GLN C 1 93 ? -9.922 -21.638 56.812 1.00 66.92 629 GLN C CA 1
ATOM 6046 C C . GLN C 1 93 ? -9.044 -22.380 55.834 1.00 67.67 629 GLN C C 1
ATOM 6047 O O . GLN C 1 93 ? -8.045 -22.977 56.217 1.00 72.15 629 GLN C O 1
ATOM 6053 N N . ARG C 1 94 ? -9.377 -22.247 54.559 1.00 70.15 630 ARG C N 1
ATOM 6054 C CA . ARG C 1 94 ? -8.651 -22.894 53.476 1.00 68.96 630 ARG C CA 1
ATOM 6055 C C . ARG C 1 94 ? -7.169 -22.518 53.429 1.00 69.38 630 ARG C C 1
ATOM 6056 O O . ARG C 1 94 ? -6.307 -23.401 53.366 1.00 69.79 630 ARG C O 1
ATOM 6064 N N . VAL C 1 95 ? -6.884 -21.215 53.446 1.00 65.49 631 VAL C N 1
ATOM 6065 C CA . VAL C 1 95 ? -5.516 -20.711 53.311 1.00 62.07 631 VAL C CA 1
ATOM 6066 C C . VAL C 1 95 ? -4.589 -21.304 54.371 1.00 65.73 631 VAL C C 1
ATOM 6067 O O . VAL C 1 95 ? -3.446 -21.681 54.076 1.00 69.12 631 VAL C O 1
ATOM 6071 N N . LEU C 1 96 ? -5.095 -21.410 55.595 1.00 64.14 632 LEU C N 1
ATOM 6072 C CA . LEU C 1 96 ? -4.291 -21.899 56.710 1.00 66.57 632 LEU C CA 1
ATOM 6073 C C . LEU C 1 96 ? -3.852 -23.367 56.569 1.00 75.80 632 LEU C C 1
ATOM 6074 O O . LEU C 1 96 ? -2.705 -23.707 56.886 1.00 77.96 632 LEU C O 1
ATOM 6079 N N . GLN C 1 97 ? -4.750 -24.227 56.087 1.00 76.20 633 GLN C N 1
ATOM 6080 C CA . GLN C 1 97 ? -4.458 -25.660 55.990 1.00 74.93 633 GLN C CA 1
ATOM 6081 C C . GLN C 1 97 ? -3.528 -26.001 54.830 1.00 77.16 633 GLN C C 1
ATOM 6082 O O . GLN C 1 97 ? -2.949 -27.090 54.796 1.00 84.55 633 GLN C O 1
ATOM 6088 N N . GLU C 1 98 ? -3.363 -25.074 53.893 1.00 77.10 634 GLU C N 1
ATOM 6089 C CA . GLU C 1 98 ? -2.370 -25.265 52.845 1.00 74.45 634 GLU C CA 1
ATOM 6090 C C . GLU C 1 98 ? -1.091 -24.509 53.193 1.00 74.68 634 GLU C C 1
ATOM 6091 O O . GLU C 1 98 ? 0.010 -25.055 53.109 1.00 74.87 634 GLU C O 1
ATOM 6097 N N . ASN C 1 103 ? 0.785 -22.829 64.157 1.00 85.84 639 ASN C N 1
ATOM 6098 C CA . ASN C 1 103 ? 0.762 -21.572 64.889 1.00 87.35 639 ASN C CA 1
ATOM 6099 C C . ASN C 1 103 ? 1.926 -21.427 65.881 1.00 84.59 639 ASN C C 1
ATOM 6100 O O . ASN C 1 103 ? 2.315 -20.314 66.230 1.00 84.46 639 ASN C O 1
ATOM 6105 N N . GLN C 1 104 ? 2.507 -22.541 66.319 1.00 84.96 640 GLN C N 1
ATOM 6106 C CA . GLN C 1 104 ? 3.727 -22.454 67.126 1.00 85.46 640 GLN C CA 1
ATOM 6107 C C . GLN C 1 104 ? 4.851 -21.923 66.236 1.00 81.25 640 GLN C C 1
ATOM 6108 O O . GLN C 1 104 ? 5.803 -21.290 66.726 1.00 76.94 640 GLN C O 1
ATOM 6114 N N . GLU C 1 105 ? 4.720 -22.170 64.933 1.00 78.05 641 GLU C N 1
ATOM 6115 C CA . GLU C 1 105 ? 5.734 -21.766 63.979 1.00 77.28 641 GLU C CA 1
ATOM 6116 C C . GLU C 1 105 ? 5.413 -20.437 63.307 1.00 70.74 641 GLU C C 1
ATOM 6117 O O . GLU C 1 105 ? 5.998 -20.115 62.274 1.00 68.66 641 GLU C O 1
ATOM 6123 N N . LEU C 1 106 ? 4.495 -19.663 63.879 1.00 71.35 642 LEU C N 1
ATOM 6124 C CA . LEU C 1 106 ? 4.177 -18.362 63.304 1.00 68.57 642 LEU C CA 1
ATOM 6125 C C . LEU C 1 106 ? 5.394 -17.450 63.416 1.00 63.67 642 LEU C C 1
ATOM 6126 O O . LEU C 1 106 ? 5.818 -16.841 62.436 1.00 61.46 642 LEU C O 1
ATOM 6131 N N . GLU C 1 107 ? 5.970 -17.392 64.614 1.00 64.17 643 GLU C N 1
ATOM 6132 C CA . GLU C 1 107 ? 7.163 -16.586 64.860 1.00 63.58 643 GLU C CA 1
ATOM 6133 C C . GLU C 1 107 ? 8.300 -17.005 63.943 1.00 59.16 643 GLU C C 1
ATOM 6134 O O . GLU C 1 107 ? 9.019 -16.162 63.401 1.00 56.83 643 GLU C O 1
ATOM 6140 N N . ARG C 1 108 ? 8.450 -18.316 63.785 1.00 59.28 644 ARG C N 1
ATOM 6141 C CA . ARG C 1 108 ? 9.506 -18.901 62.969 1.00 58.60 644 ARG C CA 1
ATOM 6142 C C . ARG C 1 108 ? 9.315 -18.567 61.500 1.00 56.66 644 ARG C C 1
ATOM 6143 O O . ARG C 1 108 ? 10.261 -18.163 60.826 1.00 54.92 644 ARG C O 1
ATOM 6151 N N . VAL C 1 109 ? 8.093 -18.719 61.005 1.00 57.29 645 VAL C N 1
ATOM 6152 C CA . VAL C 1 109 ? 7.816 -18.373 59.614 1.00 55.44 645 VAL C CA 1
ATOM 6153 C C . VAL C 1 109 ? 8.049 -16.886 59.371 1.00 50.02 645 VAL C C 1
ATOM 6154 O O . VAL C 1 109 ? 8.786 -16.518 58.460 1.00 49.56 645 VAL C O 1
ATOM 6158 N N . ILE C 1 110 ? 7.453 -16.036 60.198 1.00 43.51 646 ILE C N 1
ATOM 6159 C CA . ILE C 1 110 ? 7.538 -14.601 59.966 1.00 44.00 646 ILE C CA 1
ATOM 6160 C C . ILE C 1 110 ? 8.984 -14.121 59.916 1.00 44.70 646 ILE C C 1
ATOM 6161 O O . ILE C 1 110 ? 9.341 -13.314 59.056 1.00 43.66 646 ILE C O 1
ATOM 6166 N N . ALA C 1 111 ? 9.827 -14.652 60.799 1.00 46.15 647 ALA C N 1
ATOM 6167 C CA . ALA C 1 111 ? 11.258 -14.342 60.790 1.00 44.52 647 ALA C CA 1
ATOM 6168 C C . ALA C 1 111 ? 11.905 -14.612 59.426 1.00 43.86 647 ALA C C 1
ATOM 6169 O O . ALA C 1 111 ? 12.897 -13.986 59.061 1.00 42.70 647 ALA C O 1
ATOM 6171 N N . LYS C 1 112 ? 11.330 -15.563 58.696 1.00 43.40 648 LYS C N 1
ATOM 6172 C CA . LYS C 1 112 ? 11.811 -16.013 57.392 1.00 45.17 648 LYS C CA 1
ATOM 6173 C C . LYS C 1 112 ? 11.317 -15.133 56.230 1.00 44.93 648 LYS C C 1
ATOM 6174 O O . LYS C 1 112 ? 11.808 -15.235 55.099 1.00 40.36 648 LYS C O 1
ATOM 6180 N N . LEU C 1 113 ? 10.333 -14.281 56.505 1.00 41.02 649 LEU C N 1
ATOM 6181 C CA . LEU C 1 113 ? 9.560 -13.642 55.434 1.00 38.56 649 LEU C CA 1
ATOM 6182 C C . LEU C 1 113 ? 10.047 -12.235 55.082 1.00 39.54 649 LEU C C 1
ATOM 6183 O O . LEU C 1 113 ? 9.392 -11.514 54.329 1.00 38.59 649 LEU C O 1
ATOM 6188 N N . GLY C 1 114 ? 11.196 -11.845 55.626 1.00 38.86 650 GLY C N 1
ATOM 6189 C CA . GLY C 1 114 ? 11.819 -10.578 55.280 1.00 38.15 650 GLY C CA 1
ATOM 6190 C C . GLY C 1 114 ? 10.920 -9.370 55.498 1.00 41.23 650 GLY C C 1
ATOM 6191 O O . GLY C 1 114 ? 10.207 -9.295 56.501 1.00 35.23 650 GLY C O 1
ATOM 6192 N N . ILE C 1 115 ? 10.954 -8.433 54.549 1.00 40.01 651 ILE C N 1
ATOM 6193 C CA . ILE C 1 115 ? 10.185 -7.194 54.646 1.00 37.25 651 ILE C CA 1
ATOM 6194 C C . ILE C 1 115 ? 8.702 -7.474 54.834 1.00 35.36 651 ILE C C 1
ATOM 6195 O O . ILE C 1 115 ? 8.046 -6.840 55.671 1.00 33.98 651 ILE C O 1
ATOM 6200 N N . GLU C 1 116 ? 8.180 -8.440 54.084 1.00 30.13 652 GLU C N 1
ATOM 6201 C CA . GLU C 1 116 ? 6.799 -8.865 54.260 1.00 32.36 652 GLU C CA 1
ATOM 6202 C C . GLU C 1 116 ? 6.539 -9.353 55.674 1.00 36.20 652 GLU C C 1
ATOM 6203 O O . GLU C 1 116 ? 5.514 -9.032 56.261 1.00 30.25 652 GLU C O 1
ATOM 6209 N N . GLY C 1 117 ? 7.464 -10.147 56.203 1.00 36.97 653 GLY C N 1
ATOM 6210 C CA . GLY C 1 117 ? 7.332 -10.665 57.556 1.00 35.54 653 GLY C CA 1
ATOM 6211 C C . GLY C 1 117 ? 7.297 -9.527 58.552 1.00 32.28 653 GLY C C 1
ATOM 6212 O O . GLY C 1 117 ? 6.521 -9.540 59.509 1.00 32.45 653 GLY C O 1
ATOM 6213 N N . GLU C 1 118 ? 8.139 -8.531 58.314 1.00 31.55 654 GLU C N 1
ATOM 6214 C CA . GLU C 1 118 ? 8.176 -7.333 59.145 1.00 36.13 654 GLU C CA 1
ATOM 6215 C C . GLU C 1 118 ? 6.854 -6.551 59.151 1.00 37.27 654 GLU C C 1
ATOM 6216 O O . GLU C 1 118 ? 6.402 -6.039 60.188 1.00 29.38 654 GLU C O 1
ATOM 6222 N N . VAL C 1 119 ? 6.238 -6.444 57.979 1.00 31.19 655 VAL C N 1
ATOM 6223 C CA . VAL C 1 119 ? 4.968 -5.747 57.864 1.00 32.20 655 VAL C CA 1
ATOM 6224 C C . VAL C 1 119 ? 3.891 -6.472 58.629 1.00 28.38 655 VAL C C 1
ATOM 6225 O O . VAL C 1 119 ? 3.097 -5.853 59.344 1.00 29.40 655 VAL C O 1
ATOM 6229 N N . ILE C 1 120 ? 3.864 -7.790 58.472 1.00 28.09 656 ILE C N 1
ATOM 6230 C CA . ILE C 1 120 ? 2.882 -8.621 59.150 1.00 29.10 656 ILE C CA 1
ATOM 6231 C C . ILE C 1 120 ? 3.039 -8.510 60.672 1.00 30.97 656 ILE C C 1
ATOM 6232 O O . ILE C 1 120 ? 2.063 -8.358 61.396 1.00 28.54 656 ILE C O 1
ATOM 6237 N N . ALA C 1 121 ? 4.279 -8.604 61.139 1.00 29.66 657 ALA C N 1
ATOM 6238 C CA . ALA C 1 121 ? 4.567 -8.526 62.570 1.00 33.13 657 ALA C CA 1
ATOM 6239 C C . ALA C 1 121 ? 4.180 -7.162 63.124 1.00 31.22 657 ALA C C 1
ATOM 6240 O O . ALA C 1 121 ? 3.746 -7.056 64.263 1.00 35.65 657 ALA C O 1
ATOM 6242 N N . ARG C 1 122 ? 4.331 -6.108 62.327 1.00 32.83 658 ARG C N 1
ATOM 6243 C CA . ARG C 1 122 ? 3.957 -4.796 62.830 1.00 33.12 658 ARG C CA 1
ATOM 6244 C C . ARG C 1 122 ? 2.463 -4.552 62.753 1.00 32.71 658 ARG C C 1
ATOM 6245 O O . ARG C 1 122 ? 1.861 -4.134 63.737 1.00 30.85 658 ARG C O 1
ATOM 6253 N N . MET C 1 123 ? 1.854 -4.827 61.596 1.00 29.21 659 MET C N 1
ATOM 6254 C CA . MET C 1 123 ? 0.471 -4.422 61.364 1.00 26.19 659 MET C CA 1
ATOM 6255 C C . MET C 1 123 ? -0.530 -5.441 61.895 1.00 21.67 659 MET C C 1
ATOM 6256 O O . MET C 1 123 ? -1.581 -5.080 62.409 1.00 22.86 659 MET C O 1
ATOM 6261 N N . GLY C 1 124 ? -0.205 -6.718 61.760 1.00 24.32 660 GLY C N 1
ATOM 6262 C CA . GLY C 1 124 ? -1.128 -7.773 62.137 1.00 25.44 660 GLY C CA 1
ATOM 6263 C C . GLY C 1 124 ? -1.664 -7.678 63.548 1.00 25.41 660 GLY C C 1
ATOM 6264 O O . GLY C 1 124 ? -2.866 -7.813 63.770 1.00 27.98 660 GLY C O 1
ATOM 6265 N N . PRO C 1 125 ? -0.777 -7.441 64.523 1.00 25.60 661 PRO C N 1
ATOM 6266 C CA . PRO C 1 125 ? -1.326 -7.324 65.880 1.00 27.57 661 PRO C CA 1
ATOM 6267 C C . PRO C 1 125 ? -1.996 -5.981 66.116 1.00 26.39 661 PRO C C 1
ATOM 6268 O O . PRO C 1 125 ? -2.638 -5.831 67.161 1.00 29.54 661 PRO C O 1
ATOM 6272 N N . GLU C 1 126 ? -1.857 -5.033 65.184 1.00 23.44 662 GLU C N 1
ATOM 6273 C CA . GLU C 1 126 ? -2.495 -3.719 65.334 1.00 24.75 662 GLU C CA 1
ATOM 6274 C C . GLU C 1 126 ? -3.851 -3.581 64.649 1.00 25.38 662 GLU C C 1
ATOM 6275 O O . GLU C 1 126 ? -4.411 -2.487 64.624 1.00 25.28 662 GLU C O 1
ATOM 6281 N N . ILE C 1 127 ? -4.376 -4.658 64.079 1.00 26.39 663 ILE C N 1
ATOM 6282 C CA . ILE C 1 127 ? -5.608 -4.528 63.306 1.00 25.94 663 ILE C CA 1
ATOM 6283 C C . ILE C 1 127 ? -6.751 -3.998 64.132 1.00 27.15 663 ILE C C 1
ATOM 6284 O O . ILE C 1 127 ? -7.404 -3.025 63.737 1.00 24.58 663 ILE C O 1
ATOM 6289 N N . VAL C 1 128 ? -6.973 -4.589 65.303 1.00 26.22 664 VAL C N 1
ATOM 6290 C CA . VAL C 1 128 ? -8.083 -4.151 66.132 1.00 23.16 664 VAL C CA 1
ATOM 6291 C C . VAL C 1 128 ? -7.891 -2.696 66.516 1.00 23.93 664 VAL C C 1
ATOM 6292 O O . VAL C 1 128 ? -8.838 -1.909 66.492 1.00 24.97 664 VAL C O 1
ATOM 6296 N N . ASN C 1 129 ? -6.662 -2.328 66.860 1.00 24.28 665 ASN C N 1
ATOM 6297 C CA . ASN C 1 129 ? -6.380 -0.956 67.261 1.00 26.69 665 ASN C CA 1
ATOM 6298 C C . ASN C 1 129 ? -6.650 0.024 66.140 1.00 26.06 665 ASN C C 1
ATOM 6299 O O . ASN C 1 129 ? -7.113 1.133 66.375 1.00 30.00 665 ASN C O 1
ATOM 6304 N N . ILE C 1 130 ? -6.320 -0.377 64.920 1.00 25.92 666 ILE C N 1
ATOM 6305 C CA . ILE C 1 130 ? -6.552 0.503 63.787 1.00 25.18 666 ILE C CA 1
ATOM 6306 C C . ILE C 1 130 ? -8.052 0.605 63.574 1.00 23.76 666 ILE C C 1
ATOM 6307 O O . ILE C 1 130 ? -8.580 1.711 63.492 1.00 26.18 666 ILE C O 1
ATOM 6312 N N . LEU C 1 131 ? -8.743 -0.535 63.543 1.00 23.13 667 LEU C N 1
ATOM 6313 C CA . LEU C 1 131 ? -10.206 -0.522 63.386 1.00 28.22 667 LEU C CA 1
ATOM 6314 C C . LEU C 1 131 ? -10.906 0.382 64.377 1.00 29.37 667 LEU C C 1
ATOM 6315 O O . LEU C 1 131 ? -11.848 1.088 64.012 1.00 31.33 667 LEU C O 1
ATOM 6320 N N . THR C 1 132 ? -10.460 0.359 65.635 1.00 23.80 668 THR C N 1
ATOM 6321 C CA . THR C 1 132 ? -11.191 1.048 66.688 1.00 28.79 668 THR C CA 1
ATOM 6322 C C . THR C 1 132 ? -10.659 2.455 66.942 1.00 31.64 668 THR C C 1
ATOM 6323 O O . THR C 1 132 ? -11.157 3.156 67.816 1.00 34.02 668 THR C O 1
ATOM 6327 N N . GLY C 1 133 ? -9.644 2.862 66.193 1.00 28.24 669 GLY C N 1
ATOM 6328 C CA . GLY C 1 133 ? -9.143 4.219 66.296 1.00 32.53 669 GLY C CA 1
ATOM 6329 C C . GLY C 1 133 ? -8.081 4.459 67.362 1.00 32.02 669 GLY C C 1
ATOM 6330 O O . GLY C 1 133 ? -7.826 5.606 67.713 1.00 29.64 669 GLY C O 1
ATOM 6331 N N . LYS C 1 134 ? -7.448 3.399 67.862 1.00 30.15 670 LYS C N 1
ATOM 6332 C CA . LYS C 1 134 ? -6.361 3.551 68.827 1.00 32.02 670 LYS C CA 1
ATOM 6333 C C . LYS C 1 134 ? -4.977 3.688 68.199 1.00 35.36 670 LYS C C 1
ATOM 6334 O O . LYS C 1 134 ? -4.021 4.130 68.856 1.00 33.10 670 LYS C O 1
ATOM 6340 N N . THR C 1 135 ? -4.871 3.331 66.921 1.00 31.16 671 THR C N 1
ATOM 6341 C CA . THR C 1 135 ? -3.603 3.394 66.213 1.00 33.11 671 THR C CA 1
ATOM 6342 C C . THR C 1 135 ? -3.788 4.113 64.889 1.00 32.46 671 THR C C 1
ATOM 6343 O O . THR C 1 135 ? -4.762 3.884 64.198 1.00 28.29 671 THR C O 1
ATOM 6347 N N . HIS C 1 136 ? -2.872 5.022 64.569 1.00 30.60 672 HIS C N 1
ATOM 6348 C CA . HIS C 1 136 ? -2.903 5.719 63.290 1.00 35.26 672 HIS C CA 1
ATOM 6349 C C . HIS C 1 136 ? -2.135 4.857 62.307 1.00 29.57 672 HIS C C 1
ATOM 6350 O O . HIS C 1 136 ? -0.913 4.779 62.381 1.00 28.70 672 HIS C O 1
ATOM 6357 N N . ALA C 1 137 ? -2.860 4.181 61.417 1.00 31.52 673 ALA C N 1
ATOM 6358 C CA . ALA C 1 137 ? -2.260 3.213 60.494 1.00 30.07 673 ALA C CA 1
ATOM 6359 C C . ALA C 1 137 ? -1.059 3.768 59.748 1.00 25.44 673 ALA C C 1
ATOM 6360 O O . ALA C 1 137 ? 0.001 3.164 59.722 1.00 28.19 673 ALA C O 1
ATOM 6362 N N . LEU C 1 138 ? -1.253 4.905 59.102 1.00 30.95 674 LEU C N 1
ATOM 6363 C CA . LEU C 1 138 ? -0.215 5.472 58.258 1.00 30.58 674 LEU C CA 1
ATOM 6364 C C . LEU C 1 138 ? 1.025 5.757 59.093 1.00 29.81 674 LEU C C 1
ATOM 6365 O O . LEU C 1 138 ? 2.119 5.328 58.751 1.00 29.48 674 LEU C O 1
ATOM 6370 N N . ALA C 1 139 ? 0.832 6.476 60.202 1.00 32.13 675 ALA C N 1
ATOM 6371 C CA . ALA C 1 139 ? 1.925 6.743 61.130 1.00 33.18 675 ALA C CA 1
ATOM 6372 C C . ALA C 1 139 ? 2.589 5.429 61.524 1.00 34.57 675 ALA C C 1
ATOM 6373 O O . ALA C 1 139 ? 3.818 5.314 61.498 1.00 31.74 675 ALA C O 1
ATOM 6375 N N . HIS C 1 140 ? 1.768 4.431 61.855 1.00 30.41 676 HIS C N 1
ATOM 6376 C CA . HIS C 1 140 ? 2.299 3.155 62.338 1.00 31.37 676 HIS C CA 1
ATOM 6377 C C . HIS C 1 140 ? 3.175 2.463 61.297 1.00 33.42 676 HIS C C 1
ATOM 6378 O O . HIS C 1 140 ? 4.268 1.991 61.605 1.00 33.12 676 HIS C O 1
ATOM 6385 N N . ILE C 1 141 ? 2.699 2.395 60.057 1.00 30.59 677 ILE C N 1
ATOM 6386 C CA . ILE C 1 141 ? 3.440 1.652 59.034 1.00 30.35 677 ILE C CA 1
ATOM 6387 C C . ILE C 1 141 ? 4.592 2.472 58.441 1.00 28.84 677 ILE C C 1
ATOM 6388 O O . ILE C 1 141 ? 5.517 1.915 57.855 1.00 33.66 677 ILE C O 1
ATOM 6393 N N . MET C 1 142 ? 4.554 3.791 58.608 1.00 32.42 678 MET C N 1
ATOM 6394 C CA . MET C 1 142 ? 5.631 4.631 58.093 1.00 35.50 678 MET C CA 1
ATOM 6395 C C . MET C 1 142 ? 6.855 4.670 58.995 1.00 41.95 678 MET C C 1
ATOM 6396 O O . MET C 1 142 ? 7.928 5.053 58.545 1.00 46.31 678 MET C O 1
ATOM 6401 N N . ARG C 1 143 ? 6.705 4.275 60.256 1.00 40.77 679 ARG C N 1
ATOM 6402 C CA . ARG C 1 143 ? 7.840 4.279 61.175 1.00 43.26 679 ARG C CA 1
ATOM 6403 C C . ARG C 1 143 ? 8.939 3.357 60.668 1.00 45.81 679 ARG C C 1
ATOM 6404 O O . ARG C 1 143 ? 8.669 2.234 60.216 1.00 42.66 679 ARG C O 1
ATOM 6412 N N . ASP C 1 144 ? 10.173 3.855 60.729 1.00 46.79 680 ASP C N 1
ATOM 6413 C CA . ASP C 1 144 ? 11.338 3.147 60.200 1.00 44.77 680 ASP C CA 1
ATOM 6414 C C . ASP C 1 144 ? 11.222 2.909 58.701 1.00 48.72 680 ASP C C 1
ATOM 6415 O O . ASP C 1 144 ? 11.757 1.924 58.190 1.00 49.53 680 ASP C O 1
ATOM 6420 N N . ASP C 1 145 ? 10.510 3.802 58.012 1.00 50.10 681 ASP C N 1
ATOM 6421 C CA . ASP C 1 145 ? 10.323 3.730 56.557 1.00 48.06 681 ASP C CA 1
ATOM 6422 C C . ASP C 1 145 ? 9.811 2.391 56.070 1.00 45.82 681 ASP C C 1
ATOM 6423 O O . ASP C 1 145 ? 10.074 2.005 54.932 1.00 47.70 681 ASP C O 1
ATOM 6428 N N . LEU C 1 146 ? 9.076 1.688 56.922 1.00 41.82 682 LEU C N 1
ATOM 6429 C CA . LEU C 1 146 ? 8.628 0.355 56.578 1.00 38.12 682 LEU C CA 1
ATOM 6430 C C . LEU C 1 146 ? 7.720 0.382 55.345 1.00 39.27 682 LEU C C 1
ATOM 6431 O O . LEU C 1 146 ? 7.914 -0.417 54.429 1.00 36.04 682 LEU C O 1
ATOM 6436 N N . LEU C 1 147 ? 6.756 1.303 55.312 1.00 32.38 683 LEU C N 1
ATOM 6437 C CA . LEU C 1 147 ? 5.865 1.426 54.153 1.00 37.14 683 LEU C CA 1
ATOM 6438 C C . LEU C 1 147 ? 6.663 1.617 52.857 1.00 38.39 683 LEU C C 1
ATOM 6439 O O . LEU C 1 147 ? 6.355 1.014 51.832 1.00 38.08 683 LEU C O 1
ATOM 6444 N N . PHE C 1 148 ? 7.698 2.444 52.911 1.00 36.73 684 PHE C N 1
ATOM 6445 C CA . PHE C 1 148 ? 8.525 2.682 51.726 1.00 42.56 684 PHE C CA 1
ATOM 6446 C C . PHE C 1 148 ? 9.283 1.419 51.333 1.00 42.31 684 PHE C C 1
ATOM 6447 O O . PHE C 1 148 ? 9.456 1.127 50.152 1.00 41.57 684 PHE C O 1
ATOM 6455 N N . ARG C 1 149 ? 9.707 0.652 52.329 1.00 39.67 685 ARG C N 1
ATOM 6456 C CA . ARG C 1 149 ? 10.419 -0.594 52.071 1.00 40.82 685 ARG C CA 1
ATOM 6457 C C . ARG C 1 149 ? 9.498 -1.696 51.535 1.00 41.36 685 ARG C C 1
ATOM 6458 O O . ARG C 1 149 ? 9.953 -2.597 50.825 1.00 37.02 685 ARG C O 1
ATOM 6466 N N . VAL C 1 150 ? 8.205 -1.620 51.854 1.00 37.49 686 VAL C N 1
ATOM 6467 C CA . VAL C 1 150 ? 7.228 -2.577 51.326 1.00 37.45 686 VAL C CA 1
ATOM 6468 C C . VAL C 1 150 ? 7.213 -2.555 49.794 1.00 39.38 686 VAL C C 1
ATOM 6469 O O . VAL C 1 150 ? 7.001 -3.577 49.137 1.00 38.66 686 VAL C O 1
ATOM 6473 N N . TYR C 1 151 ? 7.447 -1.380 49.229 1.00 38.50 687 TYR C N 1
ATOM 6474 C CA . TYR C 1 151 ? 7.470 -1.223 47.784 1.00 42.90 687 TYR C CA 1
ATOM 6475 C C . TYR C 1 151 ? 8.679 -1.896 47.142 1.00 42.34 687 TYR C C 1
ATOM 6476 O O . TYR C 1 151 ? 8.667 -2.196 45.951 1.00 43.70 687 TYR C O 1
ATOM 6485 N N . LEU C 1 152 ? 9.719 -2.129 47.936 1.00 40.64 688 LEU C N 1
ATOM 6486 C CA . LEU C 1 152 ? 10.944 -2.754 47.442 1.00 45.17 688 LEU C CA 1
ATOM 6487 C C . LEU C 1 152 ? 10.944 -4.263 47.690 1.00 43.70 688 LEU C C 1
ATOM 6488 O O . LEU C 1 152 ? 11.791 -4.995 47.189 1.00 41.48 688 LEU C O 1
ATOM 6493 N N . SER C 1 153 ? 9.969 -4.724 48.455 1.00 40.16 689 SER C N 1
ATOM 6494 C CA . SER C 1 153 ? 9.916 -6.124 48.856 1.00 42.13 689 SER C CA 1
ATOM 6495 C C . SER C 1 153 ? 9.691 -7.079 47.678 1.00 43.46 689 SER C C 1
ATOM 6496 O O . SER C 1 153 ? 9.255 -6.665 46.601 1.00 45.52 689 SER C O 1
ATOM 6499 N N . ASP C 1 154 ? 9.997 -8.357 47.900 1.00 41.54 690 ASP C N 1
ATOM 6500 C CA . ASP C 1 154 ? 9.841 -9.417 46.893 1.00 39.50 690 ASP C CA 1
ATOM 6501 C C . ASP C 1 154 ? 8.491 -9.390 46.176 1.00 41.01 690 ASP C C 1
ATOM 6502 O O . ASP C 1 154 ? 8.398 -9.654 44.971 1.00 39.55 690 ASP C O 1
ATOM 6507 N N . GLU C 1 155 ? 7.446 -9.077 46.934 1.00 40.04 691 GLU C N 1
ATOM 6508 C CA . GLU C 1 155 ? 6.075 -9.195 46.455 1.00 40.69 691 GLU C CA 1
ATOM 6509 C C . GLU C 1 155 ? 5.831 -8.318 45.211 1.00 39.84 691 GLU C C 1
ATOM 6510 O O . GLU C 1 155 ? 4.975 -8.634 44.385 1.00 39.85 691 GLU C O 1
ATOM 6516 N N . GLY C 1 156 ? 6.614 -7.249 45.056 1.00 35.49 692 GLY C N 1
ATOM 6517 C CA . GLY C 1 156 ? 6.455 -6.344 43.926 1.00 36.77 692 GLY C CA 1
ATOM 6518 C C . GLY C 1 156 ? 7.691 -6.158 43.058 1.00 36.28 692 GLY C C 1
ATOM 6519 O O . GLY C 1 156 ? 7.753 -5.260 42.217 1.00 37.95 692 GLY C O 1
ATOM 6520 N N . ARG C 1 157 ? 8.695 -7.002 43.246 1.00 37.48 693 ARG C N 1
ATOM 6521 C CA . ARG C 1 157 ? 9.978 -6.754 42.594 1.00 34.59 693 ARG C CA 1
ATOM 6522 C C . ARG C 1 157 ? 10.037 -7.216 41.127 1.00 33.09 693 ARG C C 1
ATOM 6523 O O . ARG C 1 157 ? 10.669 -6.570 40.284 1.00 31.67 693 ARG C O 1
ATOM 6531 N N . ARG C 1 158 ? 9.390 -8.337 40.831 1.00 30.80 694 ARG C N 1
ATOM 6532 C CA . ARG C 1 158 ? 9.436 -8.890 39.482 1.00 32.78 694 ARG C CA 1
ATOM 6533 C C . ARG C 1 158 ? 8.727 -7.973 38.473 1.00 30.15 694 ARG C C 1
ATOM 6534 O O . ARG C 1 158 ? 9.253 -7.719 37.386 1.00 31.12 694 ARG C O 1
ATOM 6542 N N . ALA C 1 159 ? 7.551 -7.462 38.837 1.00 31.93 695 ALA C N 1
ATOM 6543 C CA . ALA C 1 159 ? 6.794 -6.574 37.948 1.00 34.20 695 ALA C CA 1
ATOM 6544 C C . ALA C 1 159 ? 7.578 -5.295 37.699 1.00 34.28 695 ALA C C 1
ATOM 6545 O O . ALA C 1 159 ? 7.572 -4.766 36.587 1.00 33.18 695 ALA C O 1
ATOM 6547 N N . ASN C 1 160 ? 8.277 -4.806 38.723 1.00 32.69 696 ASN C N 1
ATOM 6548 C CA . ASN C 1 160 ? 9.163 -3.651 38.550 1.00 30.57 696 ASN C CA 1
ATOM 6549 C C . ASN C 1 160 ? 10.318 -3.921 37.598 1.00 31.50 696 ASN C C 1
ATOM 6550 O O . ASN C 1 160 ? 10.727 -3.055 36.809 1.00 33.59 696 ASN C O 1
ATOM 6555 N N . ARG C 1 161 ? 10.885 -5.116 37.709 1.00 33.38 697 ARG C N 1
ATOM 6556 C CA . ARG C 1 161 ? 11.937 -5.516 36.794 1.00 34.88 697 ARG C CA 1
ATOM 6557 C C . ARG C 1 161 ? 11.371 -5.582 35.372 1.00 31.88 697 ARG C C 1
ATOM 6558 O O . ARG C 1 161 ? 12.030 -5.155 34.423 1.00 33.87 697 ARG C O 1
ATOM 6566 N N . TYR C 1 162 ? 10.153 -6.117 35.236 1.00 31.39 698 TYR C N 1
ATOM 6567 C CA . TYR C 1 162 ? 9.495 -6.197 33.921 1.00 31.00 698 TYR C CA 1
ATOM 6568 C C . TYR C 1 162 ? 9.447 -4.817 33.276 1.00 28.43 698 TYR C C 1
ATOM 6569 O O . TYR C 1 162 ? 9.819 -4.643 32.120 1.00 29.32 698 TYR C O 1
ATOM 6578 N N . MET C 1 163 ? 8.975 -3.841 34.040 1.00 29.37 699 MET C N 1
ATOM 6579 C CA . MET C 1 163 ? 8.906 -2.462 33.565 1.00 28.71 699 MET C CA 1
ATOM 6580 C C . MET C 1 163 ? 10.283 -1.991 33.147 1.00 30.75 699 MET C C 1
ATOM 6581 O O . MET C 1 163 ? 10.449 -1.390 32.081 1.00 29.60 699 MET C O 1
ATOM 6586 N N . ALA C 1 164 ? 11.277 -2.263 33.995 1.00 33.70 700 ALA C N 1
ATOM 6587 C CA . ALA C 1 164 ? 12.644 -1.858 33.696 1.00 33.49 700 ALA C CA 1
ATOM 6588 C C . ALA C 1 164 ? 13.127 -2.498 32.402 1.00 30.70 700 ALA C C 1
ATOM 6589 O O . ALA C 1 164 ? 13.741 -1.843 31.576 1.00 36.48 700 ALA C O 1
ATOM 6591 N N . GLU C 1 165 ? 12.856 -3.787 32.240 1.00 35.38 701 GLU C N 1
ATOM 6592 C CA . GLU C 1 165 ? 13.251 -4.505 31.032 1.00 36.52 701 GLU C CA 1
ATOM 6593 C C . GLU C 1 165 ? 12.609 -3.913 29.787 1.00 37.63 701 GLU C C 1
ATOM 6594 O O . GLU C 1 165 ? 13.269 -3.763 28.755 1.00 37.68 701 GLU C O 1
ATOM 6600 N N . TYR C 1 166 ? 11.326 -3.568 29.868 1.00 33.11 702 TYR C N 1
ATOM 6601 C CA . TYR C 1 166 ? 10.706 -2.994 28.684 1.00 34.65 702 TYR C CA 1
ATOM 6602 C C . TYR C 1 166 ? 11.330 -1.635 28.380 1.00 31.84 702 TYR C C 1
ATOM 6603 O O . TYR C 1 166 ? 11.626 -1.326 27.226 1.00 32.87 702 TYR C O 1
ATOM 6612 N N . ALA C 1 167 ? 11.524 -0.826 29.412 1.00 30.70 703 ALA C N 1
ATOM 6613 C CA . ALA C 1 167 ? 12.163 0.474 29.234 1.00 34.48 703 ALA C CA 1
ATOM 6614 C C . ALA C 1 167 ? 13.568 0.322 28.617 1.00 40.48 703 ALA C C 1
ATOM 6615 O O . ALA C 1 167 ? 14.002 1.168 27.839 1.00 36.73 703 ALA C O 1
ATOM 6617 N N . ARG C 1 168 ? 14.267 -0.761 28.957 1.00 40.40 704 ARG C N 1
ATOM 6618 C CA . ARG C 1 168 ? 15.593 -0.999 28.383 1.00 41.99 704 ARG C CA 1
ATOM 6619 C C . ARG C 1 168 ? 15.476 -1.345 26.896 1.00 42.55 704 ARG C C 1
ATOM 6620 O O . ARG C 1 168 ? 16.208 -0.811 26.067 1.00 42.02 704 ARG C O 1
ATOM 6628 N N . LEU C 1 169 ? 14.534 -2.221 26.559 1.00 42.90 705 LEU C N 1
ATOM 6629 C CA . LEU C 1 169 ? 14.303 -2.576 25.167 1.00 40.30 705 LEU C CA 1
ATOM 6630 C C . LEU C 1 169 ? 13.978 -1.336 24.342 1.00 41.81 705 LEU C C 1
ATOM 6631 O O . LEU C 1 169 ? 14.445 -1.189 23.218 1.00 43.04 705 LEU C O 1
ATOM 6636 N N . LEU C 1 170 ? 13.178 -0.442 24.912 1.00 41.36 706 LEU C N 1
ATOM 6637 C CA . LEU C 1 170 ? 12.740 0.754 24.194 1.00 39.23 706 LEU C CA 1
ATOM 6638 C C . LEU C 1 170 ? 13.879 1.752 24.017 1.00 41.77 706 LEU C C 1
ATOM 6639 O O . LEU C 1 170 ? 14.167 2.190 22.909 1.00 43.71 706 LEU C O 1
ATOM 6644 N N . THR C 1 171 ? 14.520 2.125 25.113 1.00 39.24 707 THR C N 1
ATOM 6645 C CA . THR C 1 171 ? 15.509 3.189 25.043 1.00 44.81 707 THR C CA 1
ATOM 6646 C C . THR C 1 171 ? 16.750 2.735 24.282 1.00 48.82 707 THR C C 1
ATOM 6647 O O . THR C 1 171 ? 17.394 3.533 23.598 1.00 51.61 707 THR C O 1
ATOM 6651 N N . SER C 1 172 ? 17.069 1.450 24.382 1.00 47.98 708 SER C N 1
ATOM 6652 C CA . SER C 1 172 ? 18.242 0.927 23.698 1.00 49.01 708 SER C CA 1
ATOM 6653 C C . SER C 1 172 ? 18.004 0.835 22.190 1.00 50.60 708 SER C C 1
ATOM 6654 O O . SER C 1 172 ? 18.940 0.975 21.409 1.00 51.90 708 SER C O 1
ATOM 6657 N N . GLN C 1 173 ? 16.755 0.627 21.776 1.00 47.75 709 GLN C N 1
ATOM 6658 C CA . GLN C 1 173 ? 16.455 0.477 20.351 1.00 47.68 709 GLN C CA 1
ATOM 6659 C C . GLN C 1 173 ? 15.898 1.739 19.711 1.00 51.42 709 GLN C C 1
ATOM 6660 O O . GLN C 1 173 ? 15.794 1.824 18.487 1.00 55.76 709 GLN C O 1
ATOM 6666 N N . ARG C 1 174 ? 15.526 2.718 20.521 1.00 45.91 710 ARG C N 1
ATOM 6667 C CA . ARG C 1 174 ? 14.982 3.953 19.967 1.00 47.14 710 ARG C CA 1
ATOM 6668 C C . ARG C 1 174 ? 15.619 5.147 20.647 1.00 49.34 710 ARG C C 1
ATOM 6669 O O . ARG C 1 174 ? 15.902 5.125 21.850 1.00 49.86 710 ARG C O 1
ATOM 6677 N N . ARG C 1 175 ? 15.853 6.189 19.865 1.00 50.91 711 ARG C N 1
ATOM 6678 C CA . ARG C 1 175 ? 16.611 7.328 20.340 1.00 54.11 711 ARG C CA 1
ATOM 6679 C C . ARG C 1 175 ? 15.687 8.435 20.807 1.00 50.84 711 ARG C C 1
ATOM 6680 O O . ARG C 1 175 ? 14.574 8.584 20.296 1.00 51.75 711 ARG C O 1
ATOM 6688 N N . ASP C 1 176 ? 16.147 9.191 21.798 1.00 53.20 712 ASP C N 1
ATOM 6689 C CA . ASP C 1 176 ? 15.454 10.397 22.243 1.00 49.99 712 ASP C CA 1
ATOM 6690 C C . ASP C 1 176 ? 14.061 10.134 22.819 1.00 46.40 712 ASP C C 1
ATOM 6691 O O . ASP C 1 176 ? 13.217 11.027 22.826 1.00 45.20 712 ASP C O 1
ATOM 6696 N N . ILE C 1 177 ? 13.836 8.919 23.313 1.00 49.58 713 ILE C N 1
ATOM 6697 C CA . ILE C 1 177 ? 12.620 8.593 24.065 1.00 45.40 713 ILE C CA 1
ATOM 6698 C C . ILE C 1 177 ? 12.406 9.549 25.238 1.00 42.11 713 ILE C C 1
ATOM 6699 O O . ILE C 1 177 ? 13.327 9.786 26.038 1.00 42.07 713 ILE C O 1
ATOM 6704 N N . ARG C 1 178 ? 11.200 10.107 25.329 1.00 39.01 714 ARG C N 1
ATOM 6705 C CA . ARG C 1 178 ? 10.813 10.882 26.498 1.00 38.16 714 ARG C CA 1
ATOM 6706 C C . ARG C 1 178 ? 9.968 10.046 27.456 1.00 39.28 714 ARG C C 1
ATOM 6707 O O . ARG C 1 178 ? 8.908 9.516 27.080 1.00 33.85 714 ARG C O 1
ATOM 6715 N N . ILE C 1 179 ? 10.439 9.955 28.696 1.00 35.66 715 ILE C N 1
ATOM 6716 C CA . ILE C 1 179 ? 9.808 9.147 29.730 1.00 32.06 715 ILE C CA 1
ATOM 6717 C C . ILE C 1 179 ? 9.243 10.020 30.830 1.00 36.79 715 ILE C C 1
ATOM 6718 O O . ILE C 1 179 ? 9.913 10.955 31.275 1.00 33.97 715 ILE C O 1
ATOM 6723 N N . LEU C 1 180 ? 8.021 9.726 31.273 1.00 32.04 716 LEU C N 1
ATOM 6724 C CA . LEU C 1 180 ? 7.518 10.297 32.519 1.00 29.77 716 LEU C CA 1
ATOM 6725 C C . LEU C 1 180 ? 7.039 9.196 33.462 1.00 34.32 716 LEU C C 1
ATOM 6726 O O . LEU C 1 180 ? 6.295 8.296 33.057 1.00 28.45 716 LEU C O 1
ATOM 6731 N N . GLU C 1 181 ? 7.453 9.273 34.724 1.00 26.72 717 GLU C N 1
ATOM 6732 C CA . GLU C 1 181 ? 6.933 8.365 35.725 1.00 32.72 717 GLU C CA 1
ATOM 6733 C C . GLU C 1 181 ? 5.964 9.084 36.656 1.00 31.42 717 GLU C C 1
ATOM 6734 O O . GLU C 1 181 ? 6.270 10.145 37.202 1.00 33.30 717 GLU C O 1
ATOM 6740 N N . ILE C 1 182 ? 4.777 8.505 36.791 1.00 27.32 718 ILE C N 1
ATOM 6741 C CA . ILE C 1 182 ? 3.736 8.967 37.695 1.00 25.88 718 ILE C CA 1
ATOM 6742 C C . ILE C 1 182 ? 3.901 8.280 39.053 1.00 30.17 718 ILE C C 1
ATOM 6743 O O . ILE C 1 182 ? 4.210 7.081 39.107 1.00 26.84 718 ILE C O 1
ATOM 6748 N N . GLY C 1 183 ? 3.707 9.024 40.139 1.00 31.61 719 GLY C N 1
ATOM 6749 C CA . GLY C 1 183 ? 3.820 8.463 41.482 1.00 28.62 719 GLY C CA 1
ATOM 6750 C C . GLY C 1 183 ? 5.132 7.728 41.696 1.00 30.11 719 GLY C C 1
ATOM 6751 O O . GLY C 1 183 ? 5.166 6.616 42.224 1.00 32.15 719 GLY C O 1
ATOM 6752 N N . ALA C 1 184 ? 6.228 8.362 41.301 1.00 28.92 720 ALA C N 1
ATOM 6753 C CA . ALA C 1 184 ? 7.540 7.742 41.399 1.00 31.28 720 ALA C CA 1
ATOM 6754 C C . ALA C 1 184 ? 7.936 7.487 42.861 1.00 35.51 720 ALA C C 1
ATOM 6755 O O . ALA C 1 184 ? 8.746 6.604 43.145 1.00 36.35 720 ALA C O 1
ATOM 6757 N N . GLY C 1 185 ? 7.331 8.235 43.771 1.00 29.78 721 GLY C N 1
ATOM 6758 C CA . GLY C 1 185 ? 7.580 8.064 45.196 1.00 40.74 721 GLY C CA 1
ATOM 6759 C C . GLY C 1 185 ? 9.049 8.235 45.510 1.00 39.41 721 GLY C C 1
ATOM 6760 O O . GLY C 1 185 ? 9.679 9.194 45.062 1.00 41.60 721 GLY C O 1
ATOM 6761 N N . THR C 1 186 ? 9.603 7.268 46.234 1.00 42.50 722 THR C N 1
ATOM 6762 C CA . THR C 1 186 ? 11.006 7.289 46.625 1.00 42.12 722 THR C CA 1
ATOM 6763 C C . THR C 1 186 ? 11.919 6.688 45.555 1.00 45.60 722 THR C C 1
ATOM 6764 O O . THR C 1 186 ? 13.134 6.574 45.759 1.00 43.87 722 THR C O 1
ATOM 6768 N N . GLY C 1 187 ? 11.327 6.291 44.426 1.00 41.17 723 GLY C N 1
ATOM 6769 C CA . GLY C 1 187 ? 12.085 5.859 43.262 1.00 37.86 723 GLY C CA 1
ATOM 6770 C C . GLY C 1 187 ? 12.462 4.390 43.156 1.00 36.95 723 GLY C C 1
ATOM 6771 O O . GLY C 1 187 ? 13.457 4.047 42.517 1.00 42.79 723 GLY C O 1
ATOM 6772 N N . GLY C 1 188 ? 11.675 3.510 43.761 1.00 41.68 724 GLY C N 1
ATOM 6773 C CA . GLY C 1 188 ? 11.974 2.086 43.694 1.00 39.57 724 GLY C CA 1
ATOM 6774 C C . GLY C 1 188 ? 11.870 1.499 42.293 1.00 41.03 724 GLY C C 1
ATOM 6775 O O . GLY C 1 188 ? 12.727 0.716 41.861 1.00 36.72 724 GLY C O 1
ATOM 6776 N N . THR C 1 189 ? 10.804 1.862 41.584 1.00 38.07 725 THR C N 1
ATOM 6777 C CA . THR C 1 189 ? 10.665 1.471 40.190 1.00 38.11 725 THR C CA 1
ATOM 6778 C C . THR C 1 189 ? 11.705 2.189 39.359 1.00 35.67 725 THR C C 1
ATOM 6779 O O . THR C 1 189 ? 12.370 1.589 38.507 1.00 33.57 725 THR C O 1
ATOM 6783 N N . THR C 1 190 ? 11.828 3.486 39.619 1.00 32.44 726 THR C N 1
ATOM 6784 C CA . THR C 1 190 ? 12.782 4.356 38.939 1.00 39.27 726 THR C CA 1
ATOM 6785 C C . THR C 1 190 ? 14.206 3.813 39.002 1.00 39.92 726 THR C C 1
ATOM 6786 O O . THR C 1 190 ? 14.949 3.858 38.024 1.00 42.30 726 THR C O 1
ATOM 6790 N N . SER C 1 191 ? 14.581 3.309 40.173 1.00 42.52 727 SER C N 1
ATOM 6791 C CA . SER C 1 191 ? 15.914 2.758 40.380 1.00 44.60 727 SER C CA 1
ATOM 6792 C C . SER C 1 191 ? 16.135 1.521 39.511 1.00 44.97 727 SER C C 1
ATOM 6793 O O . SER C 1 191 ? 17.166 1.392 38.853 1.00 43.61 727 SER C O 1
ATOM 6796 N N . GLU C 1 192 ? 15.164 0.612 39.508 1.00 41.92 728 GLU C N 1
ATOM 6797 C CA . GLU C 1 192 ? 15.236 -0.552 38.630 1.00 43.69 728 GLU C CA 1
ATOM 6798 C C . GLU C 1 192 ? 15.351 -0.116 37.182 1.00 44.64 728 GLU C C 1
ATOM 6799 O O . GLU C 1 192 ? 16.110 -0.701 36.406 1.00 42.31 728 GLU C O 1
ATOM 6805 N N . VAL C 1 193 ? 14.603 0.926 36.825 1.00 42.20 729 VAL C N 1
ATOM 6806 C CA . VAL C 1 193 ? 14.561 1.362 35.441 1.00 43.26 729 VAL C CA 1
ATOM 6807 C C . VAL C 1 193 ? 15.899 1.965 35.048 1.00 45.80 729 VAL C C 1
ATOM 6808 O O . VAL C 1 193 ? 16.514 1.542 34.069 1.00 44.22 729 VAL C O 1
ATOM 6812 N N . LEU C 1 194 ? 16.347 2.945 35.822 1.00 45.31 730 LEU C N 1
ATOM 6813 C CA . LEU C 1 194 ? 17.615 3.614 35.559 1.00 49.13 730 LEU C CA 1
ATOM 6814 C C . LEU C 1 194 ? 18.798 2.639 35.557 1.00 50.00 730 LEU C C 1
ATOM 6815 O O . LEU C 1 194 ? 19.607 2.648 34.635 1.00 49.62 730 LEU C O 1
ATOM 6820 N N . ASN C 1 195 ? 18.896 1.798 36.583 1.00 50.57 731 ASN C N 1
ATOM 6821 C CA . ASN C 1 195 ? 20.008 0.849 36.670 1.00 51.66 731 ASN C CA 1
ATOM 6822 C C . ASN C 1 195 ? 20.080 -0.100 35.473 1.00 53.80 731 ASN C C 1
ATOM 6823 O O . ASN C 1 195 ? 21.165 -0.544 35.096 1.00 54.18 731 ASN C O 1
ATOM 6828 N N . LEU C 1 196 ? 18.929 -0.392 34.866 1.00 49.66 732 LEU C N 1
ATOM 6829 C CA . LEU C 1 196 ? 18.871 -1.281 33.710 1.00 46.14 732 LEU C CA 1
ATOM 6830 C C . LEU C 1 196 ? 19.102 -0.556 32.389 1.00 48.67 732 LEU C C 1
ATOM 6831 O O . LEU C 1 196 ? 19.817 -1.058 31.522 1.00 48.09 732 LEU C O 1
ATOM 6836 N N . CYS C 1 197 ? 18.487 0.616 32.233 1.00 48.44 733 CYS C N 1
ATOM 6837 C CA . CYS C 1 197 ? 18.615 1.398 31.006 1.00 47.26 733 CYS C CA 1
ATOM 6838 C C . CYS C 1 197 ? 19.938 2.116 30.928 1.00 50.91 733 CYS C C 1
ATOM 6839 O O . CYS C 1 197 ? 20.405 2.460 29.846 1.00 49.15 733 CYS C O 1
ATOM 6842 N N . SER C 1 198 ? 20.522 2.366 32.092 1.00 54.75 734 SER C N 1
ATOM 6843 C CA . SER C 1 198 ? 21.730 3.172 32.189 1.00 59.86 734 SER C CA 1
ATOM 6844 C C . SER C 1 198 ? 22.568 2.737 33.392 1.00 55.60 734 SER C C 1
ATOM 6845 O O . SER C 1 198 ? 22.645 3.442 34.399 1.00 54.76 734 SER C O 1
ATOM 6848 N N . PRO C 1 199 ? 23.198 1.557 33.288 1.00 56.87 735 PRO C N 1
ATOM 6849 C CA . PRO C 1 199 ? 23.989 1.013 34.396 1.00 61.31 735 PRO C CA 1
ATOM 6850 C C . PRO C 1 199 ? 25.130 1.930 34.815 1.00 64.71 735 PRO C C 1
ATOM 6851 O O . PRO C 1 199 ? 25.631 1.768 35.931 1.00 65.17 735 PRO C O 1
ATOM 6855 N N . ASN C 1 200 ? 25.518 2.858 33.939 1.00 63.00 736 ASN C N 1
ATOM 6856 C CA . ASN C 1 200 ? 26.695 3.699 34.145 1.00 67.34 736 ASN C CA 1
ATOM 6857 C C . ASN C 1 200 ? 26.455 5.189 33.957 1.00 67.63 736 ASN C C 1
ATOM 6858 O O . ASN C 1 200 ? 27.408 5.970 33.961 1.00 72.16 736 ASN C O 1
ATOM 6863 N N . GLY C 1 201 ? 25.199 5.584 33.769 1.00 60.65 737 GLY C N 1
ATOM 6864 C CA . GLY C 1 201 ? 24.885 6.985 33.542 1.00 60.82 737 GLY C CA 1
ATOM 6865 C C . GLY C 1 201 ? 24.966 7.479 32.104 1.00 60.71 737 GLY C C 1
ATOM 6866 O O . GLY C 1 201 ? 25.098 8.694 31.873 1.00 64.95 737 GLY C O 1
ATOM 6867 N N . GLU C 1 202 ? 24.863 6.565 31.140 1.00 60.24 738 GLU C N 1
ATOM 6868 C CA . GLU C 1 202 ? 24.861 6.956 29.734 1.00 63.72 738 GLU C CA 1
ATOM 6869 C C . GLU C 1 202 ? 23.579 7.711 29.427 1.00 65.41 738 GLU C C 1
ATOM 6870 O O . GLU C 1 202 ? 22.572 7.549 30.124 1.00 67.19 738 GLU C O 1
ATOM 6876 N N . SER C 1 203 ? 23.624 8.565 28.415 1.00 63.80 739 SER C N 1
ATOM 6877 C CA . SER C 1 203 ? 22.411 9.200 27.957 1.00 63.50 739 SER C CA 1
ATOM 6878 C C . SER C 1 203 ? 21.621 8.099 27.283 1.00 62.40 739 SER C C 1
ATOM 6879 O O . SER C 1 203 ? 22.106 7.478 26.341 1.00 62.78 739 SER C O 1
ATOM 6882 N N . PHE C 1 204 ? 20.430 7.816 27.801 1.00 61.35 740 PHE C N 1
ATOM 6883 C CA . PHE C 1 204 ? 19.614 6.739 27.253 1.00 59.50 740 PHE C CA 1
ATOM 6884 C C . PHE C 1 204 ? 18.278 7.249 26.730 1.00 55.50 740 PHE C C 1
ATOM 6885 O O . PHE C 1 204 ? 17.552 6.523 26.054 1.00 53.44 740 PHE C O 1
ATOM 6893 N N . CYS C 1 205 ? 17.963 8.502 27.033 1.00 52.35 741 CYS C N 1
ATOM 6894 C CA . CYS C 1 205 ? 16.668 9.062 26.681 1.00 46.17 741 CYS C CA 1
ATOM 6895 C C . CYS C 1 205 ? 16.756 10.572 26.614 1.00 47.77 741 CYS C C 1
ATOM 6896 O O . CYS C 1 205 ? 17.701 11.159 27.122 1.00 53.60 741 CYS C O 1
ATOM 6899 N N . ALA C 1 206 ? 15.763 11.198 25.995 1.00 46.86 742 ALA C N 1
ATOM 6900 C CA . ALA C 1 206 ? 15.715 12.652 25.876 1.00 44.97 742 ALA C CA 1
ATOM 6901 C C . ALA C 1 206 ? 15.232 13.315 27.155 1.00 47.25 742 ALA C C 1
ATOM 6902 O O . ALA C 1 206 ? 15.462 14.507 27.371 1.00 50.56 742 ALA C O 1
ATOM 6904 N N . GLU C 1 207 ? 14.548 12.541 27.995 1.00 44.64 743 GLU C N 1
ATOM 6905 C CA . GLU C 1 207 ? 13.954 13.065 29.217 1.00 45.01 743 GLU C CA 1
ATOM 6906 C C . GLU C 1 207 ? 13.464 11.927 30.107 1.00 44.03 743 GLU C C 1
ATOM 6907 O O . GLU C 1 207 ? 12.849 10.971 29.630 1.00 38.81 743 GLU C O 1
ATOM 6913 N N . TYR C 1 208 ? 13.770 12.012 31.393 1.00 40.50 744 TYR C N 1
ATOM 6914 C CA . TYR C 1 208 ? 13.077 11.196 32.374 1.00 40.27 744 TYR C CA 1
ATOM 6915 C C . TYR C 1 208 ? 12.443 12.117 33.384 1.00 39.18 744 TYR C C 1
ATOM 6916 O O . TYR C 1 208 ? 13.110 12.631 34.282 1.00 40.08 744 TYR C O 1
ATOM 6925 N N . MET C 1 209 ? 11.143 12.318 33.229 1.00 35.06 745 MET C N 1
ATOM 6926 C CA . MET C 1 209 ? 10.390 13.178 34.114 1.00 34.94 745 MET C CA 1
ATOM 6927 C C . MET C 1 209 ? 9.904 12.396 35.335 1.00 40.02 745 MET C C 1
ATOM 6928 O O . MET C 1 209 ? 9.008 11.547 35.234 1.00 32.54 745 MET C O 1
ATOM 6933 N N . TYR C 1 210 ? 10.531 12.683 36.476 1.00 33.50 746 TYR C N 1
ATOM 6934 C CA . TYR C 1 210 ? 10.214 12.070 37.761 1.00 35.64 746 TYR C CA 1
ATOM 6935 C C . TYR C 1 210 ? 9.120 12.880 38.419 1.00 34.74 746 TYR C C 1
ATOM 6936 O O . TYR C 1 210 ? 9.331 14.037 38.772 1.00 40.01 746 TYR C O 1
ATOM 6945 N N . THR C 1 211 ? 7.940 12.292 38.576 1.00 30.43 747 THR C N 1
ATOM 6946 C CA . THR C 1 211 ? 6.838 13.028 39.167 1.00 29.56 747 THR C CA 1
ATOM 6947 C C . THR C 1 211 ? 6.245 12.292 40.336 1.00 34.02 747 THR C C 1
ATOM 6948 O O . THR C 1 211 ? 6.359 11.074 40.439 1.00 33.39 747 THR C O 1
ATOM 6952 N N . ASP C 1 212 ? 5.603 13.050 41.213 1.00 32.66 748 ASP C N 1
ATOM 6953 C CA . ASP C 1 212 ? 4.823 12.481 42.295 1.00 36.04 748 ASP C CA 1
ATOM 6954 C C . ASP C 1 212 ? 3.867 13.544 42.788 1.00 32.98 748 ASP C C 1
ATOM 6955 O O . ASP C 1 212 ? 4.053 14.729 42.509 1.00 35.87 748 ASP C O 1
ATOM 6960 N N . LEU C 1 213 ? 2.837 13.106 43.500 1.00 36.60 749 LEU C N 1
ATOM 6961 C CA . LEU C 1 213 ? 1.825 13.979 44.075 1.00 39.33 749 LEU C CA 1
ATOM 6962 C C . LEU C 1 213 ? 2.443 15.003 45.019 1.00 42.89 749 LEU C C 1
ATOM 6963 O O . LEU C 1 213 ? 1.957 16.125 45.142 1.00 41.06 749 LEU C O 1
ATOM 6968 N N . SER C 1 214 ? 3.517 14.600 45.687 1.00 43.26 750 SER C N 1
ATOM 6969 C CA . SER C 1 214 ? 4.148 15.448 46.689 1.00 45.36 750 SER C CA 1
ATOM 6970 C C . SER C 1 214 ? 5.640 15.622 46.432 1.00 44.91 750 SER C C 1
ATOM 6971 O O . SER C 1 214 ? 6.371 14.645 46.255 1.00 44.27 750 SER C O 1
ATOM 6974 N N . PRO C 1 215 ? 6.099 16.883 46.419 1.00 47.08 751 PRO C N 1
ATOM 6975 C CA . PRO C 1 215 ? 7.506 17.202 46.148 1.00 47.70 751 PRO C CA 1
ATOM 6976 C C . PRO C 1 215 ? 8.451 16.734 47.260 1.00 45.86 751 PRO C C 1
ATOM 6977 O O . PRO C 1 215 ? 9.663 16.736 47.054 1.00 51.33 751 PRO C O 1
ATOM 6981 N N . GLY C 1 216 ? 7.902 16.332 48.403 1.00 47.33 752 GLY C N 1
ATOM 6982 C CA . GLY C 1 216 ? 8.700 15.924 49.550 1.00 48.96 752 GLY C CA 1
ATOM 6983 C C . GLY C 1 216 ? 9.675 14.795 49.270 1.00 55.93 752 GLY C C 1
ATOM 6984 O O . GLY C 1 216 ? 10.731 14.711 49.903 1.00 59.18 752 GLY C O 1
ATOM 6985 N N . PHE C 1 217 ? 9.321 13.926 48.322 1.00 53.36 753 PHE C N 1
ATOM 6986 C CA . PHE C 1 217 ? 10.186 12.822 47.908 1.00 48.76 753 PHE C CA 1
ATOM 6987 C C . PHE C 1 217 ? 11.420 13.296 47.176 1.00 48.72 753 PHE C C 1
ATOM 6988 O O . PHE C 1 217 ? 12.435 12.602 47.149 1.00 51.52 753 PHE C O 1
ATOM 6996 N N . PHE C 1 218 ? 11.318 14.468 46.556 1.00 46.98 754 PHE C N 1
ATOM 6997 C CA . PHE C 1 218 ? 12.280 14.850 45.533 1.00 47.35 754 PHE C CA 1
ATOM 6998 C C . PHE C 1 218 ? 13.753 14.957 45.987 1.00 50.88 754 PHE C C 1
ATOM 6999 O O . PHE C 1 218 ? 14.619 14.479 45.263 1.00 47.63 754 PHE C O 1
ATOM 7007 N N . ASN C 1 219 ? 14.092 15.554 47.131 1.00 53.16 755 ASN C N 1
ATOM 7008 C CA . ASN C 1 219 ? 15.535 15.686 47.325 1.00 51.41 755 ASN C CA 1
ATOM 7009 C C . ASN C 1 219 ? 16.078 14.320 47.733 1.00 49.02 755 ASN C C 1
ATOM 7010 O O . ASN C 1 219 ? 17.186 13.952 47.335 1.00 52.12 755 ASN C O 1
ATOM 7015 N N . ALA C 1 220 ? 15.314 13.571 48.524 1.00 50.61 756 ALA C N 1
ATOM 7016 C CA . ALA C 1 220 ? 15.746 12.208 48.857 1.00 49.94 756 ALA C CA 1
ATOM 7017 C C . ALA C 1 220 ? 15.929 11.393 47.576 1.00 55.13 756 ALA C C 1
ATOM 7018 O O . ALA C 1 220 ? 16.888 10.617 47.432 1.00 57.99 756 ALA C O 1
ATOM 7020 N N . ALA C 1 221 ? 15.029 11.622 46.628 1.00 53.41 757 ALA C N 1
ATOM 7021 C CA . ALA C 1 221 ? 15.140 11.006 45.314 1.00 52.99 757 ALA C CA 1
ATOM 7022 C C . ALA C 1 221 ? 16.406 11.450 44.595 1.00 50.60 757 ALA C C 1
ATOM 7023 O O . ALA C 1 221 ? 17.137 10.624 44.044 1.00 49.50 757 ALA C O 1
ATOM 7025 N N . LYS C 1 222 ? 16.678 12.751 44.609 1.00 53.73 758 LYS C N 1
ATOM 7026 C CA . LYS C 1 222 ? 17.880 13.276 43.952 1.00 54.81 758 LYS C CA 1
ATOM 7027 C C . LYS C 1 222 ? 19.148 12.640 44.524 1.00 57.12 758 LYS C C 1
ATOM 7028 O O . LYS C 1 222 ? 20.085 12.328 43.779 1.00 55.73 758 LYS C O 1
ATOM 7034 N N . THR C 1 223 ? 19.171 12.424 45.840 1.00 57.74 759 THR C N 1
ATOM 7035 C CA . THR C 1 223 ? 20.331 11.793 46.466 1.00 59.06 759 THR C CA 1
ATOM 7036 C C . THR C 1 223 ? 20.340 10.293 46.178 1.00 57.86 759 THR C C 1
ATOM 7037 O O . THR C 1 223 ? 21.356 9.756 45.753 1.00 61.57 759 THR C O 1
ATOM 7041 N N . THR C 1 224 ? 19.215 9.613 46.384 1.00 56.84 760 THR C N 1
ATOM 7042 C CA . THR C 1 224 ? 19.173 8.174 46.128 1.00 58.04 760 THR C CA 1
ATOM 7043 C C . THR C 1 224 ? 19.478 7.855 44.659 1.00 55.48 760 THR C C 1
ATOM 7044 O O . THR C 1 224 ? 19.959 6.767 44.341 1.00 58.51 760 THR C O 1
ATOM 7048 N N . LEU C 1 225 ? 19.226 8.813 43.770 1.00 57.05 761 LEU C N 1
ATOM 7049 C CA . LEU C 1 225 ? 19.443 8.603 42.338 1.00 55.82 761 LEU C CA 1
ATOM 7050 C C . LEU C 1 225 ? 20.463 9.577 41.732 1.00 55.68 761 LEU C C 1
ATOM 7051 O O . LEU C 1 225 ? 20.268 10.055 40.618 1.00 54.52 761 LEU C O 1
ATOM 7056 N N . LYS C 1 226 ? 21.552 9.851 42.456 1.00 57.65 762 LYS C N 1
ATOM 7057 C CA . LYS C 1 226 ? 22.566 10.832 42.025 1.00 56.04 762 LYS C CA 1
ATOM 7058 C C . LYS C 1 226 ? 23.184 10.492 40.687 1.00 51.20 762 LYS C C 1
ATOM 7059 O O . LYS C 1 226 ? 23.361 11.347 39.830 1.00 50.74 762 LYS C O 1
ATOM 7065 N N . LYS C 1 227 ? 23.519 9.222 40.541 1.00 50.68 763 LYS C N 1
ATOM 7066 C CA . LYS C 1 227 ? 24.182 8.685 39.368 1.00 53.28 763 LYS C CA 1
ATOM 7067 C C . LYS C 1 227 ? 23.529 9.102 38.047 1.00 53.23 763 LYS C C 1
ATOM 7068 O O . LYS C 1 227 ? 24.176 9.079 37.001 1.00 56.76 763 LYS C O 1
ATOM 7074 N N . TRP C 1 228 ? 22.263 9.520 38.108 1.00 56.47 764 TRP C N 1
ATOM 7075 C CA . TRP C 1 228 ? 21.489 9.827 36.905 1.00 58.16 764 TRP C CA 1
ATOM 7076 C C . TRP C 1 228 ? 20.794 11.197 36.872 1.00 59.85 764 TRP C C 1
ATOM 7077 O O . TRP C 1 228 ? 19.916 11.395 36.036 1.00 63.92 764 TRP C O 1
ATOM 7088 N N . GLU C 1 229 ? 21.138 12.137 37.752 1.00 59.48 765 GLU C N 1
ATOM 7089 C CA . GLU C 1 229 ? 20.390 13.402 37.766 1.00 61.82 765 GLU C CA 1
ATOM 7090 C C . GLU C 1 229 ? 20.736 14.345 36.585 1.00 64.45 765 GLU C C 1
ATOM 7091 O O . GLU C 1 229 ? 19.981 15.277 36.263 1.00 67.01 765 GLU C O 1
ATOM 7097 N N . SER C 1 230 ? 21.803 14.050 35.858 1.00 63.30 766 SER C N 1
ATOM 7098 C CA . SER C 1 230 ? 22.002 14.745 34.589 1.00 63.90 766 SER C CA 1
ATOM 7099 C C . SER C 1 230 ? 20.824 14.417 33.658 1.00 68.79 766 SER C C 1
ATOM 7100 O O . SER C 1 230 ? 20.413 15.232 32.813 1.00 68.53 766 SER C O 1
ATOM 7103 N N . HIS C 1 231 ? 20.257 13.230 33.876 1.00 63.70 767 HIS C N 1
ATOM 7104 C CA . HIS C 1 231 ? 19.195 12.689 33.044 1.00 60.59 767 HIS C CA 1
ATOM 7105 C C . HIS C 1 231 ? 17.799 13.027 33.573 1.00 56.49 767 HIS C C 1
ATOM 7106 O O . HIS C 1 231 ? 16.832 13.034 32.815 1.00 55.12 767 HIS C O 1
ATOM 7113 N N . LEU C 1 232 ? 17.684 13.274 34.874 1.00 54.54 768 LEU C N 1
ATOM 7114 C CA . LEU C 1 232 ? 16.370 13.417 35.500 1.00 49.90 768 LEU C CA 1
ATOM 7115 C C . LEU C 1 232 ? 15.833 14.845 35.569 1.00 50.52 768 LEU C C 1
ATOM 7116 O O . LEU C 1 232 ? 16.583 15.806 35.731 1.00 56.90 768 LEU C O 1
ATOM 7121 N N . ALA C 1 233 ? 14.517 14.965 35.432 1.00 41.86 769 ALA C N 1
ATOM 7122 C CA . ALA C 1 233 ? 13.796 16.180 35.784 1.00 40.84 769 ALA C CA 1
ATOM 7123 C C . ALA C 1 233 ? 12.777 15.815 36.859 1.00 42.73 769 ALA C C 1
ATOM 7124 O O . ALA C 1 233 ? 12.356 14.660 36.946 1.00 43.53 769 ALA C O 1
ATOM 7126 N N . PHE C 1 234 ? 12.389 16.794 37.672 1.00 40.56 770 PHE C N 1
ATOM 7127 C CA . PHE C 1 234 ? 11.538 16.562 38.840 1.00 44.15 770 PHE C CA 1
ATOM 7128 C C . PHE C 1 234 ? 10.383 17.551 38.881 1.00 43.30 770 PHE C C 1
ATOM 7129 O O . PHE C 1 234 ? 10.584 18.763 38.848 1.00 46.45 770 PHE C O 1
ATOM 7137 N N . GLN C 1 235 ? 9.166 17.042 38.954 1.00 36.80 771 GLN C N 1
ATOM 7138 C CA . GLN C 1 235 ? 8.023 17.930 38.891 1.00 34.26 771 GLN C CA 1
ATOM 7139 C C . GLN C 1 235 ? 6.815 17.250 39.460 1.00 40.44 771 GLN C C 1
ATOM 7140 O O . GLN C 1 235 ? 6.599 16.067 39.239 1.00 42.51 771 GLN C O 1
ATOM 7146 N N . VAL C 1 236 ? 6.027 18.012 40.194 1.00 34.79 772 VAL C N 1
ATOM 7147 C CA . VAL C 1 236 ? 4.835 17.516 40.841 1.00 36.07 772 VAL C CA 1
ATOM 7148 C C . VAL C 1 236 ? 3.739 17.208 39.832 1.00 37.70 772 VAL C C 1
ATOM 7149 O O . VAL C 1 236 ? 3.490 17.992 38.922 1.00 34.18 772 VAL C O 1
ATOM 7153 N N . LEU C 1 237 ? 3.084 16.066 40.007 1.00 30.73 773 LEU C N 1
ATOM 7154 C CA . LEU C 1 237 ? 1.958 15.685 39.165 1.00 33.31 773 LEU C CA 1
ATOM 7155 C C . LEU C 1 237 ? 0.910 14.968 39.983 1.00 32.31 773 LEU C C 1
ATOM 7156 O O . LEU C 1 237 ? 1.174 13.932 40.609 1.00 33.98 773 LEU C O 1
ATOM 7161 N N . ASN C 1 238 ? -0.269 15.560 40.000 1.00 30.75 774 ASN C N 1
ATOM 7162 C CA . ASN C 1 238 ? -1.450 14.926 40.505 1.00 30.76 774 ASN C CA 1
ATOM 7163 C C . ASN C 1 238 ? -2.188 14.404 39.291 1.00 30.98 774 ASN C C 1
ATOM 7164 O O . ASN C 1 238 ? -2.874 15.159 38.628 1.00 29.51 774 ASN C O 1
ATOM 7169 N N . ILE C 1 239 ? -2.038 13.114 39.010 1.00 28.10 775 ILE C N 1
ATOM 7170 C CA . ILE C 1 239 ? -2.631 12.516 37.820 1.00 29.69 775 ILE C CA 1
ATOM 7171 C C . ILE C 1 239 ? -4.155 12.604 37.804 1.00 27.71 775 ILE C C 1
ATOM 7172 O O . ILE C 1 239 ? -4.782 12.407 36.762 1.00 31.64 775 ILE C O 1
ATOM 7177 N N . GLU C 1 240 ? -4.785 12.899 38.937 1.00 31.10 776 GLU C N 1
ATOM 7178 C CA . GLU C 1 240 ? -6.238 13.014 38.900 1.00 28.01 776 GLU C CA 1
ATOM 7179 C C . GLU C 1 240 ? -6.673 14.372 38.354 1.00 27.67 776 GLU C C 1
ATOM 7180 O O . GLU C 1 240 ? -7.843 14.571 38.054 1.00 28.96 776 GLU C O 1
ATOM 7186 N N . ASP C 1 241 ? -5.720 15.284 38.184 1.00 32.58 777 ASP C N 1
ATOM 7187 C CA . ASP C 1 241 ? -6.019 16.606 37.608 1.00 36.04 777 ASP C CA 1
ATOM 7188 C C . ASP C 1 241 ? -5.320 16.800 36.276 1.00 31.83 777 ASP C C 1
ATOM 7189 O O . ASP C 1 241 ? -4.307 16.147 35.995 1.00 32.88 777 ASP C O 1
ATOM 7194 N N . ASP C 1 242 ? -5.823 17.741 35.484 1.00 38.26 778 ASP C N 1
ATOM 7195 C CA . ASP C 1 242 ? -5.273 18.020 34.160 1.00 30.85 778 ASP C CA 1
ATOM 7196 C C . ASP C 1 242 ? -3.783 18.291 34.199 1.00 35.47 778 ASP C C 1
ATOM 7197 O O . ASP C 1 242 ? -3.332 19.189 34.903 1.00 37.89 778 ASP C O 1
ATOM 7202 N N . PRO C 1 243 ? -2.999 17.487 33.467 1.00 33.67 779 PRO C N 1
ATOM 7203 C CA . PRO C 1 243 ? -1.540 17.650 33.471 1.00 35.26 779 PRO C CA 1
ATOM 7204 C C . PRO C 1 243 ? -1.040 18.983 32.863 1.00 37.37 779 PRO C C 1
ATOM 7205 O O . PRO C 1 243 ? -0.031 19.520 33.335 1.00 34.55 779 PRO C O 1
ATOM 7209 N N . ALA C 1 244 ? -1.726 19.507 31.849 1.00 35.85 780 ALA C N 1
ATOM 7210 C CA . ALA C 1 244 ? -1.305 20.769 31.236 1.00 35.65 780 ALA C CA 1
ATOM 7211 C C . ALA C 1 244 ? -1.295 21.882 32.280 1.00 35.76 780 ALA C C 1
ATOM 7212 O O . ALA C 1 244 ? -0.297 22.575 32.436 1.00 39.68 780 ALA C O 1
ATOM 7214 N N . GLY C 1 245 ? -2.389 22.020 33.021 1.00 34.33 781 GLY C N 1
ATOM 7215 C CA . GLY C 1 245 ? -2.451 22.970 34.121 1.00 37.66 781 GLY C CA 1
ATOM 7216 C C . GLY C 1 245 ? -1.388 22.804 35.206 1.00 45.19 781 GLY C C 1
ATOM 7217 O O . GLY C 1 245 ? -1.260 23.660 36.085 1.00 43.94 781 GLY C O 1
ATOM 7218 N N . GLN C 1 246 ? -0.621 21.716 35.151 1.00 38.92 782 GLN C N 1
ATOM 7219 C CA . GLN C 1 246 ? 0.418 21.450 36.144 1.00 36.47 782 GLN C CA 1
ATOM 7220 C C . GLN C 1 246 ? 1.784 21.613 35.503 1.00 38.67 782 GLN C C 1
ATOM 7221 O O . GLN C 1 246 ? 2.817 21.227 36.067 1.00 39.17 782 GLN C O 1
ATOM 7227 N N . GLY C 1 247 ? 1.784 22.199 34.312 1.00 36.81 783 GLY C N 1
ATOM 7228 C CA . GLY C 1 247 ? 3.022 22.589 33.668 1.00 37.35 783 GLY C CA 1
ATOM 7229 C C . GLY C 1 247 ? 3.657 21.529 32.798 1.00 38.18 783 GLY C C 1
ATOM 7230 O O . GLY C 1 247 ? 4.835 21.640 32.453 1.00 40.90 783 GLY C O 1
ATOM 7231 N N . PHE C 1 248 ? 2.894 20.501 32.436 1.00 36.00 784 PHE C N 1
ATOM 7232 C CA . PHE C 1 248 ? 3.422 19.475 31.536 1.00 37.01 784 PHE C CA 1
ATOM 7233 C C . PHE C 1 248 ? 2.973 19.729 30.108 1.00 35.17 784 PHE C C 1
ATOM 7234 O O . PHE C 1 248 ? 1.888 20.252 29.877 1.00 32.40 784 PHE C O 1
ATOM 7242 N N . LYS C 1 249 ? 3.815 19.348 29.158 1.00 36.72 785 LYS C N 1
ATOM 7243 C CA . LYS C 1 249 ? 3.488 19.526 27.756 1.00 42.72 785 LYS C CA 1
ATOM 7244 C C . LYS C 1 249 ? 2.729 18.304 27.263 1.00 39.08 785 LYS C C 1
ATOM 7245 O O . LYS C 1 249 ? 3.281 17.201 27.213 1.00 36.42 785 LYS C O 1
ATOM 7251 N N . GLU C 1 250 ? 1.467 18.513 26.914 1.00 35.02 786 GLU C N 1
ATOM 7252 C CA . GLU C 1 250 ? 0.605 17.431 26.441 1.00 38.40 786 GLU C CA 1
ATOM 7253 C C . GLU C 1 250 ? 1.184 16.728 25.233 1.00 38.45 786 GLU C C 1
ATOM 7254 O O . GLU C 1 250 ? 1.869 17.340 24.416 1.00 35.66 786 GLU C O 1
ATOM 7260 N N . HIS C 1 251 ? 0.914 15.430 25.159 1.00 36.82 787 HIS C N 1
ATOM 7261 C CA . HIS C 1 251 ? 1.294 14.593 24.029 1.00 34.15 787 HIS C CA 1
ATOM 7262 C C . HIS C 1 251 ? 2.761 14.674 23.647 1.00 36.34 787 HIS C C 1
ATOM 7263 O O . HIS C 1 251 ? 3.098 14.617 22.467 1.00 35.07 787 HIS C O 1
ATOM 7270 N N . THR C 1 252 ? 3.647 14.775 24.633 1.00 32.48 788 THR C N 1
ATOM 7271 C CA . THR C 1 252 ? 5.069 14.826 24.311 1.00 32.89 788 THR C CA 1
ATOM 7272 C C . THR C 1 252 ? 5.818 13.577 24.735 1.00 36.95 788 THR C C 1
ATOM 7273 O O . THR C 1 252 ? 6.953 13.359 24.304 1.00 36.16 788 THR C O 1
ATOM 7277 N N . TYR C 1 253 ? 5.192 12.737 25.558 1.00 31.91 789 TYR C N 1
ATOM 7278 C CA . TYR C 1 253 ? 5.920 11.593 26.090 1.00 29.71 789 TYR C CA 1
ATOM 7279 C C . TYR C 1 253 ? 5.743 10.328 25.271 1.00 31.85 789 TYR C C 1
ATOM 7280 O O . TYR C 1 253 ? 4.686 10.086 24.699 1.00 30.62 789 TYR C O 1
ATOM 7289 N N . ASP C 1 254 ? 6.816 9.540 25.210 1.00 32.40 790 ASP C N 1
ATOM 7290 C CA . ASP C 1 254 ? 6.821 8.266 24.504 1.00 32.71 790 ASP C CA 1
ATOM 7291 C C . ASP C 1 254 ? 6.520 7.109 25.428 1.00 30.37 790 ASP C C 1
ATOM 7292 O O . ASP C 1 254 ? 6.059 6.063 25.002 1.00 26.58 790 ASP C O 1
ATOM 7297 N N . LEU C 1 255 ? 6.839 7.294 26.696 1.00 28.86 791 LEU C N 1
ATOM 7298 C CA . LEU C 1 255 ? 6.666 6.239 27.672 1.00 28.07 791 LEU C CA 1
ATOM 7299 C C . LEU C 1 255 ? 6.231 6.861 28.974 1.00 29.75 791 LEU C C 1
ATOM 7300 O O . LEU C 1 255 ? 6.863 7.797 29.470 1.00 32.79 791 LEU C O 1
ATOM 7305 N N . ILE C 1 256 ? 5.123 6.371 29.512 1.00 27.23 792 ILE C N 1
ATOM 7306 C CA . ILE C 1 256 ? 4.711 6.786 30.849 1.00 22.77 792 ILE C CA 1
ATOM 7307 C C . ILE C 1 256 ? 4.782 5.543 31.709 1.00 26.49 792 ILE C C 1
ATOM 7308 O O . ILE C 1 256 ? 4.337 4.466 31.300 1.00 25.38 792 ILE C O 1
ATOM 7313 N N . ILE C 1 257 ? 5.385 5.682 32.880 1.00 24.77 793 ILE C N 1
ATOM 7314 C CA . ILE C 1 257 ? 5.548 4.583 33.807 1.00 24.73 793 ILE C CA 1
ATOM 7315 C C . ILE C 1 257 ? 4.680 4.894 35.009 1.00 26.57 793 ILE C C 1
ATOM 7316 O O . ILE C 1 257 ? 4.735 5.989 35.555 1.00 26.83 793 ILE C O 1
ATOM 7321 N N . ALA C 1 258 ? 3.836 3.956 35.402 1.00 22.41 794 ALA C N 1
ATOM 7322 C CA . ALA C 1 258 ? 3.005 4.172 36.580 1.00 24.99 794 ALA C CA 1
ATOM 7323 C C . ALA C 1 258 ? 2.943 2.894 37.371 1.00 25.66 794 ALA C C 1
ATOM 7324 O O . ALA C 1 258 ? 2.201 1.995 37.020 1.00 25.26 794 ALA C O 1
ATOM 7326 N N . ALA C 1 259 ? 3.739 2.816 38.433 1.00 23.62 795 ALA C N 1
ATOM 7327 C CA . ALA C 1 259 ? 3.825 1.603 39.234 1.00 28.31 795 ALA C CA 1
ATOM 7328 C C . ALA C 1 259 ? 2.984 1.713 40.489 1.00 29.08 795 ALA C C 1
ATOM 7329 O O . ALA C 1 259 ? 3.255 2.543 41.360 1.00 25.06 795 ALA C O 1
ATOM 7331 N N . ASN C 1 260 ? 1.959 0.872 40.550 1.00 26.26 796 ASN C N 1
ATOM 7332 C CA . ASN C 1 260 ? 0.980 0.847 41.635 1.00 28.47 796 ASN C CA 1
ATOM 7333 C C . ASN C 1 260 ? 0.586 2.202 42.199 1.00 30.59 796 ASN C C 1
ATOM 7334 O O . ASN C 1 260 ? 0.600 2.432 43.418 1.00 30.13 796 ASN C O 1
ATOM 7339 N N . VAL C 1 261 ? 0.180 3.080 41.290 1.00 25.27 797 VAL C N 1
ATOM 7340 C CA . VAL C 1 261 ? -0.329 4.386 41.656 1.00 23.22 797 VAL C CA 1
ATOM 7341 C C . VAL C 1 261 ? -1.715 4.610 41.051 1.00 25.71 797 VAL C C 1
ATOM 7342 O O . VAL C 1 261 ? -2.592 5.160 41.711 1.00 24.76 797 VAL C O 1
ATOM 7346 N N . ILE C 1 262 ? -1.943 4.135 39.822 1.00 23.41 798 ILE C N 1
ATOM 7347 C CA . ILE C 1 262 ? -3.184 4.458 39.123 1.00 22.85 798 ILE C CA 1
ATOM 7348 C C . ILE C 1 262 ? -4.408 3.980 39.894 1.00 24.01 798 ILE C C 1
ATOM 7349 O O . ILE C 1 262 ? -5.415 4.689 39.955 1.00 23.22 798 ILE C O 1
ATOM 7354 N N . HIS C 1 263 ? -4.319 2.814 40.530 1.00 21.36 799 HIS C N 1
ATOM 7355 C CA . HIS C 1 263 ? -5.469 2.307 41.290 1.00 23.98 799 HIS C CA 1
ATOM 7356 C C . HIS C 1 263 ? -5.794 3.198 42.493 1.00 23.90 799 HIS C C 1
ATOM 7357 O O . HIS C 1 263 ? -6.925 3.234 42.951 1.00 22.42 799 HIS C O 1
ATOM 7364 N N . ALA C 1 264 ? -4.805 3.936 42.986 1.00 26.53 800 ALA C N 1
ATOM 7365 C CA . ALA C 1 264 ? -5.016 4.787 44.160 1.00 31.48 800 ALA C CA 1
ATOM 7366 C C . ALA C 1 264 ? -5.604 6.149 43.767 1.00 32.55 800 ALA C C 1
ATOM 7367 O O . ALA C 1 264 ? -5.364 7.155 44.410 1.00 31.48 800 ALA C O 1
ATOM 7369 N N . THR C 1 265 ? -6.379 6.180 42.693 1.00 29.28 801 THR C N 1
ATOM 7370 C CA . THR C 1 265 ? -7.094 7.390 42.360 1.00 27.39 801 THR C CA 1
ATOM 7371 C C . THR C 1 265 ? -8.581 7.089 42.486 1.00 27.89 801 THR C C 1
ATOM 7372 O O . THR C 1 265 ? -8.981 5.932 42.709 1.00 26.57 801 THR C O 1
ATOM 7376 N N . ALA C 1 266 ? -9.405 8.121 42.357 1.00 26.17 802 ALA C N 1
ATOM 7377 C CA . ALA C 1 266 ? -10.821 8.004 42.685 1.00 25.52 802 ALA C CA 1
ATOM 7378 C C . ALA C 1 266 ? -11.653 7.496 41.530 1.00 28.45 802 ALA C C 1
ATOM 7379 O O . ALA C 1 266 ? -12.573 6.689 41.719 1.00 26.78 802 ALA C O 1
ATOM 7381 N N . ARG C 1 267 ? -11.332 7.979 40.335 1.00 27.25 803 ARG C N 1
ATOM 7382 C CA . ARG C 1 267 ? -12.124 7.699 39.136 1.00 30.25 803 ARG C CA 1
ATOM 7383 C C . ARG C 1 267 ? -11.163 7.225 38.059 1.00 24.70 803 ARG C C 1
ATOM 7384 O O . ARG C 1 267 ? -10.492 8.046 37.444 1.00 23.84 803 ARG C O 1
ATOM 7392 N N . LEU C 1 268 ? -11.082 5.916 37.842 1.00 22.97 804 LEU C N 1
ATOM 7393 C CA . LEU C 1 268 ? -10.027 5.385 36.985 1.00 24.97 804 LEU C CA 1
ATOM 7394 C C . LEU C 1 268 ? -10.125 5.923 35.553 1.00 22.19 804 LEU C C 1
ATOM 7395 O O . LEU C 1 268 ? -9.108 6.157 34.922 1.00 22.10 804 LEU C O 1
ATOM 7400 N N . THR C 1 269 ? -11.336 6.123 35.038 1.00 22.55 805 THR C N 1
ATOM 7401 C CA . THR C 1 269 ? -11.445 6.660 33.672 1.00 26.76 805 THR C CA 1
ATOM 7402 C C . THR C 1 269 ? -10.941 8.102 33.626 1.00 25.67 805 THR C C 1
ATOM 7403 O O . THR C 1 269 ? -10.344 8.515 32.639 1.00 25.27 805 THR C O 1
ATOM 7407 N N . ASN C 1 270 ? -11.138 8.864 34.705 1.00 28.77 806 ASN C N 1
ATOM 7408 C CA . ASN C 1 270 ? -10.565 10.216 34.777 1.00 29.24 806 ASN C CA 1
ATOM 7409 C C . ASN C 1 270 ? -9.043 10.170 34.807 1.00 26.78 806 ASN C C 1
ATOM 7410 O O . ASN C 1 270 ? -8.345 10.873 34.066 1.00 24.71 806 ASN C O 1
ATOM 7415 N N . THR C 1 271 ? -8.522 9.330 35.690 1.00 23.74 807 THR C N 1
ATOM 7416 C CA . THR C 1 271 ? -7.081 9.160 35.777 1.00 24.47 807 THR C CA 1
ATOM 7417 C C . THR C 1 271 ? -6.463 8.749 34.434 1.00 22.17 807 THR C C 1
ATOM 7418 O O . THR C 1 271 ? -5.489 9.347 33.963 1.00 23.72 807 THR C O 1
ATOM 7422 N N . LEU C 1 272 ? -7.020 7.706 33.836 1.00 23.89 808 LEU C N 1
ATOM 7423 C CA . LEU C 1 272 ? -6.487 7.207 32.576 1.00 23.79 808 LEU C CA 1
ATOM 7424 C C . LEU C 1 272 ? -6.582 8.266 31.466 1.00 22.69 808 LEU C C 1
ATOM 7425 O O . LEU C 1 272 ? -5.700 8.374 30.606 1.00 22.09 808 LEU C O 1
ATOM 7430 N N . SER C 1 273 ? -7.634 9.062 31.479 1.00 21.61 809 SER C N 1
ATOM 7431 C CA . SER C 1 273 ? -7.738 10.131 30.467 1.00 25.21 809 SER C CA 1
ATOM 7432 C C . SER C 1 273 ? -6.644 11.178 30.635 1.00 27.36 809 SER C C 1
ATOM 7433 O O . SER C 1 273 ? -6.183 11.782 29.658 1.00 28.25 809 SER C O 1
ATOM 7436 N N . ASN C 1 274 ? -6.237 11.412 31.878 1.00 25.14 810 ASN C N 1
ATOM 7437 C CA . ASN C 1 274 ? -5.129 12.333 32.131 1.00 27.71 810 ASN C CA 1
ATOM 7438 C C . ASN C 1 274 ? -3.798 11.757 31.704 1.00 26.89 810 ASN C C 1
ATOM 7439 O O . ASN C 1 274 ? -2.916 12.487 31.232 1.00 27.43 810 ASN C O 1
ATOM 7444 N N . VAL C 1 275 ? -3.642 10.442 31.849 1.00 22.36 811 VAL C N 1
ATOM 7445 C CA . VAL C 1 275 ? -2.423 9.808 31.360 1.00 21.98 811 VAL C CA 1
ATOM 7446 C C . VAL C 1 275 ? -2.350 9.968 29.841 1.00 21.56 811 VAL C C 1
ATOM 7447 O O . VAL C 1 275 ? -1.298 10.263 29.255 1.00 23.95 811 VAL C O 1
ATOM 7451 N N . HIS C 1 276 ? -3.497 9.765 29.213 1.00 25.00 812 HIS C N 1
ATOM 7452 C CA . HIS C 1 276 ? -3.614 9.835 27.767 1.00 24.98 812 HIS C CA 1
ATOM 7453 C C . HIS C 1 276 ? -3.163 11.213 27.266 1.00 25.79 812 HIS C C 1
ATOM 7454 O O . HIS C 1 276 ? -2.465 11.321 26.260 1.00 27.13 812 HIS C O 1
ATOM 7461 N N . LYS C 1 277 ? -3.531 12.259 27.999 1.00 29.01 813 LYS C N 1
ATOM 7462 C CA . LYS C 1 277 ? -3.182 13.631 27.619 1.00 28.66 813 LYS C CA 1
ATOM 7463 C C . LYS C 1 277 ? -1.669 13.855 27.563 1.00 32.55 813 LYS C C 1
ATOM 7464 O O . LYS C 1 277 ? -1.200 14.745 26.854 1.00 37.05 813 LYS C O 1
ATOM 7470 N N . LEU C 1 278 ? -0.901 13.032 28.272 1.00 27.45 814 LEU C N 1
ATOM 7471 C CA . LEU C 1 278 ? 0.555 13.201 28.323 1.00 30.16 814 LEU C CA 1
ATOM 7472 C C . LEU C 1 278 ? 1.300 12.478 27.198 1.00 34.33 814 LEU C C 1
ATOM 7473 O O . LEU C 1 278 ? 2.433 12.832 26.850 1.00 29.66 814 LEU C O 1
ATOM 7478 N N . LEU C 1 279 ? 0.663 11.458 26.633 1.00 30.02 815 LEU C N 1
ATOM 7479 C CA . LEU C 1 279 ? 1.340 10.595 25.689 1.00 31.92 815 LEU C CA 1
ATOM 7480 C C . LEU C 1 279 ? 1.112 11.063 24.266 1.00 29.38 815 LEU C C 1
ATOM 7481 O O . LEU C 1 279 ? 0.016 11.472 23.894 1.00 27.16 815 LEU C O 1
ATOM 7486 N N . LYS C 1 280 ? 2.151 11.000 23.459 1.00 32.64 816 LYS C N 1
ATOM 7487 C CA . LYS C 1 280 ? 1.913 11.191 22.047 1.00 32.08 816 LYS C CA 1
ATOM 7488 C C . LYS C 1 280 ? 1.200 9.935 21.557 1.00 31.28 816 LYS C C 1
ATOM 7489 O O . LYS C 1 280 ? 1.357 8.850 22.141 1.00 27.07 816 LYS C O 1
ATOM 7495 N N . PRO C 1 281 ? 0.373 10.086 20.521 1.00 29.98 817 PRO C N 1
ATOM 7496 C CA . PRO C 1 281 ? -0.209 8.919 19.857 1.00 27.68 817 PRO C CA 1
ATOM 7497 C C . PRO C 1 281 ? 0.868 7.895 19.539 1.00 30.42 817 PRO C C 1
ATOM 7498 O O . PRO C 1 281 ? 1.923 8.252 19.009 1.00 27.89 817 PRO C O 1
ATOM 7502 N N . GLY C 1 282 ? 0.616 6.632 19.849 1.00 25.05 818 GLY C N 1
ATOM 7503 C CA . GLY C 1 282 ? 1.643 5.620 19.686 1.00 25.86 818 GLY C CA 1
ATOM 7504 C C . GLY C 1 282 ? 2.573 5.544 20.882 1.00 27.68 818 GLY C C 1
ATOM 7505 O O . GLY C 1 282 ? 3.362 4.609 20.999 1.00 29.68 818 GLY C O 1
ATOM 7506 N N . GLY C 1 283 ? 2.496 6.532 21.766 1.00 29.74 819 GLY C N 1
ATOM 7507 C CA . GLY C 1 283 ? 3.200 6.454 23.044 1.00 25.55 819 GLY C CA 1
ATOM 7508 C C . GLY C 1 283 ? 2.734 5.262 23.869 1.00 27.80 819 GLY C C 1
ATOM 7509 O O . GLY C 1 283 ? 1.599 4.816 23.720 1.00 26.44 819 GLY C O 1
ATOM 7510 N N . VAL C 1 284 ? 3.620 4.736 24.714 1.00 25.55 820 VAL C N 1
ATOM 7511 C CA . VAL C 1 284 ? 3.336 3.536 25.504 1.00 24.68 820 VAL C CA 1
ATOM 7512 C C . VAL C 1 284 ? 3.065 3.883 26.947 1.00 26.43 820 VAL C C 1
ATOM 7513 O O . VAL C 1 284 ? 3.768 4.696 27.561 1.00 26.07 820 VAL C O 1
ATOM 7517 N N . PHE C 1 285 ? 2.023 3.265 27.484 1.00 26.47 821 PHE C N 1
ATOM 7518 C CA . PHE C 1 285 ? 1.723 3.354 28.897 1.00 22.26 821 PHE C CA 1
ATOM 7519 C C . PHE C 1 285 ? 2.197 2.067 29.591 1.00 25.47 821 PHE C C 1
ATOM 7520 O O . PHE C 1 285 ? 1.706 0.968 29.292 1.00 22.79 821 PHE C O 1
ATOM 7528 N N . GLY C 1 286 ? 3.167 2.211 30.495 1.00 19.72 822 GLY C N 1
ATOM 7529 C CA . GLY C 1 286 ? 3.633 1.120 31.333 1.00 22.35 822 GLY C CA 1
ATOM 7530 C C . GLY C 1 286 ? 2.945 1.116 32.683 1.00 28.73 822 GLY C C 1
ATOM 7531 O O . GLY C 1 286 ? 3.262 1.906 33.582 1.00 24.50 822 GLY C O 1
ATOM 7532 N N . LEU C 1 287 ? 2.000 0.198 32.829 1.00 24.60 823 LEU C N 1
ATOM 7533 C CA . LEU C 1 287 ? 1.155 0.150 34.005 1.00 25.30 823 LEU C CA 1
ATOM 7534 C C . LEU C 1 287 ? 1.536 -1.041 34.854 1.00 25.09 823 LEU C C 1
ATOM 7535 O O . LEU C 1 287 ? 1.286 -2.183 34.464 1.00 24.39 823 LEU C O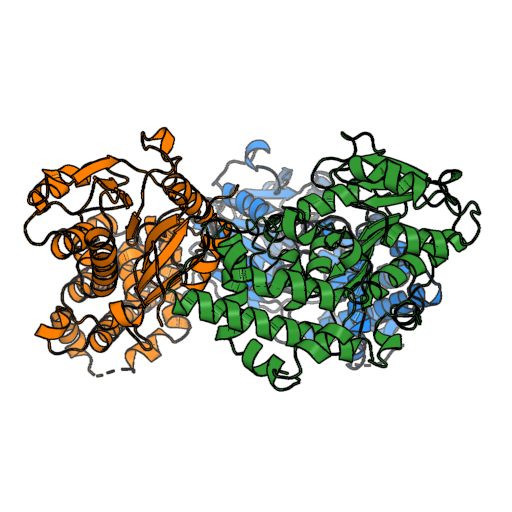 1
ATOM 7540 N N . VAL C 1 288 ? 2.162 -0.787 36.001 1.00 22.96 824 VAL C N 1
ATOM 7541 C CA . VAL C 1 288 ? 2.530 -1.863 36.905 1.00 21.16 824 VAL C CA 1
ATOM 7542 C C . VAL C 1 288 ? 1.493 -1.894 38.013 1.00 25.69 824 VAL C C 1
ATOM 7543 O O . VAL C 1 288 ? 1.349 -0.932 38.775 1.00 26.38 824 VAL C O 1
ATOM 7547 N N . GLU C 1 289 ? 0.782 -3.008 38.111 1.00 22.38 825 GLU C N 1
ATOM 7548 C CA . GLU C 1 289 ? -0.388 -3.107 38.980 1.00 24.79 825 GLU C CA 1
ATOM 7549 C C . GLU C 1 289 ? -0.539 -4.493 39.561 1.00 29.65 825 GLU C C 1
ATOM 7550 O O . GLU C 1 289 ? -0.202 -5.484 38.907 1.00 28.72 825 GLU C O 1
ATOM 7556 N N . LEU C 1 290 ? -1.073 -4.566 40.773 1.00 24.38 826 LEU C N 1
ATOM 7557 C CA . LEU C 1 290 ? -1.526 -5.847 41.324 1.00 30.39 826 LEU C CA 1
ATOM 7558 C C . LEU C 1 290 ? -2.652 -6.430 40.470 1.00 31.07 826 LEU C C 1
ATOM 7559 O O . LEU C 1 290 ? -3.492 -5.688 39.942 1.00 27.95 826 LEU C O 1
ATOM 7564 N N . THR C 1 291 ? -2.699 -7.753 40.336 1.00 28.84 827 THR C N 1
ATOM 7565 C CA . THR C 1 291 ? -3.747 -8.370 39.514 1.00 33.15 827 THR C CA 1
ATOM 7566 C C . THR C 1 291 ? -4.974 -8.712 40.332 1.00 31.43 827 THR C C 1
ATOM 7567 O O . THR C 1 291 ? -6.095 -8.827 39.812 1.00 31.88 827 THR C O 1
ATOM 7571 N N . ARG C 1 292 ? -4.757 -8.915 41.620 1.00 31.13 828 ARG C N 1
ATOM 7572 C CA . ARG C 1 292 ? -5.849 -9.296 42.485 1.00 34.29 828 ARG C CA 1
ATOM 7573 C C . ARG C 1 292 ? -5.505 -8.970 43.911 1.00 31.97 828 ARG C C 1
ATOM 7574 O O . ARG C 1 292 ? -4.346 -8.716 44.248 1.00 29.89 828 ARG C O 1
ATOM 7582 N N . LEU C 1 293 ? -6.537 -8.977 44.739 1.00 31.10 829 LEU C N 1
ATOM 7583 C CA . LEU C 1 293 ? -6.379 -8.748 46.152 1.00 29.27 829 LEU C CA 1
ATOM 7584 C C . LEU C 1 293 ? -5.828 -10.011 46.796 1.00 33.66 829 LEU C C 1
ATOM 7585 O O . LEU C 1 293 ? -6.284 -11.108 46.493 1.00 30.42 829 LEU C O 1
ATOM 7590 N N . THR C 1 294 ? -4.830 -9.862 47.658 1.00 26.81 830 THR C N 1
ATOM 7591 C CA . THR C 1 294 ? -4.406 -10.965 48.519 1.00 31.32 830 THR C CA 1
ATOM 7592 C C . THR C 1 294 ? -4.547 -10.506 49.973 1.00 32.77 830 THR C C 1
ATOM 7593 O O . THR C 1 294 ? -4.651 -9.306 50.232 1.00 29.77 830 THR C O 1
ATOM 7597 N N . PRO C 1 295 ? -4.592 -11.453 50.918 1.00 32.90 831 PRO C N 1
ATOM 7598 C CA . PRO C 1 295 ? -4.653 -11.062 52.333 1.00 33.28 831 PRO C CA 1
ATOM 7599 C C . PRO C 1 295 ? -3.537 -10.093 52.725 1.00 28.59 831 PRO C C 1
ATOM 7600 O O . PRO C 1 295 ? -3.829 -9.098 53.385 1.00 32.10 831 PRO C O 1
ATOM 7604 N N . PHE C 1 296 ? -2.305 -10.337 52.289 1.00 32.53 832 PHE C N 1
ATOM 7605 C CA . PHE C 1 296 ? -1.199 -9.444 52.606 1.00 33.70 832 PHE C CA 1
ATOM 7606 C C . PHE C 1 296 ? -1.459 -7.992 52.184 1.00 31.18 832 PHE C C 1
ATOM 7607 O O . PHE C 1 296 ? -1.217 -7.068 52.961 1.00 27.01 832 PHE C O 1
ATOM 7615 N N . TYR C 1 297 ? -1.947 -7.777 50.962 1.00 29.75 833 TYR C N 1
ATOM 7616 C CA . TYR C 1 297 ? -2.245 -6.411 50.530 1.00 29.58 833 TYR C CA 1
ATOM 7617 C C . TYR C 1 297 ? -3.391 -5.794 51.287 1.00 23.93 833 TYR C C 1
ATOM 7618 O O . TYR C 1 297 ? -3.394 -4.587 51.543 1.00 23.57 833 TYR C O 1
ATOM 7627 N N . ASN C 1 298 ? -4.399 -6.590 51.598 1.00 22.54 834 ASN C N 1
ATOM 7628 C CA . ASN C 1 298 ? -5.489 -6.050 52.388 1.00 25.61 834 ASN C CA 1
ATOM 7629 C C . ASN C 1 298 ? -4.968 -5.623 53.771 1.00 24.45 834 ASN C C 1
ATOM 7630 O O . ASN C 1 298 ? -5.319 -4.565 54.293 1.00 22.60 834 ASN C O 1
ATOM 7635 N N . LEU C 1 299 ? -4.107 -6.445 54.348 1.00 22.35 835 LEU C N 1
ATOM 7636 C CA . LEU C 1 299 ? -3.524 -6.096 55.647 1.00 27.96 835 LEU C CA 1
ATOM 7637 C C . LEU C 1 299 ? -2.671 -4.840 55.540 1.00 23.92 835 LEU C C 1
ATOM 7638 O O . LEU C 1 299 ? -2.850 -3.883 56.295 1.00 24.69 835 LEU C O 1
ATOM 7643 N N . THR C 1 300 ? -1.780 -4.834 54.568 1.00 23.03 836 THR C N 1
ATOM 7644 C CA . THR C 1 300 ? -0.751 -3.817 54.468 1.00 24.66 836 THR C CA 1
ATOM 7645 C C . THR C 1 300 ? -1.314 -2.465 54.040 1.00 26.39 836 THR C C 1
ATOM 7646 O O . THR C 1 300 ? -0.993 -1.441 54.627 1.00 25.27 836 THR C O 1
ATOM 7650 N N . PHE C 1 301 ? -2.165 -2.459 53.020 1.00 24.11 837 PHE C N 1
ATOM 7651 C CA . PHE C 1 301 ? -2.628 -1.196 52.460 1.00 23.71 837 PHE C CA 1
ATOM 7652 C C . PHE C 1 301 ? -4.074 -0.890 52.796 1.00 25.13 837 PHE C C 1
ATOM 7653 O O . PHE C 1 301 ? -4.504 0.265 52.742 1.00 25.55 837 PHE C O 1
ATOM 7661 N N . GLY C 1 302 ? -4.832 -1.916 53.152 1.00 23.48 838 GLY C N 1
ATOM 7662 C CA . GLY C 1 302 ? -6.245 -1.725 53.451 1.00 23.80 838 GLY C CA 1
ATOM 7663 C C . GLY C 1 302 ? -6.509 -0.868 54.681 1.00 27.96 838 GLY C C 1
ATOM 7664 O O . GLY C 1 302 ? -7.591 -0.302 54.858 1.00 24.48 838 GLY C O 1
ATOM 7665 N N . SER C 1 303 ? -5.501 -0.750 55.536 1.00 26.30 839 SER C N 1
ATOM 7666 C CA . SER C 1 303 ? -5.617 0.080 56.721 1.00 28.42 839 SER C CA 1
ATOM 7667 C C . SER C 1 303 ? -5.522 1.558 56.387 1.00 34.39 839 SER C C 1
ATOM 7668 O O . SER C 1 303 ? -5.752 2.416 57.250 1.00 34.02 839 SER C O 1
ATOM 7671 N N . LEU C 1 304 ? -5.162 1.849 55.137 1.00 27.39 840 LEU C N 1
ATOM 7672 C CA . LEU C 1 304 ? -4.870 3.211 54.706 1.00 28.07 840 LEU C CA 1
ATOM 7673 C C . LEU C 1 304 ? -5.986 3.767 53.833 1.00 33.08 840 LEU C C 1
ATOM 7674 O O . LEU C 1 304 ? -6.491 3.076 52.939 1.00 25.69 840 LEU C O 1
ATOM 7679 N N . SER C 1 305 ? -6.345 5.026 54.071 1.00 32.78 841 SER C N 1
ATOM 7680 C CA . SER C 1 305 ? -7.525 5.618 53.436 1.00 35.16 841 SER C CA 1
ATOM 7681 C C . SER C 1 305 ? -7.454 5.610 51.911 1.00 31.76 841 SER C C 1
ATOM 7682 O O . SER C 1 305 ? -8.487 5.496 51.238 1.00 29.81 841 SER C O 1
ATOM 7685 N N . GLY C 1 306 ? -6.246 5.732 51.367 1.00 28.80 842 GLY C N 1
ATOM 7686 C CA . GLY C 1 306 ? -6.048 5.781 49.922 1.00 25.89 842 GLY C CA 1
ATOM 7687 C C . GLY C 1 306 ? -6.517 4.525 49.191 1.00 27.48 842 GLY C C 1
ATOM 7688 O O . GLY C 1 306 ? -6.839 4.564 48.003 1.00 29.41 842 GLY C O 1
ATOM 7689 N N . TRP C 1 307 ? -6.566 3.411 49.915 1.00 27.46 843 TRP C N 1
ATOM 7690 C CA . TRP C 1 307 ? -6.964 2.117 49.367 1.00 24.66 843 TRP C CA 1
ATOM 7691 C C . TRP C 1 307 ? -8.428 2.104 48.995 1.00 27.29 843 TRP C C 1
ATOM 7692 O O . TRP C 1 307 ? -8.854 1.312 48.155 1.00 26.25 843 TRP C O 1
ATOM 7703 N N . TRP C 1 308 ? -9.199 3.001 49.605 1.00 24.56 844 TRP C N 1
ATOM 7704 C CA . TRP C 1 308 ? -10.637 3.006 49.405 1.00 28.27 844 TRP C CA 1
ATOM 7705 C C . TRP C 1 308 ? -11.079 4.166 48.526 1.00 25.83 844 TRP C C 1
ATOM 7706 O O . TRP C 1 308 ? -12.255 4.499 48.476 1.00 21.55 844 TRP C O 1
ATOM 7717 N N . ALA C 1 309 ? -10.131 4.727 47.778 1.00 23.44 845 ALA C N 1
ATOM 7718 C CA . ALA C 1 309 ? -10.383 5.890 46.938 1.00 23.74 845 ALA C CA 1
ATOM 7719 C C . ALA C 1 309 ? -11.477 5.646 45.898 1.00 24.80 845 ALA C C 1
ATOM 7720 O O . ALA C 1 309 ? -12.126 6.584 45.451 1.00 26.59 845 ALA C O 1
ATOM 7722 N N . GLY C 1 310 ? -11.674 4.387 45.513 1.00 25.25 846 GLY C N 1
ATOM 7723 C CA . GLY C 1 310 ? -12.582 4.066 44.421 1.00 24.81 846 GLY C CA 1
ATOM 7724 C C . GLY C 1 310 ? -13.914 3.470 44.843 1.00 24.81 846 GLY C C 1
ATOM 7725 O O . GLY C 1 310 ? -14.659 2.964 44.000 1.00 24.16 846 GLY C O 1
ATOM 7726 N N . VAL C 1 311 ? -14.239 3.515 46.138 1.00 23.46 847 VAL C N 1
ATOM 7727 C CA . VAL C 1 311 ? -15.490 2.887 46.560 1.00 24.25 847 VAL C CA 1
ATOM 7728 C C . VAL C 1 311 ? -16.690 3.570 45.902 1.00 23.36 847 VAL C C 1
ATOM 7729 O O . VAL C 1 311 ? -17.686 2.917 45.618 1.00 25.39 847 VAL C O 1
ATOM 7733 N N . ASP C 1 312 ? -16.604 4.877 45.669 1.00 25.33 848 ASP C N 1
ATOM 7734 C CA . ASP C 1 312 ? -17.733 5.587 45.058 1.00 30.00 848 ASP C CA 1
ATOM 7735 C C . ASP C 1 312 ? -18.046 5.062 43.654 1.00 32.46 848 ASP C C 1
ATOM 7736 O O . ASP C 1 312 ? -19.173 5.174 43.172 1.00 32.79 848 ASP C O 1
ATOM 7741 N N . GLU C 1 313 ? -17.055 4.492 42.979 1.00 29.18 849 GLU C N 1
ATOM 7742 C CA . GLU C 1 313 ? -17.334 3.942 41.648 1.00 28.37 849 GLU C CA 1
ATOM 7743 C C . GLU C 1 313 ? -17.319 2.423 41.677 1.00 30.20 849 GLU C C 1
ATOM 7744 O O . GLU C 1 313 ? -17.104 1.786 40.663 1.00 32.94 849 GLU C O 1
ATOM 7750 N N . GLY C 1 314 ? -17.558 1.833 42.841 1.00 29.60 850 GLY C N 1
ATOM 7751 C CA . GLY C 1 314 ? -17.730 0.396 42.902 1.00 25.34 850 GLY C CA 1
ATOM 7752 C C . GLY C 1 314 ? -16.493 -0.419 43.231 1.00 29.30 850 GLY C C 1
ATOM 7753 O O . GLY C 1 314 ? -16.549 -1.653 43.274 1.00 28.94 850 GLY C O 1
ATOM 7754 N N . ARG C 1 315 ? -15.363 0.237 43.457 1.00 24.77 851 ARG C N 1
ATOM 7755 C CA . ARG C 1 315 ? -14.188 -0.524 43.837 1.00 24.31 851 ARG C CA 1
ATOM 7756 C C . ARG C 1 315 ? -14.193 -0.587 45.350 1.00 26.13 851 ARG C C 1
ATOM 7757 O O . ARG C 1 315 ? -13.530 0.202 46.003 1.00 22.58 851 ARG C O 1
ATOM 7765 N N . THR C 1 316 ? -14.994 -1.504 45.887 1.00 26.76 852 THR C N 1
ATOM 7766 C CA . THR C 1 316 ? -15.295 -1.514 47.312 1.00 27.39 852 THR C CA 1
ATOM 7767 C C . THR C 1 316 ? -14.559 -2.580 48.105 1.00 26.97 852 THR C C 1
ATOM 7768 O O . THR C 1 316 ? -14.445 -2.481 49.317 1.00 28.28 852 THR C O 1
ATOM 7772 N N . GLU C 1 317 ? -14.079 -3.611 47.428 1.00 26.00 853 GLU C N 1
ATOM 7773 C CA . GLU C 1 317 ? -13.295 -4.629 48.094 1.00 25.91 853 GLU C CA 1
ATOM 7774 C C . GLU C 1 317 ? -11.832 -4.185 48.238 1.00 26.95 853 GLU C C 1
ATOM 7775 O O . GLU C 1 317 ? -11.127 -4.597 49.158 1.00 24.94 853 GLU C O 1
ATOM 7781 N N . SER C 1 318 ? -11.406 -3.336 47.311 1.00 25.54 854 SER C N 1
ATOM 7782 C CA . SER C 1 318 ? -10.030 -2.848 47.184 1.00 24.03 854 SER C CA 1
ATOM 7783 C C . SER C 1 318 ? -10.082 -1.893 45.985 1.00 23.96 854 SER C C 1
ATOM 7784 O O . SER C 1 318 ? -11.120 -1.818 45.340 1.00 25.90 854 SER C O 1
ATOM 7787 N N . PRO C 1 319 ? -8.993 -1.152 45.696 1.00 22.81 855 PRO C N 1
ATOM 7788 C CA . PRO C 1 319 ? -9.034 -0.234 44.557 1.00 22.90 855 PRO C CA 1
ATOM 7789 C C . PRO C 1 319 ? -8.542 -0.919 43.271 1.00 24.52 855 PRO C C 1
ATOM 7790 O O . PRO C 1 319 ? -8.470 -0.294 42.209 1.00 22.89 855 PRO C O 1
ATOM 7794 N N . LEU C 1 320 ? -8.219 -2.199 43.382 1.00 21.71 856 LEU C N 1
ATOM 7795 C CA . LEU C 1 320 ? -7.548 -2.915 42.317 1.00 24.13 856 LEU C CA 1
ATOM 7796 C C . LEU C 1 320 ? -8.498 -3.314 41.208 1.00 25.34 856 LEU C C 1
ATOM 7797 O O . LEU C 1 320 ? -9.713 -3.384 41.413 1.00 22.61 856 LEU C O 1
ATOM 7802 N N . GLN C 1 321 ? -7.908 -3.584 40.043 1.00 23.77 857 GLN C N 1
ATOM 7803 C CA . GLN C 1 321 ? -8.625 -4.134 38.893 1.00 25.91 857 GLN C CA 1
ATOM 7804 C C . GLN C 1 321 ? -7.822 -5.292 38.318 1.00 23.42 857 GLN C C 1
ATOM 7805 O O . GLN C 1 321 ? -6.594 -5.300 38.380 1.00 22.16 857 GLN C O 1
ATOM 7811 N N . SER C 1 322 ? -8.526 -6.269 37.759 1.00 23.86 858 SER C N 1
ATOM 7812 C CA . SER C 1 322 ? -7.899 -7.369 37.054 1.00 24.58 858 SER C CA 1
ATOM 7813 C C . SER C 1 322 ? -7.323 -6.869 35.720 1.00 22.39 858 SER C C 1
ATOM 7814 O O . SER C 1 322 ? -7.702 -5.814 35.244 1.00 22.15 858 SER C O 1
ATOM 7817 N N . PRO C 1 323 ? -6.397 -7.630 35.122 1.00 24.69 859 PRO C N 1
ATOM 7818 C CA . PRO C 1 323 ? -5.865 -7.226 33.813 1.00 23.14 859 PRO C CA 1
ATOM 7819 C C . PRO C 1 323 ? -6.981 -7.046 32.778 1.00 24.30 859 PRO C C 1
ATOM 7820 O O . PRO C 1 323 ? -6.916 -6.135 31.954 1.00 23.86 859 PRO C O 1
ATOM 7824 N N . GLN C 1 324 ? -8.021 -7.873 32.861 1.00 23.25 860 GLN C N 1
ATOM 7825 C CA . GLN C 1 324 ? -9.146 -7.772 31.931 1.00 29.13 860 GLN C CA 1
ATOM 7826 C C . GLN C 1 324 ? -9.892 -6.459 32.126 1.00 28.64 860 GLN C C 1
ATOM 7827 O O . GLN C 1 324 ? -10.320 -5.821 31.166 1.00 21.95 860 GLN C O 1
ATOM 7833 N N . GLN C 1 325 ? -10.056 -6.055 33.384 1.00 26.88 861 GLN C N 1
ATOM 7834 C CA . GLN C 1 325 ? -10.718 -4.790 33.649 1.00 27.22 861 GLN C CA 1
ATOM 7835 C C . GLN C 1 325 ? -9.858 -3.626 33.158 1.00 22.71 861 GLN C C 1
ATOM 7836 O O . GLN C 1 325 ? -10.378 -2.680 32.571 1.00 24.80 861 GLN C O 1
ATOM 7842 N N . TRP C 1 326 ? -8.552 -3.668 33.424 1.00 21.82 862 TRP C N 1
ATOM 7843 C CA . TRP C 1 326 ? -7.686 -2.599 32.929 1.00 21.66 862 TRP C CA 1
ATOM 7844 C C . TRP C 1 326 ? -7.783 -2.510 31.415 1.00 21.43 862 TRP C C 1
ATOM 7845 O O . TRP C 1 326 ? -7.837 -1.429 30.870 1.00 20.02 862 TRP C O 1
ATOM 7856 N N . ASN C 1 327 ? -7.803 -3.665 30.763 1.00 22.43 863 ASN C N 1
ATOM 7857 C CA . ASN C 1 327 ? -7.937 -3.740 29.311 1.00 23.59 863 ASN C CA 1
ATOM 7858 C C . ASN C 1 327 ? -9.148 -2.938 28.807 1.00 22.44 863 ASN C C 1
ATOM 7859 O O . ASN C 1 327 ? -9.030 -2.111 27.887 1.00 20.75 863 ASN C O 1
ATOM 7864 N N . SER C 1 328 ? -10.302 -3.136 29.439 1.00 22.10 864 SER C N 1
ATOM 7865 C CA . SER C 1 328 ? -11.498 -2.427 29.013 1.00 23.38 864 SER C CA 1
ATOM 7866 C C . SER C 1 328 ? -11.392 -0.955 29.320 1.00 24.38 864 SER C C 1
ATOM 7867 O O . SER C 1 328 ? -11.788 -0.134 28.502 1.00 20.97 864 SER C O 1
ATOM 7870 N N . LEU C 1 329 ? -10.878 -0.620 30.509 1.00 23.96 865 LEU C N 1
ATOM 7871 C CA . LEU C 1 329 ? -10.751 0.786 30.910 1.00 18.93 865 LEU C CA 1
ATOM 7872 C C . LEU C 1 329 ? -9.816 1.527 29.974 1.00 19.13 865 LEU C C 1
ATOM 7873 O O . LEU C 1 329 ? -10.071 2.687 29.595 1.00 21.94 865 LEU C O 1
ATOM 7878 N N . LEU C 1 330 ? -8.715 0.861 29.625 1.00 17.73 866 LEU C N 1
ATOM 7879 C CA . LEU C 1 330 ? -7.757 1.425 28.681 1.00 18.70 866 LEU C CA 1
ATOM 7880 C C . LEU C 1 330 ? -8.449 1.704 27.344 1.00 22.74 866 LEU C C 1
ATOM 7881 O O . LEU C 1 330 ? -8.365 2.803 26.795 1.00 20.40 866 LEU C O 1
ATOM 7886 N N . LYS C 1 331 ? -9.172 0.724 26.833 1.00 20.45 867 LYS C N 1
ATOM 7887 C CA . LYS C 1 331 ? -9.861 0.952 25.563 1.00 23.15 867 LYS C CA 1
ATOM 7888 C C . LYS C 1 331 ? -10.860 2.105 25.644 1.00 28.35 867 LYS C C 1
ATOM 7889 O O . LYS C 1 331 ? -10.970 2.886 24.701 1.00 27.45 867 LYS C O 1
ATOM 7895 N N . GLN C 1 332 ? -11.534 2.255 26.786 1.00 24.18 868 GLN C N 1
ATOM 7896 C CA . GLN C 1 332 ? -12.529 3.304 26.936 1.00 22.48 868 GLN C CA 1
ATOM 7897 C C . GLN C 1 332 ? -11.895 4.672 27.088 1.00 21.98 868 GLN C C 1
ATOM 7898 O O . GLN C 1 332 ? -12.571 5.684 26.958 1.00 23.16 868 GLN C O 1
ATOM 7904 N N . THR C 1 333 ? -10.599 4.725 27.367 1.00 21.83 869 THR C N 1
ATOM 7905 C CA . THR C 1 333 ? -9.999 6.022 27.663 1.00 25.19 869 THR C CA 1
ATOM 7906 C C . THR C 1 333 ? -8.949 6.434 26.633 1.00 27.17 869 THR C C 1
ATOM 7907 O O . THR C 1 333 ? -8.089 7.276 26.909 1.00 22.64 869 THR C O 1
ATOM 7911 N N . GLY C 1 334 ? -9.035 5.860 25.437 1.00 23.31 870 GLY C N 1
ATOM 7912 C CA . GLY C 1 334 ? -8.202 6.305 24.339 1.00 20.84 870 GLY C CA 1
ATOM 7913 C C . GLY C 1 334 ? -6.939 5.489 24.129 1.00 22.81 870 GLY C C 1
ATOM 7914 O O . GLY C 1 334 ? -6.073 5.896 23.354 1.00 24.97 870 GLY C O 1
ATOM 7915 N N . PHE C 1 335 ? -6.837 4.338 24.798 1.00 18.36 871 PHE C N 1
ATOM 7916 C CA . PHE C 1 335 ? -5.704 3.438 24.595 1.00 19.98 871 PHE C CA 1
ATOM 7917 C C . PHE C 1 335 ? -6.115 2.206 23.798 1.00 22.41 871 PHE C C 1
ATOM 7918 O O . PHE C 1 335 ? -7.299 1.996 23.508 1.00 22.19 871 PHE C O 1
ATOM 7926 N N . SER C 1 336 ? -5.122 1.383 23.473 1.00 20.63 872 SER C N 1
ATOM 7927 C CA . SER C 1 336 ? -5.321 0.156 22.707 1.00 20.68 872 SER C CA 1
ATOM 7928 C C . SER C 1 336 ? -5.874 -0.956 23.577 1.00 21.95 872 SER C C 1
ATOM 7929 O O . SER C 1 336 ? -6.368 -1.953 23.063 1.00 25.30 872 SER C O 1
ATOM 7932 N N . GLY C 1 337 ? -5.791 -0.766 24.896 1.00 20.56 873 GLY C N 1
ATOM 7933 C CA . GLY C 1 337 ? -6.076 -1.809 25.860 1.00 20.49 873 GLY C CA 1
ATOM 7934 C C . GLY C 1 337 ? -4.759 -2.439 26.280 1.00 22.72 873 GLY C C 1
ATOM 7935 O O . GLY C 1 337 ? -3.694 -1.863 26.073 1.00 22.41 873 GLY C O 1
ATOM 7936 N N . VAL C 1 338 ? -4.812 -3.631 26.846 1.00 22.09 874 VAL C N 1
ATOM 7937 C CA . VAL C 1 338 ? -3.577 -4.300 27.232 1.00 19.19 874 VAL C CA 1
ATOM 7938 C C . VAL C 1 338 ? -2.944 -4.980 26.021 1.00 26.22 874 VAL C C 1
ATOM 7939 O O . VAL C 1 338 ? -3.493 -5.950 25.491 1.00 25.54 874 VAL C O 1
ATOM 7943 N N . ASP C 1 339 ? -1.809 -4.446 25.568 1.00 23.88 875 ASP C N 1
ATOM 7944 C CA . ASP C 1 339 ? -1.093 -5.006 24.432 1.00 25.81 875 ASP C CA 1
ATOM 7945 C C . ASP C 1 339 ? -0.272 -6.154 24.916 1.00 29.09 875 ASP C C 1
ATOM 7946 O O . ASP C 1 339 ? -0.034 -7.099 24.197 1.00 24.81 875 ASP C O 1
ATOM 7951 N N . LEU C 1 340 ? 0.203 -6.048 26.147 1.00 22.77 876 LEU C N 1
ATOM 7952 C CA . LEU C 1 340 ? 1.099 -7.060 26.665 1.00 26.87 876 LEU C CA 1
ATOM 7953 C C . LEU C 1 340 ? 0.927 -7.098 28.158 1.00 28.57 876 LEU C C 1
ATOM 7954 O O . LEU C 1 340 ? 0.885 -6.043 28.805 1.00 25.53 876 LEU C O 1
ATOM 7959 N N . ALA C 1 341 ? 0.834 -8.306 28.693 1.00 25.83 877 ALA C N 1
ATOM 7960 C CA . ALA C 1 341 ? 0.776 -8.531 30.125 1.00 28.28 877 ALA C CA 1
ATOM 7961 C C . ALA C 1 341 ? 1.883 -9.492 30.512 1.00 35.19 877 ALA C C 1
ATOM 7962 O O . ALA C 1 341 ? 1.991 -10.578 29.940 1.00 31.58 877 ALA C O 1
ATOM 7964 N N . ALA C 1 342 ? 2.714 -9.081 31.467 1.00 26.82 878 ALA C N 1
ATOM 7965 C CA . ALA C 1 342 ? 3.749 -9.938 32.013 1.00 28.54 878 ALA C CA 1
ATOM 7966 C C . ALA C 1 342 ? 3.480 -10.110 33.500 1.00 32.88 878 ALA C C 1
ATOM 7967 O O . ALA C 1 342 ? 3.414 -9.116 34.248 1.00 26.80 878 ALA C O 1
ATOM 7969 N N . TYR C 1 343 ? 3.298 -11.356 33.925 1.00 28.74 879 TYR C N 1
ATOM 7970 C CA . TYR C 1 343 ? 2.898 -11.649 35.298 1.00 33.00 879 TYR C CA 1
ATOM 7971 C C . TYR C 1 343 ? 4.058 -12.058 36.189 1.00 32.22 879 TYR C C 1
ATOM 7972 O O . TYR C 1 343 ? 5.012 -12.706 35.734 1.00 35.10 879 TYR C O 1
ATOM 7981 N N . ASP C 1 344 ? 3.984 -11.672 37.463 1.00 31.38 880 ASP C N 1
ATOM 7982 C CA . ASP C 1 344 ? 5.103 -11.910 38.355 1.00 31.32 880 ASP C CA 1
ATOM 7983 C C . ASP C 1 344 ? 5.331 -13.414 38.491 1.00 31.75 880 ASP C C 1
ATOM 7984 O O . ASP C 1 344 ? 6.461 -13.881 38.397 1.00 33.99 880 ASP C O 1
ATOM 7989 N N . LEU C 1 345 ? 4.244 -14.155 38.666 1.00 35.29 881 LEU C N 1
ATOM 7990 C CA . LEU C 1 345 ? 4.303 -15.592 38.908 1.00 38.92 881 LEU C CA 1
ATOM 7991 C C . LEU C 1 345 ? 3.222 -16.345 38.134 1.00 39.75 881 LEU C C 1
ATOM 7992 O O . LEU C 1 345 ? 2.162 -15.787 37.814 1.00 33.54 881 LEU C O 1
ATOM 7997 N N . PRO C 1 346 ? 3.479 -17.628 37.841 1.00 43.22 882 PRO C N 1
ATOM 7998 C CA . PRO C 1 346 ? 2.387 -18.467 37.353 1.00 40.18 882 PRO C CA 1
ATOM 7999 C C . PRO C 1 346 ? 1.537 -18.945 38.514 1.00 40.48 882 PRO C C 1
ATOM 8000 O O . PRO C 1 346 ? 1.904 -18.715 39.663 1.00 42.86 882 PRO C O 1
ATOM 8004 N N . GLY C 1 347 ? 0.413 -19.590 38.224 1.00 46.05 883 GLY C N 1
ATOM 8005 C CA . GLY C 1 347 ? -0.324 -20.308 39.252 1.00 44.95 883 GLY C CA 1
ATOM 8006 C C . GLY C 1 347 ? -1.110 -19.446 40.220 1.00 46.29 883 GLY C C 1
ATOM 8007 O O . GLY C 1 347 ? -1.360 -18.270 39.950 1.00 43.67 883 GLY C O 1
ATOM 8008 N N . PRO C 1 348 ? -1.491 -20.028 41.370 1.00 46.50 884 PRO C N 1
ATOM 8009 C CA . PRO C 1 348 ? -2.420 -19.381 42.304 1.00 46.89 884 PRO C CA 1
ATOM 8010 C C . PRO C 1 348 ? -1.829 -18.170 43.029 1.00 45.12 884 PRO C C 1
ATOM 8011 O O . PRO C 1 348 ? -2.591 -17.354 43.543 1.00 45.40 884 PRO C O 1
ATOM 8015 N N . GLU C 1 349 ? -0.507 -18.058 43.074 1.00 41.13 885 GLU C N 1
ATOM 8016 C CA . GLU C 1 349 ? 0.133 -16.991 43.838 1.00 45.05 885 GLU C CA 1
ATOM 8017 C C . GLU C 1 349 ? 0.345 -15.738 42.987 1.00 38.97 885 GLU C C 1
ATOM 8018 O O . GLU C 1 349 ? 0.724 -14.681 43.499 1.00 35.51 885 GLU C O 1
ATOM 8024 N N . ARG C 1 350 ? 0.091 -15.862 41.689 1.00 36.45 886 ARG C N 1
ATOM 8025 C CA . ARG C 1 350 ? 0.157 -14.722 40.779 1.00 34.65 886 ARG C CA 1
ATOM 8026 C C . ARG C 1 350 ? -0.613 -13.533 41.355 1.00 32.12 886 ARG C C 1
ATOM 8027 O O . ARG C 1 350 ? -1.781 -13.679 41.717 1.00 34.23 886 ARG C O 1
ATOM 8035 N N . HIS C 1 351 ? 0.025 -12.369 41.464 1.00 30.40 887 HIS C N 1
ATOM 8036 C CA . HIS C 1 351 ? -0.663 -11.248 42.105 1.00 35.54 887 HIS C CA 1
ATOM 8037 C C . HIS C 1 351 ? -0.226 -9.880 41.581 1.00 34.88 887 HIS C C 1
ATOM 8038 O O . HIS C 1 351 ? -0.842 -8.889 41.954 1.00 28.21 887 HIS C O 1
ATOM 8045 N N . SER C 1 352 ? 0.797 -9.815 40.716 1.00 31.85 888 SER C N 1
ATOM 8046 C CA . SER C 1 352 ? 1.188 -8.536 40.117 1.00 33.16 888 SER C CA 1
ATOM 8047 C C . SER C 1 352 ? 1.603 -8.659 38.646 1.00 34.17 888 SER C C 1
ATOM 8048 O O . SER C 1 352 ? 1.908 -9.743 38.145 1.00 30.95 888 SER C O 1
ATOM 8051 N N . CYS C 1 353 ? 1.603 -7.533 37.945 1.00 26.08 889 CYS C N 1
ATOM 8052 C CA . CYS C 1 353 ? 1.914 -7.555 36.531 1.00 27.07 889 CYS C CA 1
ATOM 8053 C C . CYS C 1 353 ? 2.384 -6.219 36.008 1.00 29.18 889 CYS C C 1
ATOM 8054 O O . CYS C 1 353 ? 2.149 -5.156 36.614 1.00 24.78 889 CYS C O 1
ATOM 8057 N N . LEU C 1 354 ? 3.087 -6.311 34.888 1.00 25.30 890 LEU C N 1
ATOM 8058 C CA . LEU C 1 354 ? 3.294 -5.215 33.980 1.00 22.35 890 LEU C CA 1
ATOM 8059 C C . LEU C 1 354 ? 2.255 -5.297 32.875 1.00 26.97 890 LEU C C 1
ATOM 8060 O O . LEU C 1 354 ? 2.081 -6.347 32.241 1.00 23.73 890 LEU C O 1
ATOM 8065 N N . LEU C 1 355 ? 1.582 -4.188 32.639 1.00 19.04 891 LEU C N 1
ATOM 8066 C CA . LEU C 1 355 ? 0.702 -4.074 31.476 1.00 22.35 891 LEU C CA 1
ATOM 8067 C C . LEU C 1 355 ? 1.168 -2.962 30.575 1.00 22.62 891 LEU C C 1
ATOM 8068 O O . LEU C 1 355 ? 1.333 -1.825 31.025 1.00 24.96 891 LEU C O 1
ATOM 8073 N N . LEU C 1 356 ? 1.348 -3.267 29.301 1.00 21.12 892 LEU C N 1
ATOM 8074 C CA . LEU C 1 356 ? 1.708 -2.250 28.337 1.00 22.74 892 LEU C CA 1
ATOM 8075 C C . LEU C 1 356 ? 0.529 -1.914 27.434 1.00 24.06 892 LEU C C 1
ATOM 8076 O O . LEU C 1 356 ? -0.154 -2.799 26.908 1.00 21.20 892 LEU C O 1
ATOM 8081 N N . SER C 1 357 ? 0.309 -0.626 27.236 1.00 18.71 893 SER C N 1
ATOM 8082 C CA . SER C 1 357 ? -0.791 -0.190 26.402 1.00 22.66 893 SER C CA 1
ATOM 8083 C C . SER C 1 357 ? -0.286 0.910 25.494 1.00 23.15 893 SER C C 1
ATOM 8084 O O . SER C 1 357 ? 0.716 1.556 25.802 1.00 23.71 893 SER C O 1
ATOM 8087 N N . THR C 1 358 ? -0.966 1.112 24.373 1.00 20.60 894 THR C N 1
ATOM 8088 C CA . THR C 1 358 ? -0.567 2.142 23.422 1.00 21.20 894 THR C CA 1
ATOM 8089 C C . THR C 1 358 ? -1.611 3.240 23.436 1.00 22.33 894 THR C C 1
ATOM 8090 O O . THR C 1 358 ? -2.804 2.950 23.382 1.00 20.80 894 THR C O 1
ATOM 8094 N N . ALA C 1 359 ? -1.167 4.490 23.547 1.00 18.40 895 ALA C N 1
ATOM 8095 C CA . ALA C 1 359 ? -2.070 5.612 23.402 1.00 20.16 895 ALA C CA 1
ATOM 8096 C C . ALA C 1 359 ? -2.463 5.800 21.924 1.00 22.59 895 ALA C C 1
ATOM 8097 O O . ALA C 1 359 ? -1.618 5.774 21.038 1.00 23.69 895 ALA C O 1
ATOM 8099 N N . LEU C 1 360 ? -3.751 6.003 21.698 1.00 21.66 896 LEU C N 1
ATOM 8100 C CA . LEU C 1 360 ? -4.328 6.158 20.372 1.00 23.99 896 LEU C CA 1
ATOM 8101 C C . LEU C 1 360 ? -4.834 7.577 20.175 1.00 25.99 896 LEU C C 1
ATOM 8102 O O . LEU C 1 360 ? -5.398 8.180 21.084 1.00 25.00 896 LEU C O 1
ATOM 8107 N N . SER C 1 361 ? -4.650 8.094 18.974 1.00 23.14 897 SER C N 1
ATOM 8108 C CA . SER C 1 361 ? -5.178 9.390 18.606 1.00 33.23 897 SER C CA 1
ATOM 8109 C C . SER C 1 361 ? -6.681 9.257 18.377 1.00 39.56 897 SER C C 1
ATOM 8110 O O . SER C 1 361 ? -7.137 8.246 17.842 1.00 34.54 897 SER C O 1
ATOM 8113 N N . ASN C 1 362 ? -7.453 10.269 18.766 1.00 44.71 898 ASN C N 1
ATOM 8114 C CA . ASN C 1 362 ? -8.902 10.210 18.575 1.00 49.96 898 ASN C CA 1
ATOM 8115 C C . ASN C 1 362 ? -9.361 10.930 17.309 1.00 53.01 898 ASN C C 1
ATOM 8116 O O . ASN C 1 362 ? -10.530 10.835 16.929 1.00 55.27 898 ASN C O 1
ATOM 8121 N N . SER C 1 363 ? -8.446 11.641 16.656 1.00 53.32 899 SER C N 1
ATOM 8122 C CA . SER C 1 363 ? -8.767 12.285 15.382 1.00 56.81 899 SER C CA 1
ATOM 8123 C C . SER C 1 363 ? -8.257 11.439 14.221 1.00 59.59 899 SER C C 1
ATOM 8124 O O . SER C 1 363 ? -7.297 10.680 14.369 1.00 58.63 899 SER C O 1
#

Foldseek 3Di:
DQDDALPFGDALCRQQVDDDDALCVVVPHDLLRLLLLLLLLLLVLLVVLLVVCVVVVHAFDPDLVNLLNVLSVCCVVVCVSVVSNVVDPDVSLVSLVSSPLSSVLCVQQSVCSNVLRHVNDDQVVRCPVVDSLVCVCLHSLQVSQLLSVLVVLQRNQVPDEQAEEEEEQCALNNSPVSNCCRNPVQLPLGHVAYEYEYQDCVNVVSNCVVVVSPNPRYDYFYDDLLDARVVRPADFQPHQEYEYAAPLLLAADNLSSLLNVLRRHHASHKYKYKFWQDDGSSCSSNPVSDPSQCNHVVVPQRNTSGHHLVVQQVSQVVNQKNGFSHWHWNDDDDSTIIIITMIGGHDD/DQDDALPFGDALCNLQVDDDDALLVVVPADLLRLLLLLQLLLLVLLVVLLCCCVVVVHAFDPDLVVLLNVLSVCCVVVCVSVVSNVCDDVCSLVSLVSNPLSSVLCVQQRVCSNCLRNVVDDQVVSCPVVPSLVCVCLHLLQDSQLLSVLVVLLRNQVVDEQAEEEEEACALNNSVVSNCCSNPVQLDDRHNAYEYEYQDCVNVVNSCVVPVSNVVRYDYAYDDLLDAVVVRPAQFAPHQEYEYAACLLLAADNLSSLLNVLRRHHQSRKYKYKFWQDDGSSCSSNPVSPPSQCSHVVVPCSSTSGHHLVVQQVSQVVNQKNGFSHWHWNDDDPSTTIIITMIGGHDPD/DQDDALPFGDALCRLQVDDDDALLVVLPADLLRLLLLLQLLLLVLLVVLLVVCVVVVHAFDPDLVNLLVVLSVCCVVVCVNVVSNVCPPCSVVSLVSNPLSSVLCVQQSNCSNCLRHVNDDQVVSCPVVPSLVVVCLHSLQPSQLLSLLVVLLRNLVVDEAAAEEEEQCALNNSVCSNCCSNPVQQDARHNAYEYEYQDCVSPVSSCVVPVRHVVRYDYAYDDLLDAVVVRPADFAPHQEYAYAAPLLLAADNLSSLLNVLRRHHFSRKYKYKFWQDDGSSCSSNPVSDPSQCSHVVVPPSNTSGHHLVVQQVSQVVNQKNGFSHWHWNDDDDSTIIIITMIGGHDPD

Nearest PDB structures (foldseek):
  6kjg-assembly1_A  TM=1.003E+00  e=6.629E-65  Aspergillus fumigatus Af293
  6kjg-assembly3_C  TM=9.982E-01  e=6.070E-61  Aspergillus fumigatus Af293
  6kji-assembly3_C  TM=9.963E-01  e=3.827E-61  Aspergillus fumigatus Af293
  6kji-assembly2_B  TM=9.972E-01  e=3.129E-60  Aspergillus fumigatus Af293
  6kji-assembly1_A  TM=9.894E-01  e=6.773E-59  Aspergillus fumigatus Af293

B-factor: mean 40.29, std 13.06, range [16.06, 96.28]

Secondary structure (DSSP, 8-state):
---EETTEE--HHHHHT-----GGGGGT--HHHHHHHHHHHHHHHHHHHHHHHHHHT----SSTHHHHHHHHHHHHHTSHHHHHHT---SSHHHHHHHSHHHHHHHHHHGGGHHHHHTTSS-HHHHHHGGGHHHHHTTSHHHHHHHHHHHHHHHHHHHHSSS-EEEEET-TT-HHHHHHHHHH-TTS---SSEEEEEES-GGGHHHHHHHTGGGTTTEEEEE--TTS-SGGGT--TT-EEEEEEES-GGGSS-HHHHHHHHHHHEEEEEEEEEEEESS--HHHHHHHTTSGGGGTTGGGT--S-S---HHHHHHHHHHTTB---SEEEES-SSTT--EEEEEEEB---/---EETTEE--HHHHHT-----HHHHTT--HHHHHHHHHHHHHHHHHHHHHHHHHTT----SSTHHHHHHHHHHHHHTSHHHHHHH---THHHHHHHHSHHHHHHHHHHGGGHHHHHTTSS-HHHHHHGGGHHHHHTTSGGGHHHHHHHHHHHHHHHHHSSS-EEEEES-TTSHHHHHHHHHH-TTS----SEEEEEES-GGGHHHHHHHTGGGTTTEEEEE--TTS-SGGGT--TT-EEEEEEES-GGGSS-HHHHHHHHHHHEEEEEEEEEEEESS--HHHHHHHTTSGGGGTTGGGT--S-S---HHHHHHHHHHTTB---SEEEES-SSTT--EEEEEEEB----/---EETTEE--HHHHHT-----HHHHTT--HHHHHHHHHHHHHHHHHHHHHHHHHTT----SSTHHHHHHHHHHHHHTSHHHHHHH--TTHHHHHHHSHHHHHHHHHHGGGHHHHHHTSS-HHHHHHGGGHHHHHTTSGGGHHHHHHHHHHHHHHHHHSSS-EEEEES-TTSHHHHHHHHHH-TT-----SEEEEEES-GGGHHHHHHHTGGGTTTEEEEE--TTS-SGGGT--TT-EEEEEEES-GGGSS-HHHHHHHHHHHEEEEEEEEEEEESS--HHHHHHHHTSGGGGTTGGGT--S-S---HHHHHHHHHHTTB---SEEEES-SGGG--EEEEEEEB----

Organism: Aspergillus fumigatus (strain ATCC MYA-4609 / CBS 101355 / FGSC A1100 / Af293) (NCBI:txid330879)

Radius of gyration: 32.85 Å; Cα contacts (8 Å, |Δi|>4): 2075; chains: 3; bounding box: 91×50×87 Å

GO terms:
  GO:0004497 monooxygenase activity (F, IDA)

Sequence (1045 aa):
SKQTVGGVHVTPEMLESVQIPLEADKVGMTPAEKSKLVNAATAVYIDMAVEEMRSRGLAPKADYRVHWWKVMQDFVDSGEGQRVLQETNQELERVIAKLGIEGEVIARMGPEIVNILTGKTHALAHIMRDDLLFRVYLSDEGRRANRYMAEYARLLTSQRRDIRILEIGAGTGGTTSEVLNLCSPNGESFCAEYMYTDLSPGFFNAAKTTLKKWESHLAFQVLNIEDDPAGQGFKEHTYDLIIAANVIHATARLTNTLSNVHKLLKPGGVFGLVELTRLTPFYNLTFGSLSGWWAGVDEGRTESPLQSPQQWNSLLKQTGFSGVDLAAYDLPGPERHSCLLLSTALSNSKQTVGGVHVTPEMLESVQIPLEADKVGMTPAEKSKLVNAATAVYIDMAVEEMRSRGLAPKADYRVHWWKVMQDFVDSGEGQRVLQETNQELERVIAKLGIEGEVIARMGPEIVNILTGKTHALAHIMRDDLLFRVYLSDEGRRANRYMAEYARLLTSQRRDIRILEIGAGTGGTTSEVLNLCSPNGESFCAEYMYTDLSPGFFNAAKTTLKKWESHLAFQVLNIEDDPAGQGFKEHTYDLIIAANVIHATARLTNTLSNVHKLLKPGGVFGLVELTRLTPFYNLTFGSLSGWWAGVDEGRTESPLQSPQQWNSLLKQTGFSGVDLAAYDLPGPERHSCLLLSTALSNSSKQTVGGVHVTPEMLESVQIPLEADKVGMTPAEKSKLVNAATAVYIDMAVEEMRSRGLAPKADYRVHWWKVMQDFVDSGEGQRVLQENQELERVIAKLGIEGEVIARMGPEIVNILTGKTHALAHIMRDDLLFRVYLSDEGRRANRYMAEYARLLTSQRRDIRILEIGAGTGGTTSEVLNLCSPNGESFCAEYMYTDLSPGFFNAAKTTLKKWESHLAFQVLNIEDDPAGQGFKEHTYDLIIAANVIHATARLTNTLSNVHKLLKPGGVFGLVELTRLTPFYNLTFGSLSGWWAGVDEGRTESPLQSPQQWNSLLKQTGFSGVDLAAYDLPGPERHSCLLLSTALSNS

InterPro domains:
  IPR013217 Methyltransferase type 12 [PF08242] (716-821)
  IPR020946 Flavin monooxygenase-like [PF00743] (12-215)
  IPR029063 S-adenosyl-L-methionine-dependent methyltransferase superfamily [G3DSA:3.40.50.150] (582-881)
  IPR029063 S-adenosyl-L-methionine-dependent methyltransferase superfamily [SSF53335] (702-877)
  IPR036188 FAD/NAD(P)-binding domain superfamily [G3DSA:3.50.50.60] (2-156)
  IPR036188 FAD/NAD(P)-binding domain superfamily [G3DSA:3.50.50.60] (157-244)
  IPR036188 FAD/NAD(P)-binding domain superfamily [G3DSA:3.50.50.60] (339-542)
  IPR036188 FAD/NAD(P)-binding domain superfamily [SSF51905] (5-234)
  IPR036188 FAD/NAD(P)-binding domain superfamily [SSF51905] (318-522)
  IPR050775 Baeyer-Villiger monooxygenase-like [PTHR43098] (2-539)